Protein AF-A0A4R3JQZ4-F1 (afdb_monomer_lite)

Structure (mmCIF, N/CA/C/O backbone):
data_AF-A0A4R3JQZ4-F1
#
_entry.id   AF-A0A4R3JQZ4-F1
#
loop_
_atom_site.group_PDB
_atom_site.id
_atom_site.type_symbol
_atom_site.label_atom_id
_atom_site.label_alt_id
_atom_site.label_comp_id
_atom_site.label_asym_id
_atom_site.label_entity_id
_atom_site.label_seq_id
_atom_site.pdbx_PDB_ins_code
_atom_site.Cartn_x
_atom_site.Cartn_y
_atom_site.Cartn_z
_atom_site.occupancy
_atom_site.B_iso_or_equiv
_atom_site.auth_seq_id
_atom_site.auth_comp_id
_atom_site.auth_asym_id
_atom_site.auth_atom_id
_atom_site.pdbx_PDB_model_num
ATOM 1 N N . MET A 1 1 ? -39.777 8.679 33.026 1.00 46.34 1 MET A N 1
ATOM 2 C CA . MET A 1 1 ? -39.013 8.744 31.765 1.00 46.34 1 MET A CA 1
ATOM 3 C C . MET A 1 1 ? -38.842 10.212 31.442 1.00 46.34 1 MET A C 1
ATOM 5 O O . MET A 1 1 ? -39.809 10.953 31.559 1.00 46.34 1 MET A O 1
ATOM 9 N N . THR A 1 2 ? -37.615 10.650 31.196 1.00 59.66 2 THR A N 1
ATOM 10 C CA . THR A 1 2 ? -37.262 12.051 30.941 1.00 59.66 2 THR A CA 1
ATOM 11 C C . THR A 1 2 ? -37.669 12.466 29.525 1.00 59.66 2 THR A C 1
ATOM 13 O O . THR A 1 2 ? -37.568 11.674 28.590 1.00 59.66 2 THR A O 1
ATOM 16 N N . ARG A 1 3 ? -38.113 13.723 29.364 1.00 74.56 3 ARG A N 1
ATOM 17 C CA . ARG A 1 3 ? -38.517 14.338 28.080 1.00 74.56 3 ARG A CA 1
ATOM 18 C C . ARG A 1 3 ? -37.453 14.167 26.985 1.00 74.56 3 ARG A C 1
ATOM 20 O O . ARG A 1 3 ? -37.792 13.978 25.822 1.00 74.56 3 ARG A O 1
ATOM 27 N N . GLN A 1 4 ? -36.183 14.187 27.378 1.00 82.62 4 GLN A N 1
ATOM 28 C CA . GLN A 1 4 ? -35.021 13.987 26.519 1.00 82.62 4 GLN A CA 1
ATOM 29 C C . GLN A 1 4 ? -34.971 12.587 25.884 1.00 82.62 4 GLN A C 1
ATOM 31 O O . GLN A 1 4 ? -34.856 12.470 24.666 1.00 82.62 4 GLN A O 1
ATOM 36 N N . LYS A 1 5 ? -35.114 11.523 26.689 1.00 86.88 5 LYS A N 1
ATOM 37 C CA . LYS A 1 5 ? -35.121 10.137 26.198 1.00 86.88 5 LYS A CA 1
ATOM 38 C C . LYS A 1 5 ? -36.269 9.904 25.218 1.00 86.88 5 LYS A C 1
ATOM 40 O O . LYS A 1 5 ? -36.078 9.276 24.184 1.00 86.88 5 LYS A O 1
ATOM 45 N N . GLU A 1 6 ? -37.461 10.415 25.530 1.00 86.56 6 GLU A N 1
ATOM 46 C CA . GLU A 1 6 ? -38.623 10.289 24.641 1.00 86.56 6 GLU A CA 1
ATOM 47 C C . GLU A 1 6 ? -38.430 11.043 23.320 1.00 86.56 6 GLU A C 1
ATOM 49 O O . GLU A 1 6 ? -38.822 10.542 22.267 1.00 86.56 6 GLU A O 1
ATOM 54 N N . TYR A 1 7 ? -37.793 12.216 23.360 1.00 86.50 7 TYR A N 1
ATOM 55 C CA . TYR A 1 7 ? -37.448 12.975 22.160 1.00 86.50 7 TYR A CA 1
ATOM 56 C C . TYR A 1 7 ? -36.445 12.220 21.279 1.00 86.50 7 TYR A C 1
ATOM 58 O O . TYR A 1 7 ? -36.710 12.021 20.093 1.00 86.50 7 TYR A O 1
ATOM 66 N N . TYR A 1 8 ? -35.353 11.717 21.863 1.00 89.56 8 TYR A N 1
ATOM 67 C CA . TYR A 1 8 ? -34.354 10.935 21.130 1.00 89.56 8 TYR A CA 1
ATOM 68 C C . TYR A 1 8 ? -34.947 9.632 20.577 1.00 89.56 8 TYR A C 1
ATOM 70 O O . TYR A 1 8 ? -34.750 9.314 19.409 1.00 89.56 8 TYR A O 1
ATOM 78 N N . LYS A 1 9 ? -35.791 8.936 21.355 1.00 90.44 9 LYS A N 1
ATOM 79 C CA . LYS A 1 9 ? -36.536 7.744 20.906 1.00 90.44 9 LYS A CA 1
ATOM 80 C C . LYS A 1 9 ? -37.503 8.033 19.761 1.00 90.44 9 LYS A C 1
ATOM 82 O O . LYS A 1 9 ? -37.766 7.150 18.953 1.00 90.44 9 LYS A O 1
ATOM 87 N N . LYS A 1 10 ? -38.041 9.251 19.665 1.00 90.25 10 LYS A N 1
ATOM 88 C CA . LYS A 1 10 ? -38.893 9.653 18.539 1.00 90.25 10 LYS A CA 1
ATOM 89 C C . LYS A 1 10 ? -38.087 9.863 17.254 1.00 90.25 10 LYS A C 1
ATOM 91 O O . LYS A 1 10 ? -38.613 9.583 16.181 1.00 90.25 10 LYS A O 1
ATOM 96 N N . MET A 1 11 ? -36.857 10.365 17.365 1.00 85.88 11 MET A N 1
ATOM 97 C CA . MET A 1 11 ? -35.958 10.578 16.224 1.00 85.88 11 MET A CA 1
ATOM 98 C C . MET A 1 11 ? -35.272 9.289 15.766 1.00 85.88 11 MET A C 1
ATOM 100 O O . MET A 1 11 ? -35.139 9.074 14.567 1.00 85.88 11 MET A O 1
ATOM 104 N N . HIS A 1 12 ? -34.915 8.423 16.716 1.00 88.56 12 HIS A N 1
ATOM 105 C CA . HIS A 1 12 ? -34.178 7.179 16.489 1.00 88.56 12 HIS A CA 1
ATOM 106 C C . HIS A 1 12 ? -34.893 5.968 17.106 1.00 88.56 12 HIS A C 1
ATOM 108 O O . HIS A 1 12 ? -34.330 5.303 17.981 1.00 88.56 12 HIS A O 1
ATOM 114 N N . PRO A 1 13 ? -36.150 5.667 16.724 1.00 89.31 13 PRO A N 1
ATOM 115 C CA . PRO A 1 13 ? -36.901 4.552 17.305 1.00 89.31 13 PRO A CA 1
ATOM 116 C C . PRO A 1 13 ? -36.195 3.204 17.117 1.00 89.31 13 PRO A C 1
ATOM 118 O O . PRO A 1 13 ? -36.353 2.308 17.945 1.00 89.31 13 PRO A O 1
ATOM 121 N N . GLU A 1 14 ? -35.384 3.071 16.067 1.00 91.19 14 GLU A N 1
ATOM 122 C CA . GLU A 1 14 ? -34.559 1.904 15.788 1.00 91.19 14 GLU A CA 1
ATOM 123 C C . GLU A 1 14 ? -33.502 1.636 16.861 1.00 91.19 14 GLU A C 1
ATOM 125 O O . GLU A 1 14 ? -33.099 0.491 16.986 1.00 91.19 14 GLU A O 1
ATOM 130 N N . GLN A 1 15 ? -33.082 2.621 17.664 1.00 92.38 15 GLN A N 1
ATOM 131 C CA . GLN A 1 15 ? -32.076 2.459 18.728 1.00 92.38 15 GLN A CA 1
ATOM 132 C C . GLN A 1 15 ? -32.673 2.125 20.108 1.00 92.38 15 GLN A C 1
ATOM 134 O O . GLN A 1 15 ? -31.982 2.173 21.127 1.00 92.38 15 GLN A O 1
ATOM 139 N N . PHE A 1 16 ? -33.963 1.801 20.175 1.00 93.56 16 PHE A N 1
ATOM 140 C CA . PHE A 1 16 ? -34.652 1.465 21.421 1.00 93.56 16 PHE A CA 1
ATOM 141 C C . PHE A 1 16 ? -35.363 0.115 21.319 1.00 93.56 16 PHE A C 1
ATOM 143 O O . PHE A 1 16 ? -35.493 -0.459 20.234 1.00 93.56 16 PHE A O 1
ATOM 150 N N . SER A 1 17 ? -35.820 -0.385 22.469 1.00 90.50 17 SER A N 1
ATOM 151 C CA . SER A 1 17 ? -36.499 -1.672 22.571 1.00 90.50 17 SER A CA 1
ATOM 152 C C . SER A 1 17 ? -37.837 -1.627 21.833 1.00 90.50 17 SER A C 1
ATOM 154 O O . SER A 1 17 ? -38.638 -0.699 22.020 1.00 90.50 17 SER A O 1
ATOM 156 N N . ASP A 1 18 ? -38.066 -2.641 20.995 1.00 91.56 18 ASP A N 1
ATOM 157 C CA . ASP A 1 18 ? -39.320 -2.879 20.274 1.00 91.56 18 ASP A CA 1
ATOM 158 C C . ASP A 1 18 ? -40.234 -3.901 20.979 1.00 91.56 18 ASP A C 1
ATOM 160 O O . ASP A 1 18 ? -41.376 -4.107 20.556 1.00 91.56 18 ASP A O 1
ATOM 164 N N . SER A 1 19 ? -39.774 -4.498 22.085 1.00 87.44 19 SER A N 1
ATOM 165 C CA . SER A 1 19 ? -40.563 -5.400 22.930 1.00 87.44 19 SER A CA 1
ATOM 166 C C . SER A 1 19 ? -41.645 -4.668 23.730 1.00 87.44 19 SER A C 1
ATOM 168 O O . SER A 1 19 ? -41.471 -3.535 24.183 1.00 87.44 19 SER A O 1
ATOM 170 N N . LYS A 1 20 ? -42.772 -5.346 23.975 1.00 83.94 20 LYS A N 1
ATOM 171 C CA . LYS A 1 20 ? -43.900 -4.805 24.750 1.00 83.94 20 LYS A CA 1
ATOM 172 C C . LYS A 1 20 ? -44.254 -5.714 25.915 1.00 83.94 20 LYS A C 1
ATOM 174 O O . LYS A 1 20 ? -44.451 -6.912 25.750 1.00 83.94 20 LYS A O 1
ATOM 179 N N . THR A 1 21 ? -44.404 -5.137 27.103 1.00 78.62 21 THR A N 1
ATOM 180 C CA . THR A 1 21 ? -44.981 -5.854 28.245 1.00 78.62 21 THR A CA 1
ATOM 181 C C . THR A 1 21 ? -46.496 -5.959 28.053 1.00 78.62 21 THR A C 1
ATOM 183 O O . THR A 1 21 ? -47.210 -4.966 28.183 1.00 78.62 21 THR A O 1
ATOM 186 N N . VAL A 1 22 ? -46.985 -7.158 27.734 1.00 79.25 22 VAL A N 1
ATOM 187 C CA . VAL A 1 22 ? -48.405 -7.466 27.484 1.00 79.25 22 VAL A CA 1
ATOM 188 C C . VAL A 1 22 ? -49.161 -7.649 28.799 1.00 79.25 22 VAL A C 1
ATOM 190 O O . VAL A 1 22 ? -50.317 -7.243 28.927 1.00 79.25 22 VAL A O 1
ATOM 193 N N . LYS A 1 23 ? -48.492 -8.206 29.814 1.00 71.88 23 LYS A N 1
ATOM 194 C CA . LYS A 1 23 ? -49.039 -8.370 31.160 1.00 71.88 23 LYS A CA 1
ATOM 195 C C . LYS A 1 23 ? -47.937 -8.196 32.190 1.00 71.88 23 LYS A C 1
ATOM 197 O O . LYS A 1 23 ? -46.901 -8.841 32.108 1.00 71.88 23 LYS A O 1
ATOM 202 N N . LYS A 1 24 ? -48.176 -7.343 33.183 1.00 69.06 24 LYS A N 1
ATOM 203 C CA . LYS A 1 24 ? -47.245 -7.167 34.296 1.00 69.06 24 LYS A CA 1
ATOM 204 C C . LYS A 1 24 ? -47.552 -8.194 35.383 1.00 69.06 24 LYS A C 1
ATOM 206 O O . LYS A 1 24 ? -48.637 -8.158 35.972 1.00 69.06 24 LYS A O 1
ATOM 211 N N . GLY A 1 25 ? -46.624 -9.110 35.622 1.00 68.25 25 GLY A N 1
ATOM 212 C CA . GLY A 1 25 ? -46.679 -10.030 36.746 1.00 68.25 25 GLY A CA 1
ATOM 213 C C . GLY A 1 25 ? -46.557 -9.249 38.051 1.00 68.25 25 GLY A C 1
ATOM 214 O O . GLY A 1 25 ? -45.858 -8.238 38.129 1.00 68.25 25 GLY A O 1
ATOM 215 N N . LYS A 1 26 ? -47.286 -9.654 39.094 1.00 74.56 26 LYS A N 1
ATOM 216 C CA . LYS A 1 26 ? -47.215 -8.976 40.394 1.00 74.56 26 LYS A CA 1
ATOM 217 C C . LYS A 1 26 ? -47.123 -9.987 41.520 1.00 74.56 26 LYS A C 1
ATOM 219 O O . LYS A 1 26 ? -48.140 -10.476 42.007 1.00 74.56 26 LYS A O 1
ATOM 224 N N . ILE A 1 27 ? -45.901 -10.241 41.973 1.00 82.12 27 ILE A N 1
ATOM 225 C CA . ILE A 1 27 ? -45.659 -10.857 43.275 1.00 82.12 27 ILE A CA 1
ATOM 226 C C . ILE A 1 27 ? -45.669 -9.758 44.348 1.00 82.12 27 ILE A C 1
ATOM 228 O O . ILE A 1 27 ? -44.970 -8.753 44.237 1.00 82.12 27 ILE A O 1
ATOM 232 N N . GLN A 1 28 ? -46.527 -9.895 45.358 1.00 85.06 28 GLN A N 1
ATOM 233 C CA . GLN A 1 28 ? -46.567 -8.961 46.488 1.00 85.06 28 GLN A CA 1
ATOM 234 C C . GLN A 1 28 ? -45.487 -9.330 47.507 1.00 85.06 28 GLN A C 1
ATOM 236 O O . GLN A 1 28 ? -45.224 -10.514 47.733 1.00 85.06 28 GLN A O 1
ATOM 241 N N . ARG A 1 29 ? -44.869 -8.331 48.146 1.00 88.31 29 ARG A N 1
ATOM 242 C CA . ARG A 1 29 ? -43.811 -8.572 49.136 1.00 88.31 29 ARG A CA 1
ATOM 243 C C . ARG A 1 29 ? -44.324 -9.370 50.325 1.00 88.31 29 ARG A C 1
ATOM 245 O O . ARG A 1 29 ? -43.640 -10.277 50.779 1.00 88.31 29 ARG A O 1
ATOM 252 N N . GLU A 1 30 ? -45.553 -9.106 50.748 1.00 86.62 30 GLU A N 1
ATOM 253 C CA . GLU A 1 30 ? -46.254 -9.815 51.818 1.00 86.62 30 GLU A CA 1
ATOM 254 C C . GLU A 1 30 ? -46.485 -11.289 51.458 1.00 86.62 30 GLU A C 1
ATOM 256 O O . GLU A 1 30 ? -46.363 -12.172 52.306 1.00 86.62 30 GLU A O 1
ATOM 261 N N . MET A 1 31 ? -46.776 -11.568 50.181 1.00 87.06 31 MET A N 1
ATOM 262 C CA . MET A 1 31 ? -46.939 -12.933 49.680 1.00 87.06 31 MET A CA 1
ATOM 263 C C . MET A 1 31 ? -45.618 -13.698 49.749 1.00 87.06 31 MET A C 1
ATOM 265 O O . MET A 1 31 ? -45.608 -14.838 50.213 1.00 87.06 31 MET A O 1
ATOM 269 N N . LEU A 1 32 ? -44.514 -13.083 49.307 1.00 88.50 32 LEU A N 1
ATOM 270 C CA . LEU A 1 32 ? -43.196 -13.712 49.357 1.00 88.50 32 LEU A CA 1
ATOM 271 C C . LEU A 1 32 ? -42.686 -13.855 50.798 1.00 88.50 32 LEU A C 1
ATOM 273 O O . LEU A 1 32 ? -42.147 -14.902 51.137 1.00 88.50 32 LEU A O 1
ATOM 277 N N . ASP A 1 33 ? -42.911 -12.861 51.661 1.00 90.69 33 ASP A N 1
ATOM 278 C CA . ASP A 1 33 ? -42.576 -12.921 53.090 1.00 90.69 33 ASP A CA 1
ATOM 279 C C . ASP A 1 33 ? -43.281 -14.102 53.776 1.00 90.69 33 ASP A C 1
ATOM 281 O O . ASP A 1 33 ? -42.640 -14.941 54.413 1.00 90.69 33 ASP A O 1
ATOM 285 N N . PHE A 1 34 ? -44.590 -14.255 53.547 1.00 87.75 34 PHE A N 1
ATOM 286 C CA . PHE A 1 34 ? -45.343 -15.413 54.033 1.00 87.75 34 PHE A CA 1
ATOM 287 C C . PHE A 1 34 ? -44.825 -16.741 53.457 1.00 87.75 34 PHE A C 1
ATOM 289 O O . PHE A 1 34 ? -44.784 -17.765 54.149 1.00 87.75 34 PHE A O 1
ATOM 296 N N . TYR A 1 35 ? -44.408 -16.745 52.189 1.00 87.88 35 TYR A N 1
ATOM 297 C CA . TYR A 1 35 ? -43.824 -17.925 51.555 1.00 87.88 35 TYR A CA 1
ATOM 298 C C . TYR A 1 35 ? -42.510 -18.330 52.229 1.00 87.88 35 TYR A C 1
ATOM 300 O O . TYR A 1 35 ? -42.351 -19.496 52.589 1.00 87.88 35 TYR A O 1
ATOM 308 N N . LEU A 1 36 ? -41.618 -17.365 52.480 1.00 89.69 36 LEU A N 1
ATOM 309 C CA . LEU A 1 36 ? -40.357 -17.580 53.189 1.00 89.69 36 LEU A CA 1
ATOM 310 C C . LEU A 1 36 ? -40.583 -18.054 54.637 1.00 89.69 36 LEU A C 1
ATOM 312 O O . LEU A 1 36 ? -39.772 -18.822 55.153 1.00 89.69 36 LEU A O 1
ATOM 316 N N . ASP A 1 37 ? -41.696 -17.677 55.280 1.00 88.56 37 ASP A N 1
ATOM 317 C CA . ASP A 1 37 ? -42.070 -18.156 56.626 1.00 88.56 37 ASP A CA 1
ATOM 318 C C . ASP A 1 37 ? -42.514 -19.603 56.690 1.00 88.56 37 ASP A C 1
ATOM 320 O O . ASP A 1 37 ? -42.318 -20.283 57.698 1.00 88.56 37 ASP A O 1
ATOM 324 N N . THR A 1 38 ? -43.074 -20.090 55.593 1.00 87.62 38 THR A N 1
ATOM 325 C CA . THR A 1 38 ? -43.691 -21.412 55.528 1.00 87.62 38 THR A CA 1
ATOM 326 C C . THR A 1 38 ? -42.827 -22.444 54.800 1.00 87.62 38 THR A C 1
ATOM 328 O O . THR A 1 38 ? -43.283 -23.556 54.559 1.00 87.62 38 THR A O 1
ATOM 331 N N . LEU A 1 39 ? -41.560 -22.130 54.501 1.00 86.88 39 LEU A N 1
ATOM 332 C CA . LEU A 1 39 ? -40.634 -23.033 53.798 1.00 86.88 39 LEU A CA 1
ATOM 333 C C . LEU A 1 39 ? -40.446 -24.379 54.512 1.00 86.88 39 LEU A C 1
ATOM 335 O O . LEU A 1 39 ? -40.612 -25.434 53.901 1.00 86.88 39 LEU A O 1
ATOM 339 N N . THR A 1 40 ? -40.155 -24.351 55.816 1.00 82.25 40 THR A N 1
ATOM 340 C CA . THR A 1 40 ? -39.909 -25.565 56.617 1.00 82.25 40 THR A CA 1
ATOM 341 C C . THR A 1 40 ? -41.171 -26.400 56.813 1.00 82.25 40 THR A C 1
ATOM 343 O O . THR A 1 40 ? -41.093 -27.623 56.853 1.00 82.25 40 THR A O 1
ATOM 346 N N . SER A 1 41 ? -42.355 -25.781 56.897 1.00 83.38 41 SER A N 1
ATOM 347 C CA . SER A 1 41 ? -43.618 -26.531 56.978 1.00 83.38 41 SER A CA 1
ATOM 348 C C . SER A 1 41 ? -44.031 -27.156 55.641 1.00 83.38 41 SER A C 1
ATOM 350 O O . SER A 1 41 ? -44.869 -28.056 55.629 1.00 83.38 41 SER A O 1
ATOM 352 N N . ARG A 1 42 ? -43.432 -26.710 54.530 1.00 82.94 42 ARG A N 1
ATOM 353 C CA . ARG A 1 42 ? -43.658 -27.215 53.169 1.00 82.94 42 ARG A CA 1
ATOM 354 C C . ARG A 1 42 ? -42.542 -28.136 52.657 1.00 82.94 42 ARG A C 1
ATOM 356 O O . ARG A 1 42 ? -42.606 -28.544 51.503 1.00 82.94 42 ARG A O 1
ATOM 363 N N . ASN A 1 43 ? -41.550 -28.481 53.487 1.00 84.69 43 ASN A N 1
ATOM 364 C CA . ASN A 1 43 ? -40.356 -29.254 53.101 1.00 84.69 43 ASN A CA 1
ATOM 365 C C . ASN A 1 43 ? -39.576 -28.638 51.917 1.00 84.69 43 ASN A C 1
ATOM 367 O O . ASN A 1 43 ? -39.051 -29.361 51.070 1.00 84.69 43 ASN A O 1
ATOM 371 N N . MET A 1 44 ? -39.510 -27.304 51.847 1.00 85.88 44 MET A N 1
ATOM 372 C CA . MET A 1 44 ? -38.868 -26.561 50.751 1.00 85.88 44 MET A CA 1
ATOM 373 C C . MET A 1 44 ? -37.431 -26.111 51.074 1.00 85.88 44 MET A C 1
ATOM 375 O O . MET A 1 44 ? -36.911 -25.201 50.432 1.00 85.88 44 MET A O 1
ATOM 379 N N . ASP A 1 45 ? -36.769 -26.719 52.065 1.00 84.31 45 ASP A N 1
ATOM 380 C CA . ASP A 1 45 ? -35.422 -26.321 52.508 1.00 84.31 45 ASP A CA 1
ATOM 381 C C . ASP A 1 45 ? -34.394 -26.332 51.361 1.00 84.31 45 ASP A C 1
ATOM 383 O O . ASP A 1 45 ? -33.611 -25.398 51.221 1.00 84.31 45 ASP A O 1
ATOM 387 N N . LYS A 1 46 ? -34.465 -27.324 50.465 1.00 83.75 46 LYS A N 1
ATOM 388 C CA . LYS A 1 46 ? -33.566 -27.420 49.304 1.00 83.75 46 LYS A CA 1
ATOM 389 C C . LYS A 1 46 ? -33.825 -26.339 48.245 1.00 83.75 46 LYS A C 1
ATOM 391 O O . LYS A 1 46 ? -32.890 -25.783 47.682 1.00 83.75 46 LYS A O 1
ATOM 396 N N . GLN A 1 47 ? -35.092 -26.013 47.981 1.00 87.56 47 GLN A N 1
ATOM 397 C CA . GLN A 1 47 ? -35.451 -24.918 47.065 1.00 87.56 47 GLN A CA 1
ATOM 398 C C . GLN A 1 47 ? -35.012 -23.567 47.630 1.00 87.56 47 GLN A C 1
ATOM 400 O O . GLN A 1 47 ? -34.619 -22.676 46.883 1.00 87.56 47 GLN A O 1
ATOM 405 N N . PHE A 1 48 ? -35.046 -23.427 48.957 1.00 90.00 48 PHE A N 1
ATOM 406 C CA . PHE A 1 48 ? -34.516 -22.260 49.641 1.00 90.00 48 PHE A CA 1
ATOM 407 C C . PHE A 1 48 ? -32.990 -22.154 49.510 1.00 90.00 48 PHE A C 1
ATOM 409 O O . PHE A 1 48 ? -32.496 -21.074 49.204 1.00 90.00 48 PHE A O 1
ATOM 416 N N . GLU A 1 49 ? -32.252 -23.258 49.657 1.00 89.31 49 GLU A N 1
ATOM 417 C CA . GLU A 1 49 ? -30.806 -23.300 49.388 1.00 89.31 49 GLU A CA 1
ATOM 418 C C . GLU A 1 49 ? -30.477 -22.893 47.944 1.00 89.31 49 GLU A C 1
ATOM 420 O O . GLU A 1 49 ? -29.609 -22.047 47.718 1.00 89.31 49 GLU A O 1
ATOM 425 N N . GLU A 1 50 ? -31.210 -23.427 46.962 1.00 88.50 50 GLU A N 1
ATOM 426 C CA . GLU A 1 50 ? -31.041 -23.066 45.551 1.00 88.50 50 GLU A CA 1
ATOM 427 C C . GLU A 1 50 ? -31.381 -21.596 45.272 1.00 88.50 50 GLU A C 1
ATOM 429 O O . GLU A 1 50 ? -30.640 -20.935 44.544 1.00 88.50 50 GLU A O 1
ATOM 434 N N . LEU A 1 51 ? -32.451 -21.067 45.877 1.00 90.94 51 LEU A N 1
ATOM 435 C CA . LEU A 1 51 ? -32.810 -19.650 45.797 1.00 90.94 51 LEU A CA 1
ATOM 436 C C . LEU A 1 51 ? -31.709 -18.765 46.390 1.00 90.94 51 LEU A C 1
ATOM 438 O O . LEU A 1 51 ? -31.285 -17.807 45.751 1.00 90.94 51 LEU A O 1
ATOM 442 N N . CYS A 1 52 ? -31.243 -19.075 47.601 1.00 90.19 52 CYS A N 1
ATOM 443 C CA . CYS A 1 52 ? -30.179 -18.331 48.268 1.00 90.19 52 CYS A CA 1
ATOM 444 C C . CYS A 1 52 ? -28.897 -18.323 47.433 1.00 90.19 52 CYS A C 1
ATOM 446 O O . CYS A 1 52 ? -28.303 -17.261 47.269 1.00 90.19 52 CYS A O 1
ATOM 448 N N . ARG A 1 53 ? -28.516 -19.468 46.851 1.00 88.94 53 ARG A N 1
ATOM 449 C CA . ARG A 1 53 ? -27.367 -19.560 45.942 1.00 88.94 53 ARG A CA 1
ATOM 450 C C . ARG A 1 53 ? -27.568 -18.709 44.689 1.00 88.94 53 ARG A C 1
ATOM 452 O O . ARG A 1 53 ? -26.699 -17.907 44.382 1.00 88.94 53 ARG A O 1
ATOM 459 N N . ALA A 1 54 ? -28.707 -18.820 44.007 1.00 85.81 54 ALA A N 1
ATOM 460 C CA . ALA A 1 54 ? -28.975 -18.056 42.786 1.00 85.81 54 ALA A CA 1
ATOM 461 C C . ALA A 1 54 ? -29.031 -16.537 43.039 1.00 85.81 54 ALA A C 1
ATOM 463 O O . ALA A 1 54 ? -28.558 -15.749 42.223 1.00 85.81 54 ALA A O 1
ATOM 464 N N . ILE A 1 55 ? -29.569 -16.107 44.186 1.00 87.00 55 ILE A N 1
ATOM 465 C CA . ILE A 1 55 ? -29.536 -14.697 44.599 1.00 87.00 55 ILE A CA 1
ATOM 466 C C . ILE A 1 55 ? -28.106 -14.268 44.952 1.00 87.00 55 ILE A C 1
ATOM 468 O O . ILE A 1 55 ? -27.692 -13.181 44.561 1.00 87.00 55 ILE A O 1
ATOM 472 N N . ALA A 1 56 ? -27.322 -15.112 45.629 1.00 84.88 56 ALA A N 1
ATOM 473 C CA . ALA A 1 56 ? -25.916 -14.835 45.920 1.00 84.88 56 ALA A CA 1
ATOM 474 C C . ALA A 1 56 ? -25.044 -14.773 44.649 1.00 84.88 56 ALA A C 1
ATOM 476 O O . ALA A 1 56 ? -24.161 -13.922 44.574 1.00 84.88 56 ALA A O 1
ATOM 477 N N . GLU A 1 57 ? -25.327 -15.583 43.624 1.00 80.56 57 GLU A N 1
ATOM 478 C CA . GLU A 1 57 ? -24.658 -15.534 42.312 1.00 80.56 57 GLU A CA 1
ATOM 479 C C . GLU A 1 57 ? -24.850 -14.182 41.605 1.00 80.56 57 GLU A C 1
ATOM 481 O O . GLU A 1 57 ? -23.982 -13.733 40.855 1.00 80.56 57 GLU A O 1
ATOM 486 N N . VAL A 1 58 ? -25.979 -13.511 41.860 1.00 75.81 58 VAL A N 1
ATOM 487 C CA . VAL A 1 58 ? -26.284 -12.189 41.296 1.00 75.81 58 VAL A CA 1
ATOM 488 C C . VAL A 1 58 ? -25.781 -11.050 42.184 1.00 75.81 58 VAL A C 1
ATOM 490 O O . VAL A 1 58 ? -25.224 -10.085 41.667 1.00 75.81 58 VAL A O 1
ATOM 493 N N . GLU A 1 59 ? -25.984 -11.144 43.498 1.00 80.69 59 GLU A N 1
ATOM 494 C CA . GLU A 1 59 ? -25.777 -10.035 44.441 1.00 80.69 59 GLU A CA 1
ATOM 495 C C . GLU A 1 59 ? -24.414 -10.049 45.147 1.00 80.69 59 GLU A C 1
ATOM 497 O O . GLU A 1 59 ? -24.025 -9.028 45.712 1.00 80.69 59 GLU A O 1
ATOM 502 N N . ILE A 1 60 ? -23.714 -11.190 45.171 1.00 79.38 60 ILE A N 1
ATOM 503 C CA . ILE A 1 60 ? -22.480 -11.381 45.951 1.00 79.38 60 ILE A CA 1
ATOM 504 C C . ILE A 1 60 ? -21.313 -11.795 45.049 1.00 79.38 60 ILE A C 1
ATOM 506 O O . ILE A 1 60 ? -20.337 -11.054 44.960 1.00 79.38 60 ILE A O 1
ATOM 510 N N . CYS A 1 61 ? -21.382 -12.956 44.389 1.00 76.38 61 CYS A N 1
ATOM 511 C CA . CYS A 1 61 ? -20.292 -13.471 43.551 1.00 76.38 61 CYS A CA 1
ATOM 512 C C . CYS A 1 61 ? -20.779 -14.574 42.584 1.00 76.38 61 CYS A C 1
ATOM 514 O O . CYS A 1 61 ? -21.421 -15.520 43.037 1.00 76.38 61 CYS A O 1
ATOM 516 N N . PRO A 1 62 ? -20.467 -14.519 41.273 1.00 74.56 62 PRO A N 1
ATOM 517 C CA . PRO A 1 62 ? -21.010 -15.447 40.272 1.00 74.56 62 PRO A CA 1
ATOM 518 C C . PRO A 1 62 ? -20.361 -16.843 40.278 1.00 74.56 62 PRO A C 1
ATOM 520 O O . PRO A 1 62 ? -20.864 -17.750 39.621 1.00 74.56 62 PRO A O 1
ATOM 523 N N . ASN A 1 63 ? -19.252 -17.039 40.994 1.00 80.88 63 ASN A N 1
ATOM 524 C CA . ASN A 1 63 ? -18.442 -18.263 41.026 1.00 80.88 63 ASN A CA 1
ATOM 525 C C . ASN A 1 63 ? -18.797 -19.200 42.192 1.00 80.88 63 ASN A C 1
ATOM 527 O O . ASN A 1 63 ? -17.909 -19.639 42.924 1.00 80.88 63 ASN A O 1
ATOM 531 N N . LEU A 1 64 ? -20.080 -19.513 42.385 1.00 83.75 64 LEU A N 1
ATOM 532 C CA . LEU A 1 64 ? -20.529 -20.416 43.450 1.00 83.75 64 LEU A CA 1
ATOM 533 C C . LEU A 1 64 ? -20.666 -21.867 42.969 1.00 83.75 64 LEU A C 1
ATOM 535 O O . LEU A 1 64 ? -21.293 -22.143 41.948 1.00 83.75 64 LEU A O 1
ATOM 539 N N . LEU A 1 65 ? -20.101 -22.814 43.726 1.00 80.62 65 LEU A N 1
ATOM 540 C CA . LEU A 1 65 ? -20.275 -24.246 43.472 1.00 80.62 65 LEU A CA 1
ATOM 541 C C . LEU A 1 65 ? -21.572 -24.770 44.110 1.00 80.62 65 LEU A C 1
ATOM 543 O O . LEU A 1 65 ? -21.750 -24.624 45.321 1.00 80.62 65 LEU A O 1
ATOM 547 N N . PRO A 1 66 ? -22.451 -25.460 43.355 1.00 72.00 66 PRO A N 1
ATOM 548 C CA . PRO A 1 66 ? -23.555 -26.197 43.954 1.00 72.00 66 PRO A CA 1
ATOM 549 C C . PRO A 1 66 ? -23.024 -27.398 44.750 1.00 72.00 66 PRO A C 1
ATOM 551 O O . PRO A 1 66 ? -22.093 -28.085 44.326 1.00 72.00 66 PRO A O 1
ATOM 554 N N . GLN A 1 67 ? -23.648 -27.706 45.887 1.00 67.81 67 GLN A N 1
ATOM 555 C CA . GLN A 1 67 ? -23.285 -28.884 46.670 1.00 67.81 67 GLN A CA 1
ATOM 556 C C . GLN A 1 67 ? -23.697 -30.175 45.934 1.00 67.81 67 GLN A C 1
ATOM 558 O O . GLN A 1 67 ? -24.878 -30.508 45.830 1.00 67.81 67 GLN A O 1
ATOM 563 N N . THR A 1 68 ? -22.721 -30.937 45.436 1.00 49.22 68 THR A N 1
ATOM 564 C CA . THR A 1 68 ? -22.942 -32.257 44.823 1.00 49.22 68 THR A CA 1
ATOM 565 C C . THR A 1 68 ? -22.581 -33.371 45.811 1.00 49.22 68 THR A C 1
ATOM 567 O O . THR A 1 68 ? -21.435 -33.808 45.884 1.00 49.22 68 THR A O 1
ATOM 570 N N . GLY A 1 69 ? -23.556 -33.830 46.600 1.00 52.66 69 GLY A N 1
ATOM 571 C CA . GLY A 1 69 ? -23.412 -34.971 47.515 1.00 52.66 69 GLY A CA 1
ATOM 572 C C . GLY A 1 69 ? -24.704 -35.268 48.292 1.00 52.66 69 GLY A C 1
ATOM 573 O O . GLY A 1 69 ? -25.615 -34.440 48.277 1.00 52.66 69 GLY A O 1
ATOM 574 N N . PRO A 1 70 ? -24.835 -36.432 48.963 1.00 43.75 70 PRO A N 1
ATOM 575 C CA . PRO A 1 70 ? -26.000 -36.724 49.797 1.00 43.75 70 PRO A CA 1
ATOM 576 C C . PRO A 1 70 ? -26.130 -35.665 50.898 1.00 43.75 70 PRO A C 1
ATOM 578 O O . PRO A 1 70 ? -25.149 -35.356 51.578 1.00 43.75 70 PRO A O 1
ATOM 581 N N . THR A 1 71 ? -27.337 -35.129 51.093 1.00 42.84 71 THR A N 1
ATOM 582 C CA . THR A 1 71 ? -27.694 -34.227 52.200 1.00 42.84 71 THR A CA 1
ATOM 583 C C . THR A 1 71 ? -27.341 -34.897 53.530 1.00 42.84 71 THR A C 1
ATOM 585 O O . THR A 1 71 ? -28.082 -35.749 54.019 1.00 42.84 71 THR A O 1
ATOM 588 N N . GLY A 1 72 ? -26.158 -34.590 54.067 1.00 42.31 72 GLY A N 1
ATOM 589 C CA . GLY A 1 72 ? -25.561 -35.388 55.145 1.00 42.31 72 GLY A CA 1
ATOM 590 C C . GLY A 1 72 ? -24.040 -35.318 55.309 1.00 42.31 72 GLY A C 1
ATOM 591 O O . GLY A 1 72 ? -23.515 -35.978 56.200 1.00 42.31 72 GLY A O 1
ATOM 592 N N . GLY A 1 73 ? -23.327 -34.494 54.534 1.00 42.31 73 GLY A N 1
ATOM 593 C CA . GLY A 1 73 ? -21.974 -34.054 54.879 1.00 42.31 73 GLY A CA 1
ATOM 594 C C . GLY A 1 73 ? -20.878 -34.478 53.911 1.00 42.31 73 GLY A C 1
ATOM 595 O O . GLY A 1 73 ? -20.107 -35.377 54.229 1.00 42.31 73 GLY A O 1
ATOM 596 N N . GLY A 1 74 ? -20.711 -33.716 52.831 1.00 51.72 74 GLY A N 1
ATOM 597 C CA . GLY A 1 74 ? -19.449 -33.683 52.086 1.00 51.72 74 GLY A CA 1
ATOM 598 C C . GLY A 1 74 ? -18.276 -33.141 52.922 1.00 51.72 74 GLY A C 1
ATOM 599 O O . GLY A 1 74 ? -18.465 -32.670 54.052 1.00 51.72 74 GLY A O 1
ATOM 600 N N . ASP A 1 75 ? -17.067 -33.210 52.362 1.00 55.22 75 ASP A N 1
ATOM 601 C CA . ASP A 1 75 ? -15.807 -32.829 53.025 1.00 55.22 75 ASP A CA 1
ATOM 602 C C . ASP A 1 75 ? -15.675 -31.323 53.295 1.00 55.22 75 ASP A C 1
ATOM 604 O O . ASP A 1 75 ? -14.946 -30.921 54.198 1.00 55.22 75 ASP A O 1
ATOM 608 N N . SER A 1 76 ? -16.393 -30.475 52.553 1.00 56.06 76 SER A N 1
ATOM 609 C CA . SER A 1 76 ? -16.327 -29.016 52.704 1.00 56.06 76 SER A CA 1
ATOM 610 C C . SER A 1 76 ? -17.244 -28.463 53.806 1.00 56.06 76 SER A C 1
ATOM 612 O O . SER A 1 76 ? -17.018 -27.347 54.261 1.00 56.06 76 SER A O 1
ATOM 614 N N . LYS A 1 77 ? -18.239 -29.241 54.275 1.00 76.38 77 LYS A N 1
ATOM 615 C CA . LYS A 1 77 ? -19.219 -28.885 55.336 1.00 76.38 77 LYS A CA 1
ATOM 616 C C . LYS A 1 77 ? -19.908 -27.512 55.166 1.00 76.38 77 LYS A C 1
ATOM 618 O O . LYS A 1 77 ? -20.381 -26.951 56.153 1.00 76.38 77 LYS A O 1
ATOM 623 N N . VAL A 1 78 ? -19.998 -27.026 53.931 1.00 82.12 78 VAL A N 1
ATOM 624 C CA . VAL A 1 78 ? -20.685 -25.796 53.498 1.00 82.12 78 VAL A CA 1
ATOM 625 C C . VAL A 1 78 ? -21.826 -26.144 52.546 1.00 82.12 78 VAL A C 1
ATOM 627 O O . VAL A 1 78 ? -21.791 -27.205 51.914 1.00 82.12 78 VAL A O 1
ATOM 630 N N . ASP A 1 79 ? -22.806 -25.252 52.421 1.00 81.06 79 ASP A N 1
ATOM 631 C CA . ASP A 1 79 ? -23.939 -25.405 51.498 1.00 81.06 79 ASP A CA 1
ATOM 632 C C . ASP A 1 79 ? -23.603 -24.859 50.097 1.00 81.06 79 ASP A C 1
ATOM 634 O O . ASP A 1 79 ? -24.125 -25.337 49.093 1.00 81.06 79 ASP A O 1
ATOM 638 N N . SER A 1 80 ? -22.666 -23.910 50.017 1.00 85.06 80 SER A N 1
ATOM 639 C CA . SER A 1 80 ? -22.009 -23.458 48.785 1.00 85.06 80 SER A CA 1
ATOM 640 C C . SER A 1 80 ? -20.640 -22.850 49.133 1.00 85.06 80 SER A C 1
ATOM 642 O O . SER A 1 80 ? -20.418 -22.414 50.263 1.00 85.06 80 SER A O 1
ATOM 644 N N . GLU A 1 81 ? -19.705 -22.804 48.188 1.00 84.69 81 GLU A N 1
ATOM 645 C CA . GLU A 1 81 ? -18.430 -22.077 48.336 1.00 84.69 81 GLU A CA 1
ATOM 646 C C . GLU A 1 81 ? -18.056 -21.365 47.036 1.00 84.69 81 GLU A C 1
ATOM 648 O O . GLU A 1 81 ? -18.486 -21.795 45.961 1.00 84.69 81 GLU A O 1
ATOM 653 N N . THR A 1 82 ? -17.265 -20.290 47.127 1.00 82.88 82 THR A N 1
ATOM 654 C CA . THR A 1 82 ? -16.602 -19.747 45.936 1.00 82.88 82 THR A CA 1
ATOM 655 C C . THR A 1 82 ? -15.488 -20.685 45.490 1.00 82.88 82 THR A C 1
ATOM 657 O O . THR A 1 82 ? -14.776 -21.273 46.310 1.00 82.88 82 THR A O 1
ATOM 660 N N . TYR A 1 83 ? -15.309 -20.819 44.179 1.00 69.38 83 TYR A N 1
ATOM 661 C CA . TYR A 1 83 ? -14.119 -21.454 43.618 1.00 69.38 83 TYR A CA 1
ATOM 662 C C . TYR A 1 83 ? -13.182 -20.389 43.043 1.00 69.38 83 TYR A C 1
ATOM 664 O O . TYR A 1 83 ? -13.674 -19.433 42.442 1.00 69.38 83 TYR A O 1
ATOM 672 N N . PRO A 1 84 ? -11.851 -20.526 43.205 1.00 63.97 84 PRO A N 1
ATOM 673 C CA . PRO A 1 84 ? -10.910 -19.613 42.572 1.00 63.97 84 PRO A CA 1
ATOM 674 C C . PRO A 1 84 ? -11.139 -19.587 41.062 1.00 63.97 84 PRO A C 1
ATOM 676 O O . PRO A 1 84 ? -11.231 -20.642 40.428 1.00 63.97 84 PRO A O 1
ATOM 679 N N . VAL A 1 85 ? -11.246 -18.388 40.503 1.00 58.56 85 VAL A N 1
ATOM 680 C CA . VAL A 1 85 ? -11.423 -18.175 39.065 1.00 58.56 85 VAL A CA 1
ATOM 681 C C . VAL A 1 85 ? -10.145 -17.549 38.537 1.00 58.56 85 VAL A C 1
ATOM 683 O O . VAL A 1 85 ? -9.554 -16.708 39.209 1.00 58.56 85 VAL A O 1
ATOM 686 N N . ALA A 1 86 ? -9.692 -17.985 37.359 1.00 50.94 86 ALA A N 1
ATOM 687 C CA . ALA A 1 86 ? -8.544 -17.358 36.718 1.00 50.94 86 ALA A CA 1
ATOM 688 C C . ALA A 1 86 ? -8.791 -15.850 36.576 1.00 50.94 86 ALA A C 1
ATOM 690 O O . ALA A 1 86 ? -9.919 -15.434 36.293 1.00 50.94 86 ALA A O 1
ATOM 691 N N . GLU A 1 87 ? -7.743 -15.051 36.761 1.00 59.41 87 GLU A N 1
ATOM 692 C CA . GLU A 1 87 ? -7.826 -13.590 36.692 1.00 59.41 87 GLU A CA 1
ATOM 693 C C . GLU A 1 87 ? -8.493 -13.155 35.377 1.00 59.41 87 GLU A C 1
ATOM 695 O O . GLU A 1 87 ? -9.523 -12.478 35.412 1.00 59.41 87 GLU A O 1
ATOM 700 N N . ASP A 1 88 ? -8.046 -13.731 34.257 1.00 52.53 88 ASP A N 1
ATOM 701 C CA . ASP A 1 88 ? -8.583 -13.515 32.905 1.00 52.53 88 ASP A CA 1
ATOM 702 C C . ASP A 1 88 ? -10.102 -13.750 32.787 1.00 52.53 88 ASP A C 1
ATOM 704 O O . ASP A 1 88 ? -10.799 -13.037 32.067 1.00 52.53 88 ASP A O 1
ATOM 708 N N . LEU A 1 89 ? -10.650 -14.728 33.517 1.00 57.31 89 LEU A N 1
ATOM 709 C CA . LEU A 1 89 ? -12.082 -15.052 33.501 1.00 57.31 89 LEU A CA 1
ATOM 710 C C . LEU A 1 89 ? -12.906 -14.082 34.358 1.00 57.31 89 LEU A C 1
ATOM 712 O O . LEU A 1 89 ? -14.049 -13.770 34.018 1.00 57.31 89 LEU A O 1
ATOM 716 N N . SER A 1 90 ? -12.347 -13.620 35.477 1.00 63.69 90 SER A N 1
ATOM 717 C CA . SER A 1 90 ? -13.009 -12.669 36.379 1.00 63.69 90 SER A CA 1
ATOM 718 C C . SER A 1 90 ? -12.974 -11.227 35.867 1.00 63.69 90 SER A C 1
ATOM 720 O O . SER A 1 90 ? -13.910 -10.466 36.116 1.00 63.69 90 SER A O 1
ATOM 722 N N . GLU A 1 91 ? -11.963 -10.869 35.069 1.00 64.06 91 GLU A N 1
ATOM 723 C CA . GLU A 1 91 ? -11.880 -9.585 34.360 1.00 64.06 91 GLU A CA 1
ATOM 724 C C . GLU A 1 91 ? -13.090 -9.325 33.450 1.00 64.06 91 GLU A C 1
ATOM 726 O O . GLU A 1 91 ? -13.531 -8.178 33.303 1.00 64.06 91 GLU A O 1
ATOM 731 N N . MET A 1 92 ? -13.670 -10.396 32.895 1.00 64.00 92 MET A N 1
ATOM 732 C CA . MET A 1 92 ? -14.811 -10.346 31.976 1.00 64.00 92 MET A CA 1
ATOM 733 C C . MET A 1 92 ? -16.170 -10.198 32.680 1.00 64.00 92 MET A C 1
ATOM 735 O O . MET A 1 92 ? -17.205 -10.071 32.014 1.00 64.00 92 MET A O 1
ATOM 739 N N . TRP A 1 93 ? -16.214 -10.186 34.017 1.00 67.88 93 TRP A N 1
ATOM 740 C CA . TRP A 1 93 ? -17.459 -10.027 34.770 1.00 67.88 93 TRP A CA 1
ATOM 741 C C . TRP A 1 93 ? -17.952 -8.574 34.769 1.00 67.88 93 TRP A C 1
ATOM 743 O O . TRP A 1 93 ? -17.195 -7.623 34.980 1.00 67.88 93 TRP A O 1
ATOM 753 N N . TYR A 1 94 ? -19.260 -8.403 34.560 1.00 62.38 94 TYR A N 1
ATOM 754 C CA . TYR A 1 94 ? -19.932 -7.098 34.609 1.00 62.38 94 TYR A CA 1
ATOM 755 C C . TYR A 1 94 ? -20.569 -6.800 35.984 1.00 62.38 94 TYR A C 1
ATOM 757 O O . TYR A 1 94 ? -20.976 -5.670 36.246 1.00 62.38 94 TYR A O 1
ATOM 765 N N . CYS A 1 95 ? -20.707 -7.804 36.862 1.00 51.62 95 CYS A N 1
ATOM 766 C CA . CYS A 1 95 ? -21.284 -7.628 38.198 1.00 51.62 95 CYS A CA 1
ATOM 767 C C . CYS A 1 95 ? -20.297 -6.892 39.120 1.00 51.62 95 CYS A C 1
ATOM 769 O O . CYS A 1 95 ? -19.091 -7.092 38.999 1.00 51.62 95 CYS A O 1
ATOM 771 N N . ARG A 1 96 ? -20.816 -6.083 40.061 1.00 46.22 96 ARG A N 1
ATOM 772 C CA . ARG A 1 96 ? -20.086 -5.293 41.084 1.00 46.22 96 ARG A CA 1
ATOM 773 C C . ARG A 1 96 ? -19.339 -6.155 42.117 1.00 46.22 96 ARG A C 1
ATOM 775 O O . ARG A 1 96 ? -19.462 -5.953 43.322 1.00 46.22 96 ARG A O 1
ATOM 782 N N . VAL A 1 97 ? -18.620 -7.162 41.659 1.00 50.09 97 VAL A N 1
ATOM 783 C CA . VAL A 1 97 ? -17.910 -8.104 42.504 1.00 50.09 97 VAL A CA 1
ATOM 784 C C . VAL A 1 97 ? -16.493 -7.591 42.654 1.00 50.09 97 VAL A C 1
ATOM 786 O O . VAL A 1 97 ? -15.795 -7.353 41.671 1.00 50.09 97 VAL A O 1
ATOM 789 N N . THR A 1 98 ? -16.086 -7.373 43.898 1.00 49.34 98 THR A N 1
ATOM 790 C CA . THR A 1 98 ? -14.721 -6.994 44.245 1.00 49.34 98 THR A CA 1
ATOM 791 C C . THR A 1 98 ? -13.750 -8.023 43.645 1.00 49.34 98 THR A C 1
ATOM 793 O O . THR A 1 98 ? -14.034 -9.218 43.765 1.00 49.34 98 THR A O 1
ATOM 796 N N . PRO A 1 99 ? -12.602 -7.621 43.061 1.00 52.88 99 PRO A N 1
ATOM 797 C CA . PRO A 1 99 ? -11.601 -8.553 42.518 1.00 52.88 99 PRO A CA 1
ATOM 798 C C . PRO A 1 99 ? -11.201 -9.664 43.502 1.00 52.88 99 PRO A C 1
ATOM 800 O O . PRO A 1 99 ? -10.853 -10.772 43.104 1.00 52.88 99 PRO A O 1
ATOM 803 N N . SER A 1 100 ? -11.334 -9.396 44.804 1.00 55.22 100 SER A N 1
ATOM 804 C CA . SER A 1 100 ? -11.121 -10.372 45.862 1.00 55.22 100 SER A CA 1
ATOM 805 C C . SER A 1 100 ? -12.029 -11.603 45.799 1.00 55.22 100 SER A C 1
ATOM 807 O O . SER A 1 100 ? -11.564 -12.675 46.150 1.00 55.22 100 SER A O 1
ATOM 809 N N . ALA A 1 101 ? -13.269 -11.538 45.301 1.00 54.50 101 ALA A N 1
ATOM 810 C CA . ALA A 1 101 ? -14.144 -12.723 45.249 1.00 54.50 101 ALA A CA 1
ATOM 811 C C . ALA A 1 101 ? -13.681 -13.796 44.241 1.00 54.50 101 ALA A C 1
ATOM 813 O O . ALA A 1 101 ? -14.119 -14.947 44.308 1.00 54.50 101 ALA A O 1
ATOM 814 N N . ALA A 1 102 ? -12.827 -13.414 43.285 1.00 58.75 102 ALA A N 1
ATOM 815 C CA . ALA A 1 102 ? -12.204 -14.331 42.333 1.00 58.75 102 ALA A CA 1
ATOM 816 C C . ALA A 1 102 ? -10.966 -15.037 42.923 1.00 58.75 102 ALA A C 1
ATOM 818 O O . ALA A 1 102 ? -10.643 -16.149 42.504 1.00 58.75 102 ALA A O 1
ATOM 819 N N . LEU A 1 103 ? -10.310 -14.409 43.910 1.00 63.03 103 LEU A N 1
ATOM 820 C CA . LEU A 1 103 ? -9.046 -14.849 44.518 1.00 63.03 103 LEU A CA 1
ATOM 821 C C . LEU A 1 103 ? -9.233 -15.488 45.908 1.00 63.03 103 LEU A C 1
ATOM 823 O O . LEU A 1 103 ? -8.502 -16.409 46.272 1.00 63.03 103 LEU A O 1
ATOM 827 N N . GLU A 1 104 ? -10.219 -15.024 46.677 1.00 74.56 104 GLU A N 1
ATOM 828 C CA . GLU A 1 104 ? -10.551 -15.486 48.024 1.00 74.56 104 GLU A CA 1
ATOM 829 C C . GLU A 1 104 ? -11.552 -16.653 47.992 1.00 74.56 104 GLU A C 1
ATOM 831 O O . GLU A 1 104 ? -12.459 -16.732 47.155 1.00 74.56 104 GLU A O 1
ATOM 836 N N . ARG A 1 105 ? -11.437 -17.557 48.972 1.00 81.69 105 ARG A N 1
ATOM 837 C CA . ARG A 1 105 ? -12.454 -18.582 49.233 1.00 81.69 105 ARG A CA 1
ATOM 838 C C . ARG A 1 105 ? -13.456 -18.086 50.265 1.00 81.69 105 ARG A C 1
ATOM 840 O O . ARG A 1 105 ? -13.093 -17.772 51.399 1.00 81.69 105 ARG A O 1
ATOM 847 N N . TRP A 1 106 ? -14.731 -18.075 49.902 1.00 88.44 106 TRP A N 1
ATOM 848 C CA . TRP A 1 106 ? -15.848 -17.716 50.768 1.00 88.44 106 TRP A CA 1
ATOM 849 C C . T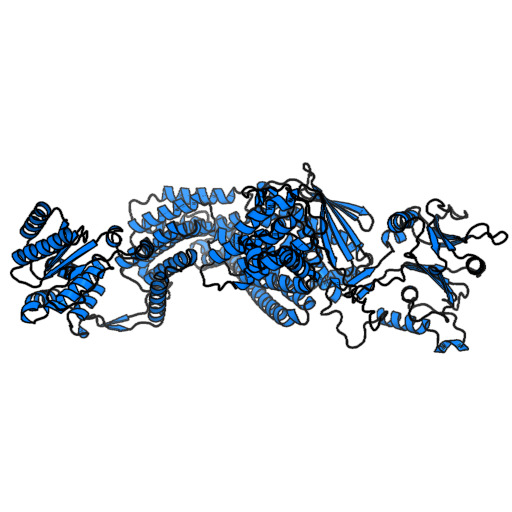RP A 1 106 ? -16.761 -18.920 50.957 1.00 88.44 106 TRP A C 1
ATOM 851 O O . TRP A 1 106 ? -17.082 -19.633 50.007 1.00 88.44 106 TRP A O 1
ATOM 861 N N . ALA A 1 107 ? -17.187 -19.137 52.195 1.00 88.62 107 ALA A N 1
ATOM 862 C CA . ALA A 1 107 ? -18.089 -20.216 52.565 1.00 88.62 107 ALA A CA 1
ATOM 863 C C . ALA A 1 107 ? 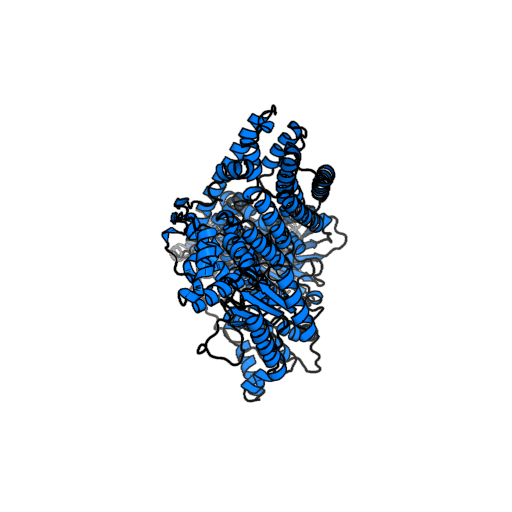-19.515 -19.689 52.750 1.00 88.62 107 ALA A C 1
ATOM 865 O O . ALA A 1 107 ? -19.719 -18.645 53.369 1.00 88.62 107 ALA A O 1
ATOM 866 N N . PHE A 1 108 ? -20.506 -20.440 52.277 1.00 90.56 108 PHE A N 1
ATOM 867 C CA . PHE A 1 108 ? -21.922 -20.127 52.442 1.00 90.56 108 PHE A CA 1
ATOM 868 C C . PHE A 1 108 ? -22.602 -21.234 53.243 1.00 90.56 108 PHE A C 1
ATOM 870 O O . PHE A 1 108 ? -22.530 -22.414 52.896 1.00 90.56 108 PHE A O 1
ATOM 877 N N . ALA A 1 109 ? -23.266 -20.834 54.322 1.00 90.94 109 ALA A N 1
ATOM 878 C CA . ALA A 1 109 ? -24.142 -21.675 55.122 1.00 90.94 109 ALA A CA 1
ATOM 879 C C . ALA A 1 109 ? -25.568 -21.128 55.035 1.00 90.94 109 ALA A C 1
ATOM 881 O O . ALA A 1 109 ? -25.794 -19.930 55.202 1.00 90.94 109 ALA A O 1
ATOM 882 N N . ILE A 1 110 ? -26.541 -21.987 54.772 1.00 91.81 110 ILE A N 1
ATOM 883 C CA . ILE A 1 110 ? -27.924 -21.611 54.504 1.00 91.81 110 ILE A CA 1
ATOM 884 C C . ILE A 1 110 ? -28.822 -22.381 55.470 1.00 91.81 110 ILE A C 1
ATOM 886 O O . ILE A 1 110 ? -28.665 -23.579 55.704 1.00 91.81 110 ILE A O 1
ATOM 890 N N . SER A 1 111 ? -29.778 -21.696 56.100 1.00 89.38 111 SER A N 1
ATOM 891 C CA . SER A 1 111 ? -30.718 -22.379 56.982 1.00 89.38 111 SER A CA 1
ATOM 892 C C . SER A 1 111 ? -32.097 -21.746 57.024 1.00 89.38 111 SER A C 1
ATOM 894 O O . SER A 1 111 ? -32.243 -20.551 57.261 1.00 89.38 111 SER A O 1
ATOM 896 N N . ALA A 1 112 ? -33.125 -22.590 56.920 1.00 88.44 112 ALA A N 1
ATOM 897 C CA . ALA A 1 112 ? -34.511 -22.194 57.143 1.00 88.44 112 ALA A CA 1
ATOM 898 C C . ALA A 1 112 ? -35.019 -22.456 58.588 1.00 88.44 112 ALA A C 1
ATOM 900 O O . ALA A 1 112 ? -36.222 -22.378 58.863 1.00 88.44 112 ALA A O 1
ATOM 901 N N . LYS A 1 113 ? -34.129 -22.814 59.536 1.00 88.06 113 LYS A N 1
ATOM 902 C CA . LYS A 1 113 ? -34.509 -23.184 60.915 1.00 88.06 113 LYS A CA 1
ATOM 903 C C . LYS A 1 113 ? -34.945 -21.972 61.745 1.00 88.06 113 LYS A C 1
ATOM 905 O O . LYS A 1 113 ? -34.225 -20.983 61.826 1.00 88.06 113 LYS A O 1
ATOM 910 N N . LYS A 1 114 ? -36.054 -22.120 62.490 1.00 85.44 114 LYS A N 1
ATOM 911 C CA . LYS A 1 114 ? -36.527 -21.112 63.466 1.00 85.44 114 LYS A CA 1
ATOM 912 C C . LYS A 1 114 ? -35.479 -20.765 64.524 1.00 85.44 114 LYS A C 1
ATOM 914 O O . LYS A 1 114 ? -35.259 -19.594 64.818 1.00 85.44 114 LYS A O 1
ATOM 919 N N . ASP A 1 115 ? -34.814 -21.777 65.079 1.00 88.50 115 ASP A N 1
ATOM 920 C CA . ASP A 1 115 ? -33.735 -21.585 66.053 1.00 88.50 115 ASP A CA 1
ATOM 921 C C . ASP A 1 115 ? -32.389 -21.358 65.340 1.00 88.50 115 ASP A C 1
ATOM 923 O O . ASP A 1 115 ? -31.517 -22.229 65.277 1.00 88.50 115 ASP A O 1
ATOM 927 N N . TRP A 1 116 ? -32.261 -20.188 64.705 1.00 90.31 116 TRP A N 1
ATOM 928 C CA . TRP A 1 116 ? -31.147 -19.857 63.810 1.00 90.31 116 TRP A CA 1
ATOM 929 C C . TRP A 1 116 ? -29.812 -19.660 64.542 1.00 90.31 116 TRP A C 1
ATOM 931 O O . TRP A 1 116 ? -28.766 -19.984 63.987 1.00 90.31 116 TRP A O 1
ATOM 941 N N . LYS A 1 117 ? -29.812 -19.156 65.787 1.00 89.94 117 LYS A N 1
ATOM 942 C CA . LYS A 1 117 ? -28.576 -18.772 66.499 1.00 89.94 117 LYS A CA 1
ATOM 943 C C . LYS A 1 117 ? -27.697 -19.983 66.861 1.00 89.94 117 LYS A C 1
ATOM 945 O O . LYS A 1 117 ? -26.502 -19.942 66.563 1.00 89.94 117 LYS A O 1
ATOM 950 N N . PRO A 1 118 ? -28.225 -21.085 67.434 1.00 89.50 118 PRO A N 1
ATOM 951 C CA . PRO A 1 118 ? -27.435 -22.300 67.644 1.00 89.50 118 PRO A CA 1
ATOM 952 C C . PRO A 1 118 ? -26.977 -22.947 66.332 1.00 89.50 118 PRO A C 1
ATOM 954 O O . PRO A 1 118 ? -25.877 -23.495 66.271 1.00 89.50 118 PRO A O 1
ATOM 957 N N . LYS A 1 119 ? -27.795 -22.859 65.274 1.00 90.00 119 LYS A N 1
ATOM 958 C CA . LYS A 1 119 ? -27.464 -23.380 63.942 1.00 90.00 119 LYS A CA 1
ATOM 959 C C . LYS A 1 119 ? -26.305 -22.608 63.302 1.00 90.00 119 LYS A C 1
ATOM 961 O O . LYS A 1 119 ? -25.331 -23.249 62.927 1.00 90.00 119 LYS A O 1
ATOM 966 N N . LEU A 1 120 ? -26.344 -21.273 63.313 1.00 90.69 120 LEU A N 1
ATOM 967 C CA . LEU A 1 120 ? -25.239 -20.396 62.905 1.00 90.69 120 LEU A CA 1
ATOM 968 C C . LEU A 1 120 ? -23.939 -20.777 63.623 1.00 90.69 120 LEU A C 1
ATOM 970 O O . LEU A 1 120 ? -22.942 -21.069 62.970 1.00 90.69 120 LEU A O 1
ATOM 974 N N . LYS A 1 121 ? -23.952 -20.838 64.966 1.00 90.12 121 LYS A N 1
ATOM 975 C CA . LYS A 1 121 ? -22.757 -21.209 65.747 1.00 90.12 121 LYS A CA 1
ATOM 976 C C . LYS A 1 121 ? -22.251 -22.604 65.385 1.00 90.12 121 LYS A C 1
ATOM 978 O O . LYS A 1 121 ? -21.046 -22.814 65.283 1.00 90.12 121 LYS A O 1
ATOM 983 N N . SER A 1 122 ? -23.159 -23.562 65.188 1.00 89.94 122 SER A N 1
ATOM 984 C CA . SER A 1 122 ? -22.792 -24.920 64.792 1.00 89.94 122 SER A CA 1
ATOM 985 C C . SER A 1 122 ? -22.172 -24.979 63.399 1.00 89.94 122 SER A C 1
ATOM 987 O O . SER A 1 122 ? -21.250 -25.770 63.216 1.00 89.94 122 SER A O 1
ATOM 989 N N . ASP A 1 123 ? -22.695 -24.240 62.425 1.00 88.56 123 ASP A N 1
ATOM 990 C CA . ASP A 1 123 ? -22.208 -24.293 61.047 1.00 88.56 123 ASP A CA 1
ATOM 991 C C . ASP A 1 123 ? -20.906 -23.510 60.900 1.00 88.56 123 ASP A C 1
ATOM 993 O O . ASP A 1 123 ? -19.945 -24.061 60.378 1.00 88.56 123 ASP A O 1
ATOM 997 N N . VAL A 1 124 ? -20.801 -22.314 61.491 1.00 89.12 124 VAL A N 1
ATOM 998 C CA . VAL A 1 124 ? -19.537 -21.557 61.549 1.00 89.12 124 VAL A CA 1
ATOM 999 C C . VAL A 1 124 ? -18.447 -22.382 62.225 1.00 89.12 124 VAL A C 1
ATOM 1001 O O . VAL A 1 124 ? -17.359 -22.512 61.674 1.00 89.12 124 VAL A O 1
ATOM 1004 N N . LYS A 1 125 ? -18.740 -23.039 63.357 1.00 89.44 125 LYS A N 1
ATOM 1005 C CA . LYS A 1 125 ? -17.773 -23.933 64.006 1.00 89.44 125 LYS A CA 1
ATOM 1006 C C . LYS A 1 125 ? -17.322 -25.064 63.077 1.00 89.44 125 LYS A C 1
ATOM 1008 O O . LYS A 1 125 ? -16.131 -25.331 63.017 1.00 89.44 125 LYS A O 1
ATOM 1013 N N . LYS A 1 126 ? -18.237 -25.721 62.350 1.00 87.62 126 LYS A N 1
ATOM 1014 C CA . LYS A 1 126 ? -17.876 -26.786 61.393 1.00 87.62 126 LYS A CA 1
ATOM 1015 C C . LYS A 1 126 ? -16.996 -26.257 60.265 1.00 87.62 126 LYS A C 1
ATOM 1017 O O . LYS A 1 126 ? -16.007 -26.903 59.940 1.00 87.62 126 LYS A O 1
ATOM 1022 N N . ILE A 1 127 ? -17.346 -25.102 59.700 1.00 86.38 127 ILE A N 1
ATOM 1023 C CA . ILE A 1 127 ? -16.597 -24.466 58.612 1.00 86.38 127 ILE A CA 1
ATOM 1024 C C . ILE A 1 127 ? -15.196 -24.093 59.092 1.00 86.38 127 ILE A C 1
ATOM 1026 O O . ILE A 1 127 ? -14.232 -24.426 58.418 1.00 86.38 127 ILE A O 1
ATOM 1030 N N . VAL A 1 128 ? -15.062 -23.487 60.276 1.00 86.12 128 VAL A N 1
ATOM 1031 C CA . VAL A 1 128 ? -13.763 -23.125 60.868 1.00 86.12 128 VAL A CA 1
ATOM 1032 C C . VAL A 1 128 ? -12.932 -24.363 61.207 1.00 86.12 128 VAL A C 1
ATOM 1034 O O . VAL A 1 128 ? -11.740 -24.388 60.922 1.00 86.12 128 VAL A O 1
ATOM 1037 N N . THR A 1 129 ? -13.541 -25.418 61.759 1.00 85.56 129 THR A N 1
ATOM 1038 C CA . THR A 1 129 ? -12.850 -26.698 61.987 1.00 85.56 129 THR A CA 1
ATOM 1039 C C . THR A 1 129 ? -12.312 -27.263 60.675 1.00 85.56 129 THR A C 1
ATOM 1041 O O . THR A 1 129 ? -11.136 -27.585 60.596 1.00 85.56 129 THR A O 1
ATOM 1044 N N . VAL A 1 130 ? -13.121 -27.295 59.613 1.00 81.75 130 VAL A N 1
ATOM 1045 C CA . VAL A 1 130 ? -12.668 -27.719 58.278 1.00 81.75 130 VAL A CA 1
ATOM 1046 C C . VAL A 1 130 ? -11.604 -26.775 57.706 1.00 81.75 130 VAL A C 1
ATOM 1048 O O . VAL A 1 130 ? -10.671 -27.233 57.048 1.00 81.75 130 VAL A O 1
ATOM 1051 N N . ASN A 1 131 ? -11.704 -25.472 57.970 1.00 83.06 131 ASN A N 1
ATOM 1052 C CA . ASN A 1 131 ? -10.728 -24.481 57.531 1.00 83.06 131 ASN A CA 1
ATOM 1053 C C . ASN A 1 131 ? -9.344 -24.748 58.136 1.00 83.06 131 ASN A C 1
ATOM 1055 O O . ASN A 1 131 ? -8.347 -24.718 57.416 1.00 83.06 131 ASN A O 1
ATOM 1059 N N . ASN A 1 132 ? -9.315 -25.072 59.432 1.00 81.50 132 ASN A N 1
ATOM 1060 C CA . ASN A 1 132 ? -8.102 -25.356 60.193 1.00 81.50 132 ASN A CA 1
ATOM 1061 C C . ASN A 1 132 ? -7.547 -26.761 59.911 1.00 81.50 132 ASN A C 1
ATOM 1063 O O . ASN A 1 132 ? -6.347 -26.907 59.696 1.00 81.50 132 ASN A O 1
ATOM 1067 N N . ASP A 1 133 ? -8.409 -27.781 59.878 1.00 81.31 133 ASP A N 1
ATOM 1068 C CA . ASP A 1 133 ? -8.001 -29.188 59.772 1.00 81.31 133 ASP A CA 1
ATOM 1069 C C . ASP A 1 133 ? -7.643 -29.590 58.332 1.00 81.31 133 ASP A C 1
ATOM 1071 O O . ASP A 1 133 ? -6.723 -30.376 58.116 1.00 81.31 133 ASP A O 1
ATOM 1075 N N . LEU A 1 134 ? -8.368 -29.060 57.336 1.00 74.25 134 LEU A N 1
ATOM 1076 C CA . LEU A 1 134 ? -8.195 -29.393 55.913 1.00 74.25 134 LEU A CA 1
ATOM 1077 C C . LEU A 1 134 ? -7.572 -28.251 55.095 1.00 74.25 134 LEU A C 1
ATOM 1079 O O . LEU A 1 134 ? -7.466 -28.367 53.874 1.00 74.25 134 LEU A O 1
ATOM 1083 N N . GLY A 1 135 ? -7.176 -27.146 55.737 1.00 75.69 135 GLY A N 1
ATOM 1084 C CA . GLY A 1 135 ? -6.465 -26.037 55.093 1.00 75.69 135 GLY A CA 1
ATOM 1085 C C . GLY A 1 135 ? -7.239 -25.384 53.944 1.00 75.69 135 GLY A C 1
ATOM 1086 O O . GLY A 1 135 ? -6.645 -25.032 52.924 1.00 75.69 135 GLY A O 1
ATOM 1087 N N . ARG A 1 136 ? -8.569 -25.255 54.066 1.00 75.94 136 ARG A N 1
ATOM 1088 C CA . ARG A 1 136 ? -9.436 -24.750 52.981 1.00 75.94 136 ARG A CA 1
ATOM 1089 C C . ARG A 1 136 ? -9.222 -23.268 52.652 1.00 75.94 136 ARG A C 1
ATOM 1091 O O . ARG A 1 136 ? -9.467 -22.908 51.501 1.00 75.94 136 ARG A O 1
ATOM 1098 N N . LYS A 1 137 ? -8.697 -22.479 53.598 1.00 82.69 137 LYS A N 1
ATOM 1099 C CA . LYS A 1 137 ? -8.390 -21.036 53.511 1.00 82.69 137 LYS A CA 1
ATOM 1100 C C . LYS A 1 137 ? -9.605 -20.144 53.222 1.00 82.69 137 LYS A C 1
ATOM 1102 O O . LYS A 1 137 ? -9.533 -19.259 52.379 1.00 82.69 137 LYS A O 1
ATOM 1107 N N . TYR A 1 138 ? -10.725 -20.379 53.901 1.00 86.50 138 TYR A N 1
ATOM 1108 C CA . TYR A 1 138 ? -11.850 -19.449 53.855 1.00 86.50 138 TYR A CA 1
ATOM 1109 C C . TYR A 1 138 ? -11.499 -18.143 54.574 1.00 86.50 138 TYR A C 1
ATOM 1111 O O . TYR A 1 138 ? -11.075 -18.190 55.729 1.00 86.50 138 TYR A O 1
ATOM 1119 N N . GLU A 1 139 ? -11.724 -17.007 53.915 1.00 85.81 139 GLU A N 1
ATOM 1120 C CA . GLU A 1 139 ? -11.525 -15.667 54.498 1.00 85.81 139 GLU A CA 1
ATOM 1121 C C . GLU A 1 139 ? -12.827 -15.066 55.046 1.00 85.81 139 GLU A C 1
ATOM 1123 O O . GLU A 1 139 ? -12.819 -14.241 55.962 1.00 85.81 139 GLU A O 1
ATOM 1128 N N . LYS A 1 140 ? -13.969 -15.514 54.509 1.00 89.06 140 LYS A N 1
ATOM 1129 C CA . LYS A 1 140 ? -15.295 -15.000 54.855 1.00 89.06 140 LYS A CA 1
ATOM 1130 C C . LYS A 1 140 ? -16.342 -16.108 54.884 1.00 89.06 140 LYS A C 1
ATOM 1132 O O . LYS A 1 140 ? -16.310 -17.027 54.063 1.00 89.06 140 LYS A O 1
ATOM 1137 N N . ILE A 1 141 ? -17.291 -16.003 55.813 1.00 90.44 141 ILE A N 1
ATOM 1138 C CA . ILE A 1 141 ? -18.450 -16.894 55.926 1.00 90.44 141 ILE A CA 1
ATOM 1139 C C . ILE A 1 141 ? -19.739 -16.076 55.826 1.00 90.44 141 ILE A C 1
ATOM 1141 O O . ILE A 1 141 ? -19.989 -15.195 56.648 1.00 90.44 141 ILE A O 1
ATOM 1145 N N . PHE A 1 142 ? -20.598 -16.420 54.871 1.00 91.62 142 PHE A N 1
ATOM 1146 C CA . PHE A 1 142 ? -21.956 -15.896 54.763 1.00 91.62 142 PHE A CA 1
ATOM 1147 C C . PHE A 1 142 ? -22.956 -16.900 55.336 1.00 91.62 142 PHE A C 1
ATOM 1149 O O . PHE A 1 142 ? -22.983 -18.061 54.933 1.00 91.62 142 PHE A O 1
ATOM 1156 N N . PHE A 1 143 ? -23.802 -16.454 56.261 1.00 93.62 143 PHE A N 1
ATOM 1157 C CA . PHE A 1 143 ? -24.914 -17.239 56.787 1.00 93.62 143 PHE A CA 1
ATOM 1158 C C . PHE A 1 143 ? -26.245 -16.654 56.319 1.00 93.62 143 PHE A C 1
ATOM 1160 O O . PHE A 1 143 ? -26.628 -15.569 56.757 1.00 93.62 143 PHE A O 1
ATOM 1167 N N . MET A 1 144 ? -26.958 -17.366 55.448 1.00 94.06 144 MET A N 1
ATOM 1168 C CA . MET A 1 144 ? -28.241 -16.933 54.891 1.00 94.06 144 MET A CA 1
ATOM 1169 C C . MET A 1 144 ? -29.401 -17.602 55.629 1.00 94.06 144 MET A C 1
ATOM 1171 O O . MET A 1 144 ? -29.432 -18.823 55.785 1.00 94.06 144 MET A O 1
ATOM 1175 N N . SER A 1 145 ? -30.367 -16.809 56.091 1.00 93.12 145 SER A N 1
ATOM 1176 C CA . SER A 1 145 ? -31.477 -17.292 56.913 1.00 93.12 145 SER A CA 1
ATOM 1177 C C . SER A 1 145 ? -32.817 -16.733 56.467 1.00 93.12 145 SER A C 1
ATOM 1179 O O . SER A 1 145 ? -32.945 -15.540 56.210 1.00 93.12 145 SER A O 1
ATOM 1181 N N . ASN A 1 146 ? -33.857 -17.571 56.469 1.00 92.75 146 ASN A N 1
ATOM 1182 C CA . ASN A 1 146 ? -35.237 -17.121 56.271 1.00 92.75 146 ASN A CA 1
ATOM 1183 C C . ASN A 1 146 ? -35.864 -16.496 57.527 1.00 92.75 146 ASN A C 1
ATOM 1185 O O . ASN A 1 146 ? -37.062 -16.229 57.512 1.00 92.75 146 ASN A O 1
ATOM 1189 N N . GLN A 1 147 ? -35.123 -16.309 58.619 1.00 93.06 147 GLN A N 1
ATOM 1190 C CA . GLN A 1 147 ? -35.637 -15.716 59.856 1.00 93.06 147 GLN A CA 1
ATOM 1191 C C . GLN A 1 147 ? -35.404 -14.201 59.884 1.00 93.06 147 GLN A C 1
ATOM 1193 O O . GLN A 1 147 ? -34.414 -13.714 59.344 1.00 93.06 147 GLN A O 1
ATOM 1198 N N . TYR A 1 148 ? -36.283 -13.460 60.561 1.00 92.56 148 TYR A N 1
ATOM 1199 C CA . TYR A 1 148 ? -36.040 -12.054 60.893 1.00 92.56 148 TYR A CA 1
ATOM 1200 C C . TYR A 1 148 ? -35.033 -11.951 62.044 1.00 92.56 148 TYR A C 1
ATOM 1202 O O . TYR A 1 148 ? -35.261 -12.494 63.132 1.00 92.56 148 TYR A O 1
ATOM 1210 N N . ILE A 1 149 ? -33.926 -11.239 61.823 1.00 92.19 149 ILE A N 1
ATOM 1211 C CA . ILE A 1 149 ? -32.859 -11.081 62.814 1.00 92.19 149 ILE A CA 1
ATOM 1212 C C . ILE A 1 149 ? -32.652 -9.588 63.066 1.00 92.19 149 ILE A C 1
ATOM 1214 O O . ILE A 1 149 ? -32.164 -8.863 62.213 1.00 92.19 149 ILE A O 1
ATOM 1218 N N . SER A 1 150 ? -32.995 -9.118 64.270 1.00 90.88 150 SER A N 1
ATOM 1219 C CA . SER A 1 150 ? -32.784 -7.712 64.651 1.00 90.88 150 SER A CA 1
ATOM 1220 C C . SER A 1 150 ? -31.310 -7.310 64.531 1.00 90.88 150 SER A C 1
ATOM 1222 O O . SER A 1 150 ? -30.458 -8.065 65.011 1.00 90.88 150 SER A O 1
ATOM 1224 N N . ASP A 1 151 ? -31.031 -6.094 64.054 1.00 86.94 151 ASP A N 1
ATOM 1225 C CA . ASP A 1 151 ? -29.670 -5.561 63.870 1.00 86.94 151 ASP A CA 1
ATOM 1226 C C . ASP A 1 151 ? -28.758 -5.768 65.084 1.00 86.94 151 ASP A C 1
ATOM 1228 O O . ASP A 1 151 ? -27.627 -6.222 64.934 1.00 86.94 151 ASP A O 1
ATOM 1232 N N . LYS A 1 152 ? -29.269 -5.525 66.301 1.00 89.88 152 LYS A N 1
ATOM 1233 C CA . LYS A 1 152 ? -28.522 -5.743 67.549 1.00 89.88 152 LYS A CA 1
ATOM 1234 C C . LYS A 1 152 ? -28.049 -7.193 67.693 1.00 89.88 152 LYS A C 1
ATOM 1236 O O . LYS A 1 152 ? -26.868 -7.439 67.894 1.00 89.88 152 LYS A O 1
ATOM 1241 N N . LYS A 1 153 ? -28.964 -8.160 67.553 1.00 89.56 153 LYS A N 1
ATOM 1242 C CA . LYS A 1 153 ? -28.632 -9.593 67.642 1.00 89.56 153 LYS A CA 1
ATOM 1243 C C . LYS A 1 153 ? -27.715 -10.038 66.505 1.00 89.56 153 LYS A C 1
ATOM 1245 O O . LYS A 1 153 ? -26.899 -10.925 66.736 1.00 89.56 153 LYS A O 1
ATOM 1250 N N . ARG A 1 154 ? -27.871 -9.465 65.304 1.00 91.81 154 ARG A N 1
ATOM 1251 C CA . ARG A 1 154 ? -27.002 -9.732 64.153 1.00 91.81 154 ARG A CA 1
ATOM 1252 C C . ARG A 1 154 ? -25.568 -9.312 64.470 1.00 91.81 154 ARG A C 1
ATOM 1254 O O . ARG A 1 154 ? -24.698 -10.172 64.497 1.00 91.81 154 ARG A O 1
ATOM 1261 N N . ALA A 1 155 ? -25.362 -8.033 64.791 1.00 88.62 155 ALA A N 1
ATOM 1262 C CA . ALA A 1 155 ? -24.051 -7.465 65.102 1.00 88.62 155 ALA A CA 1
ATOM 1263 C C . ALA A 1 155 ? -23.384 -8.177 66.287 1.00 88.62 155 ALA A C 1
ATOM 1265 O O . ALA A 1 155 ? -22.251 -8.621 66.167 1.00 88.62 155 ALA A O 1
ATOM 1266 N N . GLU A 1 156 ? -24.120 -8.403 67.385 1.00 91.50 156 GLU A N 1
ATOM 1267 C CA . GLU A 1 156 ? -23.608 -9.151 68.541 1.00 91.50 156 GLU A CA 1
ATOM 1268 C C . GLU A 1 156 ? -23.113 -10.556 68.160 1.00 91.50 156 GLU A C 1
ATOM 1270 O O . GLU A 1 156 ? -22.096 -11.001 68.680 1.00 91.50 156 GLU A O 1
ATOM 1275 N N . CYS A 1 157 ? -23.817 -11.270 67.271 1.00 90.44 157 CYS A N 1
ATOM 1276 C CA . CYS A 1 157 ? -23.400 -12.609 66.847 1.00 90.44 157 CYS A CA 1
ATOM 1277 C C . CYS A 1 157 ? -22.238 -12.576 65.843 1.00 90.44 157 CYS A C 1
ATOM 1279 O O . CYS A 1 157 ? -21.365 -13.435 65.931 1.00 90.44 157 CYS A O 1
ATOM 1281 N N . GLU A 1 158 ? -22.226 -11.625 64.902 1.00 91.81 158 GLU A N 1
ATOM 1282 C CA . GLU A 1 158 ? -21.107 -11.435 63.967 1.00 91.81 158 GLU A CA 1
ATOM 1283 C C . GLU A 1 158 ? -19.820 -11.096 64.724 1.00 91.81 158 GLU A C 1
ATOM 1285 O O . GLU A 1 158 ? -18.801 -11.741 64.498 1.00 91.81 158 GLU A O 1
ATOM 1290 N N . ASP A 1 159 ? -19.873 -10.155 65.669 1.00 90.44 159 ASP A N 1
ATOM 1291 C CA . ASP A 1 159 ? -18.713 -9.739 66.461 1.00 90.44 159 ASP A CA 1
ATOM 1292 C C . ASP A 1 159 ? -18.260 -10.833 67.439 1.00 90.44 159 ASP A C 1
ATOM 1294 O O . ASP A 1 159 ? -17.058 -11.062 67.582 1.00 90.44 159 ASP A O 1
ATOM 1298 N N . GLU A 1 160 ? -19.198 -11.563 68.066 1.00 92.00 160 GLU A N 1
ATOM 1299 C CA . GLU A 1 160 ? -18.876 -12.729 68.904 1.00 92.00 160 GLU A CA 1
ATOM 1300 C C . GLU A 1 160 ? -18.099 -13.781 68.097 1.00 92.00 160 GLU A C 1
ATOM 1302 O O . GLU A 1 160 ? -17.061 -14.264 68.547 1.00 92.00 160 GLU A O 1
ATOM 1307 N N . LEU A 1 161 ? -18.572 -14.123 66.894 1.00 91.50 161 LEU A N 1
ATOM 1308 C CA . LEU A 1 161 ? -17.949 -15.147 66.052 1.00 91.50 161 LEU A CA 1
ATOM 1309 C C . LEU A 1 161 ? -16.641 -14.668 65.416 1.00 91.50 161 LEU A C 1
ATOM 1311 O O . LEU A 1 161 ? -15.686 -15.444 65.372 1.00 91.50 161 LEU A O 1
ATOM 1315 N N . ARG A 1 162 ? -16.571 -13.400 64.988 1.00 90.06 162 ARG A N 1
ATOM 1316 C CA . ARG A 1 162 ? -15.345 -12.786 64.458 1.00 90.06 162 ARG A CA 1
ATOM 1317 C C . ARG A 1 162 ? -14.257 -12.761 65.531 1.00 90.06 162 ARG A C 1
ATOM 1319 O O . ARG A 1 162 ? -13.139 -13.181 65.265 1.00 90.06 162 ARG A O 1
ATOM 1326 N N . SER A 1 163 ? -14.595 -12.378 66.766 1.00 88.44 163 SER A N 1
ATOM 1327 C CA . SER A 1 163 ? -13.652 -12.401 67.892 1.00 88.44 163 SER A CA 1
ATOM 1328 C C . SER A 1 163 ? -13.255 -13.816 68.318 1.00 88.44 163 SER A C 1
ATOM 1330 O O . SER A 1 163 ? -12.155 -13.999 68.835 1.00 88.44 163 SER A O 1
ATOM 1332 N N . GLN A 1 164 ? -14.143 -14.802 68.171 1.00 90.94 164 GLN A N 1
ATOM 1333 C CA . GLN A 1 164 ? -13.878 -16.177 68.594 1.00 90.94 164 GLN A CA 1
ATOM 1334 C C . GLN A 1 164 ? -13.003 -16.951 67.598 1.00 90.94 164 GLN A C 1
ATOM 1336 O O . GLN A 1 164 ? -12.217 -17.799 68.022 1.00 90.94 164 GLN A O 1
ATOM 1341 N N . TYR A 1 165 ? -13.176 -16.709 66.298 1.00 88.38 165 TYR A N 1
ATOM 1342 C CA . TYR A 1 165 ? -12.609 -17.546 65.237 1.00 88.38 165 TYR A CA 1
ATOM 1343 C C . TYR A 1 165 ? -11.699 -16.804 64.250 1.00 88.38 165 TYR A C 1
ATOM 1345 O O . TYR A 1 165 ? -11.170 -17.457 63.357 1.00 88.38 165 TYR A O 1
ATOM 1353 N N . ASP A 1 166 ? -11.518 -15.488 64.403 1.00 86.12 166 ASP A N 1
ATOM 1354 C CA . ASP A 1 166 ? -10.691 -14.635 63.530 1.00 86.12 166 ASP A CA 1
ATOM 1355 C C . ASP A 1 166 ? -11.044 -14.758 62.033 1.00 86.12 166 ASP A C 1
ATOM 1357 O O . ASP A 1 166 ? -10.188 -14.816 61.157 1.00 86.12 166 ASP A O 1
ATOM 1361 N N . ILE A 1 167 ? -12.344 -14.844 61.734 1.00 85.88 167 ILE A N 1
ATOM 1362 C CA . ILE A 1 167 ? -12.882 -14.940 60.371 1.00 85.88 167 ILE A CA 1
ATOM 1363 C C . ILE A 1 167 ? -14.061 -13.979 60.212 1.00 85.88 167 ILE A C 1
ATOM 1365 O O . ILE A 1 167 ? -14.865 -13.833 61.140 1.00 85.88 167 ILE A O 1
ATOM 1369 N N . ASP A 1 168 ? -14.193 -13.310 59.060 1.00 87.50 168 ASP A N 1
ATOM 1370 C CA . ASP A 1 168 ? -15.319 -12.392 58.853 1.00 87.50 168 ASP A CA 1
ATOM 1371 C C . ASP A 1 168 ? -16.615 -13.182 58.634 1.00 87.50 168 ASP A C 1
ATOM 1373 O O . ASP A 1 168 ? -16.764 -13.906 57.650 1.00 87.50 168 ASP A O 1
ATOM 1377 N N . VAL A 1 169 ? -17.567 -13.044 59.557 1.00 91.31 169 VAL A N 1
ATOM 1378 C CA . VAL A 1 169 ? -18.883 -13.685 59.473 1.00 91.31 169 VAL A CA 1
ATOM 1379 C C . VAL A 1 169 ? -19.935 -12.630 59.160 1.00 91.31 169 VAL A C 1
ATOM 1381 O O . VAL A 1 169 ? -20.015 -11.611 59.845 1.00 91.31 169 VAL A O 1
ATOM 1384 N N . ARG A 1 170 ? -20.765 -12.889 58.145 1.00 92.19 170 ARG A N 1
ATOM 1385 C CA . ARG A 1 170 ? -21.863 -12.016 57.712 1.00 92.19 170 ARG A CA 1
ATOM 1386 C C . ARG A 1 170 ? -23.184 -12.762 57.697 1.00 92.19 170 ARG A C 1
ATOM 1388 O O . ARG A 1 170 ? -23.300 -13.813 57.073 1.00 92.19 170 ARG A O 1
ATOM 1395 N N . ILE A 1 171 ? -24.188 -12.216 58.370 1.00 92.75 171 ILE A N 1
ATOM 1396 C CA . ILE A 1 171 ? -25.523 -12.805 58.466 1.00 92.75 171 ILE A CA 1
ATOM 1397 C C . ILE A 1 171 ? -26.464 -12.058 57.518 1.00 92.75 171 ILE A C 1
ATOM 1399 O O . ILE A 1 171 ? -26.707 -10.862 57.672 1.00 92.75 171 ILE A O 1
ATOM 1403 N N . LEU A 1 172 ? -27.036 -12.789 56.565 1.00 93.69 172 LEU A N 1
ATOM 1404 C CA . LEU A 1 172 ? -28.019 -12.302 55.604 1.00 93.69 172 LEU A CA 1
ATOM 1405 C C . LEU A 1 172 ? -29.387 -12.867 55.993 1.00 93.69 172 LEU A C 1
ATOM 1407 O O . LEU A 1 172 ? -29.676 -14.045 55.789 1.00 93.69 172 LEU A O 1
ATOM 1411 N N . ASP A 1 173 ? -30.199 -12.045 56.646 1.00 92.75 173 ASP A N 1
ATOM 1412 C CA . ASP A 1 173 ? -31.481 -12.455 57.216 1.00 92.75 173 ASP A CA 1
ATOM 1413 C C . ASP A 1 173 ? -32.636 -12.341 56.201 1.00 92.75 173 ASP A C 1
ATOM 1415 O O . ASP A 1 173 ? -32.443 -11.984 55.032 1.00 92.75 173 ASP A O 1
ATOM 1419 N N . ARG A 1 174 ? -33.870 -12.630 56.640 1.00 92.62 174 ARG A N 1
ATOM 1420 C CA . ARG A 1 174 ? -35.041 -12.520 55.759 1.00 92.62 174 ARG A CA 1
ATOM 1421 C C . ARG A 1 174 ? -35.205 -11.112 55.192 1.00 92.62 174 ARG A C 1
ATOM 1423 O O . ARG A 1 174 ? -35.589 -10.983 54.031 1.00 92.62 174 ARG A O 1
ATOM 1430 N N . THR A 1 175 ? -34.934 -10.085 55.995 1.00 91.31 175 THR A N 1
ATOM 1431 C CA . THR A 1 175 ? -35.046 -8.686 55.569 1.00 91.31 175 THR A CA 1
ATOM 1432 C C . THR A 1 175 ? -34.162 -8.444 54.354 1.00 91.31 175 THR A C 1
ATOM 1434 O O . THR A 1 175 ? -34.664 -8.024 53.312 1.00 91.31 175 THR A O 1
ATOM 1437 N N . TRP A 1 176 ? -32.888 -8.839 54.448 1.00 92.69 176 TRP A N 1
ATOM 1438 C CA . TRP A 1 176 ? -31.945 -8.755 53.337 1.00 92.69 176 TRP A CA 1
ATOM 1439 C C . TRP A 1 176 ? -32.441 -9.512 52.100 1.00 92.69 176 TRP A C 1
ATOM 1441 O O . TRP A 1 176 ? -32.424 -8.961 51.003 1.00 92.69 176 TRP A O 1
ATOM 1451 N N . MET A 1 177 ? -32.937 -10.745 52.250 1.00 90.56 177 MET A N 1
ATOM 1452 C CA . MET A 1 177 ? -33.434 -11.514 51.102 1.00 90.56 177 MET A CA 1
ATOM 1453 C C . MET A 1 177 ? -34.634 -10.866 50.426 1.00 90.56 177 MET A C 1
ATOM 1455 O O . MET A 1 177 ? -34.670 -10.800 49.203 1.00 90.56 177 MET A O 1
ATOM 1459 N N . LEU A 1 178 ? -35.623 -10.400 51.191 1.00 90.75 178 LEU A N 1
ATOM 1460 C CA . LEU A 1 178 ? -36.779 -9.721 50.613 1.00 90.75 178 LEU A CA 1
ATOM 1461 C C . LEU A 1 178 ? -36.344 -8.431 49.912 1.00 90.75 178 LEU A C 1
ATOM 1463 O O . LEU A 1 178 ? -36.802 -8.159 48.805 1.00 90.75 178 LEU A O 1
ATOM 1467 N N . ASP A 1 179 ? -35.429 -7.667 50.505 1.00 88.44 179 ASP A N 1
ATOM 1468 C CA . ASP A 1 179 ? -34.887 -6.459 49.880 1.00 88.44 179 ASP A CA 1
ATOM 1469 C C . ASP A 1 179 ? -34.170 -6.774 48.572 1.00 88.44 179 ASP A C 1
ATOM 1471 O O . ASP A 1 179 ? -34.431 -6.121 47.566 1.00 88.44 179 ASP A O 1
ATOM 1475 N N . LYS A 1 180 ? -33.337 -7.818 48.545 1.00 88.31 180 LYS A N 1
ATOM 1476 C CA . LYS A 1 180 ? -32.606 -8.217 47.341 1.00 88.31 180 LYS A CA 1
ATOM 1477 C C . LYS A 1 180 ? -33.475 -8.864 46.277 1.00 88.31 180 LYS A C 1
ATOM 1479 O O . LYS A 1 180 ? -33.282 -8.582 45.097 1.00 88.31 180 LYS A O 1
ATOM 1484 N N . ILE A 1 181 ? -34.467 -9.667 46.653 1.00 87.75 181 ILE A N 1
ATOM 1485 C CA . ILE A 1 181 ? -35.399 -10.252 45.685 1.00 87.75 181 ILE A CA 1
ATOM 1486 C C . ILE A 1 181 ? -36.212 -9.154 45.001 1.00 87.75 181 ILE A C 1
ATOM 1488 O O . ILE A 1 181 ? -36.330 -9.158 43.782 1.00 87.75 181 ILE A O 1
ATOM 1492 N N . PHE A 1 182 ? -36.709 -8.174 45.758 1.00 85.69 182 PHE A N 1
ATOM 1493 C CA . PHE A 1 182 ? -37.478 -7.061 45.199 1.00 85.69 182 PHE A CA 1
ATOM 1494 C C . PHE A 1 182 ? -36.619 -5.924 44.625 1.00 85.69 182 PHE A C 1
ATOM 1496 O O . PHE A 1 182 ? -37.175 -4.985 44.059 1.00 85.69 182 PHE A O 1
ATOM 1503 N N . ALA A 1 183 ? -35.288 -6.009 44.719 1.00 77.12 183 ALA A N 1
ATOM 1504 C CA . ALA A 1 183 ? -34.382 -5.017 44.143 1.00 77.12 183 ALA A CA 1
ATOM 1505 C C . ALA A 1 183 ? -34.351 -5.057 42.606 1.00 77.12 183 ALA A C 1
ATOM 1507 O O . ALA A 1 183 ? -34.055 -4.042 41.980 1.00 77.12 183 ALA A O 1
ATOM 1508 N N . SER A 1 184 ? -34.648 -6.201 41.974 1.00 72.50 184 SER A N 1
ATOM 1509 C CA . SER A 1 184 ? -34.665 -6.303 40.511 1.00 72.50 184 SER A CA 1
ATOM 1510 C C . SER A 1 184 ? -35.667 -7.332 39.988 1.00 72.50 184 SER A C 1
ATOM 1512 O O . SER A 1 184 ? -35.915 -8.360 40.615 1.00 72.50 184 SER A O 1
ATOM 1514 N N . GLN A 1 185 ? -36.191 -7.095 38.781 1.00 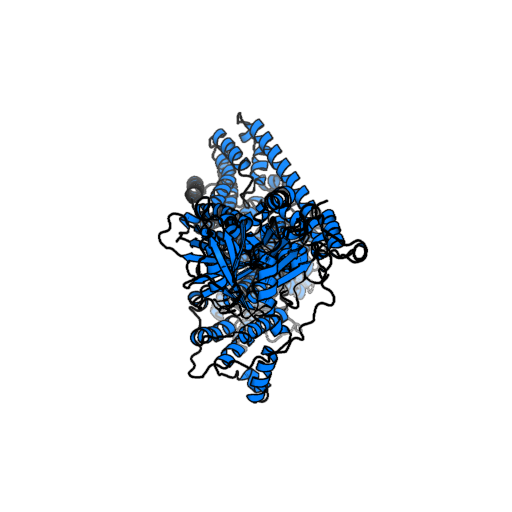73.19 185 GLN A N 1
ATOM 1515 C CA . GLN A 1 185 ? -37.092 -8.036 38.104 1.00 73.19 185 GLN A CA 1
ATOM 1516 C C . GLN A 1 185 ? -36.436 -9.409 37.879 1.00 73.19 185 GLN A C 1
ATOM 1518 O O . GLN A 1 185 ? -37.082 -10.437 38.043 1.00 73.19 185 GLN A O 1
ATOM 1523 N N . LYS A 1 186 ? -35.125 -9.437 37.598 1.00 76.88 186 LYS A N 1
ATOM 1524 C CA . LYS A 1 186 ? -34.348 -10.682 37.479 1.00 76.88 186 LYS A CA 1
ATOM 1525 C C . LYS A 1 186 ? -34.406 -11.499 38.772 1.00 76.88 186 LYS A C 1
ATOM 1527 O O . LYS A 1 186 ? -34.599 -12.708 38.721 1.00 76.88 186 LYS A O 1
ATOM 1532 N N . ASN A 1 187 ? -34.251 -10.859 39.929 1.00 83.69 187 ASN A N 1
ATOM 1533 C CA . ASN A 1 187 ? -34.288 -11.563 41.210 1.00 83.69 187 ASN A CA 1
ATOM 1534 C C . ASN A 1 187 ? -35.710 -12.037 41.554 1.00 83.69 187 ASN A C 1
ATOM 1536 O O . ASN A 1 187 ? -35.866 -13.108 42.139 1.00 83.69 187 ASN A O 1
ATOM 1540 N N . ILE A 1 188 ? -36.740 -11.298 41.127 1.00 83.75 188 ILE A N 1
ATOM 1541 C CA . ILE A 1 188 ? -38.140 -11.743 41.182 1.00 83.75 188 ILE A CA 1
ATOM 1542 C C . ILE A 1 188 ? -38.345 -13.001 40.327 1.00 83.75 188 ILE A C 1
ATOM 1544 O O . ILE A 1 188 ? -38.925 -13.970 40.807 1.00 83.75 188 ILE A O 1
ATOM 1548 N N . GLU A 1 189 ? -37.839 -13.026 39.095 1.00 82.44 189 GLU A N 1
ATOM 1549 C CA . GLU A 1 189 ? -37.911 -14.197 38.210 1.00 82.44 189 GLU A CA 1
ATOM 1550 C C . GLU A 1 189 ? -37.140 -15.397 38.776 1.00 82.44 189 GLU A C 1
ATOM 1552 O O . GLU A 1 189 ? -37.648 -16.517 38.754 1.00 82.44 189 GLU A O 1
ATOM 1557 N N . ILE A 1 190 ? -35.951 -15.170 39.351 1.00 85.88 190 ILE A N 1
ATOM 1558 C CA . ILE A 1 190 ? -35.188 -16.188 40.092 1.00 85.88 190 ILE A CA 1
ATOM 1559 C C . ILE A 1 190 ? -36.040 -16.743 41.238 1.00 85.88 190 ILE A C 1
ATOM 1561 O O . ILE A 1 190 ? -36.147 -17.961 41.383 1.00 85.88 190 ILE A O 1
ATOM 1565 N N . ALA A 1 191 ? -36.692 -15.877 42.018 1.00 87.69 191 ALA A N 1
ATOM 1566 C CA . ALA A 1 191 ? -37.564 -16.296 43.108 1.00 87.69 191 ALA A CA 1
ATOM 1567 C C . ALA A 1 191 ? -38.777 -17.095 42.613 1.00 87.69 191 ALA A C 1
ATOM 1569 O O . ALA A 1 191 ? -39.067 -18.148 43.175 1.00 87.69 191 ALA A O 1
ATOM 1570 N N . ILE A 1 192 ? -39.445 -16.652 41.543 1.00 86.31 192 ILE A N 1
ATOM 1571 C CA . ILE A 1 192 ? -40.569 -17.370 40.922 1.00 86.31 192 ILE A CA 1
ATOM 1572 C C . ILE A 1 192 ? -40.121 -18.760 40.465 1.00 86.31 192 ILE A C 1
ATOM 1574 O O . ILE A 1 192 ? -40.748 -19.753 40.834 1.00 86.31 192 ILE A O 1
ATOM 1578 N N . LYS A 1 193 ? -38.999 -18.839 39.741 1.00 86.69 193 LYS A N 1
ATOM 1579 C CA . LYS A 1 193 ? -38.447 -20.085 39.202 1.00 86.69 193 LYS A CA 1
ATOM 1580 C C . LYS A 1 193 ? -38.030 -21.063 40.302 1.00 86.69 193 LYS A C 1
ATOM 1582 O O . LYS A 1 193 ? -38.468 -22.210 40.289 1.00 86.69 193 LYS A O 1
ATOM 1587 N N . HIS A 1 194 ? -37.194 -20.637 41.250 1.00 87.88 194 HIS A N 1
ATOM 1588 C CA . HIS A 1 194 ? -36.624 -21.535 42.263 1.00 87.88 194 HIS A CA 1
ATOM 1589 C C . HIS A 1 194 ? -37.622 -21.927 43.358 1.00 87.88 194 HIS A C 1
ATOM 1591 O O . HIS A 1 194 ? -37.528 -23.027 43.900 1.00 87.88 194 HIS A O 1
ATOM 1597 N N . LEU A 1 195 ? -38.613 -21.080 43.657 1.00 86.44 195 LEU A N 1
ATOM 1598 C CA . LEU A 1 195 ? -39.701 -21.432 44.576 1.00 86.44 195 LEU A CA 1
ATOM 1599 C C . LEU A 1 195 ? -40.864 -22.163 43.884 1.00 86.44 195 LEU A C 1
ATOM 1601 O O . LEU A 1 195 ? -41.805 -22.562 44.569 1.00 86.44 195 LEU A O 1
ATOM 1605 N N . GLY A 1 196 ? -40.821 -22.349 42.558 1.00 82.12 196 GLY A N 1
ATOM 1606 C CA . GLY A 1 196 ? -41.877 -23.021 41.794 1.00 82.12 196 GLY A CA 1
ATOM 1607 C C . GLY A 1 196 ? -43.221 -22.287 41.845 1.00 82.12 196 GLY A C 1
ATOM 1608 O O . GLY A 1 196 ? -44.272 -22.919 41.964 1.00 82.12 196 GLY A O 1
ATOM 1609 N N . LEU A 1 197 ? -43.195 -20.952 41.829 1.00 84.88 197 LEU A N 1
ATOM 1610 C CA . LEU A 1 197 ? -44.402 -20.126 41.813 1.00 84.88 197 LEU A CA 1
ATOM 1611 C C . LEU A 1 197 ? -45.014 -20.088 40.400 1.00 84.88 197 LEU A C 1
ATOM 1613 O O . LEU A 1 197 ? -44.346 -20.377 39.416 1.00 84.88 197 LEU A O 1
ATOM 1617 N N . SER A 1 198 ? -46.297 -19.728 40.299 1.00 80.88 198 SER A N 1
ATOM 1618 C CA . SER A 1 198 ? -47.013 -19.658 39.014 1.00 80.88 198 SER A CA 1
ATOM 1619 C C . SER A 1 198 ? -46.377 -18.658 38.042 1.00 80.88 198 SER A C 1
ATOM 1621 O O . SER A 1 198 ? -46.172 -17.502 38.418 1.00 80.88 198 SER A O 1
ATOM 1623 N N . ASP A 1 199 ? -46.223 -19.048 36.772 1.00 72.44 199 ASP A N 1
ATOM 1624 C CA . ASP A 1 199 ? -45.768 -18.183 35.664 1.00 72.44 199 ASP A CA 1
ATOM 1625 C C . ASP A 1 199 ? -46.670 -16.953 35.457 1.00 72.44 199 ASP A C 1
ATOM 1627 O O . ASP A 1 199 ? -46.275 -15.950 34.878 1.00 72.44 199 ASP A O 1
ATOM 1631 N N . SER A 1 200 ? -47.895 -16.964 35.991 1.00 75.19 200 SER A N 1
ATOM 1632 C CA . SER A 1 200 ? -48.757 -15.775 36.003 1.00 75.19 200 SER A CA 1
ATOM 1633 C C . SER A 1 200 ? -48.213 -14.614 36.851 1.00 75.19 200 SER A C 1
ATOM 1635 O O . SER A 1 200 ? -48.810 -13.535 36.841 1.00 75.19 200 SER A O 1
ATOM 1637 N N . LEU A 1 201 ? -47.177 -14.857 37.663 1.00 78.00 201 LEU A N 1
ATOM 1638 C CA . LEU A 1 201 ? -46.529 -13.877 38.537 1.00 78.00 201 LEU A CA 1
ATOM 1639 C C . LEU A 1 201 ? -45.324 -13.191 37.877 1.00 78.00 201 LEU A C 1
ATOM 1641 O O . LEU A 1 201 ? -44.867 -12.188 38.426 1.00 78.00 201 LEU A O 1
ATOM 1645 N N . SER A 1 202 ? -44.840 -13.688 36.735 1.00 72.44 202 SER A N 1
ATOM 1646 C CA . SER A 1 202 ? -43.810 -13.043 35.913 1.00 72.44 202 SER A CA 1
ATOM 1647 C C . SER A 1 202 ? -44.430 -12.144 34.841 1.00 72.44 202 SER A C 1
ATOM 1649 O O . SER A 1 202 ? -45.626 -12.220 34.548 1.00 72.44 202 SER A O 1
ATOM 1651 N N . ASP A 1 203 ? -43.618 -11.242 34.290 1.00 74.12 203 ASP A N 1
ATOM 1652 C CA . ASP A 1 203 ? -44.042 -10.372 33.197 1.00 74.12 203 ASP A CA 1
ATOM 1653 C C . ASP A 1 203 ? -44.201 -11.187 31.905 1.00 74.12 203 ASP A C 1
ATOM 1655 O O . ASP A 1 203 ? -43.326 -11.965 31.529 1.00 74.12 203 ASP A O 1
ATOM 1659 N N . GLU A 1 204 ? -45.315 -10.990 31.206 1.00 74.12 204 GLU A N 1
ATOM 1660 C CA . GLU A 1 204 ? -45.524 -11.500 29.854 1.00 74.12 204 GLU A CA 1
ATOM 1661 C C . GLU A 1 204 ? -45.037 -10.431 28.874 1.00 74.12 204 GLU A C 1
ATOM 1663 O O . GLU A 1 204 ? -45.627 -9.350 28.771 1.00 74.12 204 GLU A O 1
ATOM 1668 N N . ILE A 1 205 ? -43.921 -10.708 28.199 1.00 78.31 205 ILE A N 1
ATOM 1669 C CA . ILE A 1 205 ? -43.278 -9.798 27.249 1.00 78.31 205 ILE A CA 1
ATOM 1670 C C . ILE A 1 205 ? -43.448 -10.369 25.844 1.00 78.31 205 ILE A C 1
ATOM 1672 O O . ILE A 1 205 ? -42.962 -11.458 25.543 1.00 78.31 205 ILE A O 1
ATOM 1676 N N . GLU A 1 206 ? -44.096 -9.610 24.970 1.00 83.19 206 GLU A N 1
ATOM 1677 C CA . GLU A 1 206 ? -44.053 -9.837 23.532 1.00 83.19 206 GLU A CA 1
ATOM 1678 C C . GLU A 1 206 ? -42.722 -9.283 23.023 1.00 83.19 206 GLU A C 1
ATOM 1680 O O . GLU A 1 206 ? -42.507 -8.069 22.992 1.00 83.19 206 GLU A O 1
ATOM 1685 N N . VAL A 1 207 ? -41.789 -10.185 22.719 1.00 84.12 207 VAL A N 1
ATOM 1686 C CA . VAL A 1 207 ? -40.447 -9.816 22.259 1.00 84.12 207 VAL A CA 1
ATOM 1687 C C . VAL A 1 207 ? -40.526 -9.389 20.797 1.00 84.12 207 VAL A C 1
ATOM 1689 O O . VAL A 1 207 ? -40.975 -10.164 19.952 1.00 84.12 207 VAL A O 1
ATOM 1692 N N . GLY A 1 208 ? -40.084 -8.166 20.510 1.00 87.62 208 GLY A N 1
ATOM 1693 C CA . GLY A 1 208 ? -39.997 -7.658 19.144 1.00 87.62 208 GLY A CA 1
ATOM 1694 C C . GLY A 1 208 ? -38.893 -8.347 18.335 1.00 87.62 208 GLY A C 1
ATOM 1695 O O . GLY A 1 208 ? -37.995 -8.998 18.879 1.00 87.62 208 GLY A O 1
ATOM 1696 N N . GLU A 1 209 ? -38.963 -8.244 17.007 1.00 89.81 209 GLU A N 1
ATOM 1697 C CA . GLU A 1 209 ? -38.019 -8.927 16.117 1.00 89.81 209 GLU A CA 1
ATOM 1698 C C . GLU A 1 209 ? -36.584 -8.409 16.306 1.00 89.81 209 GLU A C 1
ATOM 1700 O O . GLU A 1 209 ? -35.629 -9.197 16.298 1.00 89.81 209 GLU A O 1
ATOM 1705 N N . HIS A 1 210 ? -36.415 -7.095 16.497 1.00 88.75 210 HIS A N 1
ATOM 1706 C CA . HIS A 1 210 ? -35.095 -6.504 16.694 1.00 88.75 210 HIS A CA 1
ATOM 1707 C C . HIS A 1 210 ? -34.516 -6.896 18.050 1.00 88.75 210 HIS A C 1
ATOM 1709 O O . HIS A 1 210 ? -33.359 -7.320 18.115 1.00 88.75 210 HIS A O 1
ATOM 1715 N N . ASP A 1 211 ? -35.316 -6.849 19.115 1.00 90.56 211 ASP A N 1
ATOM 1716 C CA . ASP A 1 211 ? -34.876 -7.255 20.447 1.00 90.56 211 ASP A CA 1
ATOM 1717 C C . ASP A 1 211 ? -34.529 -8.741 20.533 1.00 90.56 211 ASP A C 1
ATOM 1719 O O . ASP A 1 211 ? -33.568 -9.104 21.212 1.00 90.56 211 ASP A O 1
ATOM 1723 N N . TYR A 1 212 ? -35.246 -9.611 19.815 1.00 89.12 212 TYR A N 1
ATOM 1724 C CA . TYR A 1 212 ? -34.882 -11.025 19.715 1.00 89.12 212 TYR A CA 1
ATOM 1725 C C . TYR A 1 212 ? -33.487 -11.202 19.091 1.00 89.12 212 TYR A C 1
ATOM 1727 O O . TYR A 1 212 ? -32.623 -11.873 19.662 1.00 89.12 212 TYR A O 1
ATOM 1735 N N . LYS A 1 213 ? -33.219 -10.539 17.954 1.00 91.75 213 LYS A N 1
ATOM 1736 C CA . LYS A 1 213 ? -31.902 -10.580 17.288 1.00 91.75 213 LYS A CA 1
ATOM 1737 C C . LYS A 1 213 ? -30.794 -10.003 18.175 1.00 91.75 213 LYS A C 1
ATOM 1739 O O . LYS A 1 213 ? -29.705 -10.573 18.241 1.00 91.75 213 LYS A O 1
ATOM 1744 N N . ARG A 1 214 ? -31.068 -8.896 18.871 1.00 94.06 214 ARG A N 1
ATOM 1745 C CA . ARG A 1 214 ? -30.147 -8.246 19.816 1.00 94.06 214 ARG A CA 1
ATOM 1746 C C . ARG A 1 214 ? -29.808 -9.137 21.003 1.00 94.06 214 ARG A C 1
ATOM 1748 O O . ARG A 1 214 ? -28.628 -9.277 21.308 1.00 94.06 214 ARG A O 1
ATOM 1755 N N . LYS A 1 215 ? -30.805 -9.771 21.634 1.00 90.19 215 LYS A N 1
ATOM 1756 C CA . LYS A 1 215 ? -30.596 -10.708 22.751 1.00 90.19 215 LYS A CA 1
ATOM 1757 C C . LYS A 1 215 ? -29.712 -11.877 22.334 1.00 90.19 215 LYS A C 1
ATOM 1759 O O . LYS A 1 215 ? -28.688 -12.093 22.970 1.00 90.19 215 LYS A O 1
ATOM 1764 N N . ASN A 1 216 ? -30.016 -12.525 21.207 1.00 90.25 216 ASN A N 1
ATOM 1765 C CA . ASN A 1 216 ? -29.184 -13.612 20.679 1.00 90.25 216 ASN A CA 1
ATOM 1766 C C . ASN A 1 216 ? -27.745 -13.151 20.384 1.00 90.25 216 ASN A C 1
ATOM 1768 O O . ASN A 1 216 ? -26.784 -13.868 20.653 1.00 90.25 216 ASN A O 1
ATOM 1772 N N . LYS A 1 217 ? -27.575 -11.944 19.824 1.00 93.06 217 LYS A N 1
ATOM 1773 C CA . LYS A 1 217 ? -26.247 -11.380 19.543 1.00 93.06 217 LYS A CA 1
ATOM 1774 C C . LYS A 1 217 ? -25.476 -11.084 20.831 1.00 93.06 217 LYS A C 1
ATOM 1776 O O . LYS A 1 217 ? -24.287 -11.372 20.878 1.00 93.06 217 LYS A O 1
ATOM 1781 N N . LEU A 1 218 ? -26.136 -10.543 21.855 1.00 92.38 218 LEU A N 1
ATOM 1782 C CA . LEU A 1 218 ? -25.530 -10.278 23.160 1.00 92.38 218 LEU A CA 1
ATOM 1783 C C . LEU A 1 218 ? -25.144 -11.577 23.875 1.00 92.38 218 LEU A C 1
ATOM 1785 O O . LEU A 1 218 ? -24.030 -11.673 24.369 1.00 92.38 218 LEU A O 1
ATOM 1789 N N . GLU A 1 219 ? -26.011 -12.591 23.876 1.00 88.75 219 GLU A N 1
ATOM 1790 C CA . GLU A 1 219 ? -25.700 -13.913 24.437 1.00 88.75 219 GLU A CA 1
ATOM 1791 C C . GLU A 1 219 ? -24.471 -14.528 23.765 1.00 88.75 219 GLU A C 1
ATOM 1793 O O . GLU A 1 219 ? -23.549 -14.955 24.456 1.00 88.75 219 GLU A O 1
ATOM 1798 N N . LYS A 1 220 ? -24.397 -14.468 22.429 1.00 92.31 220 LYS A N 1
ATOM 1799 C CA . LYS A 1 220 ? -23.218 -14.920 21.684 1.00 92.31 220 LYS A CA 1
ATOM 1800 C C . LYS A 1 220 ? -21.956 -14.141 22.068 1.00 92.31 220 LYS A C 1
ATOM 1802 O O . LYS A 1 220 ? -20.905 -14.748 22.219 1.00 92.31 220 LYS A O 1
ATOM 1807 N N . ILE A 1 221 ? -22.050 -12.819 22.243 1.00 92.00 221 ILE A N 1
ATOM 1808 C CA . ILE A 1 221 ? -20.923 -11.991 22.705 1.00 92.00 221 ILE A CA 1
ATOM 1809 C C . ILE A 1 221 ? -20.447 -12.457 24.090 1.00 92.00 221 ILE A C 1
ATOM 1811 O O . ILE A 1 221 ? -19.255 -12.686 24.277 1.00 92.00 221 ILE A O 1
ATOM 1815 N N . GLU A 1 222 ? -21.362 -12.636 25.046 1.00 86.44 222 GLU A N 1
ATOM 1816 C CA . GLU A 1 222 ? -21.024 -13.086 26.403 1.00 86.44 222 GLU A CA 1
ATOM 1817 C C . GLU A 1 222 ? -20.478 -14.522 26.435 1.00 86.44 222 GLU A C 1
ATOM 1819 O O . GLU A 1 222 ? -19.699 -14.861 27.323 1.00 86.44 222 GLU A O 1
ATOM 1824 N N . GLU A 1 223 ? -20.874 -15.387 25.500 1.00 86.44 223 GLU A N 1
ATOM 1825 C CA . GLU A 1 223 ? -20.279 -16.716 25.333 1.00 86.44 223 GLU A CA 1
ATOM 1826 C C . GLU A 1 223 ? -18.864 -16.642 24.758 1.00 86.44 223 GLU A C 1
ATOM 1828 O O . GLU A 1 223 ? -17.958 -17.263 25.312 1.00 86.44 223 GLU A O 1
ATOM 1833 N N . THR A 1 224 ? -18.649 -15.854 23.701 1.00 88.44 224 THR A N 1
ATOM 1834 C CA . THR A 1 224 ? -17.327 -15.683 23.084 1.00 88.44 224 THR A CA 1
ATOM 1835 C C . THR A 1 224 ? -16.319 -15.080 24.065 1.00 88.44 224 THR A C 1
ATOM 1837 O O . THR A 1 224 ? -15.194 -15.562 24.144 1.00 88.44 224 THR A O 1
ATOM 1840 N N . LEU A 1 225 ? -16.725 -14.102 24.883 1.00 86.06 225 LEU A N 1
ATOM 1841 C CA . LEU A 1 225 ? -15.866 -13.485 25.906 1.00 86.06 225 LEU A CA 1
ATOM 1842 C C . LEU A 1 225 ? -15.408 -14.454 27.014 1.00 86.06 225 LEU A C 1
ATOM 1844 O O . LEU A 1 225 ? -14.489 -14.127 27.758 1.00 86.06 225 LEU A O 1
ATOM 1848 N N . LYS A 1 226 ? -16.023 -15.639 27.148 1.00 80.06 226 LYS A N 1
ATOM 1849 C CA . LYS A 1 226 ? -15.569 -16.681 28.091 1.00 80.06 226 LYS A CA 1
ATOM 1850 C C . LYS A 1 226 ? -14.413 -17.517 27.544 1.00 80.06 226 LYS A C 1
ATOM 1852 O O . LYS A 1 226 ? -13.825 -18.281 28.307 1.00 80.06 226 LYS A O 1
ATOM 1857 N N . ASN A 1 227 ? -14.125 -17.431 26.245 1.00 81.88 227 ASN A N 1
ATOM 1858 C CA . ASN A 1 227 ? -13.026 -18.160 25.628 1.00 81.88 227 ASN A CA 1
ATOM 1859 C C . ASN A 1 227 ? -11.683 -17.505 26.010 1.00 81.88 227 ASN A C 1
ATOM 1861 O O . ASN A 1 227 ? -11.504 -16.330 25.693 1.00 81.88 227 ASN A O 1
ATOM 1865 N N . PRO A 1 228 ? -10.738 -18.218 26.653 1.00 75.31 228 PRO A N 1
ATOM 1866 C CA . PRO A 1 228 ? -9.429 -17.651 26.984 1.00 75.31 228 PRO A CA 1
ATOM 1867 C C . PRO A 1 228 ? -8.577 -17.335 25.745 1.00 75.31 228 PRO A C 1
ATOM 1869 O O . PRO A 1 228 ? -7.759 -16.423 25.802 1.00 75.31 228 PRO A O 1
ATOM 1872 N N . ASP A 1 229 ? -8.804 -18.027 24.624 1.00 82.56 229 ASP A N 1
ATOM 1873 C CA . ASP A 1 229 ? -7.991 -17.912 23.402 1.00 82.56 229 ASP A CA 1
ATOM 1874 C C . ASP A 1 229 ? -8.431 -16.761 22.477 1.00 82.56 229 ASP A C 1
ATOM 1876 O O . ASP A 1 229 ? -8.030 -16.683 21.315 1.00 82.56 229 ASP A O 1
ATOM 1880 N N . ILE A 1 230 ? -9.314 -15.883 22.954 1.00 87.06 230 ILE A N 1
ATOM 1881 C CA . ILE A 1 230 ? -9.801 -14.743 22.181 1.00 87.06 230 ILE A CA 1
ATOM 1882 C C . ILE A 1 230 ? -8.747 -13.626 22.114 1.00 87.06 230 ILE A C 1
ATOM 1884 O O . ILE A 1 230 ? -8.118 -13.291 23.121 1.00 87.06 230 ILE A O 1
ATOM 1888 N N . LYS A 1 231 ? -8.592 -13.013 20.934 1.00 89.81 231 LYS A N 1
ATOM 1889 C CA . LYS A 1 231 ? -7.665 -11.894 20.719 1.00 89.81 231 LYS A CA 1
ATOM 1890 C C . LYS A 1 231 ? -8.038 -10.672 21.545 1.00 89.81 231 LYS A C 1
ATOM 1892 O O . LYS A 1 231 ? -9.214 -10.380 21.760 1.00 89.81 231 LYS A O 1
ATOM 1897 N N . ASP A 1 232 ? -7.032 -9.895 21.914 1.00 91.38 232 ASP A N 1
ATOM 1898 C CA . ASP A 1 232 ? -7.206 -8.661 22.680 1.00 91.38 232 ASP A CA 1
ATOM 1899 C C . ASP A 1 232 ? -8.029 -7.607 21.922 1.00 91.38 232 ASP A C 1
ATOM 1901 O O . ASP A 1 232 ? -8.968 -7.034 22.480 1.00 91.38 232 ASP A O 1
ATOM 1905 N N . SER A 1 233 ? -7.772 -7.436 20.623 1.00 91.38 233 SER A N 1
ATOM 1906 C CA . SER A 1 233 ? -8.553 -6.566 19.729 1.00 91.38 233 SER A CA 1
ATOM 1907 C C . SER A 1 233 ? -10.024 -7.000 19.623 1.00 91.38 233 SER A C 1
ATOM 1909 O O . SER A 1 233 ? -10.944 -6.176 19.645 1.00 91.38 233 SER A O 1
ATOM 1911 N N . GLU A 1 234 ? -10.280 -8.310 19.580 1.00 92.44 234 GLU A N 1
ATOM 1912 C CA . GLU A 1 234 ? -11.636 -8.863 19.566 1.00 92.44 234 GLU A CA 1
ATOM 1913 C C . GLU A 1 234 ? -12.360 -8.611 20.900 1.00 92.44 234 GLU A C 1
ATOM 1915 O O . GLU A 1 234 ? -13.524 -8.198 20.887 1.00 92.44 234 GLU A O 1
ATOM 1920 N N . LYS A 1 235 ? -11.680 -8.763 22.052 1.00 92.12 235 LYS A N 1
ATOM 1921 C CA . LYS A 1 235 ? -12.247 -8.441 23.380 1.00 92.12 235 LYS A CA 1
ATOM 1922 C C . LYS A 1 235 ? -12.766 -7.007 23.417 1.00 92.12 235 LYS A C 1
ATOM 1924 O O . LYS A 1 235 ? -13.915 -6.791 23.809 1.00 92.12 235 LYS A O 1
ATOM 1929 N N . VAL A 1 236 ? -11.943 -6.048 22.985 1.00 93.69 236 VAL A N 1
ATOM 1930 C CA . VAL A 1 236 ? -12.284 -4.616 22.963 1.00 93.69 236 VAL A CA 1
ATOM 1931 C C . VAL A 1 236 ? -13.523 -4.378 22.094 1.00 93.69 236 VAL A C 1
ATOM 1933 O O . VAL A 1 236 ? -14.534 -3.860 22.576 1.00 93.69 236 VAL A O 1
ATOM 1936 N N . LYS A 1 237 ? -13.529 -4.876 20.853 1.00 93.69 237 LYS A N 1
ATOM 1937 C CA . LYS A 1 237 ? -14.684 -4.762 19.945 1.00 93.69 237 LYS A CA 1
ATOM 1938 C C . LYS A 1 237 ? -15.970 -5.360 20.525 1.00 93.69 237 LYS A C 1
ATOM 1940 O O . LYS A 1 237 ? -17.063 -4.816 20.332 1.00 93.69 237 LYS A O 1
ATOM 1945 N N . LEU A 1 238 ? -15.874 -6.502 21.203 1.00 94.50 238 LEU A N 1
ATOM 1946 C CA . LEU A 1 238 ? -17.026 -7.194 21.779 1.00 94.50 238 LEU A CA 1
ATOM 1947 C C . LEU A 1 238 ? -17.624 -6.442 22.971 1.00 94.50 238 LEU A C 1
ATOM 1949 O O . LEU A 1 238 ? -18.851 -6.339 23.048 1.00 94.50 238 LEU A O 1
ATOM 1953 N N . VAL A 1 239 ? -16.806 -5.871 23.865 1.00 94.88 239 VAL A N 1
ATOM 1954 C CA . VAL A 1 239 ? -17.326 -5.106 25.014 1.00 94.88 239 VAL A CA 1
ATOM 1955 C C . VAL A 1 239 ? -18.018 -3.812 24.583 1.00 94.88 239 VAL A C 1
ATOM 1957 O O . VAL A 1 239 ? -19.080 -3.499 25.125 1.00 94.88 239 VAL A O 1
ATOM 1960 N N . PHE A 1 240 ? -17.515 -3.134 23.546 1.00 95.12 240 PHE A N 1
ATOM 1961 C CA . PHE A 1 240 ? -18.200 -1.996 22.925 1.00 95.12 240 PHE A CA 1
ATOM 1962 C C . PHE A 1 240 ? -19.580 -2.382 22.398 1.00 95.12 240 PHE A C 1
ATOM 1964 O O . PHE A 1 240 ? -20.599 -1.784 22.760 1.00 95.12 240 PHE A O 1
ATOM 1971 N N . LYS A 1 241 ? -19.634 -3.444 21.585 1.00 95.19 241 LYS A N 1
ATOM 1972 C CA . LYS A 1 241 ? -20.894 -3.967 21.044 1.00 95.19 241 LYS A CA 1
ATOM 1973 C C . LYS A 1 241 ? -21.863 -4.380 22.150 1.00 95.19 241 LYS A C 1
ATOM 1975 O O . LYS A 1 241 ? -23.063 -4.165 21.994 1.00 95.19 241 LYS A O 1
ATOM 1980 N N . ALA A 1 242 ? -21.371 -4.947 23.252 1.00 95.00 242 ALA A N 1
ATOM 1981 C CA . ALA A 1 242 ? -22.205 -5.331 24.385 1.00 95.00 242 ALA A CA 1
ATOM 1982 C C . ALA A 1 242 ? -22.898 -4.116 25.023 1.00 95.00 242 ALA A C 1
ATOM 1984 O O . ALA A 1 242 ? -24.104 -4.174 25.258 1.00 95.00 242 ALA A O 1
ATOM 1985 N N . VAL A 1 243 ? -22.182 -3.004 25.241 1.00 96.00 243 VAL A N 1
ATOM 1986 C CA . VAL A 1 243 ? -22.767 -1.760 25.782 1.00 96.00 243 VAL A CA 1
ATOM 1987 C C . VAL A 1 243 ? -23.832 -1.196 24.840 1.00 96.00 243 VAL A C 1
ATOM 1989 O O . VAL A 1 243 ? -24.941 -0.892 25.284 1.00 96.00 243 VAL A O 1
ATOM 1992 N N . VAL A 1 244 ? -23.530 -1.109 23.538 1.00 95.88 244 VAL A N 1
ATOM 1993 C CA . VAL A 1 244 ? -24.465 -0.582 22.527 1.00 95.88 244 VAL A CA 1
ATOM 1994 C C . VAL A 1 244 ? -25.727 -1.443 22.429 1.00 95.88 244 VAL A C 1
ATOM 1996 O O . VAL A 1 244 ? -26.837 -0.923 22.481 1.00 95.88 244 VAL A O 1
ATOM 1999 N N . ILE A 1 245 ? -25.593 -2.769 22.361 1.00 95.75 245 ILE A N 1
ATOM 2000 C CA . ILE A 1 245 ? -26.759 -3.660 22.300 1.00 95.75 245 ILE A CA 1
ATOM 2001 C C . ILE A 1 245 ? -27.568 -3.586 23.601 1.00 95.75 245 ILE A C 1
ATOM 2003 O O . ILE A 1 245 ? -28.797 -3.566 23.566 1.00 95.75 245 ILE A O 1
ATOM 2007 N N . ALA A 1 246 ? -26.904 -3.529 24.756 1.00 92.81 246 ALA A N 1
ATOM 2008 C CA . ALA A 1 246 ? -27.587 -3.512 26.042 1.00 92.81 246 ALA A CA 1
ATOM 2009 C C . ALA A 1 246 ? -28.373 -2.209 26.283 1.00 92.81 246 ALA A C 1
ATOM 2011 O O . ALA A 1 246 ? -29.470 -2.271 26.849 1.00 92.81 246 ALA A O 1
ATOM 2012 N N . ARG A 1 247 ? -27.865 -1.043 25.843 1.00 93.88 247 ARG A N 1
ATOM 2013 C CA . ARG A 1 247 ? -28.630 0.219 25.909 1.00 93.88 247 ARG A CA 1
ATOM 2014 C C . ARG A 1 247 ? -29.818 0.212 24.945 1.00 93.88 247 ARG A C 1
ATOM 2016 O O . ARG A 1 247 ? -30.896 0.662 25.323 1.00 93.88 247 ARG A O 1
ATOM 2023 N N . GLU A 1 248 ? -29.662 -0.365 23.749 1.00 94.56 248 GLU A N 1
ATOM 2024 C CA . GLU A 1 248 ? -30.757 -0.512 22.779 1.00 94.56 248 GLU A CA 1
ATOM 2025 C C . GLU A 1 248 ? -31.861 -1.448 23.292 1.00 94.56 248 GLU A C 1
ATOM 2027 O O . GLU A 1 248 ? -33.039 -1.197 23.062 1.00 94.56 248 GLU A O 1
ATOM 2032 N N . LEU A 1 249 ? -31.493 -2.482 24.057 1.00 91.50 249 LEU A N 1
ATOM 2033 C CA . LEU A 1 249 ? -32.419 -3.356 24.789 1.00 91.50 249 LEU A CA 1
ATOM 2034 C C . LEU A 1 249 ? -33.006 -2.710 26.060 1.00 91.50 249 LEU A C 1
ATOM 2036 O O . LEU A 1 249 ? -33.750 -3.363 26.791 1.00 91.50 249 LEU A O 1
ATOM 2040 N N . GLU A 1 250 ? -32.651 -1.457 26.353 1.00 89.62 250 GLU A N 1
ATOM 2041 C CA . GLU A 1 250 ? -33.099 -0.684 27.515 1.00 89.62 250 GLU A CA 1
ATOM 2042 C C . GLU A 1 250 ? -32.882 -1.411 28.858 1.00 89.62 250 GLU A C 1
ATOM 2044 O O . GLU A 1 250 ? -33.754 -1.422 29.733 1.00 89.62 250 GLU A O 1
ATOM 2049 N N . PHE A 1 251 ? -31.704 -2.023 29.043 1.00 87.19 251 PHE A N 1
ATOM 2050 C CA . PHE A 1 251 ? -31.341 -2.684 30.303 1.00 87.19 251 PHE A CA 1
ATOM 2051 C C . PHE A 1 251 ? -31.436 -1.731 31.509 1.00 87.19 251 PHE A C 1
ATOM 2053 O O . PHE A 1 251 ? -31.383 -0.508 31.380 1.00 87.19 251 PHE A O 1
ATOM 2060 N N . SER A 1 252 ? -31.558 -2.288 32.719 1.00 81.69 252 SER A N 1
ATOM 2061 C CA . SER A 1 252 ? -31.579 -1.481 33.946 1.00 81.69 252 SER A CA 1
ATOM 2062 C C . SER A 1 252 ? -30.278 -0.691 34.122 1.00 81.69 252 SER A C 1
ATOM 2064 O O . SER A 1 252 ? -29.207 -1.175 33.749 1.00 81.69 252 SER A O 1
ATOM 2066 N N . ALA A 1 253 ? -30.363 0.488 34.747 1.00 79.88 253 ALA A N 1
ATOM 2067 C CA . ALA A 1 253 ? -29.217 1.376 34.959 1.00 79.88 253 ALA A CA 1
ATOM 2068 C C . ALA A 1 253 ? -28.020 0.641 35.588 1.00 79.88 253 ALA A C 1
ATOM 2070 O O . ALA A 1 253 ? -26.930 0.666 35.032 1.00 79.88 253 ALA A O 1
ATOM 2071 N N . ASP A 1 254 ? -28.235 -0.132 36.660 1.00 73.44 254 ASP A N 1
ATOM 2072 C CA . ASP A 1 254 ? -27.159 -0.894 37.314 1.00 73.44 254 ASP A CA 1
ATOM 2073 C C . ASP A 1 254 ? -26.430 -1.868 36.376 1.00 73.44 254 ASP A C 1
ATOM 2075 O O . ASP A 1 254 ? -25.214 -2.029 36.475 1.00 73.44 254 ASP A O 1
ATOM 2079 N N . LYS A 1 255 ? -27.159 -2.518 35.458 1.00 78.06 255 LYS A N 1
ATOM 2080 C CA . LYS A 1 255 ? -26.560 -3.458 34.503 1.00 78.06 255 LYS A CA 1
ATOM 2081 C C . LYS A 1 255 ? -25.737 -2.720 33.457 1.00 78.06 255 LYS A C 1
ATOM 2083 O O . LYS A 1 255 ? -24.641 -3.170 33.139 1.00 78.06 255 LYS A O 1
ATOM 2088 N N . ILE A 1 256 ? -26.247 -1.601 32.944 1.00 88.19 256 ILE A N 1
ATOM 2089 C CA . ILE A 1 256 ? -25.502 -0.784 31.984 1.00 88.19 256 ILE A CA 1
ATOM 2090 C C . ILE A 1 256 ? -24.244 -0.200 32.600 1.00 88.19 256 ILE A C 1
ATOM 2092 O O . ILE A 1 256 ? -23.198 -0.272 31.967 1.00 88.19 256 ILE A O 1
ATOM 2096 N N . LEU A 1 257 ? -24.301 0.286 33.839 1.00 86.81 257 LEU A N 1
ATOM 2097 C CA . LEU A 1 257 ? -23.111 0.785 34.529 1.00 86.81 257 LEU A CA 1
ATOM 2098 C C . LEU A 1 257 ? -22.036 -0.297 34.672 1.00 86.81 257 LEU A C 1
ATOM 2100 O O . LEU A 1 257 ? -20.865 -0.027 34.425 1.00 86.81 257 LEU A O 1
ATOM 2104 N N . GLY A 1 258 ? -22.425 -1.536 34.992 1.00 81.56 258 GLY A N 1
ATOM 2105 C CA . GLY A 1 258 ? -21.491 -2.665 35.039 1.00 81.56 258 GLY A CA 1
ATOM 2106 C C . GLY A 1 258 ? -20.858 -2.995 33.681 1.00 81.56 258 GLY A C 1
ATOM 2107 O O . GLY A 1 258 ? -19.667 -3.298 33.605 1.00 81.56 258 GLY A O 1
ATOM 2108 N N . LEU A 1 259 ? -21.630 -2.902 32.593 1.00 89.12 259 LEU A N 1
ATOM 2109 C CA . LEU A 1 259 ? -21.124 -3.116 31.233 1.00 89.12 259 LEU A CA 1
ATOM 2110 C C . LEU A 1 259 ? -20.214 -1.976 30.762 1.00 89.12 259 LEU A C 1
ATOM 2112 O O . LEU A 1 259 ? -19.196 -2.251 30.131 1.00 89.12 259 LEU A O 1
ATOM 2116 N N . ILE A 1 260 ? -20.551 -0.726 31.091 1.00 93.56 260 ILE A N 1
ATOM 2117 C CA . ILE A 1 260 ? -19.718 0.453 30.822 1.00 93.56 260 ILE A CA 1
ATOM 2118 C C . ILE A 1 260 ? -18.386 0.335 31.565 1.00 93.56 260 ILE A C 1
ATOM 2120 O O . ILE A 1 260 ? -17.335 0.488 30.948 1.00 93.56 260 ILE A O 1
ATOM 2124 N N . ASP A 1 261 ? -18.407 0.008 32.860 1.00 90.50 261 ASP A N 1
ATOM 2125 C CA . ASP A 1 261 ? -17.181 -0.151 33.648 1.00 90.50 261 ASP A CA 1
ATOM 2126 C C . ASP A 1 261 ? -16.304 -1.278 33.085 1.00 90.50 261 ASP A C 1
ATOM 2128 O O . ASP A 1 261 ? -15.111 -1.080 32.858 1.00 90.50 261 ASP A O 1
ATOM 2132 N N . ARG A 1 262 ? -16.899 -2.429 32.733 1.00 90.44 262 ARG A N 1
ATOM 2133 C CA . ARG A 1 262 ? -16.182 -3.501 32.025 1.00 90.44 262 ARG A CA 1
ATOM 2134 C C . ARG A 1 262 ? -15.576 -3.003 30.713 1.00 90.44 262 ARG A C 1
ATOM 2136 O O . ARG A 1 262 ? -14.402 -3.264 30.472 1.00 90.44 262 ARG A O 1
ATOM 2143 N N . CYS A 1 263 ? -16.338 -2.277 29.894 1.00 95.31 263 CYS A N 1
ATOM 2144 C CA . CYS A 1 263 ? -15.856 -1.718 28.631 1.00 95.31 263 CYS A CA 1
ATOM 2145 C C . CYS A 1 263 ? -14.632 -0.822 28.854 1.00 95.31 263 CYS A C 1
ATOM 2147 O O . CYS A 1 263 ? -13.592 -1.051 28.251 1.00 95.31 263 CYS A O 1
ATOM 2149 N N . ILE A 1 264 ? -14.706 0.125 29.792 1.00 95.38 264 ILE A N 1
ATOM 2150 C CA . ILE A 1 264 ? -13.601 1.040 30.106 1.00 95.38 264 ILE A CA 1
ATOM 2151 C C . ILE A 1 264 ? -12.374 0.280 30.631 1.00 95.38 264 ILE A C 1
ATOM 2153 O O . ILE A 1 264 ? -11.250 0.589 30.235 1.00 95.38 264 ILE A O 1
ATOM 2157 N N . ARG A 1 265 ? -12.554 -0.705 31.523 1.00 93.19 265 ARG A N 1
ATOM 2158 C CA . ARG A 1 265 ? -11.443 -1.512 32.064 1.00 93.19 265 ARG A CA 1
ATOM 2159 C C . ARG A 1 265 ? -10.744 -2.320 30.970 1.00 93.19 265 ARG A C 1
ATOM 2161 O O . ARG A 1 265 ? -9.518 -2.290 30.896 1.00 93.19 265 ARG A O 1
ATOM 2168 N N . ILE A 1 266 ? -11.511 -3.000 30.118 1.00 92.12 266 ILE A N 1
ATOM 2169 C CA . ILE A 1 266 ? -10.982 -3.813 29.015 1.00 92.12 266 ILE A CA 1
ATOM 2170 C C . ILE A 1 266 ? -10.290 -2.926 27.977 1.00 92.12 266 ILE A C 1
ATOM 2172 O O . ILE A 1 266 ? -9.149 -3.212 27.626 1.00 92.12 266 ILE A O 1
ATOM 2176 N N . SER A 1 267 ? -10.891 -1.802 27.573 1.00 94.94 267 SER A N 1
ATOM 2177 C CA . SER A 1 267 ? -10.243 -0.855 26.656 1.00 94.94 267 SER A CA 1
ATOM 2178 C C . SER A 1 267 ? -8.951 -0.278 27.241 1.00 94.94 267 SER A C 1
ATOM 2180 O O . SER A 1 267 ? -7.973 -0.137 26.522 1.00 94.94 267 SER A O 1
ATOM 2182 N N . LYS A 1 268 ? -8.879 0.004 28.551 1.00 94.31 268 LYS A N 1
ATOM 2183 C CA . LYS A 1 268 ? -7.628 0.454 29.197 1.00 94.31 268 LYS A CA 1
ATOM 2184 C C . LYS A 1 268 ? -6.527 -0.603 29.208 1.00 94.31 268 LYS A C 1
ATOM 2186 O O . LYS A 1 268 ? -5.356 -0.230 29.207 1.00 94.31 268 LYS A O 1
ATOM 2191 N N . LYS A 1 269 ? -6.892 -1.883 29.306 1.00 92.44 269 LYS A N 1
ATOM 2192 C CA . LYS A 1 269 ? -5.932 -2.989 29.386 1.00 92.44 269 LYS A CA 1
ATOM 2193 C C . LYS A 1 269 ? -5.438 -3.419 28.003 1.00 92.44 269 LYS A C 1
ATOM 2195 O O . LYS A 1 269 ? -4.250 -3.679 27.855 1.00 92.44 269 LYS A O 1
ATOM 2200 N N . TYR A 1 270 ? -6.336 -3.470 27.022 1.00 92.06 270 TYR A N 1
ATOM 2201 C CA . TYR A 1 270 ? -6.097 -4.117 25.729 1.00 92.06 270 TYR A CA 1
ATOM 2202 C C . TYR A 1 270 ? -6.300 -3.201 24.513 1.00 92.06 270 TYR A C 1
ATOM 2204 O O . TYR A 1 270 ? -5.862 -3.540 23.420 1.00 92.06 270 TYR A O 1
ATOM 2212 N N . GLY A 1 271 ? -6.978 -2.064 24.681 1.00 91.25 271 GLY A N 1
ATOM 2213 C CA . GLY A 1 271 ? -7.330 -1.162 23.588 1.00 91.25 271 GLY A CA 1
ATOM 2214 C C . GLY A 1 271 ? -6.264 -0.115 23.276 1.00 91.25 271 GLY A C 1
ATOM 2215 O O . GLY A 1 271 ? -5.380 0.206 24.075 1.00 91.25 271 GLY A O 1
ATOM 2216 N N . THR A 1 272 ? -6.392 0.464 22.091 1.00 91.56 272 THR A N 1
ATOM 2217 C CA . THR A 1 272 ? -5.639 1.628 21.632 1.00 91.56 272 THR A CA 1
ATOM 2218 C C . THR A 1 272 ? -6.047 2.893 22.383 1.00 91.56 272 THR A C 1
ATOM 2220 O O . THR A 1 272 ? -7.077 2.970 23.052 1.00 91.56 272 THR A O 1
ATOM 2223 N N . LYS A 1 273 ? -5.254 3.958 22.241 1.00 93.50 273 LYS A N 1
ATOM 2224 C CA . LYS A 1 273 ? -5.571 5.253 22.857 1.00 93.50 273 LYS A CA 1
ATOM 2225 C C . LYS A 1 273 ? -6.895 5.846 22.353 1.00 93.50 273 LYS A C 1
ATOM 2227 O O . LYS A 1 273 ? -7.587 6.501 23.131 1.00 93.50 273 LYS A O 1
ATOM 2232 N N . ILE A 1 274 ? -7.236 5.582 21.089 1.00 94.12 274 ILE A N 1
ATOM 2233 C CA . ILE A 1 274 ? -8.498 5.992 20.464 1.00 94.12 274 ILE A CA 1
ATOM 2234 C C . ILE A 1 274 ? -9.657 5.193 21.062 1.00 94.12 274 ILE A C 1
ATOM 2236 O O . ILE A 1 274 ? -10.586 5.795 21.587 1.00 94.12 274 ILE A O 1
ATOM 2240 N N . GLU A 1 275 ? -9.546 3.865 21.138 1.00 94.31 275 GLU A N 1
ATOM 2241 C CA . GLU A 1 275 ? -10.567 3.008 21.763 1.00 94.31 275 GLU A CA 1
ATOM 2242 C C . GLU A 1 275 ? -10.742 3.300 23.264 1.00 94.31 275 GLU A C 1
ATOM 2244 O O . GLU A 1 275 ? -11.833 3.186 23.817 1.00 94.31 275 GLU A O 1
ATOM 2249 N N . ILE A 1 276 ? -9.692 3.720 23.975 1.00 95.44 276 ILE A N 1
ATOM 2250 C CA . ILE A 1 276 ? -9.846 4.167 25.365 1.00 95.44 276 ILE A CA 1
ATOM 2251 C C . ILE A 1 276 ? -10.715 5.426 25.425 1.00 95.44 276 ILE A C 1
ATOM 2253 O O . ILE A 1 276 ? -11.564 5.519 26.310 1.00 95.44 276 ILE A O 1
ATOM 2257 N N . ALA A 1 277 ? -10.500 6.401 24.537 1.00 96.44 277 ALA A N 1
ATOM 2258 C CA . ALA A 1 277 ? -11.341 7.593 24.469 1.00 96.44 277 ALA A CA 1
ATOM 2259 C C . ALA A 1 277 ? -12.775 7.219 24.061 1.00 96.44 277 ALA A C 1
ATOM 2261 O O . ALA A 1 277 ? -13.716 7.589 24.758 1.00 96.44 277 ALA A O 1
ATOM 2262 N N . GLU A 1 278 ? -12.947 6.394 23.031 1.00 95.31 278 GLU A N 1
ATOM 2263 C CA . GLU A 1 278 ? -14.256 5.933 22.562 1.00 95.31 278 GLU A CA 1
ATOM 2264 C C . GLU A 1 278 ? -15.065 5.232 23.669 1.00 95.31 278 GLU A C 1
ATOM 2266 O O . GLU A 1 278 ? -16.271 5.433 23.793 1.00 95.31 278 GLU A O 1
ATOM 2271 N N . ALA A 1 279 ? -14.420 4.480 24.570 1.00 96.75 279 ALA A N 1
ATOM 2272 C CA . ALA A 1 279 ? -15.111 3.870 25.711 1.00 96.75 279 ALA A CA 1
ATOM 2273 C C . ALA A 1 279 ? -15.790 4.920 26.610 1.00 96.75 279 ALA A C 1
ATOM 2275 O O . ALA A 1 279 ? -16.897 4.693 27.103 1.00 96.75 279 ALA A O 1
ATOM 2276 N N . TYR A 1 280 ? -15.158 6.085 26.791 1.00 97.88 280 TYR A N 1
ATOM 2277 C CA . TYR A 1 280 ? -15.734 7.205 27.535 1.00 97.88 280 TYR A CA 1
ATOM 2278 C C . TYR A 1 280 ? -16.790 7.971 26.735 1.00 97.88 280 TYR A C 1
ATOM 2280 O O . TYR A 1 280 ? -17.792 8.368 27.331 1.00 97.88 280 TYR A O 1
ATOM 2288 N N . SER A 1 281 ? -16.633 8.146 25.416 1.00 96.69 281 SER A N 1
ATOM 2289 C CA . SER A 1 281 ? -17.681 8.784 24.602 1.00 96.69 281 SER A CA 1
ATOM 2290 C C . SER A 1 281 ? -18.941 7.925 24.552 1.00 96.69 281 SER A C 1
ATOM 2292 O O . SER A 1 281 ? -20.038 8.428 24.793 1.00 96.69 281 SER A O 1
ATOM 2294 N N . VAL A 1 282 ? -18.798 6.610 24.356 1.00 96.31 282 VAL A N 1
ATOM 2295 C CA . VAL A 1 282 ? -19.902 5.644 24.401 1.00 96.31 282 VAL A CA 1
ATOM 2296 C C . VAL A 1 282 ? -20.577 5.659 25.770 1.00 96.31 282 VAL A C 1
ATOM 2298 O O . VAL A 1 282 ? -21.811 5.643 25.835 1.00 96.31 282 VAL A O 1
ATOM 2301 N N . ALA A 1 283 ? -19.807 5.730 26.860 1.00 96.94 283 ALA A N 1
ATOM 2302 C CA . ALA A 1 283 ? -20.344 5.856 28.211 1.00 96.94 283 ALA A CA 1
ATOM 2303 C C . ALA A 1 283 ? -21.154 7.152 28.381 1.00 96.94 283 ALA A C 1
ATOM 2305 O O . ALA A 1 283 ? -22.338 7.089 28.718 1.00 96.94 283 ALA A O 1
ATOM 2306 N N . ALA A 1 284 ? -20.561 8.309 28.069 1.00 97.38 284 ALA A N 1
ATOM 2307 C CA . ALA A 1 284 ? -21.206 9.617 28.164 1.00 97.38 284 ALA A CA 1
ATOM 2308 C C . ALA A 1 284 ? -22.492 9.674 27.321 1.00 97.38 284 ALA A C 1
ATOM 2310 O O . ALA A 1 284 ? -23.563 10.003 27.833 1.00 97.38 284 ALA A O 1
ATOM 2311 N N . TRP A 1 285 ? -22.428 9.257 26.054 1.00 96.12 285 TRP A N 1
ATOM 2312 C CA . TRP A 1 285 ? -23.578 9.223 25.147 1.00 96.12 285 TRP A CA 1
ATOM 2313 C C . TRP A 1 285 ? -24.717 8.355 25.689 1.00 96.12 285 TRP A C 1
ATOM 2315 O O . TRP A 1 285 ? -25.888 8.738 25.652 1.00 96.12 285 TRP A O 1
ATOM 2325 N N . THR A 1 286 ? -24.373 7.187 26.235 1.00 95.62 286 THR A N 1
ATOM 2326 C CA . THR A 1 286 ? -25.347 6.250 26.805 1.00 95.62 286 THR A CA 1
ATOM 2327 C C . THR A 1 286 ? -26.032 6.838 28.035 1.00 95.62 286 THR A C 1
ATOM 2329 O O . THR A 1 286 ? -27.259 6.781 28.145 1.00 95.62 286 THR A O 1
ATOM 2332 N N . ILE A 1 287 ? -25.261 7.429 28.950 1.00 95.06 287 ILE A N 1
ATOM 2333 C CA . ILE A 1 287 ? -25.805 8.039 30.164 1.00 95.06 287 ILE A CA 1
ATOM 2334 C C . ILE A 1 287 ? -26.702 9.227 29.827 1.00 95.06 287 ILE A C 1
ATOM 2336 O O . ILE A 1 287 ? -27.800 9.314 30.374 1.00 95.06 287 ILE A O 1
ATOM 2340 N N . TYR A 1 288 ? -26.296 10.082 28.889 1.00 94.69 288 TYR A N 1
ATOM 2341 C CA . TYR A 1 288 ? -27.071 11.255 28.493 1.00 94.69 288 TYR A CA 1
ATOM 2342 C C . TYR A 1 288 ? -28.441 10.875 27.915 1.00 94.69 288 TYR A C 1
ATOM 2344 O O . TYR A 1 288 ? -29.469 11.309 28.432 1.00 94.69 288 TYR A O 1
ATOM 2352 N N . TRP A 1 289 ? -28.476 10.024 26.883 1.00 94.19 289 TRP A N 1
ATOM 2353 C CA . TRP A 1 289 ? -29.702 9.777 26.117 1.00 94.19 289 TRP A CA 1
ATOM 2354 C C . TRP A 1 289 ? -30.635 8.709 26.711 1.00 94.19 289 TRP A C 1
ATOM 2356 O O . TRP A 1 289 ? -31.851 8.805 26.525 1.00 94.19 289 TRP A O 1
ATOM 2366 N N . TRP A 1 290 ? -30.119 7.701 27.432 1.00 93.56 290 TRP A N 1
ATOM 2367 C CA . TRP A 1 290 ? -30.944 6.590 27.947 1.00 93.56 290 TRP A CA 1
ATOM 2368 C C . TRP A 1 290 ? -31.283 6.679 29.437 1.00 93.56 290 TRP A C 1
ATOM 2370 O O . TRP A 1 290 ? -32.359 6.204 29.823 1.00 93.56 290 TRP A O 1
ATOM 2380 N N . TYR A 1 291 ? -30.399 7.242 30.266 1.00 90.19 291 TYR A N 1
ATOM 2381 C CA . TYR A 1 291 ? -30.505 7.148 31.731 1.00 90.19 291 TYR A CA 1
ATOM 2382 C C . TYR A 1 291 ? -30.619 8.502 32.439 1.00 90.19 291 TYR A C 1
ATOM 2384 O O . TYR A 1 291 ? -31.234 8.554 33.500 1.00 90.19 291 TYR A O 1
ATOM 2392 N N . HIS A 1 292 ? -30.135 9.578 31.815 1.00 86.00 292 HIS A N 1
ATOM 2393 C CA . HIS A 1 292 ? -30.185 10.955 32.302 1.00 86.00 292 HIS A CA 1
ATOM 2394 C C . HIS A 1 292 ? -29.612 11.110 33.722 1.00 86.00 292 HIS A C 1
ATOM 2396 O O . HIS A 1 292 ? -30.322 11.463 34.662 1.00 86.00 292 HIS A O 1
ATOM 2402 N N . ASP A 1 293 ? -28.315 10.836 33.863 1.00 90.56 293 ASP A N 1
ATOM 2403 C CA . ASP A 1 293 ? -27.535 11.112 35.075 1.00 90.56 293 ASP A CA 1
ATOM 2404 C C . ASP A 1 293 ? -26.493 12.208 34.764 1.00 90.56 293 ASP A C 1
ATOM 2406 O O . ASP A 1 293 ? -25.465 11.912 34.148 1.00 90.56 293 ASP A O 1
ATOM 2410 N N . PRO A 1 294 ? -26.768 13.486 35.099 1.00 91.62 294 PRO A N 1
ATOM 2411 C CA . PRO A 1 294 ? -25.885 14.597 34.745 1.00 91.62 294 PRO A CA 1
ATOM 2412 C C . PRO A 1 294 ? -24.514 14.561 35.427 1.00 91.62 294 PRO A C 1
ATOM 2414 O O . PRO A 1 294 ? -23.536 14.995 34.821 1.00 91.62 294 PRO A O 1
ATOM 2417 N N . GLU A 1 295 ? -24.428 14.053 36.661 1.00 92.56 295 GLU A N 1
ATOM 2418 C CA . GLU A 1 295 ? -23.158 13.955 37.395 1.00 92.56 295 GLU A CA 1
ATOM 2419 C C . GLU A 1 295 ? -22.252 12.934 36.711 1.00 92.56 295 GLU A C 1
ATOM 2421 O O . GLU A 1 295 ? -21.128 13.253 36.319 1.00 92.56 295 GLU A O 1
ATOM 2426 N N . LEU A 1 296 ? -22.787 11.739 36.454 1.00 93.00 296 LEU A N 1
ATOM 2427 C CA . LEU A 1 296 ? -22.040 10.676 35.796 1.00 93.00 296 LEU A CA 1
ATOM 2428 C C . LEU A 1 296 ? -21.707 11.008 34.332 1.00 93.00 296 LEU A C 1
ATOM 2430 O O . LEU A 1 296 ? -20.624 10.681 33.844 1.00 93.00 296 LEU A O 1
ATOM 2434 N N . TYR A 1 297 ? -22.614 11.690 33.625 1.00 96.06 297 TYR A N 1
ATOM 2435 C CA . TYR A 1 297 ? -22.325 12.224 32.295 1.00 96.06 297 TYR A CA 1
ATOM 2436 C C . TYR A 1 297 ? -21.103 13.146 32.319 1.00 96.06 297 TYR A C 1
ATOM 2438 O O . TYR A 1 297 ? -20.204 13.004 31.489 1.00 96.06 297 TYR A O 1
ATOM 2446 N N . TYR A 1 298 ? -21.069 14.081 33.272 1.00 96.88 298 TYR A N 1
ATOM 2447 C CA . TYR A 1 298 ? -19.997 15.060 33.379 1.00 96.88 298 TYR A CA 1
ATOM 2448 C C . TYR A 1 298 ? -18.650 14.406 33.710 1.00 96.88 298 TYR A C 1
ATOM 2450 O O . TYR A 1 298 ? -17.637 14.784 33.123 1.00 96.88 298 TYR A O 1
ATOM 2458 N N . GLU A 1 299 ? -18.632 13.371 34.556 1.00 96.38 299 GLU A N 1
ATOM 2459 C CA . GLU A 1 299 ? -17.426 12.574 34.820 1.00 96.38 299 GLU A CA 1
ATOM 2460 C C . GLU A 1 299 ? -16.868 11.929 33.541 1.00 96.38 299 GLU A C 1
ATOM 2462 O O . GLU A 1 299 ? -15.680 12.067 33.230 1.00 96.38 299 GLU A O 1
ATOM 2467 N N . TYR A 1 300 ? -17.720 11.257 32.758 1.00 97.75 300 TYR A N 1
ATOM 2468 C CA . TYR A 1 300 ? -17.290 10.633 31.504 1.00 97.75 300 TYR A CA 1
ATOM 2469 C C . TYR A 1 300 ? -16.882 11.661 30.445 1.00 97.75 300 TYR A C 1
ATOM 2471 O O . TYR A 1 300 ? -15.890 11.444 29.746 1.00 97.75 300 TYR A O 1
ATOM 2479 N N . TYR A 1 301 ? -17.578 12.799 30.368 1.00 98.12 301 TYR A N 1
ATOM 2480 C CA . TYR A 1 301 ? -17.204 13.924 29.510 1.00 98.12 301 TYR A CA 1
ATOM 2481 C C . TYR A 1 301 ? -15.793 14.435 29.840 1.00 98.12 301 TYR A C 1
ATOM 2483 O O . TYR A 1 301 ? -14.968 14.583 28.941 1.00 98.12 301 TYR A O 1
ATOM 2491 N N . GLN A 1 302 ? -15.476 14.665 31.119 1.00 97.81 302 GLN A N 1
ATOM 2492 C CA . GLN A 1 302 ? -14.161 15.169 31.536 1.00 97.81 302 GLN A CA 1
ATOM 2493 C C . GLN A 1 302 ? -13.033 14.187 31.203 1.00 97.81 302 GLN A C 1
ATOM 2495 O O . GLN A 1 302 ? -11.951 14.590 30.767 1.00 97.81 302 GLN A O 1
ATOM 2500 N N . GLU A 1 303 ? -13.278 12.890 31.386 1.00 97.94 303 GLU A N 1
ATOM 2501 C CA . GLU A 1 303 ? -12.320 11.854 31.012 1.00 97.94 303 GLU A CA 1
ATOM 2502 C C . GLU A 1 303 ? -12.128 11.772 29.486 1.00 97.94 303 GLU A C 1
ATOM 2504 O O . GLU A 1 303 ? -10.996 11.569 29.030 1.00 97.94 303 GLU A O 1
ATOM 2509 N N . TYR A 1 304 ? -13.191 11.965 28.702 1.00 98.12 304 TYR A N 1
ATOM 2510 C CA . TYR A 1 304 ? -13.120 12.027 27.242 1.00 98.12 304 TYR A CA 1
ATOM 2511 C C . TYR A 1 304 ? -12.352 13.261 26.746 1.00 98.12 304 TYR A C 1
ATOM 2513 O O . TYR A 1 304 ? -11.409 13.133 25.962 1.00 98.12 304 TYR A O 1
ATOM 2521 N N . GLU A 1 305 ? -12.689 14.447 27.259 1.00 98.25 305 GLU A N 1
ATOM 2522 C CA . GLU A 1 305 ? -12.028 15.717 26.945 1.00 98.25 305 GLU A CA 1
ATOM 2523 C C . GLU A 1 305 ? -10.526 15.623 27.218 1.00 98.25 305 GLU A C 1
ATOM 2525 O O . GLU A 1 305 ? -9.708 15.845 26.328 1.00 98.25 305 GLU A O 1
ATOM 2530 N N . LYS A 1 306 ? -10.144 15.177 28.419 1.00 97.06 306 LYS A N 1
ATOM 2531 C CA . LYS A 1 306 ? -8.738 15.014 28.807 1.00 97.06 306 LYS A CA 1
ATOM 2532 C C . LYS A 1 306 ? -7.943 14.146 27.827 1.00 97.06 306 LYS A C 1
ATOM 2534 O O . LYS A 1 306 ? -6.762 14.406 27.604 1.00 97.06 306 LYS A O 1
ATOM 2539 N N . ARG A 1 307 ? -8.553 13.087 27.289 1.00 95.94 307 ARG A N 1
ATOM 2540 C CA . ARG A 1 307 ? -7.903 12.186 26.323 1.00 95.94 307 ARG A CA 1
ATOM 2541 C C . ARG A 1 307 ? -7.837 12.804 24.938 1.00 95.94 307 ARG A C 1
ATOM 2543 O O . ARG A 1 307 ? -6.781 12.738 24.326 1.00 95.94 307 ARG A O 1
ATOM 2550 N N . THR A 1 308 ? -8.911 13.451 24.501 1.00 95.50 308 THR A N 1
ATOM 2551 C CA . THR A 1 308 ? -8.972 14.149 23.212 1.00 95.50 308 THR A CA 1
ATOM 2552 C C . THR A 1 308 ? -7.840 15.169 23.087 1.00 95.50 308 THR A C 1
ATOM 2554 O O . THR A 1 308 ? -7.045 15.071 22.158 1.00 95.50 308 THR A O 1
ATOM 2557 N N . ILE A 1 309 ? -7.683 16.046 24.087 1.00 95.62 309 ILE A N 1
ATOM 2558 C CA . ILE A 1 309 ? -6.618 17.067 24.113 1.00 95.62 309 ILE A CA 1
ATOM 2559 C C . ILE A 1 309 ? -5.223 16.437 24.166 1.00 95.62 309 ILE A C 1
ATOM 2561 O O . ILE A 1 309 ? -4.270 16.929 23.572 1.00 95.62 309 ILE A O 1
ATOM 2565 N N . LYS A 1 310 ? -5.072 15.329 24.900 1.00 95.06 310 LYS A N 1
ATOM 2566 C CA . LYS A 1 310 ? -3.778 14.652 25.020 1.00 95.06 310 LYS A CA 1
ATOM 2567 C C . LYS A 1 310 ? -3.336 14.015 23.701 1.00 95.06 310 LYS A C 1
ATOM 2569 O O . LYS A 1 310 ? -2.146 14.029 23.401 1.00 95.06 310 LYS A O 1
ATOM 2574 N N . GLU A 1 311 ? -4.260 13.387 22.980 1.00 93.00 311 GLU A N 1
ATOM 2575 C CA . GLU A 1 311 ? -3.938 12.651 21.756 1.00 93.00 311 GLU A CA 1
ATOM 2576 C C . GLU A 1 311 ? -3.954 13.533 20.499 1.00 93.00 311 GLU A C 1
ATOM 2578 O O . GLU A 1 311 ? -3.379 13.122 19.496 1.00 93.00 311 GLU A O 1
ATOM 2583 N N . HIS A 1 312 ? -4.561 14.727 20.555 1.00 92.56 312 HIS A N 1
ATOM 2584 C CA . HIS A 1 312 ? -4.622 15.701 19.458 1.00 92.56 312 HIS A CA 1
ATOM 2585 C C . HIS A 1 312 ? -5.080 15.068 18.128 1.00 92.56 312 HIS A C 1
ATOM 2587 O O . HIS A 1 312 ? -4.401 15.108 17.100 1.00 92.56 312 HIS A O 1
ATOM 2593 N N . ASN A 1 313 ? -6.238 14.402 18.174 1.00 92.94 313 ASN A N 1
ATOM 2594 C CA . ASN A 1 313 ? -6.817 13.660 17.055 1.00 92.94 313 ASN A CA 1
ATOM 2595 C C . ASN A 1 313 ? -8.165 14.281 16.642 1.00 92.94 313 ASN A C 1
ATOM 2597 O O . ASN A 1 313 ? -9.072 14.419 17.464 1.00 92.94 313 ASN A O 1
ATOM 2601 N N . VAL A 1 314 ? -8.307 14.625 15.356 1.00 92.81 314 VAL A N 1
ATOM 2602 C CA . VAL A 1 314 ? -9.492 15.321 14.817 1.00 92.81 314 VAL A CA 1
ATOM 2603 C C . VAL A 1 314 ? -10.779 14.494 14.877 1.00 92.81 314 VAL A C 1
ATOM 2605 O O . VAL A 1 314 ? -11.860 15.049 15.074 1.00 92.81 314 VAL A O 1
ATOM 2608 N N . HIS A 1 315 ? -10.681 13.166 14.778 1.00 92.88 315 HIS A N 1
ATOM 2609 C CA . HIS A 1 315 ? -11.832 12.284 14.946 1.00 92.88 315 HIS A CA 1
ATOM 2610 C C . HIS A 1 315 ? -12.365 12.360 16.382 1.00 92.88 315 HIS A C 1
ATOM 2612 O O . HIS A 1 315 ? -13.565 12.540 16.580 1.00 92.88 315 HIS A O 1
ATOM 2618 N N . LEU A 1 316 ? -11.471 12.341 17.378 1.00 95.94 316 LEU A N 1
ATOM 2619 C CA . LEU A 1 316 ? -11.870 12.512 18.776 1.00 95.94 316 LEU A CA 1
ATOM 2620 C C . LEU A 1 316 ? -12.453 13.908 19.042 1.00 95.94 316 LEU A C 1
ATOM 2622 O O . LEU A 1 316 ? -13.417 14.044 19.798 1.00 95.94 316 LEU A O 1
ATOM 2626 N N . PHE A 1 317 ? -11.893 14.938 18.402 1.00 96.56 317 PHE A N 1
ATOM 2627 C CA . PHE A 1 317 ? -12.375 16.316 18.497 1.00 96.56 317 PHE A CA 1
ATOM 2628 C C . PHE A 1 317 ? -13.810 16.480 17.973 1.00 96.56 317 PHE A C 1
ATOM 2630 O O . PHE A 1 317 ? -14.618 17.145 18.622 1.00 96.56 317 PHE A O 1
ATOM 2637 N N . LYS A 1 318 ? -14.164 15.824 16.860 1.00 94.50 318 LYS A N 1
ATOM 2638 C CA . LYS A 1 318 ? -15.542 15.806 16.337 1.00 94.50 318 LYS A CA 1
ATOM 2639 C C . LYS A 1 318 ? -16.544 15.312 17.386 1.00 94.50 318 LYS A C 1
ATOM 2641 O O . LYS A 1 318 ? -17.556 15.965 17.643 1.00 94.50 318 LYS A O 1
ATOM 2646 N N . ASP A 1 319 ? -16.231 14.200 18.038 1.00 94.88 319 ASP A N 1
ATOM 2647 C CA . ASP A 1 319 ? -17.068 13.637 19.099 1.00 94.88 319 ASP A CA 1
ATOM 2648 C C . ASP A 1 319 ? -17.066 14.511 20.365 1.00 94.88 319 ASP A C 1
ATOM 2650 O O . ASP A 1 319 ? -18.090 14.621 21.042 1.00 94.88 319 ASP A O 1
ATOM 2654 N N . LEU A 1 320 ? -15.956 15.199 20.669 1.00 97.50 320 LEU A N 1
ATOM 2655 C CA . LEU A 1 320 ? -15.887 16.158 21.777 1.00 97.50 320 LEU A CA 1
ATOM 2656 C C . LEU A 1 320 ? -16.865 17.315 21.559 1.00 97.50 320 LEU A C 1
ATOM 2658 O O . LEU A 1 320 ? -17.574 17.683 22.493 1.00 97.50 320 LEU A O 1
ATOM 2662 N N . VAL A 1 321 ? -16.950 17.851 20.336 1.00 96.81 321 VAL A N 1
ATOM 2663 C CA . VAL A 1 321 ? -17.930 18.888 19.981 1.00 96.81 321 VAL A CA 1
ATOM 2664 C C . VAL A 1 321 ? -19.357 18.378 20.197 1.00 96.81 321 VAL A C 1
ATOM 2666 O O . VAL A 1 321 ? -20.158 19.055 20.845 1.00 96.81 321 VAL A O 1
ATOM 2669 N N . ALA A 1 322 ? -19.673 17.163 19.738 1.00 94.50 322 ALA A N 1
ATOM 2670 C CA . ALA A 1 322 ? -20.995 16.566 19.935 1.00 94.50 322 ALA A CA 1
ATOM 2671 C C . ALA A 1 322 ? -21.345 16.394 21.428 1.00 94.50 322 ALA A C 1
ATOM 2673 O O . ALA A 1 322 ? -22.449 16.734 21.862 1.00 94.50 322 ALA A O 1
ATOM 2674 N N . LEU A 1 323 ? -20.400 15.920 22.244 1.00 97.06 323 LEU A N 1
ATOM 2675 C CA . LEU A 1 323 ? -20.582 15.792 23.692 1.00 97.06 323 LEU A CA 1
ATOM 2676 C C . LEU A 1 323 ? -20.647 17.157 24.401 1.00 97.06 323 LEU A C 1
ATOM 2678 O O . LEU A 1 323 ? -21.376 17.317 25.384 1.00 97.06 323 LEU A O 1
ATOM 2682 N N . TRP A 1 324 ? -19.941 18.172 23.909 1.00 97.50 324 TRP A N 1
ATOM 2683 C CA . TRP A 1 324 ? -20.026 19.523 24.460 1.00 97.50 324 TRP A CA 1
ATOM 2684 C C . TRP A 1 324 ? -21.421 20.129 24.250 1.00 97.50 324 TRP A C 1
ATOM 2686 O O . TRP A 1 324 ? -21.952 20.765 25.156 1.00 97.50 324 TRP A O 1
ATOM 2696 N N . ILE A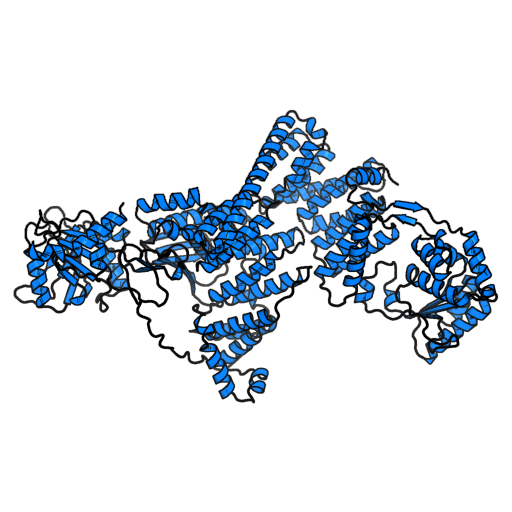 1 325 ? -22.081 19.865 23.116 1.00 94.31 325 ILE A N 1
ATOM 2697 C CA . ILE A 1 325 ? -23.465 20.316 22.862 1.00 94.31 325 ILE A CA 1
ATOM 2698 C C . ILE A 1 325 ? -24.450 19.696 23.867 1.00 94.31 325 ILE A C 1
ATOM 2700 O O . ILE A 1 325 ? -25.348 20.374 24.382 1.00 94.31 325 ILE A O 1
ATOM 2704 N N . ASN A 1 326 ? -24.260 18.420 24.208 1.00 94.75 326 ASN A N 1
ATOM 2705 C CA . ASN A 1 326 ? -25.033 17.759 25.262 1.00 94.75 326 ASN A CA 1
ATOM 2706 C C . ASN A 1 326 ? -24.764 18.404 26.637 1.00 94.75 326 ASN A C 1
ATOM 2708 O O . ASN A 1 326 ? -25.700 18.641 27.403 1.00 94.75 326 ASN A O 1
ATOM 2712 N N . LEU A 1 327 ? -23.502 18.751 26.930 1.00 95.25 327 LEU A N 1
ATOM 2713 C CA . LEU A 1 327 ? -23.110 19.451 28.159 1.00 95.25 327 LEU A CA 1
ATOM 2714 C C . LEU A 1 327 ? -23.763 20.842 28.253 1.00 95.25 327 LEU A C 1
ATOM 2716 O O . LEU A 1 327 ? -24.333 21.186 29.288 1.00 95.25 327 LEU A O 1
ATOM 2720 N N . PHE A 1 328 ? -23.742 21.612 27.162 1.00 94.69 328 PHE A N 1
ATOM 2721 C CA . PHE A 1 328 ? -24.422 22.904 27.044 1.00 94.69 328 PHE A CA 1
ATOM 2722 C C . PHE A 1 328 ? -25.923 22.774 27.325 1.00 94.69 328 PHE A C 1
ATOM 2724 O O . PHE A 1 328 ? -26.490 23.530 28.119 1.00 94.69 328 PHE A O 1
ATOM 2731 N N . SER A 1 329 ? -26.560 21.757 26.746 1.00 92.00 329 SER A N 1
ATOM 2732 C CA . SER A 1 329 ? -27.983 21.486 26.951 1.00 92.00 329 SER A CA 1
ATOM 2733 C C . SER A 1 329 ? -28.316 21.220 28.427 1.00 92.00 329 SER A C 1
ATOM 2735 O O . SER A 1 329 ? -29.269 21.803 28.937 1.00 92.00 329 SER A O 1
ATOM 2737 N N . LEU A 1 330 ? -27.496 20.444 29.154 1.00 92.25 330 LEU A N 1
ATOM 2738 C CA . LEU A 1 330 ? -27.675 20.227 30.603 1.00 92.25 330 LEU A CA 1
ATOM 2739 C C . LEU A 1 330 ? -27.590 21.530 31.405 1.00 92.25 330 LEU A C 1
ATOM 2741 O O . LEU A 1 330 ? -28.371 21.747 32.333 1.00 92.25 330 LEU A O 1
ATOM 2745 N N . THR A 1 331 ? -26.656 22.416 31.052 1.00 91.31 331 THR A N 1
ATOM 2746 C CA . THR A 1 331 ? -26.529 23.709 31.741 1.00 91.31 331 THR A CA 1
ATOM 2747 C C . THR A 1 331 ? -27.732 24.618 31.495 1.00 91.31 331 THR A C 1
ATOM 2749 O O . THR A 1 331 ? -28.206 25.258 32.434 1.00 91.31 331 THR A O 1
ATOM 2752 N N . ASN A 1 332 ? -28.302 24.606 30.284 1.00 88.44 332 ASN A N 1
ATOM 2753 C CA . ASN A 1 332 ? -29.539 25.329 29.970 1.00 88.44 332 ASN A CA 1
ATOM 2754 C C . ASN A 1 332 ? -30.769 24.744 30.679 1.00 88.44 332 ASN A C 1
ATOM 2756 O O . ASN A 1 332 ? -31.701 25.478 31.005 1.00 88.44 332 ASN A O 1
ATOM 2760 N N . GLU A 1 333 ? -30.766 23.441 30.962 1.00 87.38 333 GLU A N 1
ATOM 2761 C CA . GLU A 1 333 ? -31.780 22.775 31.789 1.00 87.38 333 GLU A CA 1
ATOM 2762 C C . GLU A 1 333 ? -31.616 23.059 33.297 1.00 87.38 333 GLU A C 1
ATOM 2764 O O . GLU A 1 333 ? -32.471 22.675 34.097 1.00 87.38 333 GLU A O 1
ATOM 2769 N N . GLY A 1 334 ? -30.562 23.782 33.695 1.00 87.25 334 GLY A N 1
ATOM 2770 C CA . GLY A 1 334 ? -30.345 24.250 35.065 1.00 87.25 334 GLY A CA 1
ATOM 2771 C C . GLY A 1 334 ? -29.495 23.326 35.941 1.00 87.25 334 GLY A C 1
ATOM 2772 O O . GLY A 1 334 ? -29.480 23.508 37.162 1.00 87.25 334 GLY A O 1
ATOM 2773 N N . VAL A 1 335 ? -28.783 22.354 35.358 1.00 89.62 335 VAL A N 1
ATOM 2774 C CA . VAL A 1 335 ? -27.824 21.510 36.093 1.00 89.62 335 VAL A CA 1
ATOM 2775 C C . VAL A 1 335 ? -26.674 22.373 36.627 1.00 89.62 335 VAL A C 1
ATOM 2777 O O . VAL A 1 335 ? -26.026 23.106 35.880 1.00 89.62 335 VAL A O 1
ATOM 2780 N N . GLN A 1 336 ? -26.413 22.292 37.934 1.00 88.19 336 GLN A N 1
ATOM 2781 C CA . GLN A 1 336 ? -25.341 23.040 38.603 1.00 88.19 336 GLN A CA 1
ATOM 2782 C C . GLN A 1 336 ? -24.040 22.226 38.686 1.00 88.19 336 GLN A C 1
ATOM 2784 O O . GLN A 1 336 ? -24.060 21.004 38.606 1.00 88.19 336 GLN A O 1
ATOM 2789 N N . GLY A 1 337 ? -22.902 22.903 38.878 1.00 86.44 337 GLY A N 1
ATOM 2790 C CA . GLY A 1 337 ? -21.591 22.255 39.068 1.00 86.44 337 GLY A CA 1
ATOM 2791 C C . GLY A 1 337 ? -20.781 22.013 37.788 1.00 86.44 337 GLY A C 1
ATOM 2792 O O . GLY A 1 337 ? -19.626 21.600 37.869 1.00 86.44 337 GLY A O 1
ATOM 2793 N N . ILE A 1 338 ? -21.344 22.329 36.620 1.00 92.88 338 ILE A N 1
ATOM 2794 C CA . ILE A 1 338 ? -20.655 22.272 35.326 1.00 92.88 338 ILE A CA 1
ATOM 2795 C C . ILE A 1 338 ? -20.012 23.634 35.028 1.00 92.88 338 ILE A C 1
ATOM 2797 O O . ILE A 1 338 ? -20.699 24.656 34.979 1.00 92.88 338 ILE A O 1
ATOM 2801 N N . ASP A 1 339 ? -18.699 23.655 34.789 1.00 93.38 339 ASP A N 1
ATOM 2802 C CA . ASP A 1 339 ? -17.973 24.864 34.376 1.00 93.38 339 ASP A CA 1
ATOM 2803 C C . ASP A 1 339 ? -17.954 24.983 32.847 1.00 93.38 339 ASP A C 1
ATOM 2805 O O . ASP A 1 339 ? -16.982 24.638 32.169 1.00 93.38 339 ASP A O 1
ATOM 2809 N N . LEU A 1 340 ? -19.067 25.456 32.286 1.00 94.19 340 LEU A N 1
ATOM 2810 C CA . LEU A 1 340 ? -19.233 25.556 30.837 1.00 94.19 340 LEU A CA 1
ATOM 2811 C C . LEU A 1 340 ? -18.188 26.475 30.181 1.00 94.19 340 LEU A C 1
ATOM 2813 O O . LEU A 1 340 ? -17.758 26.201 29.065 1.00 94.19 340 LEU A O 1
ATOM 2817 N N . GLN A 1 341 ? -17.760 27.551 30.854 1.00 94.19 341 GLN A N 1
ATOM 2818 C CA . GLN A 1 341 ? -16.799 28.504 30.282 1.00 94.19 341 GLN A CA 1
ATOM 2819 C C . GLN A 1 341 ? -15.406 27.896 30.153 1.00 94.19 341 GLN A C 1
ATOM 2821 O O . GLN A 1 341 ? -14.747 28.083 29.128 1.00 94.19 341 GLN A O 1
ATOM 2826 N N . LYS A 1 342 ? -14.975 27.118 31.153 1.00 96.38 342 LYS A N 1
ATOM 2827 C CA . LYS A 1 342 ? -13.745 26.328 31.058 1.00 96.38 342 LYS A CA 1
ATOM 2828 C C . LYS A 1 342 ? -13.790 25.390 29.851 1.00 96.38 342 LYS A C 1
ATOM 2830 O O . LYS A 1 342 ? -12.860 25.396 29.051 1.00 96.38 342 LYS A O 1
ATOM 2835 N N . HIS A 1 343 ? -14.861 24.614 29.710 1.00 96.94 343 HIS A N 1
ATOM 2836 C CA . HIS A 1 343 ? -14.977 23.624 28.636 1.00 96.94 343 HIS A CA 1
ATOM 2837 C C . HIS A 1 343 ? -15.123 24.269 27.254 1.00 96.94 343 HIS A C 1
ATOM 2839 O O . HIS A 1 343 ? -14.498 23.814 26.303 1.00 96.94 343 HIS A O 1
ATOM 2845 N N . LYS A 1 344 ? -15.849 25.393 27.152 1.00 96.88 344 LYS A N 1
ATOM 2846 C CA . LYS A 1 344 ? -15.902 26.217 25.934 1.00 96.88 344 LYS A CA 1
ATOM 2847 C C . LYS A 1 344 ? -14.493 26.601 25.477 1.00 96.88 344 LYS A C 1
ATOM 2849 O O . LYS A 1 344 ? -14.150 26.400 24.319 1.00 96.88 344 LYS A O 1
ATOM 2854 N N . ARG A 1 345 ? -13.668 27.111 26.398 1.00 97.12 345 ARG A N 1
ATOM 2855 C CA . ARG A 1 345 ? -12.290 27.506 26.094 1.00 97.12 345 ARG A CA 1
ATOM 2856 C C . ARG A 1 345 ? -11.433 26.329 25.631 1.00 97.12 345 ARG A C 1
ATOM 2858 O O . ARG A 1 345 ? -10.672 26.499 24.694 1.00 97.12 345 ARG A O 1
ATOM 2865 N N . ILE A 1 346 ? -11.569 25.156 26.250 1.00 97.38 346 ILE A N 1
ATOM 2866 C CA . ILE A 1 346 ? -10.807 23.960 25.859 1.00 97.38 346 ILE A CA 1
ATOM 2867 C C . ILE A 1 346 ? -11.112 23.560 24.411 1.00 97.38 346 ILE A C 1
ATOM 2869 O O . ILE A 1 346 ? -10.184 23.328 23.644 1.00 97.38 346 ILE A O 1
ATOM 2873 N N . VAL A 1 347 ? -12.391 23.529 24.022 1.00 97.44 347 VAL A N 1
ATOM 2874 C CA . VAL A 1 347 ? -12.785 23.198 22.642 1.00 97.44 347 VAL A CA 1
ATOM 2875 C C . VAL A 1 347 ? -12.251 24.240 21.650 1.00 97.44 347 VAL A C 1
ATOM 2877 O O . VAL A 1 347 ? -11.731 23.866 20.602 1.00 97.44 347 VAL A O 1
ATOM 2880 N N . THR A 1 348 ? -12.323 25.535 21.980 1.00 97.12 348 THR A N 1
ATOM 2881 C CA . THR A 1 348 ? -11.780 26.607 21.126 1.00 97.12 348 THR A CA 1
ATOM 2882 C C . THR A 1 348 ? -10.252 26.553 21.013 1.00 97.12 348 THR A C 1
ATOM 2884 O O . THR A 1 348 ? -9.728 26.656 19.907 1.00 97.12 348 THR A O 1
ATOM 2887 N N . ASP A 1 349 ? -9.533 26.358 22.122 1.00 96.94 349 ASP A N 1
ATOM 2888 C CA . ASP A 1 349 ? -8.066 26.277 22.137 1.00 96.94 349 ASP A CA 1
ATOM 2889 C C . ASP A 1 349 ? -7.577 25.061 21.314 1.00 96.94 349 ASP A C 1
ATOM 2891 O O . ASP A 1 349 ? -6.602 25.170 20.569 1.00 96.94 349 ASP A O 1
ATOM 2895 N N . GLU A 1 350 ? -8.280 23.924 21.394 1.00 96.81 350 GLU A N 1
ATOM 2896 C CA . GLU A 1 350 ? -7.974 22.721 20.606 1.00 96.81 350 GLU A CA 1
ATOM 2897 C C . GLU A 1 350 ? -8.252 22.916 19.110 1.00 96.81 350 GLU A C 1
ATOM 2899 O O . GLU A 1 350 ? -7.433 22.543 18.269 1.00 96.81 350 GLU A O 1
ATOM 2904 N N . PHE A 1 351 ? -9.375 23.554 18.762 1.00 96.88 351 PHE A N 1
ATOM 2905 C CA . PHE A 1 351 ? -9.662 23.944 17.382 1.00 96.88 351 PHE A CA 1
ATOM 2906 C C . PHE A 1 351 ? -8.545 24.829 16.815 1.00 96.88 351 PHE A C 1
ATOM 2908 O O . PHE A 1 351 ? -8.002 24.542 15.749 1.00 96.88 351 PHE A O 1
ATOM 2915 N N . GLU A 1 352 ? -8.145 25.873 17.548 1.00 96.06 352 GLU A N 1
ATOM 2916 C CA . GLU A 1 352 ? -7.057 26.757 17.131 1.00 96.06 352 GLU A CA 1
ATOM 2917 C C . GLU A 1 352 ? -5.726 26.020 16.942 1.00 96.06 352 GLU A C 1
ATOM 2919 O O . GLU A 1 352 ? -4.935 26.419 16.085 1.00 96.06 352 GLU A O 1
ATOM 2924 N N . ALA A 1 353 ? -5.462 24.969 17.725 1.00 94.88 353 ALA A N 1
ATOM 2925 C CA . ALA A 1 353 ? -4.274 24.140 17.557 1.00 94.88 353 ALA A CA 1
ATOM 2926 C C . ALA A 1 353 ? -4.278 23.418 16.198 1.00 94.88 353 ALA A C 1
ATOM 2928 O O . ALA A 1 353 ? -3.277 23.496 15.487 1.00 94.88 353 ALA A O 1
ATOM 2929 N N . PHE A 1 354 ? -5.408 22.826 15.783 1.00 93.81 354 PHE A N 1
ATOM 2930 C CA . PHE A 1 354 ? -5.529 22.202 14.457 1.00 93.81 354 PHE A CA 1
ATOM 2931 C C . PHE A 1 354 ? -5.366 23.207 13.312 1.00 93.81 354 PHE A C 1
ATOM 2933 O O . PHE A 1 354 ? -4.710 22.905 12.321 1.00 93.81 354 PHE A O 1
ATOM 2940 N N . ILE A 1 355 ? -5.931 24.412 13.438 1.00 93.25 355 ILE A N 1
ATOM 2941 C CA . ILE A 1 355 ? -5.850 25.433 12.377 1.00 93.25 355 ILE A CA 1
ATOM 2942 C C . ILE A 1 355 ? -4.434 26.009 12.229 1.00 93.25 355 ILE A C 1
ATOM 2944 O O . ILE A 1 355 ? -4.040 26.411 11.134 1.00 93.25 355 ILE A O 1
ATOM 2948 N N . LYS A 1 356 ? -3.655 26.066 13.316 1.00 91.38 356 LYS A N 1
ATOM 2949 C CA . LYS A 1 356 ? -2.274 26.577 13.294 1.00 91.38 356 LYS A CA 1
ATOM 2950 C C . LYS A 1 356 ? -1.261 25.551 12.770 1.00 91.38 356 LYS A C 1
ATOM 2952 O O . LYS A 1 356 ? -0.167 25.962 12.382 1.00 91.38 356 LYS A O 1
ATOM 2957 N N . ASP A 1 357 ? -1.600 24.262 12.740 1.00 84.12 357 ASP A N 1
ATOM 2958 C CA . ASP A 1 357 ? -0.727 23.207 12.217 1.00 84.12 357 ASP A CA 1
ATOM 2959 C C . ASP A 1 357 ? -0.737 23.181 10.677 1.00 84.12 357 ASP A C 1
ATOM 2961 O O . ASP A 1 357 ? -1.550 22.520 10.029 1.00 84.12 357 ASP A O 1
ATOM 2965 N N . GLN A 1 358 ? 0.212 23.902 10.075 1.00 75.81 358 GLN A N 1
ATOM 2966 C CA . GLN A 1 358 ? 0.366 23.972 8.617 1.00 75.81 358 GLN A CA 1
ATOM 2967 C C . GLN A 1 358 ? 0.862 22.661 7.988 1.00 75.81 358 GLN A C 1
ATOM 2969 O O . GLN A 1 358 ? 0.795 22.513 6.768 1.00 75.81 358 GLN A O 1
ATOM 2974 N N . THR A 1 359 ? 1.324 21.700 8.793 1.00 73.56 359 THR A N 1
ATOM 2975 C CA . THR A 1 359 ? 1.823 20.410 8.298 1.00 73.56 359 THR A CA 1
ATOM 2976 C C . THR A 1 359 ? 0.687 19.444 7.950 1.00 73.56 359 THR A C 1
ATOM 2978 O O . THR A 1 359 ? 0.884 18.514 7.169 1.00 73.56 359 THR A O 1
ATOM 2981 N N . LYS A 1 360 ? -0.529 19.688 8.470 1.00 78.00 360 LYS A N 1
ATOM 2982 C CA . LYS A 1 360 ? -1.706 18.815 8.319 1.00 78.00 360 LYS A CA 1
ATOM 2983 C C . LYS A 1 360 ? -2.945 19.556 7.791 1.00 78.00 360 LYS A C 1
ATOM 2985 O O . LYS A 1 360 ? -3.978 19.613 8.463 1.00 78.00 360 LYS A O 1
ATOM 2990 N N . PRO A 1 361 ? -2.909 20.066 6.547 1.00 75.94 361 PRO A N 1
ATOM 2991 C CA . PRO A 1 361 ? -4.009 20.844 5.963 1.00 75.94 361 PRO A CA 1
ATOM 2992 C C . PRO A 1 361 ? -5.336 20.069 5.884 1.00 75.94 361 PRO A C 1
ATOM 2994 O O . PRO A 1 361 ? -6.401 20.643 6.098 1.00 75.94 361 PRO A O 1
ATOM 2997 N N . ASN A 1 362 ? -5.287 18.754 5.637 1.00 79.94 362 ASN A N 1
ATOM 2998 C CA . ASN A 1 362 ? -6.486 17.907 5.612 1.00 79.94 362 ASN A CA 1
ATOM 2999 C C . ASN A 1 362 ? -7.144 17.821 6.995 1.00 79.94 362 ASN A C 1
ATOM 3001 O O . ASN A 1 362 ? -8.356 17.964 7.115 1.00 79.94 362 ASN A O 1
ATOM 3005 N N . THR A 1 363 ? -6.337 17.658 8.046 1.00 86.00 363 THR A N 1
ATOM 3006 C CA . THR A 1 363 ? -6.817 17.634 9.432 1.00 86.00 363 THR A CA 1
ATOM 3007 C C . THR A 1 363 ? -7.440 18.973 9.824 1.00 86.00 363 THR A C 1
ATOM 3009 O O . THR A 1 363 ? -8.483 18.988 10.474 1.00 86.00 363 THR A O 1
ATOM 3012 N N . ALA A 1 364 ? -6.861 20.094 9.384 1.00 88.25 364 ALA A N 1
ATOM 3013 C CA . ALA A 1 364 ? -7.443 21.416 9.603 1.00 88.25 364 ALA A CA 1
ATOM 3014 C C . ALA A 1 364 ? -8.823 21.557 8.930 1.00 88.25 364 ALA A C 1
ATOM 3016 O O . ALA A 1 364 ? -9.759 22.041 9.562 1.00 88.25 364 ALA A O 1
ATOM 3017 N N . LEU A 1 365 ? -8.986 21.090 7.685 1.00 88.00 365 LEU A N 1
ATOM 3018 C CA . LEU A 1 365 ? -10.282 21.100 6.988 1.00 88.00 365 LEU A CA 1
ATOM 3019 C C . LEU A 1 365 ? -11.350 20.275 7.718 1.00 88.00 365 LEU A C 1
ATOM 3021 O O . LEU A 1 365 ? -12.485 20.724 7.874 1.00 88.00 365 LEU A O 1
ATOM 3025 N N . GLU A 1 366 ? -10.987 19.097 8.218 1.00 90.06 366 GLU A N 1
ATOM 3026 C CA . GLU A 1 366 ? -11.895 18.275 9.020 1.00 90.06 366 GLU A CA 1
ATOM 3027 C C . GLU A 1 366 ? -12.273 18.942 10.346 1.00 90.06 366 GLU A C 1
ATOM 3029 O O . GLU A 1 366 ? -13.442 18.922 10.733 1.00 90.06 366 GLU A O 1
ATOM 3034 N N . ALA A 1 367 ? -11.309 19.572 11.026 1.00 93.25 367 ALA A N 1
ATOM 3035 C CA . ALA A 1 367 ? -11.562 20.299 12.265 1.00 93.25 367 ALA A CA 1
ATOM 3036 C C . ALA A 1 367 ? -12.527 21.473 12.038 1.00 93.25 367 ALA A C 1
ATOM 3038 O O . ALA A 1 367 ? -13.432 21.678 12.845 1.00 93.25 367 ALA A O 1
ATOM 3039 N N . ARG A 1 368 ? -12.395 22.196 10.914 1.00 93.44 368 ARG A N 1
ATOM 3040 C CA . ARG A 1 368 ? -13.341 23.247 10.491 1.00 93.44 368 ARG A CA 1
ATOM 3041 C C . ARG A 1 368 ? -14.753 22.700 10.331 1.00 93.44 368 ARG A C 1
ATOM 3043 O O . ARG A 1 368 ? -15.683 23.231 10.932 1.00 93.44 368 ARG A O 1
ATOM 3050 N N . ALA A 1 369 ? -14.907 21.601 9.592 1.00 93.00 369 ALA A N 1
ATOM 3051 C CA . ALA A 1 369 ? -16.206 20.958 9.410 1.00 93.00 369 ALA A CA 1
ATOM 3052 C C . ALA A 1 369 ? -16.816 20.499 10.750 1.00 93.00 369 ALA A C 1
ATOM 3054 O O . ALA A 1 369 ? -17.996 20.740 11.012 1.00 93.00 369 ALA A O 1
ATOM 3055 N N . ALA A 1 370 ? -16.006 19.898 11.625 1.00 93.38 370 ALA A N 1
ATOM 3056 C CA . ALA A 1 370 ? -16.426 19.423 12.940 1.00 93.38 370 ALA A CA 1
ATOM 3057 C C . ALA A 1 370 ? -16.786 20.550 13.926 1.00 93.38 370 ALA A C 1
ATOM 3059 O O . ALA A 1 370 ? -17.598 20.334 14.824 1.00 93.38 370 ALA A O 1
ATOM 3060 N N . TYR A 1 371 ? -16.205 21.745 13.775 1.00 95.81 371 TYR A N 1
ATOM 3061 C CA . TYR A 1 371 ? -16.400 22.876 14.688 1.00 95.81 371 TYR A CA 1
ATOM 3062 C C . TYR A 1 371 ? -17.662 23.700 14.386 1.00 95.81 371 TYR A C 1
ATOM 3064 O O . TYR A 1 371 ? -18.173 24.390 15.265 1.00 95.81 371 TYR A O 1
ATOM 3072 N N . ILE A 1 372 ? -18.233 23.603 13.182 1.00 95.00 372 ILE A N 1
ATOM 3073 C CA . ILE A 1 372 ? -19.434 24.363 12.793 1.00 95.00 372 ILE A CA 1
ATOM 3074 C C . ILE A 1 372 ? -20.608 24.229 13.789 1.00 95.00 372 ILE A C 1
ATOM 3076 O O . ILE A 1 372 ? -21.153 25.263 14.182 1.00 95.00 372 ILE A O 1
ATOM 3080 N N . PRO A 1 373 ? -21.014 23.023 14.246 1.00 93.38 373 PRO A N 1
ATOM 3081 C CA . PRO A 1 373 ? -22.074 22.884 15.246 1.00 93.38 373 PRO A CA 1
ATOM 3082 C C . PRO A 1 373 ? -21.801 23.669 16.533 1.00 93.38 373 PRO A C 1
ATOM 3084 O O . PRO A 1 373 ? -22.721 24.248 17.109 1.00 93.38 373 PRO A O 1
ATOM 3087 N N . PHE A 1 374 ? -20.538 23.723 16.970 1.00 94.88 374 PHE A N 1
ATOM 3088 C CA . PHE A 1 374 ? -20.133 24.500 18.137 1.00 94.88 374 PHE A CA 1
ATOM 3089 C C . PHE A 1 374 ? -20.375 25.993 17.906 1.00 94.88 374 PHE A C 1
ATOM 3091 O O . PHE A 1 374 ? -21.028 26.617 18.737 1.00 94.88 374 PHE A O 1
ATOM 3098 N N . ARG A 1 375 ? -19.943 26.528 16.752 1.00 94.81 375 ARG A N 1
ATOM 3099 C CA . ARG A 1 375 ? -20.121 27.942 16.364 1.00 94.81 375 ARG A CA 1
ATOM 3100 C C . ARG A 1 375 ? -21.591 28.370 16.345 1.00 94.81 375 ARG A C 1
ATOM 3102 O O . ARG A 1 375 ? -21.923 29.469 16.782 1.00 94.81 375 ARG A O 1
ATOM 3109 N N . ILE A 1 376 ? -22.475 27.489 15.866 1.00 92.62 376 ILE A N 1
ATOM 3110 C CA . ILE A 1 376 ? -23.927 27.734 15.842 1.00 92.62 376 ILE A CA 1
ATOM 3111 C C . ILE A 1 376 ? -24.470 27.859 17.272 1.00 92.62 376 ILE A C 1
ATOM 3113 O O . ILE A 1 376 ? -25.203 28.795 17.578 1.00 92.62 376 ILE A O 1
ATOM 3117 N N . ILE A 1 377 ? -24.106 26.931 18.161 1.00 91.50 377 ILE A N 1
ATOM 3118 C CA . ILE A 1 377 ? -24.598 26.907 19.547 1.00 91.50 377 ILE A CA 1
ATOM 3119 C C . ILE A 1 377 ? -24.006 28.043 20.393 1.00 91.50 377 ILE A C 1
ATOM 3121 O O . ILE A 1 377 ? -24.659 28.526 21.316 1.00 91.50 377 ILE A O 1
ATOM 3125 N N . THR A 1 378 ? -22.786 28.493 20.092 1.00 92.12 378 THR A N 1
ATOM 3126 C CA . THR A 1 378 ? -22.153 29.643 20.753 1.00 92.12 378 THR A CA 1
ATOM 3127 C C . THR A 1 378 ? -22.596 30.998 20.201 1.00 92.12 378 THR A C 1
ATOM 3129 O O . THR A 1 378 ? -22.065 32.010 20.666 1.00 92.12 378 THR A O 1
ATOM 3132 N N . GLU A 1 379 ? -23.568 31.014 19.281 1.00 89.62 379 GLU A N 1
ATOM 3133 C CA . GLU A 1 379 ? -24.150 32.211 18.658 1.00 89.62 379 GLU A CA 1
ATOM 3134 C C . GLU A 1 379 ? -23.093 33.101 17.978 1.00 89.62 379 GLU A C 1
ATOM 3136 O O . GLU A 1 379 ? -23.103 34.328 18.096 1.00 89.62 379 GLU A O 1
ATOM 3141 N N . GLU A 1 380 ? -22.137 32.479 17.280 1.00 92.06 380 GLU A N 1
ATOM 3142 C CA . GLU A 1 380 ? -21.209 33.209 16.415 1.00 92.06 380 GLU A CA 1
ATOM 3143 C C . GLU A 1 380 ? -21.910 33.791 15.174 1.00 92.06 380 GLU A C 1
ATOM 3145 O O . GLU A 1 380 ? -23.040 33.436 14.843 1.00 92.06 380 GLU A O 1
ATOM 3150 N N . ASP A 1 381 ? -21.225 34.702 14.474 1.00 93.38 381 ASP A N 1
ATOM 3151 C CA . ASP A 1 381 ? -21.754 35.373 13.283 1.00 93.38 381 ASP A CA 1
ATOM 3152 C C . ASP A 1 381 ? -22.199 34.376 12.198 1.00 93.38 381 ASP A C 1
ATOM 3154 O O . ASP A 1 381 ? -21.392 33.611 11.660 1.00 93.38 381 ASP A O 1
ATOM 3158 N N . ILE A 1 382 ? -23.491 34.421 11.856 1.00 93.19 382 ILE A N 1
ATOM 3159 C CA . ILE A 1 382 ? -24.112 33.466 10.934 1.00 93.19 382 ILE A CA 1
ATOM 3160 C C . ILE A 1 382 ? -23.548 33.574 9.517 1.00 93.19 382 ILE A C 1
ATOM 3162 O O . ILE A 1 382 ? -23.346 32.556 8.856 1.00 93.19 382 ILE A O 1
ATOM 3166 N N . GLU A 1 383 ? -23.216 34.785 9.065 1.00 94.06 383 GLU A N 1
ATOM 3167 C CA . GLU A 1 383 ? -22.637 35.000 7.739 1.00 94.06 383 GLU A CA 1
ATOM 3168 C C . GLU A 1 383 ? -21.233 34.393 7.647 1.00 94.06 383 GLU A C 1
ATOM 3170 O O . GLU A 1 383 ? -20.883 33.769 6.644 1.00 94.06 383 GLU A O 1
ATOM 3175 N N . SER A 1 384 ? -20.429 34.493 8.707 1.00 94.75 384 SER A N 1
ATOM 3176 C CA . SER A 1 384 ? -19.145 33.797 8.803 1.00 94.75 384 SER A CA 1
ATOM 3177 C C . SER A 1 384 ? -19.289 32.270 8.761 1.00 94.75 384 SER A C 1
ATOM 3179 O O . SER A 1 384 ? -18.497 31.613 8.084 1.00 94.75 384 SER A O 1
ATOM 3181 N N . ILE A 1 385 ? -20.289 31.695 9.438 1.00 94.88 385 ILE A N 1
ATOM 3182 C CA . ILE A 1 385 ? -20.556 30.244 9.410 1.00 94.88 385 ILE A CA 1
ATOM 3183 C C . ILE A 1 385 ? -20.972 29.799 8.001 1.00 94.88 385 ILE A C 1
ATOM 3185 O O . ILE A 1 385 ? -20.435 28.827 7.471 1.00 94.88 385 ILE A O 1
ATOM 3189 N N . VAL A 1 386 ? -21.890 30.531 7.366 1.00 94.88 386 VAL A N 1
ATOM 3190 C CA . VAL A 1 386 ? -22.367 30.238 6.007 1.00 94.88 386 VAL A CA 1
ATOM 3191 C C . VAL A 1 386 ? -21.240 30.348 4.978 1.00 94.88 386 VAL A C 1
ATOM 3193 O O . VAL A 1 386 ? -21.140 29.499 4.093 1.00 94.88 386 VAL A O 1
ATOM 3196 N N . ASN A 1 387 ? -20.353 31.341 5.101 1.00 94.62 387 ASN A N 1
ATOM 3197 C CA . ASN A 1 387 ? -19.166 31.454 4.248 1.00 94.62 387 ASN A CA 1
ATOM 3198 C C . ASN A 1 387 ? -18.237 30.243 4.383 1.00 94.62 387 ASN A C 1
ATOM 3200 O O . ASN A 1 387 ? -17.802 29.697 3.373 1.00 94.62 387 ASN A O 1
ATOM 3204 N N . GLU A 1 388 ? -17.985 29.785 5.607 1.00 94.06 388 GLU A N 1
ATOM 3205 C CA . GLU A 1 388 ? -17.170 28.593 5.838 1.00 94.06 388 GLU A CA 1
ATOM 3206 C C . GLU A 1 388 ? -17.819 27.327 5.253 1.00 94.06 388 GLU A C 1
ATOM 3208 O O . GLU A 1 388 ? -17.129 26.512 4.644 1.00 94.06 388 GLU A O 1
ATOM 3213 N N . MET A 1 389 ? -19.146 27.184 5.340 1.00 94.69 389 MET A N 1
ATOM 3214 C CA . MET A 1 389 ? -19.854 26.090 4.666 1.00 94.69 389 MET A CA 1
ATOM 3215 C C . MET A 1 389 ? -19.698 26.144 3.139 1.00 94.69 389 MET A C 1
ATOM 3217 O O . MET A 1 389 ? -19.534 25.096 2.519 1.00 94.69 389 MET A O 1
ATOM 3221 N N . PHE A 1 390 ? -19.718 27.331 2.519 1.00 94.06 390 PHE A N 1
ATOM 3222 C CA . PHE A 1 390 ? -19.435 27.464 1.083 1.00 94.06 390 PHE A CA 1
ATOM 3223 C C . PHE A 1 390 ? -18.027 26.982 0.734 1.00 94.06 390 PHE A C 1
ATOM 3225 O O . PHE A 1 390 ? -17.883 26.200 -0.203 1.00 94.06 390 PHE A O 1
ATOM 3232 N N . GLU A 1 391 ? -17.021 27.409 1.498 1.00 91.81 391 GLU A N 1
ATOM 3233 C CA . GLU A 1 391 ? -15.632 26.990 1.292 1.00 91.81 391 GLU A CA 1
ATOM 3234 C C . GLU A 1 391 ? -15.491 25.466 1.407 1.00 91.81 391 GLU A C 1
ATOM 3236 O O . GLU A 1 391 ? -14.957 24.830 0.505 1.00 91.81 391 GLU A O 1
ATOM 3241 N N . LEU A 1 392 ? -16.066 24.847 2.444 1.00 91.38 392 LEU A N 1
ATOM 3242 C CA . LEU A 1 392 ? -16.044 23.387 2.606 1.00 91.38 392 LEU A CA 1
ATOM 3243 C C . LEU A 1 392 ? -16.740 22.643 1.451 1.00 91.38 392 LEU A C 1
ATOM 3245 O O . LEU A 1 392 ? -16.318 21.550 1.077 1.00 91.38 392 LEU A O 1
ATOM 3249 N N . LEU A 1 393 ? -17.796 23.219 0.863 1.00 90.44 393 LEU A N 1
ATOM 3250 C CA . LEU A 1 393 ? -18.465 22.653 -0.316 1.00 90.44 393 LEU A CA 1
ATOM 3251 C C . LEU A 1 393 ? -17.646 22.812 -1.609 1.00 90.44 393 LEU A C 1
ATOM 3253 O O . LEU A 1 393 ? -17.869 22.050 -2.558 1.00 90.44 393 LEU A O 1
ATOM 3257 N N . ASP A 1 394 ? -16.736 23.785 -1.675 1.00 86.62 394 ASP A N 1
ATOM 3258 C CA . ASP A 1 394 ? -15.807 23.971 -2.794 1.00 86.62 394 ASP A CA 1
ATOM 3259 C C . ASP A 1 394 ? -14.610 23.006 -2.710 1.00 86.62 394 ASP A C 1
ATOM 3261 O O . ASP A 1 394 ? -14.183 22.486 -3.741 1.00 86.62 394 ASP A O 1
ATOM 3265 N N . GLU A 1 395 ? -14.172 22.646 -1.501 1.00 79.12 395 GLU A N 1
ATOM 3266 C CA . GLU A 1 395 ? -13.069 21.703 -1.224 1.00 79.12 395 GLU A CA 1
ATOM 3267 C C . GLU A 1 395 ? -13.458 20.214 -1.392 1.00 79.12 395 GLU A C 1
ATOM 3269 O O . GLU A 1 395 ? -12.887 19.312 -0.783 1.00 79.12 395 GLU A O 1
ATOM 3274 N N . THR A 1 396 ? -14.452 19.902 -2.228 1.00 66.81 396 THR A N 1
ATOM 3275 C CA . THR A 1 396 ? -14.935 18.514 -2.393 1.00 66.81 396 THR A CA 1
ATOM 3276 C C . THR A 1 396 ? -13.977 17.582 -3.112 1.00 66.81 396 THR A C 1
ATOM 3278 O O . THR A 1 396 ? -14.082 16.362 -2.984 1.00 66.81 396 THR A O 1
ATOM 3281 N N . THR A 1 397 ? -13.073 18.125 -3.919 1.00 60.97 397 THR A N 1
ATOM 3282 C CA . THR A 1 397 ? -12.167 17.336 -4.753 1.00 60.97 397 THR A CA 1
ATOM 3283 C C . THR A 1 397 ? -10.757 17.386 -4.193 1.00 60.97 397 THR A C 1
ATOM 3285 O O . THR A 1 397 ? -10.176 18.461 -4.124 1.00 60.97 397 THR A O 1
ATOM 3288 N N . GLY A 1 398 ? -10.182 16.224 -3.870 1.00 65.81 398 GLY A N 1
ATOM 3289 C CA . GLY A 1 398 ? -8.785 16.110 -3.425 1.00 65.81 398 GLY A CA 1
ATOM 3290 C C . GLY A 1 398 ? -8.592 15.863 -1.925 1.00 65.81 398 GLY A C 1
ATOM 3291 O O . GLY A 1 398 ? -7.467 15.590 -1.509 1.00 65.81 398 GLY A O 1
ATOM 3292 N N . HIS A 1 399 ? -9.670 15.843 -1.135 1.00 77.81 399 HIS A N 1
ATOM 3293 C CA . HIS A 1 399 ? -9.631 15.595 0.309 1.00 77.81 399 HIS A CA 1
ATOM 3294 C C . HIS A 1 399 ? -10.346 14.286 0.658 1.00 77.81 399 HIS A C 1
ATOM 3296 O O . HIS A 1 399 ? -11.567 14.240 0.783 1.00 77.81 399 HIS A O 1
ATOM 3302 N N . LEU A 1 400 ? -9.571 13.205 0.798 1.00 79.62 400 LEU A N 1
ATOM 3303 C CA . LEU A 1 400 ? -10.108 11.852 0.992 1.00 79.62 400 LEU A CA 1
ATOM 3304 C C . LEU A 1 400 ? -10.926 11.712 2.285 1.00 79.62 400 LEU A C 1
ATOM 3306 O O . LEU A 1 400 ? -11.866 10.930 2.301 1.00 79.62 400 LEU A O 1
ATOM 3310 N N . ASP A 1 401 ? -10.575 12.468 3.325 1.00 81.06 401 ASP A N 1
ATOM 3311 C CA . ASP A 1 401 ? -11.114 12.311 4.678 1.00 81.06 401 ASP A CA 1
ATOM 3312 C C . ASP A 1 401 ? -12.230 13.313 5.046 1.00 81.06 401 ASP A C 1
ATOM 3314 O O . ASP A 1 401 ? -12.812 13.227 6.127 1.00 81.06 401 ASP A O 1
ATOM 3318 N N . LEU A 1 402 ? -12.541 14.279 4.173 1.00 84.81 402 LEU A N 1
ATOM 3319 C CA . LEU A 1 402 ? -13.566 15.289 4.446 1.00 84.81 402 LEU A CA 1
ATOM 3320 C C . LEU A 1 402 ? -14.972 14.697 4.250 1.00 84.81 402 LEU A C 1
ATOM 3322 O O . LEU A 1 402 ? -15.384 14.413 3.123 1.00 84.81 402 LEU A O 1
ATOM 3326 N N . ASP A 1 403 ? -15.735 14.561 5.339 1.00 84.25 403 ASP A N 1
ATOM 3327 C CA . ASP A 1 403 ? -17.144 14.156 5.286 1.00 84.25 403 ASP A CA 1
ATOM 3328 C C . ASP A 1 403 ? -18.092 15.362 5.325 1.00 84.25 403 ASP A C 1
ATOM 3330 O O . ASP A 1 403 ? -18.203 16.072 6.325 1.00 84.25 403 ASP A O 1
ATOM 3334 N N . LEU A 1 404 ? -18.837 15.553 4.237 1.00 87.62 404 LEU A N 1
ATOM 3335 C CA . LEU A 1 404 ? -19.842 16.609 4.112 1.00 87.62 404 LEU A CA 1
ATOM 3336 C C . LEU A 1 404 ? -21.240 16.190 4.578 1.00 87.62 404 LEU A C 1
ATOM 3338 O O . LEU A 1 404 ? -22.155 17.015 4.564 1.00 87.62 404 LEU A O 1
ATOM 3342 N N . SER A 1 405 ? -21.437 14.933 4.988 1.00 86.50 405 SER A N 1
ATOM 3343 C CA . SER A 1 405 ? -22.753 14.423 5.381 1.00 86.50 405 SER A CA 1
ATOM 3344 C C . SER A 1 405 ? -23.379 15.241 6.515 1.00 86.50 405 SER A C 1
ATOM 3346 O O . SER A 1 405 ? -24.565 15.572 6.459 1.00 86.50 405 SER A O 1
ATOM 3348 N N . ASP A 1 406 ? -22.573 15.638 7.499 1.00 85.38 406 ASP A N 1
ATOM 3349 C CA . ASP A 1 406 ? -23.027 16.449 8.624 1.00 85.38 406 ASP A CA 1
ATOM 3350 C C . ASP A 1 406 ? -23.272 17.906 8.216 1.00 85.38 406 ASP A C 1
ATOM 3352 O O . ASP A 1 406 ? -24.252 18.498 8.662 1.00 85.38 406 ASP A O 1
ATOM 3356 N N . ILE A 1 407 ? -22.488 18.458 7.282 1.00 91.12 407 ILE A N 1
ATOM 3357 C CA . ILE A 1 407 ? -22.731 19.796 6.716 1.00 91.12 407 ILE A CA 1
ATOM 3358 C C . ILE A 1 407 ? -24.085 19.848 6.004 1.00 91.12 407 ILE A C 1
ATOM 3360 O O . ILE A 1 407 ? -24.866 20.772 6.226 1.00 91.12 407 ILE A O 1
ATOM 3364 N N . TYR A 1 408 ? -24.412 18.829 5.204 1.00 91.62 408 TYR A N 1
ATOM 3365 C CA . TYR A 1 408 ? -25.717 18.749 4.548 1.00 91.62 408 TYR A CA 1
ATOM 3366 C C . TYR A 1 408 ? -26.866 18.686 5.557 1.00 91.62 408 TYR A C 1
ATOM 3368 O O . TYR A 1 408 ? -27.862 19.389 5.383 1.00 91.62 408 TYR A O 1
ATOM 3376 N N . LYS A 1 409 ? -26.737 17.882 6.622 1.00 89.69 409 LYS A N 1
ATOM 3377 C CA . LYS A 1 409 ? -27.753 17.813 7.686 1.00 89.69 409 LYS A CA 1
ATOM 3378 C C . LYS A 1 409 ? -27.925 19.157 8.380 1.00 89.69 409 LYS A C 1
ATOM 3380 O O . LYS A 1 409 ? -29.059 19.588 8.551 1.00 89.69 409 LYS A O 1
ATOM 3385 N N . LEU A 1 410 ? -26.830 19.842 8.719 1.00 91.19 410 LEU A N 1
ATOM 3386 C CA . LEU A 1 410 ? -26.882 21.163 9.346 1.00 91.19 410 LEU A CA 1
ATOM 3387 C C . LEU A 1 410 ? -27.702 22.136 8.490 1.00 91.19 410 LEU A C 1
ATOM 3389 O O . LEU A 1 410 ? -28.674 22.694 8.991 1.00 91.19 410 LEU A O 1
ATOM 3393 N N . ILE A 1 411 ? -27.389 22.250 7.193 1.00 92.75 411 ILE A N 1
ATOM 3394 C CA . ILE A 1 411 ? -28.096 23.129 6.239 1.00 92.75 411 ILE A CA 1
ATOM 3395 C C . ILE A 1 411 ? -29.603 22.815 6.157 1.00 92.75 411 ILE A C 1
ATOM 3397 O O . ILE A 1 411 ? -30.417 23.720 5.966 1.00 92.75 411 ILE A O 1
ATOM 3401 N N . MET A 1 412 ? -29.992 21.543 6.282 1.00 88.12 412 MET A N 1
ATOM 3402 C CA . MET A 1 412 ? -31.394 21.118 6.178 1.00 88.12 412 MET A CA 1
ATOM 3403 C C . MET A 1 412 ? -32.174 21.222 7.495 1.00 88.12 412 MET A C 1
ATOM 3405 O O . MET A 1 412 ? -33.380 21.467 7.467 1.00 88.12 412 MET A O 1
ATOM 3409 N N . GLU A 1 413 ? -31.523 20.984 8.633 1.00 84.94 413 GLU A N 1
ATOM 3410 C CA . GLU A 1 413 ? -32.201 20.720 9.908 1.00 84.94 413 GLU A CA 1
ATOM 3411 C C . GLU A 1 413 ? -32.091 21.867 10.921 1.00 84.94 413 GLU A C 1
ATOM 3413 O O . GLU A 1 413 ? -32.937 21.949 11.812 1.00 84.94 413 GLU A O 1
ATOM 3418 N N . PHE A 1 414 ? -31.101 22.764 10.805 1.00 85.50 414 PHE A N 1
ATOM 3419 C CA . PHE A 1 414 ? -30.875 23.835 11.785 1.00 85.50 414 PHE A CA 1
ATOM 3420 C C . PHE A 1 414 ? -31.545 25.155 11.369 1.00 85.50 414 PHE A C 1
ATOM 3422 O O . PHE A 1 414 ? -31.074 25.813 10.439 1.00 85.50 414 PHE A O 1
ATOM 3429 N N . PRO A 1 415 ? -32.590 25.619 12.089 1.00 84.44 415 PRO A N 1
ATOM 3430 C CA . PRO A 1 415 ? -33.356 26.799 11.686 1.00 84.44 415 PRO A CA 1
ATOM 3431 C C . PRO A 1 415 ? -32.548 28.097 11.642 1.00 84.44 415 PRO A C 1
ATOM 3433 O O . PRO A 1 415 ? -32.848 28.955 10.826 1.00 84.44 415 PRO A O 1
ATOM 3436 N N . VAL A 1 416 ? -31.516 28.234 12.481 1.00 87.69 416 VAL A N 1
ATOM 3437 C CA . VAL A 1 416 ? -30.667 29.439 12.552 1.00 87.69 416 VAL A CA 1
ATOM 3438 C C . VAL A 1 416 ? -29.970 29.729 11.217 1.00 87.69 416 VAL A C 1
ATOM 3440 O O . VAL A 1 416 ? -29.757 30.882 10.868 1.00 87.69 416 VAL A O 1
ATOM 3443 N N . ILE A 1 417 ? -29.669 28.703 10.416 1.00 89.88 417 ILE A N 1
ATOM 3444 C CA . ILE A 1 417 ? -29.016 28.886 9.109 1.00 89.88 417 ILE A CA 1
ATOM 3445 C C . ILE A 1 417 ? -29.962 29.559 8.101 1.00 89.88 417 ILE A C 1
ATOM 3447 O O . ILE A 1 417 ? -29.501 30.279 7.217 1.00 89.88 417 ILE A O 1
ATOM 3451 N N . LEU A 1 418 ? -31.282 29.403 8.271 1.00 89.44 418 LEU A N 1
ATOM 3452 C CA . LEU A 1 418 ? -32.297 30.079 7.450 1.00 89.44 418 LEU A CA 1
ATOM 3453 C C . LEU A 1 418 ? -32.297 31.601 7.640 1.00 89.44 418 LEU A C 1
ATOM 3455 O O . LEU A 1 418 ? -32.899 32.306 6.835 1.00 89.44 418 LEU A O 1
ATOM 3459 N N . GLU A 1 419 ? -31.675 32.108 8.707 1.00 90.00 419 GLU A N 1
ATOM 3460 C CA . GLU A 1 419 ? -31.611 33.543 8.997 1.00 90.00 419 GLU A CA 1
ATOM 3461 C C . GLU A 1 419 ? -30.568 34.278 8.139 1.00 90.00 419 GLU A C 1
ATOM 3463 O O . GLU A 1 419 ? -30.590 35.506 8.090 1.00 90.00 419 GLU A O 1
ATOM 3468 N N . SER A 1 420 ? -29.677 33.556 7.446 1.00 92.44 420 SER A N 1
ATOM 3469 C CA . SER A 1 420 ? -28.702 34.156 6.530 1.00 92.44 420 SER A CA 1
ATOM 3470 C C . SER A 1 420 ? -29.336 34.573 5.205 1.00 92.44 420 SER A C 1
ATOM 3472 O O . SER A 1 420 ? -30.053 33.799 4.565 1.00 92.44 420 SER A O 1
ATOM 3474 N N . ASP A 1 421 ? -28.936 35.742 4.701 1.00 92.56 421 ASP A N 1
ATOM 3475 C CA . ASP A 1 421 ? -29.338 36.243 3.378 1.00 92.56 421 ASP A CA 1
ATOM 3476 C C . ASP A 1 421 ? -28.834 35.348 2.225 1.00 92.56 421 ASP A C 1
ATOM 3478 O O . ASP A 1 421 ? -29.283 35.465 1.081 1.00 92.56 421 ASP A O 1
ATOM 3482 N N . ARG A 1 422 ? -27.880 34.448 2.500 1.00 94.75 422 ARG A N 1
ATOM 3483 C CA . ARG A 1 422 ? -27.250 33.557 1.515 1.00 94.75 422 ARG A CA 1
ATOM 3484 C C . ARG A 1 422 ? -27.715 32.105 1.601 1.00 94.75 422 ARG A C 1
ATOM 3486 O O . ARG A 1 422 ? -27.196 31.282 0.840 1.00 94.75 422 ARG A O 1
ATOM 3493 N N . TYR A 1 423 ? -28.691 31.794 2.457 1.00 94.62 423 TYR A N 1
ATOM 3494 C CA . TYR A 1 423 ? -29.194 30.433 2.658 1.00 94.62 423 TYR A CA 1
ATOM 3495 C C . TYR A 1 423 ? -29.581 29.738 1.347 1.00 94.62 423 TYR A C 1
ATOM 3497 O O . TYR A 1 423 ? -29.066 28.661 1.057 1.00 94.62 423 TYR A O 1
ATOM 3505 N N . ASP A 1 424 ? -30.418 30.369 0.517 1.00 94.50 424 ASP A N 1
ATOM 3506 C CA . ASP A 1 424 ? -30.906 29.757 -0.728 1.00 94.50 424 ASP A CA 1
ATOM 3507 C C . ASP A 1 424 ? -29.747 29.376 -1.663 1.00 94.50 424 ASP A C 1
ATOM 3509 O O . ASP A 1 424 ? -29.732 28.303 -2.263 1.00 94.50 424 ASP A O 1
ATOM 3513 N N . SER A 1 425 ? -28.723 30.231 -1.745 1.00 96.00 425 SER A N 1
ATOM 3514 C CA . SER A 1 425 ? -27.530 29.955 -2.554 1.00 96.00 425 SER A CA 1
ATOM 3515 C C . SER A 1 425 ? -26.692 28.811 -1.976 1.00 96.00 425 SER A C 1
ATOM 3517 O O . SER A 1 425 ? -26.131 28.019 -2.736 1.00 96.00 425 SER A O 1
ATOM 3519 N N . LEU A 1 426 ? -26.597 28.719 -0.645 1.00 95.75 426 LEU A N 1
ATOM 3520 C CA . LEU A 1 426 ? -25.886 27.641 0.041 1.00 95.75 426 LEU A CA 1
ATOM 3521 C C . LEU A 1 426 ? -26.611 26.307 -0.156 1.00 95.75 426 LEU A C 1
ATOM 3523 O O . LEU A 1 426 ? -25.978 25.302 -0.475 1.00 95.75 426 LEU A O 1
ATOM 3527 N N . PHE A 1 427 ? -27.937 26.310 -0.020 1.00 94.94 427 PHE A N 1
ATOM 3528 C CA . PHE A 1 427 ? -28.783 25.144 -0.231 1.00 94.94 427 PHE A CA 1
ATOM 3529 C C . PHE A 1 427 ? -28.658 24.616 -1.666 1.00 94.94 427 PHE A C 1
ATOM 3531 O O . PHE A 1 427 ? -28.371 23.435 -1.861 1.00 94.94 427 PHE A O 1
ATOM 3538 N N . GLU A 1 428 ? -28.775 25.484 -2.677 1.00 95.12 428 GLU A N 1
ATOM 3539 C CA . GLU A 1 428 ? -28.603 25.098 -4.087 1.00 95.12 428 GLU A CA 1
ATOM 3540 C C . GLU A 1 428 ? -27.201 24.534 -4.366 1.00 95.12 428 GLU A C 1
ATOM 3542 O O . GLU A 1 428 ? -27.051 23.525 -5.063 1.00 95.12 428 GLU A O 1
ATOM 3547 N N . LYS A 1 429 ? -26.158 25.129 -3.773 1.00 94.38 429 LYS A N 1
ATOM 3548 C CA . LYS A 1 429 ? -24.786 24.611 -3.865 1.00 94.38 429 LYS A CA 1
ATOM 3549 C C . LYS A 1 429 ? -24.672 23.221 -3.237 1.00 94.38 429 LYS A C 1
ATOM 3551 O O . LYS A 1 429 ? -24.128 22.321 -3.873 1.00 94.38 429 LYS A O 1
ATOM 3556 N N . ALA A 1 430 ? -25.206 23.026 -2.033 1.00 93.25 430 ALA A N 1
ATOM 3557 C CA . ALA A 1 430 ? -25.200 21.739 -1.344 1.00 93.25 430 ALA A CA 1
ATOM 3558 C C . ALA A 1 430 ? -25.918 20.650 -2.161 1.00 93.25 430 ALA A C 1
ATOM 3560 O O . ALA A 1 430 ? -25.376 19.555 -2.328 1.00 93.25 430 ALA A O 1
ATOM 3561 N N . VAL A 1 431 ? -27.084 20.966 -2.739 1.00 93.50 431 VAL A N 1
ATOM 3562 C CA . VAL A 1 431 ? -27.839 20.063 -3.624 1.00 93.50 431 VAL A CA 1
ATOM 3563 C C . VAL A 1 431 ? -27.035 19.707 -4.875 1.00 93.50 431 VAL A C 1
ATOM 3565 O O . VAL A 1 431 ? -26.942 18.528 -5.224 1.00 93.50 431 VAL A O 1
ATOM 3568 N N . ALA A 1 432 ? -26.425 20.693 -5.540 1.00 92.31 432 ALA A N 1
ATOM 3569 C CA . ALA A 1 432 ? -25.611 20.461 -6.732 1.00 92.31 432 ALA A CA 1
ATOM 3570 C C . ALA A 1 432 ? -24.401 19.561 -6.432 1.00 92.31 432 ALA A C 1
ATOM 3572 O O . ALA A 1 432 ? -24.123 18.619 -7.181 1.00 92.31 432 ALA A O 1
ATOM 3573 N N . THR A 1 433 ? -23.717 19.816 -5.315 1.00 90.31 433 THR A N 1
ATOM 3574 C CA . THR A 1 433 ? -22.567 19.030 -4.867 1.00 90.31 433 THR A CA 1
ATOM 3575 C C . THR A 1 433 ? -22.971 17.591 -4.528 1.00 90.31 433 THR A C 1
ATOM 3577 O O . THR A 1 433 ? -22.419 16.656 -5.109 1.00 90.31 433 THR A O 1
ATOM 3580 N N . ALA A 1 434 ? -23.986 17.388 -3.680 1.00 88.75 434 ALA A N 1
ATOM 3581 C CA . ALA A 1 434 ? -24.476 16.051 -3.329 1.00 88.75 434 ALA A CA 1
ATOM 3582 C C . ALA A 1 434 ? -24.991 15.274 -4.555 1.00 88.75 434 ALA A C 1
ATOM 3584 O O . ALA A 1 434 ? -24.733 14.074 -4.694 1.00 88.75 434 ALA A O 1
ATOM 3585 N N . GLY A 1 435 ? -25.686 15.951 -5.477 1.00 90.25 435 GLY A N 1
ATOM 3586 C CA . GLY A 1 435 ? -26.160 15.364 -6.730 1.00 90.25 435 GLY A CA 1
ATOM 3587 C C . GLY A 1 435 ? -25.015 14.859 -7.610 1.00 90.25 435 GLY A C 1
ATOM 3588 O O . GLY A 1 435 ? -25.061 13.718 -8.080 1.00 90.25 435 GLY A O 1
ATOM 3589 N N . LYS A 1 436 ? -23.963 15.670 -7.777 1.00 88.94 436 LYS A N 1
ATOM 3590 C CA . LYS A 1 436 ? -22.762 15.294 -8.533 1.00 88.94 436 LYS A CA 1
ATOM 3591 C C . LYS A 1 436 ? -22.028 14.119 -7.883 1.00 88.94 436 LYS A C 1
ATOM 3593 O O . LYS A 1 436 ? -21.771 13.133 -8.565 1.00 88.94 436 LYS A O 1
ATOM 3598 N N . CYS A 1 437 ? -21.774 14.166 -6.572 1.00 85.81 437 CYS A N 1
ATOM 3599 C CA . CYS A 1 437 ? -21.104 13.079 -5.847 1.00 85.81 437 CYS A CA 1
ATOM 3600 C C . CYS A 1 437 ? -21.842 11.742 -6.002 1.00 85.81 437 CYS A C 1
ATOM 3602 O O . CYS A 1 437 ? -21.222 10.704 -6.248 1.00 85.81 437 CYS A O 1
ATOM 3604 N N . LYS A 1 438 ? -23.179 11.759 -5.920 1.00 89.44 438 LYS A N 1
ATOM 3605 C CA . LYS A 1 438 ? -24.000 10.559 -6.114 1.00 89.44 438 LYS A CA 1
ATOM 3606 C C . LYS A 1 438 ? -23.930 10.030 -7.549 1.00 89.44 438 LYS A C 1
ATOM 3608 O O . LYS A 1 438 ? -23.820 8.821 -7.744 1.00 89.44 438 LYS A O 1
ATOM 3613 N N . GLN A 1 439 ? -23.977 10.915 -8.547 1.00 92.62 439 GLN A N 1
ATOM 3614 C CA . GLN A 1 439 ? -23.841 10.540 -9.957 1.00 92.62 439 GLN A CA 1
ATOM 3615 C C . GLN A 1 439 ? -22.465 9.924 -10.253 1.00 92.62 439 GLN A C 1
ATOM 3617 O O . GLN A 1 439 ? -22.388 8.882 -10.908 1.00 92.62 439 GLN A O 1
ATOM 3622 N N . ASP A 1 440 ? -21.399 10.553 -9.759 1.00 91.31 440 ASP A N 1
ATOM 3623 C CA . ASP A 1 440 ? -20.019 10.104 -9.941 1.00 91.31 440 ASP A CA 1
ATOM 3624 C C . ASP A 1 440 ? -19.793 8.736 -9.277 1.00 91.31 440 ASP A C 1
ATOM 3626 O O . ASP A 1 440 ? -19.220 7.838 -9.899 1.00 91.31 440 ASP A O 1
ATOM 3630 N N . THR A 1 441 ? -20.334 8.536 -8.070 1.00 92.56 441 THR A N 1
ATOM 3631 C CA . THR A 1 441 ? -20.286 7.253 -7.346 1.00 92.56 441 THR A CA 1
ATOM 3632 C C . THR A 1 441 ? -20.946 6.125 -8.142 1.00 92.56 441 THR A C 1
ATOM 3634 O O . THR A 1 441 ? -20.330 5.082 -8.364 1.00 92.56 441 THR A O 1
ATOM 3637 N N . GLU A 1 442 ? -22.177 6.327 -8.620 1.00 95.75 442 GLU A N 1
ATOM 3638 C CA . GLU A 1 442 ? -22.913 5.296 -9.366 1.00 95.75 442 GLU A CA 1
ATOM 3639 C C . GLU A 1 442 ? -22.197 4.934 -10.678 1.00 95.75 442 GLU A C 1
ATOM 3641 O O . GLU A 1 442 ? -22.024 3.758 -11.011 1.00 95.75 442 GLU A O 1
ATOM 3646 N N . MET A 1 443 ? -21.701 5.945 -11.401 1.00 95.81 443 MET A N 1
ATOM 3647 C CA . MET A 1 443 ? -20.915 5.752 -12.621 1.00 95.81 443 MET A CA 1
ATOM 3648 C C . MET A 1 443 ? -19.646 4.933 -12.349 1.00 95.81 443 MET A C 1
ATOM 3650 O O . MET A 1 443 ? -19.345 3.988 -13.084 1.00 95.81 443 MET A O 1
ATOM 3654 N N . ALA A 1 444 ? -18.912 5.272 -11.289 1.00 96.25 444 ALA A N 1
ATOM 3655 C CA . ALA A 1 444 ? -17.686 4.587 -10.908 1.00 96.25 444 ALA A CA 1
ATOM 3656 C C . ALA A 1 444 ? -17.938 3.132 -10.485 1.00 96.25 444 ALA A C 1
ATOM 3658 O O . ALA A 1 444 ? -17.184 2.248 -10.895 1.00 96.25 444 ALA A O 1
ATOM 3659 N N . CYS A 1 445 ? -19.034 2.850 -9.776 1.00 97.44 445 CYS A N 1
ATOM 3660 C CA . CYS A 1 445 ? -19.460 1.485 -9.453 1.00 97.44 445 CYS A CA 1
ATOM 3661 C C . CYS A 1 445 ? -19.695 0.641 -10.718 1.00 97.44 445 CYS A C 1
ATOM 3663 O O . CYS A 1 445 ? -19.167 -0.469 -10.826 1.00 97.44 445 CYS A O 1
ATOM 3665 N N . MET A 1 446 ? -20.404 1.177 -11.719 1.00 97.88 446 MET A N 1
ATOM 3666 C CA . MET A 1 446 ? -20.632 0.479 -12.995 1.00 97.88 446 MET A CA 1
ATOM 3667 C C . MET A 1 446 ? -19.322 0.201 -13.753 1.00 97.88 446 MET A C 1
ATOM 3669 O O . MET A 1 446 ? -19.140 -0.873 -14.337 1.00 97.88 446 MET A O 1
ATOM 3673 N N . LEU A 1 447 ? -18.393 1.163 -13.755 1.00 97.75 447 LEU A N 1
ATOM 3674 C CA . LEU A 1 447 ? -17.075 1.009 -14.379 1.00 97.75 447 LEU A CA 1
ATOM 3675 C C . LEU A 1 447 ? -16.227 -0.043 -13.652 1.00 97.75 447 LEU A C 1
ATOM 3677 O O . LEU A 1 447 ? -15.628 -0.892 -14.315 1.00 97.75 447 LEU A O 1
ATOM 3681 N N . ALA A 1 448 ? -16.219 -0.038 -12.316 1.00 97.62 448 ALA A N 1
ATOM 3682 C CA . ALA A 1 448 ? -15.518 -1.029 -11.503 1.00 97.62 448 ALA A CA 1
ATOM 3683 C C . ALA A 1 448 ? -16.055 -2.446 -11.758 1.00 97.62 448 ALA A C 1
ATOM 3685 O O . ALA A 1 448 ? -15.272 -3.377 -11.955 1.00 97.62 448 ALA A O 1
ATOM 3686 N N . GLU A 1 449 ? -17.379 -2.615 -11.851 1.00 97.62 449 GLU A N 1
ATOM 3687 C CA . GLU A 1 449 ? -17.993 -3.906 -12.179 1.00 97.62 449 GLU A CA 1
ATOM 3688 C C . GLU A 1 449 ? -17.568 -4.396 -13.574 1.00 97.62 449 GLU A C 1
ATOM 3690 O O . GLU A 1 449 ? -17.232 -5.571 -13.769 1.00 97.62 449 GLU A O 1
ATOM 3695 N N . ARG A 1 450 ? -17.527 -3.493 -14.564 1.00 97.12 450 ARG A N 1
ATOM 3696 C CA . ARG A 1 450 ? -17.054 -3.825 -15.913 1.00 97.12 450 ARG A CA 1
ATOM 3697 C C . ARG A 1 450 ? -15.573 -4.206 -15.920 1.00 97.12 450 ARG A C 1
ATOM 3699 O O . ARG A 1 450 ? -15.220 -5.207 -16.546 1.00 97.12 450 ARG A O 1
ATOM 3706 N N . GLY A 1 451 ? -14.728 -3.448 -15.222 1.00 96.75 451 GLY A N 1
ATOM 3707 C CA . GLY A 1 451 ? -13.305 -3.748 -15.062 1.00 96.75 451 GLY A CA 1
ATOM 3708 C C . GLY A 1 451 ? -13.081 -5.116 -14.416 1.00 96.75 451 GLY A C 1
ATOM 3709 O O . GLY A 1 451 ? -12.302 -5.923 -14.926 1.00 96.75 451 GLY A O 1
ATOM 3710 N N . ALA A 1 452 ? -13.838 -5.435 -13.363 1.00 96.19 452 ALA A N 1
ATOM 3711 C CA . ALA A 1 452 ? -13.755 -6.713 -12.662 1.00 96.19 452 ALA A CA 1
ATOM 3712 C C . ALA A 1 452 ? -14.077 -7.916 -13.566 1.00 96.19 452 ALA A C 1
ATOM 3714 O O . ALA A 1 452 ? -13.399 -8.939 -13.470 1.00 96.19 452 ALA A O 1
ATOM 3715 N N . LYS A 1 453 ? -15.054 -7.789 -14.477 1.00 96.62 453 LYS A N 1
ATOM 3716 C CA . LYS A 1 453 ? -15.396 -8.839 -15.460 1.00 96.62 453 LYS A CA 1
ATOM 3717 C C . LYS A 1 453 ? -14.292 -9.067 -16.496 1.00 96.62 453 LYS A C 1
ATOM 3719 O O . LYS A 1 453 ? -14.132 -10.185 -16.969 1.00 96.62 453 LYS A O 1
ATOM 3724 N N . LEU A 1 454 ? -13.533 -8.028 -16.848 1.00 93.75 454 LEU A N 1
ATOM 3725 C CA . LEU A 1 454 ? -12.503 -8.090 -17.890 1.00 93.75 454 LEU A CA 1
ATOM 3726 C C . LEU A 1 454 ? -11.105 -8.439 -17.370 1.00 93.75 454 LEU A C 1
ATOM 3728 O O . LEU A 1 454 ? -10.264 -8.853 -18.163 1.00 93.75 454 LEU A O 1
ATOM 3732 N N . LYS A 1 455 ? -10.841 -8.288 -16.066 1.00 93.31 455 LYS A N 1
ATOM 3733 C CA . LYS A 1 455 ? -9.480 -8.292 -15.497 1.00 93.31 455 LYS A CA 1
ATOM 3734 C C . LYS A 1 455 ? -8.605 -9.502 -15.854 1.00 93.31 455 LYS A C 1
ATOM 3736 O O . LYS A 1 455 ? -7.390 -9.362 -15.893 1.00 93.31 455 LYS A O 1
ATOM 3741 N N . ASN A 1 456 ? -9.202 -10.672 -16.093 1.00 89.88 456 ASN A N 1
ATOM 3742 C CA . ASN A 1 456 ? -8.468 -11.899 -16.422 1.00 89.88 456 ASN A CA 1
ATOM 3743 C C . ASN A 1 456 ? -8.350 -12.153 -17.937 1.00 89.88 456 ASN A C 1
ATOM 3745 O O . ASN A 1 456 ? -7.423 -12.832 -18.358 1.00 89.88 456 ASN A O 1
ATOM 3749 N N . GLU A 1 457 ? -9.284 -11.647 -18.749 1.00 89.69 457 GLU A N 1
ATOM 3750 C CA . GLU A 1 457 ? -9.328 -11.902 -20.200 1.00 89.69 457 GLU A CA 1
ATOM 3751 C C . GLU A 1 457 ? -8.697 -10.771 -21.018 1.00 89.69 457 GLU A C 1
ATOM 3753 O O . GLU A 1 457 ? -8.114 -11.019 -22.074 1.00 89.69 457 GLU A O 1
ATOM 3758 N N . LYS A 1 458 ? -8.868 -9.530 -20.546 1.00 91.94 458 LYS A N 1
ATOM 3759 C CA . LYS A 1 458 ? -8.422 -8.282 -21.177 1.00 91.94 458 LYS A CA 1
ATOM 3760 C C . LYS A 1 458 ? -7.887 -7.314 -20.109 1.00 91.94 458 LYS A C 1
ATOM 3762 O O . LYS A 1 458 ? -8.500 -6.267 -19.865 1.00 91.94 458 LYS A O 1
ATOM 3767 N N . PRO A 1 459 ? -6.762 -7.642 -19.451 1.00 93.44 459 PRO A N 1
ATOM 3768 C CA . PRO A 1 459 ? -6.195 -6.866 -18.351 1.00 93.44 459 PRO A CA 1
ATOM 3769 C C . PRO A 1 459 ? -5.953 -5.397 -18.728 1.00 93.44 459 PRO A C 1
ATOM 3771 O O . PRO A 1 459 ? -6.361 -4.504 -17.990 1.00 93.44 459 PRO A O 1
ATOM 3774 N N . TYR A 1 460 ? -5.405 -5.112 -19.914 1.00 92.88 460 TYR A N 1
ATOM 3775 C CA . TYR A 1 460 ? -5.184 -3.731 -20.368 1.00 92.88 460 TYR A CA 1
ATOM 3776 C C . TYR A 1 460 ? -6.479 -2.932 -20.575 1.00 92.88 460 TYR A C 1
ATOM 3778 O O . TYR A 1 460 ? -6.505 -1.717 -20.374 1.00 92.88 460 TYR A O 1
ATOM 3786 N N . GLU A 1 461 ? -7.577 -3.592 -20.960 1.00 92.56 461 GLU A N 1
ATOM 3787 C CA . GLU A 1 461 ? -8.887 -2.941 -21.043 1.00 92.56 461 GLU A CA 1
ATOM 3788 C C . GLU A 1 461 ? -9.446 -2.673 -19.639 1.00 92.56 461 GLU A C 1
ATOM 3790 O O . GLU A 1 461 ? -9.952 -1.583 -19.379 1.00 92.56 461 GLU A O 1
ATOM 3795 N N . ALA A 1 462 ? -9.289 -3.625 -18.715 1.00 95.44 462 ALA A N 1
ATOM 3796 C CA . ALA A 1 462 ? -9.706 -3.476 -17.324 1.00 95.44 462 ALA A CA 1
ATOM 3797 C C . ALA A 1 462 ? -8.993 -2.314 -16.610 1.00 95.44 462 ALA A C 1
ATOM 3799 O O . ALA A 1 462 ? -9.664 -1.560 -15.903 1.00 95.44 462 ALA A O 1
ATOM 3800 N N . ILE A 1 463 ? -7.688 -2.101 -16.856 1.00 95.75 463 ILE A N 1
ATOM 3801 C CA . ILE A 1 463 ? -6.948 -0.933 -16.335 1.00 95.75 463 ILE A CA 1
ATOM 3802 C C . ILE A 1 463 ? -7.672 0.365 -16.706 1.00 95.75 463 ILE A C 1
ATOM 3804 O O . ILE A 1 463 ? -7.889 1.213 -15.843 1.00 95.75 463 ILE A O 1
ATOM 3808 N N . SER A 1 464 ? -8.100 0.519 -17.962 1.00 93.94 464 SER A N 1
ATOM 3809 C CA . SER A 1 464 ? -8.796 1.729 -18.420 1.00 93.94 464 SER A CA 1
ATOM 3810 C C . SER A 1 464 ? -10.133 1.966 -17.710 1.00 93.94 464 SER A C 1
ATOM 3812 O O . SER A 1 464 ? -10.516 3.124 -17.551 1.00 93.94 464 SER A O 1
ATOM 3814 N N . TYR A 1 465 ? -10.855 0.914 -17.308 1.00 96.56 465 TYR A N 1
ATOM 3815 C CA . TYR A 1 465 ? -12.104 1.065 -16.555 1.00 96.56 465 TYR A CA 1
ATOM 3816 C C . TYR A 1 465 ? -11.835 1.479 -15.111 1.00 96.56 465 TYR A C 1
ATOM 3818 O O . TYR A 1 465 ? -12.405 2.470 -14.668 1.00 96.56 465 TYR A O 1
ATOM 3826 N N . PHE A 1 466 ? -10.937 0.779 -14.412 1.00 97.06 466 PHE A N 1
ATOM 3827 C CA . PHE A 1 466 ? -10.595 1.107 -13.025 1.00 97.06 466 PHE A CA 1
ATOM 3828 C C . PHE A 1 466 ? -9.907 2.470 -12.887 1.00 97.06 466 PHE A C 1
ATOM 3830 O O . PHE A 1 466 ? -10.172 3.187 -11.935 1.00 97.06 466 PHE A O 1
ATOM 3837 N N . SER A 1 467 ? -9.087 2.890 -13.856 1.00 95.25 467 SER A N 1
ATOM 3838 C CA . SER A 1 467 ? -8.448 4.221 -13.822 1.00 95.25 467 SER A CA 1
ATOM 3839 C C . SER A 1 467 ? -9.480 5.347 -13.705 1.00 95.25 467 SER A C 1
ATOM 3841 O O . SER A 1 467 ? -9.275 6.319 -12.989 1.00 95.25 467 SER A O 1
ATOM 3843 N N . ARG A 1 468 ? -10.628 5.187 -14.373 1.00 94.81 468 ARG A N 1
ATOM 3844 C CA . ARG A 1 468 ? -11.712 6.176 -14.400 1.00 94.81 468 ARG A CA 1
ATOM 3845 C C . ARG A 1 468 ? -12.579 6.175 -13.138 1.00 94.81 468 ARG A C 1
ATOM 3847 O O . ARG A 1 468 ? -13.467 7.015 -13.039 1.00 94.81 468 ARG A O 1
ATOM 3854 N N . THR A 1 469 ? -12.362 5.247 -12.204 1.00 95.00 469 THR A N 1
ATOM 3855 C CA . THR A 1 469 ? -13.091 5.208 -10.926 1.00 95.00 469 THR A CA 1
ATOM 3856 C C . THR A 1 469 ? -12.363 5.949 -9.811 1.00 95.00 469 THR A C 1
ATOM 3858 O O . THR A 1 469 ? -12.995 6.309 -8.824 1.00 95.00 469 THR A O 1
ATOM 3861 N N . LEU A 1 470 ? -11.061 6.214 -9.975 1.00 92.44 470 LEU A N 1
ATOM 3862 C CA . LEU A 1 470 ? -10.194 6.718 -8.909 1.00 92.44 470 LEU A CA 1
ATOM 3863 C C . LEU A 1 470 ? -10.634 8.088 -8.385 1.00 92.44 470 LEU A C 1
ATOM 3865 O O . LEU A 1 470 ? -10.912 8.207 -7.199 1.00 92.44 470 LEU A O 1
ATOM 3869 N N . ILE A 1 471 ? -10.759 9.094 -9.257 1.00 89.19 471 ILE A N 1
ATOM 3870 C CA . ILE A 1 471 ? -11.199 10.441 -8.853 1.00 89.19 471 ILE A CA 1
ATOM 3871 C C . ILE A 1 471 ? -12.629 10.420 -8.277 1.00 89.19 471 ILE A C 1
ATOM 3873 O O . ILE A 1 471 ? -12.812 10.934 -7.176 1.00 89.19 471 ILE A O 1
ATOM 3877 N N . PRO A 1 472 ? -13.635 9.799 -8.933 1.00 90.50 472 PRO A N 1
ATOM 3878 C CA . PRO A 1 472 ? -14.981 9.673 -8.365 1.00 90.50 472 PRO A CA 1
ATOM 3879 C C . PRO A 1 472 ? -15.052 9.033 -6.973 1.00 90.50 472 PRO A C 1
ATOM 3881 O O . PRO A 1 472 ? -15.897 9.416 -6.168 1.00 90.50 472 PRO A O 1
ATOM 3884 N N . PHE A 1 473 ? -14.188 8.057 -6.681 1.00 91.38 473 PHE A N 1
ATOM 3885 C CA . PHE A 1 473 ? -14.139 7.403 -5.373 1.00 91.38 473 PHE A CA 1
ATOM 3886 C C . PHE A 1 473 ? -13.240 8.115 -4.352 1.00 91.38 473 PHE A C 1
ATOM 3888 O O . PHE A 1 473 ? -13.194 7.685 -3.202 1.00 91.38 473 PHE A O 1
ATOM 3895 N N . TYR A 1 474 ? -12.544 9.194 -4.725 1.00 87.94 474 TYR A N 1
ATOM 3896 C CA . TYR A 1 474 ? -11.631 9.924 -3.842 1.00 87.94 474 TYR A CA 1
ATOM 3897 C C . TYR A 1 474 ? -12.384 10.854 -2.872 1.00 87.94 474 TYR A C 1
ATOM 3899 O O . TYR A 1 474 ? -12.332 12.075 -2.987 1.00 87.94 474 TYR A O 1
ATOM 3907 N N . ASN A 1 475 ? -13.143 10.264 -1.948 1.00 85.81 475 ASN A N 1
ATOM 3908 C CA . ASN A 1 475 ? -13.890 10.926 -0.873 1.00 85.81 475 ASN A CA 1
ATOM 3909 C C . ASN A 1 475 ? -14.198 9.930 0.259 1.00 85.81 475 ASN A C 1
ATOM 3911 O O . ASN A 1 475 ? -14.150 8.716 0.039 1.00 85.81 475 ASN A O 1
ATOM 3915 N N . GLU A 1 476 ? -14.581 10.440 1.434 1.00 84.50 476 GLU A N 1
ATOM 3916 C CA . GLU A 1 476 ? -14.733 9.627 2.650 1.00 84.50 476 GLU A CA 1
ATOM 3917 C C . GLU A 1 476 ? -15.748 8.491 2.468 1.00 84.50 476 GLU A C 1
ATOM 3919 O O . GLU A 1 476 ? -15.468 7.331 2.766 1.00 84.50 476 GLU A O 1
ATOM 3924 N N . GLN A 1 477 ? -16.903 8.799 1.872 1.00 84.69 477 GLN A N 1
ATOM 3925 C CA . GLN A 1 477 ? -18.006 7.850 1.678 1.00 84.69 477 GLN A CA 1
ATOM 3926 C C . GLN A 1 477 ? -17.635 6.674 0.764 1.00 84.69 477 GLN A C 1
ATOM 3928 O O . GLN A 1 477 ? -18.220 5.596 0.863 1.00 84.69 477 GLN A O 1
ATOM 3933 N N . ASN A 1 478 ? -16.673 6.877 -0.138 1.00 89.38 478 ASN A N 1
ATOM 3934 C CA . ASN A 1 478 ? -16.252 5.895 -1.129 1.00 89.38 478 ASN A CA 1
ATOM 3935 C C . ASN A 1 478 ? -14.846 5.343 -0.886 1.00 89.38 478 ASN A C 1
ATOM 3937 O O . ASN A 1 478 ? -14.345 4.595 -1.729 1.00 89.38 478 ASN A O 1
ATOM 3941 N N . LYS A 1 479 ? -14.219 5.640 0.257 1.00 88.25 479 LYS A N 1
ATOM 3942 C CA . LYS A 1 479 ? -12.851 5.209 0.574 1.00 88.25 479 LYS A CA 1
ATOM 3943 C C . LYS A 1 479 ? -12.657 3.697 0.413 1.00 88.25 479 LYS A C 1
ATOM 3945 O O . LYS A 1 479 ? -11.682 3.255 -0.191 1.00 88.25 479 LYS A O 1
ATOM 3950 N N . GLU A 1 480 ? -13.624 2.883 0.843 1.00 90.69 480 GLU A N 1
ATOM 3951 C CA . GLU A 1 480 ? -13.561 1.427 0.657 1.00 90.69 480 GLU A CA 1
ATOM 3952 C C . GLU A 1 480 ? -13.607 1.024 -0.835 1.00 90.69 480 GLU A C 1
ATOM 3954 O O . GLU A 1 480 ? -12.863 0.141 -1.273 1.00 90.69 480 GLU A O 1
ATOM 3959 N N . ASN A 1 481 ? -14.443 1.688 -1.642 1.00 94.25 481 ASN A N 1
ATOM 3960 C CA . ASN A 1 481 ? -14.541 1.458 -3.089 1.00 94.25 481 ASN A CA 1
ATOM 3961 C C . ASN A 1 481 ? -13.276 1.912 -3.834 1.00 94.25 481 ASN A C 1
ATOM 3963 O O . ASN A 1 481 ? -12.838 1.232 -4.773 1.00 94.25 481 ASN A O 1
ATOM 3967 N N . LEU A 1 482 ? -12.662 3.015 -3.394 1.00 93.25 482 LEU A N 1
ATOM 3968 C CA . LEU A 1 482 ? -11.358 3.468 -3.868 1.00 93.25 482 LEU A CA 1
ATOM 3969 C C . LEU A 1 482 ? -10.304 2.395 -3.594 1.00 93.25 482 LEU A C 1
ATOM 3971 O O . LEU A 1 482 ? -9.680 1.910 -4.537 1.00 93.25 482 LEU A O 1
ATOM 3975 N N . CYS A 1 483 ? -10.161 1.958 -2.339 1.00 93.31 483 CYS A N 1
ATOM 3976 C CA . CYS A 1 483 ? -9.185 0.939 -1.954 1.00 93.31 483 CYS A CA 1
ATOM 3977 C C . CYS A 1 483 ? -9.381 -0.369 -2.737 1.00 93.31 483 CYS A C 1
ATOM 3979 O O . CYS A 1 483 ? -8.409 -0.935 -3.236 1.00 93.31 483 CYS A O 1
ATOM 3981 N N . LYS A 1 484 ? -10.628 -0.820 -2.943 1.00 95.62 484 LYS A N 1
ATOM 3982 C CA . LYS A 1 484 ? -10.938 -1.993 -3.786 1.00 95.62 484 LYS A CA 1
ATOM 3983 C C . LYS A 1 484 ? -10.534 -1.793 -5.253 1.00 95.62 484 LYS A C 1
ATOM 3985 O O . LYS A 1 484 ? -9.999 -2.717 -5.865 1.00 95.62 484 LYS A O 1
ATOM 3990 N N . SER A 1 485 ? -10.772 -0.609 -5.821 1.00 96.31 485 SER A N 1
ATOM 3991 C CA . SER A 1 485 ? -10.401 -0.286 -7.209 1.00 96.31 485 SER A CA 1
ATOM 3992 C C . SER A 1 485 ? -8.884 -0.213 -7.391 1.00 96.31 485 SER A C 1
ATOM 3994 O O . SER A 1 485 ? -8.351 -0.776 -8.347 1.00 96.31 485 SER A O 1
ATOM 3996 N N . VAL A 1 486 ? -8.180 0.417 -6.447 1.00 95.81 486 VAL A N 1
ATOM 3997 C CA . VAL A 1 486 ? -6.713 0.483 -6.430 1.00 95.81 486 VAL A CA 1
ATOM 3998 C C . VAL A 1 486 ? -6.111 -0.913 -6.259 1.00 95.81 486 VAL A C 1
ATOM 4000 O O . VAL A 1 486 ? -5.167 -1.264 -6.964 1.00 95.81 486 VAL A O 1
ATOM 4003 N N . PHE A 1 487 ? -6.702 -1.759 -5.408 1.00 96.88 487 PHE A N 1
ATOM 4004 C CA . PHE A 1 487 ? -6.251 -3.141 -5.233 1.00 96.88 487 PHE A CA 1
ATOM 4005 C C . PHE A 1 487 ? -6.409 -3.943 -6.528 1.00 96.88 487 PHE A C 1
ATOM 4007 O O . PHE A 1 487 ? -5.523 -4.704 -6.914 1.00 96.88 487 PHE A O 1
ATOM 4014 N N . ALA A 1 488 ? -7.530 -3.759 -7.231 1.00 97.44 488 ALA A N 1
ATOM 4015 C CA . ALA A 1 488 ? -7.761 -4.402 -8.518 1.00 97.44 488 ALA A CA 1
ATOM 4016 C C . ALA A 1 488 ? -6.759 -3.935 -9.584 1.00 97.44 488 ALA A C 1
ATOM 4018 O O . ALA A 1 488 ? -6.279 -4.767 -10.353 1.00 97.44 488 ALA A O 1
ATOM 4019 N N . LEU A 1 489 ? -6.406 -2.643 -9.617 1.00 97.25 489 LEU A N 1
ATOM 4020 C CA . LEU A 1 489 ? -5.326 -2.146 -10.473 1.00 97.25 489 LEU A CA 1
ATOM 4021 C C . LEU A 1 489 ? -4.004 -2.838 -10.138 1.00 97.25 489 LEU A C 1
ATOM 4023 O O . LEU A 1 489 ? -3.367 -3.355 -11.052 1.00 97.25 489 LEU A O 1
ATOM 4027 N N . ALA A 1 490 ? -3.629 -2.909 -8.859 1.00 97.31 490 ALA A N 1
ATOM 4028 C CA . ALA A 1 490 ? -2.400 -3.566 -8.421 1.00 97.31 490 ALA A CA 1
ATOM 4029 C C . ALA A 1 490 ? -2.320 -5.032 -8.890 1.00 97.31 490 ALA A C 1
ATOM 4031 O O . ALA A 1 490 ? -1.328 -5.424 -9.504 1.00 97.31 490 ALA A O 1
ATOM 4032 N N . ASP A 1 491 ? -3.394 -5.811 -8.705 1.00 97.00 491 ASP A N 1
ATOM 4033 C CA . ASP A 1 491 ? -3.496 -7.208 -9.168 1.00 97.00 491 ASP A CA 1
ATOM 4034 C C . ASP A 1 491 ? -3.340 -7.325 -10.695 1.00 97.00 491 ASP A C 1
ATOM 4036 O O . ASP A 1 491 ? -2.704 -8.252 -11.200 1.00 97.00 491 ASP A O 1
ATOM 4040 N N . ILE A 1 492 ? -3.898 -6.380 -11.457 1.00 96.75 492 ILE A N 1
ATOM 4041 C CA . ILE A 1 492 ? -3.780 -6.376 -12.920 1.00 96.75 492 ILE A CA 1
ATOM 4042 C C . ILE A 1 492 ? -2.359 -6.000 -13.363 1.00 96.75 492 ILE A C 1
ATOM 4044 O O . ILE A 1 492 ? -1.807 -6.667 -14.238 1.00 96.75 492 ILE A O 1
ATOM 4048 N N . TYR A 1 493 ? -1.752 -4.967 -12.772 1.00 96.81 493 TYR A N 1
ATOM 4049 C CA . TYR A 1 493 ? -0.373 -4.570 -13.074 1.00 96.81 493 TYR A CA 1
ATOM 4050 C C . TYR A 1 493 ? 0.614 -5.700 -12.764 1.00 96.81 493 TYR A C 1
ATOM 4052 O O . TYR A 1 493 ? 1.455 -6.017 -13.607 1.00 96.81 493 TYR A O 1
ATOM 4060 N N . GLU A 1 494 ? 0.439 -6.385 -11.630 1.00 95.69 494 GLU A N 1
ATOM 4061 C CA . GLU A 1 494 ? 1.252 -7.542 -11.248 1.00 95.69 494 GLU A CA 1
ATOM 4062 C C . GLU A 1 494 ? 1.173 -8.648 -12.319 1.00 95.69 494 GLU A C 1
ATOM 4064 O O . GLU A 1 494 ? 2.200 -9.125 -12.804 1.00 95.69 494 GLU A O 1
ATOM 4069 N N . LYS A 1 495 ? -0.038 -8.997 -12.780 1.00 92.75 495 LYS A N 1
ATOM 4070 C CA . LYS A 1 495 ? -0.248 -9.991 -13.855 1.00 92.75 495 LYS A CA 1
ATOM 4071 C C . LYS A 1 495 ? 0.376 -9.581 -15.190 1.00 92.75 495 LYS A C 1
ATOM 4073 O O . LYS A 1 495 ? 0.833 -10.437 -15.950 1.00 92.75 495 LYS A O 1
ATOM 4078 N N . CYS A 1 496 ? 0.403 -8.283 -15.480 1.00 93.31 496 CYS A N 1
ATOM 4079 C CA . CYS A 1 496 ? 1.014 -7.729 -16.686 1.00 93.31 496 CYS A CA 1
ATOM 4080 C C . CYS A 1 496 ? 2.553 -7.684 -16.636 1.00 93.31 496 CYS A C 1
ATOM 4082 O O . CYS A 1 496 ? 3.162 -7.345 -17.654 1.00 93.31 496 CYS A O 1
ATOM 4084 N N . GLY A 1 497 ? 3.179 -8.029 -15.501 1.00 92.38 497 GLY A N 1
ATOM 4085 C CA . GLY A 1 497 ? 4.628 -7.921 -15.294 1.00 92.38 497 GLY A CA 1
ATOM 4086 C C . GLY A 1 497 ? 5.100 -6.502 -14.964 1.00 92.38 497 GLY A C 1
ATOM 4087 O O . GLY A 1 497 ? 6.265 -6.182 -15.152 1.00 92.38 497 GLY A O 1
ATOM 4088 N N . LEU A 1 498 ? 4.199 -5.635 -14.508 1.00 96.00 498 LEU A N 1
ATOM 4089 C CA . LEU A 1 498 ? 4.483 -4.249 -14.139 1.00 96.00 498 LEU A CA 1
ATOM 4090 C C . LEU A 1 498 ? 4.530 -4.150 -12.611 1.00 96.00 498 LEU A C 1
ATOM 4092 O O . LEU A 1 498 ? 3.570 -3.744 -11.949 1.00 96.00 498 LEU A O 1
ATOM 4096 N N . ASN A 1 499 ? 5.631 -4.656 -12.052 1.00 95.69 499 ASN A N 1
ATOM 4097 C CA . ASN A 1 499 ? 5.759 -4.894 -10.617 1.00 95.69 499 ASN A CA 1
ATOM 4098 C C . ASN A 1 499 ? 5.882 -3.598 -9.803 1.00 95.69 499 ASN A C 1
ATOM 4100 O O . ASN A 1 499 ? 5.416 -3.579 -8.671 1.00 95.69 499 ASN A O 1
ATOM 4104 N N . TRP A 1 500 ? 6.452 -2.517 -10.343 1.00 96.12 500 TRP A N 1
ATOM 4105 C CA . TRP A 1 500 ? 6.613 -1.256 -9.610 1.00 96.12 500 TRP A CA 1
ATOM 4106 C C . TRP A 1 500 ? 5.290 -0.501 -9.471 1.00 96.12 500 TRP A C 1
ATOM 4108 O O . TRP A 1 500 ? 4.971 -0.017 -8.387 1.00 96.12 500 TRP A O 1
ATOM 4118 N N . ALA A 1 501 ? 4.466 -0.464 -10.522 1.00 96.62 501 ALA A N 1
ATOM 4119 C CA . ALA A 1 501 ? 3.106 0.064 -10.422 1.00 96.62 501 ALA A CA 1
ATOM 4120 C C . ALA A 1 501 ? 2.275 -0.758 -9.428 1.00 96.62 501 ALA A C 1
ATOM 4122 O O . ALA A 1 501 ? 1.607 -0.190 -8.564 1.00 96.62 501 ALA A O 1
ATOM 4123 N N . ALA A 1 502 ? 2.348 -2.092 -9.507 1.00 97.31 502 ALA A N 1
ATOM 4124 C CA . ALA A 1 502 ? 1.666 -2.972 -8.562 1.00 97.31 502 ALA A CA 1
ATOM 4125 C C . ALA A 1 502 ? 2.122 -2.729 -7.114 1.00 97.31 502 ALA A C 1
ATOM 4127 O O . ALA A 1 502 ? 1.275 -2.527 -6.241 1.00 97.31 502 ALA A O 1
ATOM 4128 N N . ARG A 1 503 ? 3.442 -2.673 -6.877 1.00 95.44 503 ARG A N 1
ATOM 4129 C CA . ARG A 1 503 ? 4.055 -2.345 -5.582 1.00 95.44 503 ARG A CA 1
ATOM 4130 C C . ARG A 1 503 ? 3.445 -1.079 -5.001 1.00 95.44 503 ARG A C 1
ATOM 4132 O O . ARG A 1 503 ? 2.894 -1.120 -3.907 1.00 95.44 503 ARG A O 1
ATOM 4139 N N . ASN A 1 504 ? 3.505 0.029 -5.735 1.00 94.31 504 ASN A N 1
ATOM 4140 C CA . ASN A 1 504 ? 3.108 1.325 -5.198 1.00 94.31 504 ASN A CA 1
ATOM 4141 C C . ASN A 1 504 ? 1.591 1.457 -5.012 1.00 94.31 504 ASN A C 1
ATOM 4143 O O . ASN A 1 504 ? 1.159 2.172 -4.111 1.00 94.31 504 ASN A O 1
ATOM 4147 N N . PHE A 1 505 ? 0.766 0.742 -5.785 1.00 95.69 505 PHE A N 1
ATOM 4148 C CA . PHE A 1 505 ? -0.670 0.671 -5.503 1.00 95.69 505 PHE A CA 1
ATOM 4149 C C . PHE A 1 505 ? -0.973 -0.129 -4.229 1.00 95.69 505 PHE A C 1
ATOM 4151 O O . PHE A 1 505 ? -1.783 0.321 -3.419 1.00 95.69 505 PHE A O 1
ATOM 4158 N N . TYR A 1 506 ? -0.317 -1.275 -4.002 1.00 96.00 506 TYR A N 1
ATOM 4159 C CA . TYR A 1 506 ? -0.451 -1.992 -2.727 1.00 96.00 506 TYR A CA 1
ATOM 4160 C C . TYR A 1 506 ? 0.075 -1.157 -1.553 1.00 96.00 506 TYR A C 1
ATOM 4162 O O . TYR A 1 506 ? -0.566 -1.105 -0.504 1.00 96.00 506 TYR A O 1
ATOM 4170 N N . TYR A 1 507 ? 1.191 -0.455 -1.751 1.00 92.62 507 TYR A N 1
ATOM 4171 C CA . TYR A 1 507 ? 1.784 0.446 -0.767 1.00 92.62 507 TYR A CA 1
ATOM 4172 C C . TYR A 1 507 ? 0.856 1.608 -0.411 1.00 92.62 507 TYR A C 1
ATOM 4174 O O . TYR A 1 507 ? 0.631 1.879 0.763 1.00 92.62 507 TYR A O 1
ATOM 4182 N N . TYR A 1 508 ? 0.222 2.229 -1.408 1.00 91.44 508 TYR A N 1
ATOM 4183 C CA . TYR A 1 508 ? -0.794 3.255 -1.185 1.00 91.44 508 TYR A CA 1
ATOM 4184 C C . TYR A 1 508 ? -1.952 2.737 -0.321 1.00 91.44 508 TYR A C 1
ATOM 4186 O O . TYR A 1 508 ? -2.348 3.398 0.634 1.00 91.44 508 TYR A O 1
ATOM 4194 N N . ILE A 1 509 ? -2.470 1.535 -0.605 1.00 92.88 509 ILE A N 1
ATOM 4195 C CA . ILE A 1 509 ? -3.550 0.928 0.194 1.00 92.88 509 ILE A CA 1
ATOM 4196 C C . ILE A 1 509 ? -3.094 0.691 1.631 1.00 92.88 509 ILE A C 1
ATOM 4198 O O . ILE A 1 509 ? -3.847 0.979 2.559 1.00 92.88 509 ILE A O 1
ATOM 4202 N N . PHE A 1 510 ? -1.875 0.177 1.812 1.00 92.38 510 PHE A N 1
ATOM 4203 C CA . PHE A 1 510 ? -1.264 0.024 3.129 1.00 92.38 510 PHE A CA 1
ATOM 4204 C C . PHE A 1 510 ? -1.238 1.364 3.885 1.00 92.38 510 PHE A C 1
ATOM 4206 O O . PHE A 1 510 ? -1.802 1.429 4.975 1.00 92.38 510 PHE A O 1
ATOM 4213 N N . CYS A 1 511 ? -0.702 2.433 3.282 1.00 88.75 511 CYS A N 1
ATOM 4214 C CA . CYS A 1 511 ? -0.645 3.778 3.869 1.00 88.75 511 CYS A CA 1
ATOM 4215 C C . CYS A 1 511 ? -2.034 4.353 4.207 1.00 88.75 511 CYS A C 1
ATOM 4217 O O . CYS A 1 511 ? -2.227 4.930 5.275 1.00 88.75 511 CYS A O 1
ATOM 4219 N N . VAL A 1 512 ? -3.033 4.173 3.339 1.00 87.88 512 VAL A N 1
ATOM 4220 C CA . VAL A 1 512 ? -4.405 4.632 3.620 1.00 87.88 512 VAL A CA 1
ATOM 4221 C C . VAL A 1 512 ? -5.008 3.863 4.798 1.00 87.88 512 VAL A C 1
ATOM 4223 O O . VAL A 1 512 ? -5.566 4.473 5.707 1.00 87.88 512 VAL A O 1
ATOM 4226 N N . CYS A 1 513 ? -4.870 2.535 4.822 1.00 91.00 513 CYS A N 1
ATOM 4227 C CA . CYS A 1 513 ? -5.463 1.709 5.875 1.00 91.00 513 CYS A CA 1
ATOM 4228 C C . CYS A 1 513 ? -4.784 1.916 7.238 1.00 91.00 513 CYS A C 1
ATOM 4230 O O . CYS A 1 513 ? -5.460 1.901 8.263 1.00 91.00 513 CYS A O 1
ATOM 4232 N N . ILE A 1 514 ? -3.465 2.119 7.274 1.00 89.06 514 ILE A N 1
ATOM 4233 C CA . ILE A 1 514 ? -2.750 2.378 8.531 1.00 89.06 514 ILE A CA 1
ATOM 4234 C C . ILE A 1 514 ? -3.049 3.782 9.074 1.00 89.06 514 ILE A C 1
ATOM 4236 O O . ILE A 1 514 ? -3.229 3.937 10.281 1.00 89.06 514 ILE A O 1
ATOM 4240 N N . ASN A 1 515 ? -3.204 4.785 8.203 1.00 86.19 515 ASN A N 1
ATOM 4241 C CA . ASN A 1 515 ? -3.671 6.111 8.612 1.00 86.19 515 ASN A CA 1
ATOM 4242 C C . ASN A 1 515 ? -5.105 6.045 9.157 1.00 86.19 515 ASN A C 1
ATOM 4244 O O . ASN A 1 515 ? -5.395 6.655 10.185 1.00 86.19 515 ASN A O 1
ATOM 4248 N N . GLN A 1 516 ? -5.980 5.242 8.539 1.00 87.12 516 GLN A N 1
ATOM 4249 C CA . GLN A 1 516 ? -7.325 4.982 9.059 1.00 87.12 516 GLN A CA 1
ATOM 4250 C C . GLN A 1 516 ? -7.280 4.333 10.451 1.00 87.12 516 GLN A C 1
ATOM 4252 O O . GLN A 1 516 ? -7.991 4.773 11.351 1.00 87.12 516 GLN A O 1
ATOM 4257 N N . TYR A 1 517 ? -6.392 3.362 10.669 1.00 89.81 517 TYR A N 1
ATOM 4258 C CA . TYR A 1 517 ? -6.198 2.761 11.988 1.00 89.81 517 TYR A CA 1
ATOM 4259 C C . TYR A 1 517 ? -5.726 3.779 13.035 1.00 89.81 517 TYR A C 1
ATOM 4261 O O . TYR A 1 517 ? -6.313 3.866 14.110 1.00 89.81 517 TYR A O 1
ATOM 4269 N N . PHE A 1 518 ? -4.714 4.601 12.737 1.00 87.12 518 PHE A N 1
ATOM 4270 C CA . PHE A 1 518 ? -4.243 5.613 13.691 1.00 87.12 518 PHE A CA 1
ATOM 4271 C C . PHE A 1 518 ? -5.288 6.691 13.992 1.00 87.12 518 PHE A C 1
ATOM 4273 O O . PHE A 1 518 ? -5.305 7.243 15.095 1.00 87.12 518 PHE A O 1
ATOM 4280 N N . LYS A 1 519 ? -6.155 6.991 13.023 1.00 86.88 519 LYS A N 1
ATOM 4281 C CA . LYS A 1 519 ? -7.183 8.019 13.154 1.00 86.88 519 LYS A CA 1
ATOM 4282 C C . LYS A 1 519 ? -8.424 7.529 13.896 1.00 86.88 519 LYS A C 1
ATOM 4284 O O . LYS A 1 519 ? -8.862 8.214 14.817 1.00 86.88 519 LYS A O 1
ATOM 4289 N N . TYR A 1 520 ? -8.952 6.364 13.524 1.00 88.25 520 TYR A N 1
ATOM 4290 C CA . TYR A 1 520 ? -10.247 5.851 13.991 1.00 88.25 520 TYR A CA 1
ATOM 4291 C C . TYR A 1 520 ? -10.142 4.617 14.901 1.00 88.25 520 TYR A C 1
ATOM 4293 O O . TYR A 1 520 ? -11.146 4.182 15.445 1.00 88.25 520 TYR A O 1
ATOM 4301 N N . GLY A 1 521 ? -8.961 4.010 15.053 1.00 86.00 521 GLY A N 1
ATOM 4302 C CA . GLY A 1 521 ? -8.800 2.726 15.752 1.00 86.00 521 GLY A CA 1
ATOM 4303 C C . GLY A 1 521 ? -9.308 1.514 14.958 1.00 86.00 521 GLY A C 1
ATOM 4304 O O . GLY A 1 521 ? -9.241 0.388 15.443 1.00 86.00 521 GLY A O 1
ATOM 4305 N N . GLU A 1 522 ? -9.792 1.709 13.727 1.00 85.62 522 GLU A N 1
ATOM 4306 C CA . GLU A 1 522 ? -10.374 0.649 12.902 1.00 85.62 522 GLU A CA 1
ATOM 4307 C C . GLU A 1 522 ? -9.334 -0.016 11.987 1.00 85.62 522 GLU A C 1
ATOM 4309 O O . GLU A 1 522 ? -8.603 0.649 11.253 1.00 85.62 522 GLU A O 1
ATOM 4314 N N . VAL A 1 523 ? -9.314 -1.353 11.974 1.00 89.19 523 VAL A N 1
ATOM 4315 C CA . VAL A 1 523 ? -8.458 -2.149 11.082 1.00 89.19 523 VAL A CA 1
ATOM 4316 C C . VAL A 1 523 ? -9.280 -2.733 9.935 1.00 89.19 523 VAL A C 1
ATOM 4318 O O . VAL A 1 523 ? -10.086 -3.646 10.130 1.00 89.19 523 VAL A O 1
ATOM 4321 N N . LEU A 1 524 ? -9.029 -2.261 8.712 1.00 90.44 524 LEU A N 1
ATOM 4322 C CA . LEU A 1 524 ? -9.602 -2.853 7.502 1.00 90.44 524 LEU A CA 1
ATOM 4323 C C . LEU A 1 524 ? -8.831 -4.113 7.070 1.00 90.44 524 LEU A C 1
ATOM 4325 O O . LEU A 1 524 ? -7.598 -4.100 7.089 1.00 90.44 524 LEU A O 1
ATOM 4329 N N . PRO A 1 525 ? -9.505 -5.164 6.549 1.00 91.75 525 PRO A N 1
ATOM 4330 C CA . PRO A 1 525 ? -8.827 -6.357 6.034 1.00 91.75 525 PRO A CA 1
ATOM 4331 C C . PRO A 1 525 ? -7.795 -6.070 4.941 1.00 91.75 525 PRO A C 1
ATOM 4333 O O . PRO A 1 525 ? -6.789 -6.766 4.816 1.00 91.75 525 PRO A O 1
ATOM 4336 N N . LEU A 1 526 ? -8.028 -5.019 4.150 1.00 93.69 526 LEU A N 1
ATOM 4337 C CA . LEU A 1 526 ? -7.109 -4.601 3.095 1.00 93.69 526 LEU A CA 1
ATOM 4338 C C . LEU A 1 526 ? -5.716 -4.231 3.622 1.00 93.69 526 LEU A C 1
ATOM 4340 O O . LEU A 1 526 ? -4.775 -4.335 2.843 1.00 93.69 526 LEU A O 1
ATOM 4344 N N . LEU A 1 527 ? -5.569 -3.887 4.910 1.00 93.62 527 LEU A N 1
ATOM 4345 C CA . LEU A 1 527 ? -4.276 -3.593 5.532 1.00 93.62 527 LEU A CA 1
ATOM 4346 C C . LEU A 1 527 ? -3.327 -4.796 5.478 1.00 93.62 527 LEU A C 1
ATOM 4348 O O . LEU A 1 527 ? -2.235 -4.704 4.925 1.00 93.62 527 LEU A O 1
ATOM 4352 N N . PHE A 1 528 ? -3.732 -5.944 6.029 1.00 93.44 528 PHE A N 1
ATOM 4353 C CA . PHE A 1 528 ? -2.864 -7.124 6.039 1.00 93.44 528 PHE A CA 1
ATOM 4354 C C . PHE A 1 528 ? -2.828 -7.827 4.675 1.00 93.44 528 PHE A C 1
ATOM 4356 O O . PHE A 1 528 ? -1.822 -8.439 4.327 1.00 93.44 528 PHE A O 1
ATOM 4363 N N . ILE A 1 529 ? -3.881 -7.702 3.856 1.00 94.44 529 ILE A N 1
ATOM 4364 C CA . ILE A 1 529 ? -3.882 -8.250 2.491 1.00 94.44 529 ILE A CA 1
ATOM 4365 C C . ILE A 1 529 ? -2.877 -7.498 1.600 1.00 94.44 529 ILE A C 1
ATOM 4367 O O . ILE A 1 529 ? -2.163 -8.136 0.825 1.00 94.44 529 ILE A O 1
ATOM 4371 N N . SER A 1 530 ? -2.789 -6.164 1.688 1.00 95.56 530 SER A N 1
ATOM 4372 C CA . SER A 1 530 ? -1.799 -5.399 0.917 1.00 95.56 530 SER A CA 1
ATOM 4373 C C . SER A 1 530 ? -0.372 -5.665 1.402 1.00 95.56 530 SER A C 1
ATOM 4375 O O . SER A 1 530 ? 0.511 -5.846 0.569 1.00 95.56 530 SER A O 1
ATOM 4377 N N . LEU A 1 531 ? -0.152 -5.804 2.713 1.00 95.25 531 LEU A N 1
ATOM 4378 C CA . LEU A 1 531 ? 1.142 -6.202 3.287 1.00 95.25 531 LEU A CA 1
ATOM 4379 C C . LEU A 1 531 ? 1.591 -7.592 2.816 1.00 95.25 531 LEU A C 1
ATOM 4381 O O . LEU A 1 531 ? 2.744 -7.769 2.422 1.00 95.25 531 LEU A O 1
ATOM 4385 N N . ASN A 1 532 ? 0.667 -8.559 2.758 1.00 95.06 532 ASN A N 1
ATOM 4386 C CA . ASN A 1 532 ? 0.935 -9.879 2.189 1.00 95.06 532 ASN A CA 1
ATOM 4387 C C . ASN A 1 532 ? 1.401 -9.787 0.727 1.00 95.06 532 ASN A C 1
ATOM 4389 O O . ASN A 1 532 ? 2.343 -10.464 0.320 1.00 95.06 532 ASN A O 1
ATOM 4393 N N . LYS A 1 533 ? 0.755 -8.930 -0.069 1.00 96.81 533 LYS A N 1
ATOM 4394 C CA . LYS A 1 533 ? 1.147 -8.691 -1.461 1.00 96.81 533 LYS A CA 1
ATOM 4395 C C . LYS A 1 533 ? 2.509 -8.010 -1.568 1.00 96.81 533 LYS A C 1
ATOM 4397 O O . LYS A 1 533 ? 3.326 -8.441 -2.379 1.00 96.81 533 LYS A O 1
ATOM 4402 N N . LEU A 1 534 ? 2.767 -7.003 -0.735 1.00 96.38 534 LEU A N 1
ATOM 4403 C CA . LEU A 1 534 ? 4.033 -6.273 -0.702 1.00 96.38 534 LEU A CA 1
ATOM 4404 C C . LEU A 1 534 ? 5.207 -7.191 -0.370 1.00 96.38 534 LEU A C 1
ATOM 4406 O O . LEU A 1 534 ? 6.163 -7.201 -1.136 1.00 96.38 534 LEU A O 1
ATOM 4410 N N . LYS A 1 535 ? 5.127 -8.027 0.677 1.00 95.56 535 LYS A N 1
ATOM 4411 C CA . LYS A 1 535 ? 6.256 -8.907 1.033 1.00 95.56 535 LYS A CA 1
ATOM 4412 C C . LYS A 1 535 ? 6.668 -9.832 -0.120 1.00 95.56 535 LYS A C 1
ATOM 4414 O O . LYS A 1 535 ? 7.842 -9.923 -0.447 1.00 95.56 535 LYS A O 1
ATOM 4419 N N . TYR A 1 536 ? 5.715 -10.462 -0.812 1.00 94.69 536 TYR A N 1
ATOM 4420 C CA . TYR A 1 536 ? 6.040 -11.359 -1.928 1.00 94.69 536 TYR A CA 1
ATOM 4421 C C . TYR A 1 536 ? 6.541 -10.610 -3.162 1.00 94.69 536 TYR A C 1
ATOM 4423 O O . TYR A 1 536 ? 7.351 -11.143 -3.922 1.00 94.69 536 TYR A O 1
ATOM 4431 N N . LEU A 1 537 ? 6.057 -9.389 -3.382 1.00 95.25 537 LEU A N 1
ATOM 4432 C CA . LEU A 1 537 ? 6.501 -8.565 -4.493 1.00 95.25 537 LEU A CA 1
ATOM 4433 C C . LEU A 1 537 ? 7.922 -8.039 -4.249 1.00 95.25 537 LEU A C 1
ATOM 4435 O O . LEU A 1 537 ? 8.750 -8.126 -5.150 1.00 95.25 537 LEU A O 1
ATOM 4439 N N . GLU A 1 538 ? 8.238 -7.595 -3.032 1.00 95.31 538 GLU A N 1
ATOM 4440 C CA . GLU A 1 538 ? 9.598 -7.205 -2.637 1.00 95.31 538 GLU A CA 1
ATOM 4441 C C . GLU A 1 538 ? 10.568 -8.383 -2.710 1.00 95.31 538 GLU A C 1
ATOM 4443 O O . GLU A 1 538 ? 11.664 -8.244 -3.253 1.00 95.31 538 GLU A O 1
ATOM 4448 N N . LEU A 1 539 ? 10.133 -9.572 -2.279 1.00 93.25 539 LEU A N 1
ATOM 4449 C CA . LEU A 1 539 ? 10.895 -10.806 -2.452 1.00 93.25 539 LEU A CA 1
ATOM 4450 C C . LEU A 1 539 ? 11.186 -11.090 -3.935 1.00 93.25 539 LEU A C 1
ATOM 4452 O O . LEU A 1 539 ? 12.312 -11.410 -4.302 1.00 93.25 539 LEU A O 1
ATOM 4456 N N . ARG A 1 540 ? 10.192 -10.927 -4.819 1.00 90.62 540 ARG A N 1
ATOM 4457 C CA . ARG A 1 540 ? 10.367 -11.094 -6.274 1.00 90.62 540 ARG A CA 1
ATOM 4458 C C . ARG A 1 540 ? 11.338 -10.065 -6.863 1.00 90.62 540 ARG A C 1
ATOM 4460 O O . ARG A 1 540 ? 12.060 -10.389 -7.805 1.00 90.62 540 ARG A O 1
ATOM 4467 N N . LEU A 1 541 ? 11.339 -8.842 -6.333 1.00 92.75 541 LEU A N 1
ATOM 4468 C CA . LEU A 1 541 ? 12.253 -7.770 -6.732 1.00 92.75 541 LEU A CA 1
ATOM 4469 C C . LEU A 1 541 ? 13.660 -7.918 -6.126 1.00 92.75 541 LEU A C 1
ATOM 4471 O O . LEU A 1 541 ? 14.582 -7.260 -6.600 1.00 92.75 541 LEU A O 1
ATOM 4475 N N . GLY A 1 542 ? 13.842 -8.809 -5.147 1.00 92.94 542 GLY A N 1
ATOM 4476 C CA . GLY A 1 542 ? 15.124 -9.094 -4.503 1.00 92.94 542 GLY A CA 1
ATOM 4477 C C . GLY A 1 542 ? 15.378 -8.319 -3.207 1.00 92.94 542 GLY A C 1
ATOM 4478 O O . GLY A 1 542 ? 16.461 -8.444 -2.646 1.00 92.94 542 GLY A O 1
ATOM 4479 N N . HIS A 1 543 ? 14.428 -7.531 -2.697 1.00 94.19 543 HIS A N 1
ATOM 4480 C CA . HIS A 1 543 ? 14.649 -6.675 -1.526 1.00 94.19 543 HIS A CA 1
ATOM 4481 C C . HIS A 1 543 ? 14.346 -7.420 -0.221 1.00 94.19 543 HIS A C 1
ATOM 4483 O O . HIS A 1 543 ? 13.197 -7.526 0.214 1.00 94.19 543 HIS A O 1
ATOM 4489 N N . VAL A 1 544 ? 15.400 -7.924 0.424 1.00 94.19 544 VAL A N 1
ATOM 4490 C CA . VAL A 1 544 ? 15.303 -8.797 1.606 1.00 94.19 544 VAL A CA 1
ATOM 4491 C C . VAL A 1 544 ? 14.613 -8.088 2.770 1.00 94.19 544 VAL A C 1
ATOM 4493 O O . VAL A 1 544 ? 13.610 -8.591 3.271 1.00 94.19 544 VAL A O 1
ATOM 4496 N N . LEU A 1 545 ? 15.122 -6.918 3.178 1.00 93.25 545 LEU A N 1
ATOM 4497 C CA . LEU A 1 545 ? 14.617 -6.224 4.367 1.00 93.25 545 LEU A CA 1
ATOM 4498 C C . LEU A 1 545 ? 13.212 -5.660 4.180 1.00 93.25 545 LEU A C 1
ATOM 4500 O O . LEU A 1 545 ? 12.382 -5.793 5.070 1.00 93.25 545 LEU A O 1
ATOM 4504 N N . TYR A 1 546 ? 12.906 -5.096 3.010 1.00 93.62 546 TYR A N 1
ATOM 4505 C CA . TYR A 1 546 ? 11.545 -4.646 2.708 1.00 93.62 546 TYR A CA 1
ATOM 4506 C C . TYR A 1 546 ? 10.550 -5.807 2.816 1.00 93.62 546 TYR A C 1
ATOM 4508 O O . TYR A 1 546 ? 9.512 -5.685 3.463 1.00 93.62 546 TYR A O 1
ATOM 4516 N N . SER A 1 547 ? 10.894 -6.964 2.240 1.00 95.81 547 SER A N 1
ATOM 4517 C CA . SER A 1 547 ? 10.062 -8.164 2.319 1.00 95.81 547 SER A CA 1
ATOM 4518 C C . SER A 1 547 ? 9.817 -8.606 3.767 1.00 95.81 547 SER A C 1
ATOM 4520 O O . SER A 1 547 ? 8.674 -8.876 4.151 1.00 95.81 547 SER A O 1
ATOM 4522 N N . THR A 1 548 ? 10.866 -8.684 4.593 1.00 95.44 548 THR A N 1
ATOM 4523 C CA . THR A 1 548 ? 10.742 -9.143 5.984 1.00 95.44 548 THR A CA 1
ATOM 4524 C C . THR A 1 548 ? 10.015 -8.147 6.874 1.00 95.44 548 THR A C 1
ATOM 4526 O O . THR A 1 548 ? 9.155 -8.573 7.644 1.00 95.44 548 THR A O 1
ATOM 4529 N N . GLU A 1 549 ? 10.257 -6.846 6.715 1.00 93.69 549 GLU A N 1
ATOM 4530 C CA . GLU A 1 549 ? 9.546 -5.806 7.463 1.00 93.69 549 GLU A CA 1
ATOM 4531 C C . GLU A 1 549 ? 8.054 -5.767 7.099 1.00 93.69 549 GLU A C 1
ATOM 4533 O O . GLU A 1 549 ? 7.204 -5.729 7.988 1.00 93.69 549 GLU A O 1
ATOM 4538 N N . PHE A 1 550 ? 7.681 -5.905 5.820 1.00 95.12 550 PHE A N 1
ATOM 4539 C CA . PHE A 1 550 ? 6.263 -6.040 5.462 1.00 95.12 550 PHE A CA 1
ATOM 4540 C C . PHE A 1 550 ? 5.632 -7.320 6.020 1.00 95.12 550 PHE A C 1
ATOM 4542 O O . PHE A 1 550 ? 4.471 -7.295 6.430 1.00 95.12 550 PHE A O 1
ATOM 4549 N N . SER A 1 551 ? 6.381 -8.426 6.106 1.00 94.75 551 SER A N 1
ATOM 4550 C CA . SER A 1 551 ? 5.900 -9.630 6.795 1.00 94.75 551 SER A CA 1
ATOM 4551 C C . SER A 1 551 ? 5.733 -9.417 8.303 1.00 94.75 551 SER A C 1
ATOM 4553 O O . SER A 1 551 ? 4.846 -10.032 8.896 1.00 94.75 551 SER A O 1
ATOM 4555 N N . PHE A 1 552 ? 6.573 -8.597 8.932 1.00 92.19 552 PHE A N 1
ATOM 4556 C CA . PHE A 1 552 ? 6.445 -8.235 10.341 1.00 92.19 552 PHE A CA 1
ATOM 4557 C C . PHE A 1 552 ? 5.202 -7.366 10.572 1.00 92.19 552 PHE A C 1
ATOM 4559 O O . PHE A 1 552 ? 4.367 -7.696 11.420 1.00 92.19 552 PHE A O 1
ATOM 4566 N N . PHE A 1 553 ? 5.003 -6.330 9.752 1.00 92.50 553 PHE A N 1
ATOM 4567 C CA . PHE A 1 553 ? 3.800 -5.499 9.800 1.00 92.50 553 PHE A CA 1
ATOM 4568 C C . PHE A 1 553 ? 2.521 -6.297 9.527 1.00 92.50 553 PHE A C 1
ATOM 4570 O O . PHE A 1 553 ? 1.506 -6.045 10.172 1.00 92.50 553 PHE A O 1
ATOM 4577 N N . GLU A 1 554 ? 2.549 -7.284 8.624 1.00 93.50 554 GLU A N 1
ATOM 4578 C CA . GLU A 1 554 ? 1.397 -8.157 8.361 1.00 93.50 554 GLU A CA 1
ATOM 4579 C C . GLU A 1 554 ? 0.968 -8.911 9.627 1.00 93.50 554 GLU A C 1
ATOM 4581 O O . GLU A 1 554 ? -0.221 -8.949 9.943 1.00 93.50 554 GLU A O 1
ATOM 4586 N N . LYS A 1 555 ? 1.926 -9.473 10.379 1.00 90.94 555 LYS A N 1
ATOM 4587 C CA . LYS A 1 555 ? 1.650 -10.189 11.637 1.00 90.94 555 LYS A CA 1
ATOM 4588 C C . LYS A 1 555 ? 0.993 -9.266 12.664 1.00 90.94 555 LYS A C 1
ATOM 4590 O O . LYS A 1 555 ? -0.004 -9.651 13.269 1.00 90.94 555 LYS A O 1
ATOM 4595 N N . ILE A 1 556 ? 1.503 -8.040 12.805 1.00 91.06 556 ILE A N 1
ATOM 4596 C CA . ILE A 1 556 ? 0.904 -7.021 13.680 1.00 91.06 556 ILE A CA 1
ATOM 4597 C C . ILE A 1 556 ? -0.521 -6.695 13.223 1.00 91.06 556 ILE A C 1
ATOM 4599 O O . ILE A 1 556 ? -1.445 -6.722 14.029 1.00 91.06 556 ILE A O 1
ATOM 4603 N N . ALA A 1 557 ? -0.726 -6.428 11.933 1.00 92.56 557 ALA A N 1
ATOM 4604 C CA . ALA A 1 557 ? -2.034 -6.069 11.392 1.00 92.56 557 ALA A CA 1
ATOM 4605 C C . ALA A 1 557 ? -3.081 -7.186 11.570 1.00 92.56 557 ALA A C 1
ATOM 4607 O O . ALA A 1 557 ? -4.242 -6.892 11.845 1.00 92.56 557 ALA A O 1
ATOM 4608 N N . ILE A 1 558 ? -2.684 -8.459 11.457 1.00 91.25 558 ILE A N 1
ATOM 4609 C CA . ILE A 1 558 ? -3.565 -9.611 11.718 1.00 91.25 558 ILE A CA 1
ATOM 4610 C C . ILE A 1 558 ? -3.953 -9.698 13.199 1.00 91.25 558 ILE A C 1
ATOM 4612 O O . ILE A 1 558 ? -5.088 -10.073 13.505 1.00 91.25 558 ILE A O 1
ATOM 4616 N N . GLU A 1 559 ? -3.042 -9.374 14.116 1.00 89.12 559 GLU A N 1
ATOM 4617 C CA . GLU A 1 559 ? -3.328 -9.392 15.556 1.00 89.12 559 GLU A CA 1
ATOM 4618 C C . GLU A 1 559 ? -4.232 -8.225 15.975 1.00 89.12 559 GLU A C 1
ATOM 4620 O O . GLU A 1 559 ? -5.174 -8.392 16.751 1.00 89.12 559 GLU A O 1
ATOM 4625 N N . LEU A 1 560 ? -4.017 -7.052 15.374 1.00 90.44 560 LEU A N 1
ATOM 4626 C CA . LEU A 1 560 ? -4.878 -5.886 15.559 1.00 90.44 560 LEU A CA 1
ATOM 4627 C C . LEU A 1 560 ? -6.265 -6.068 14.922 1.00 90.44 560 LEU A C 1
ATOM 4629 O O . LEU A 1 560 ? -7.216 -5.425 15.358 1.00 90.44 560 LEU A O 1
ATOM 4633 N N . TYR A 1 561 ? -6.407 -6.928 13.907 1.00 91.81 561 TYR A N 1
ATOM 4634 C CA . TYR A 1 561 ? -7.695 -7.178 13.266 1.00 91.81 561 TYR A CA 1
ATOM 4635 C C . TYR A 1 561 ? -8.632 -7.980 14.193 1.00 91.81 561 TYR A C 1
ATOM 4637 O O . TYR A 1 561 ? -8.335 -9.135 14.518 1.00 91.81 561 TYR A O 1
ATOM 4645 N N . PRO A 1 562 ? -9.786 -7.406 14.587 1.00 87.31 562 PRO A N 1
ATOM 4646 C CA . PRO A 1 562 ? -10.604 -7.953 15.665 1.00 87.31 562 PRO A CA 1
ATOM 4647 C C . PRO A 1 562 ? -11.562 -9.067 15.233 1.00 87.31 562 PRO A C 1
ATOM 4649 O O . PRO A 1 562 ? -12.197 -9.668 16.089 1.00 87.31 562 PRO A O 1
ATOM 4652 N N . ASP A 1 563 ? -11.752 -9.314 13.933 1.00 87.25 563 ASP A N 1
ATOM 4653 C CA . ASP A 1 563 ? -12.553 -10.458 13.482 1.00 87.25 563 ASP A CA 1
ATOM 4654 C C . ASP A 1 563 ? -11.657 -11.676 13.211 1.00 87.25 563 ASP A C 1
ATOM 4656 O O . ASP A 1 563 ? -10.445 -11.573 12.997 1.00 87.25 563 ASP A O 1
ATOM 4660 N N . THR A 1 564 ? -12.265 -12.861 13.183 1.00 77.94 564 THR A N 1
ATOM 4661 C CA . THR A 1 564 ? -11.553 -14.109 12.901 1.00 77.94 564 THR A CA 1
ATOM 4662 C C . THR A 1 564 ? -10.928 -14.079 11.508 1.00 77.94 564 THR A C 1
ATOM 4664 O O . THR A 1 564 ? -11.634 -14.099 10.497 1.00 77.94 564 THR A O 1
ATOM 4667 N N . TYR A 1 565 ? -9.599 -14.107 11.464 1.00 77.88 565 TYR A N 1
ATOM 4668 C CA . TYR A 1 565 ? -8.820 -14.370 10.264 1.00 77.88 565 TYR A CA 1
ATOM 4669 C C . TYR A 1 565 ? -8.047 -15.670 10.463 1.00 77.88 565 TYR A C 1
ATOM 4671 O O . TYR A 1 565 ? -7.176 -15.759 11.328 1.00 77.88 565 TYR A O 1
ATOM 4679 N N . HIS A 1 566 ? -8.377 -16.686 9.669 1.00 70.12 566 HIS A N 1
ATOM 4680 C CA . HIS A 1 566 ? -7.620 -17.929 9.653 1.00 70.12 566 HIS A CA 1
ATOM 4681 C C . HIS A 1 566 ? -6.360 -17.711 8.822 1.00 70.12 566 HIS A C 1
ATOM 4683 O O . HIS A 1 566 ? -6.370 -17.879 7.601 1.00 70.12 566 HIS A O 1
ATOM 4689 N N . ALA A 1 567 ? -5.286 -17.293 9.492 1.00 65.69 567 ALA A N 1
ATOM 4690 C CA . ALA A 1 567 ? -3.971 -17.280 8.882 1.00 65.69 567 ALA A CA 1
ATOM 4691 C C . ALA A 1 567 ? -3.644 -18.703 8.413 1.00 65.69 567 ALA A C 1
ATOM 4693 O O . ALA A 1 567 ? -3.803 -19.670 9.156 1.00 65.69 567 ALA A O 1
ATOM 4694 N N . ASN A 1 568 ? -3.226 -18.838 7.158 1.00 71.88 568 ASN A N 1
ATOM 4695 C CA . ASN A 1 568 ? -2.755 -20.116 6.657 1.00 71.88 568 ASN A CA 1
ATOM 4696 C C . ASN A 1 568 ? -1.386 -20.391 7.297 1.00 71.88 568 ASN A C 1
ATOM 4698 O O . ASN A 1 568 ? -0.410 -19.744 6.925 1.00 71.88 568 ASN A O 1
ATOM 4702 N N . GLU A 1 569 ? -1.315 -21.310 8.262 1.00 69.94 569 GLU A N 1
ATOM 4703 C CA . GLU A 1 569 ? -0.061 -21.661 8.949 1.00 69.94 569 GLU A CA 1
ATOM 4704 C C . GLU A 1 569 ? 1.027 -22.107 7.956 1.00 69.94 569 GLU A C 1
ATOM 4706 O O . GLU A 1 569 ? 2.193 -21.740 8.105 1.00 69.94 569 GLU A O 1
ATOM 4711 N N . GLU A 1 570 ? 0.644 -22.781 6.865 1.00 81.69 570 GLU A N 1
ATOM 4712 C CA . GLU A 1 570 ? 1.572 -23.155 5.790 1.00 81.69 570 GLU A CA 1
ATOM 4713 C C . GLU A 1 570 ? 2.149 -21.930 5.064 1.00 81.69 570 GLU A C 1
ATOM 4715 O O . GLU A 1 570 ? 3.247 -21.989 4.516 1.00 81.69 570 GLU A O 1
ATOM 4720 N N . ALA A 1 571 ? 1.447 -20.794 5.056 1.00 83.38 571 ALA A N 1
ATOM 4721 C CA . ALA A 1 571 ? 1.898 -19.605 4.340 1.00 83.38 571 ALA A CA 1
ATOM 4722 C C . ALA A 1 571 ? 3.135 -18.958 4.974 1.00 83.38 571 ALA A C 1
ATOM 4724 O O . ALA A 1 571 ? 3.930 -18.373 4.239 1.00 83.38 571 ALA A O 1
ATOM 4725 N N . LEU A 1 572 ? 3.322 -19.061 6.298 1.00 85.44 572 LEU A N 1
ATOM 4726 C CA . LEU A 1 572 ? 4.549 -18.576 6.939 1.00 85.44 572 LEU A CA 1
ATOM 4727 C C . LEU A 1 572 ? 5.740 -19.450 6.540 1.00 85.44 572 LEU A C 1
ATOM 4729 O O . LEU A 1 572 ? 6.770 -18.919 6.134 1.00 85.44 572 LEU A O 1
ATOM 4733 N N . PHE A 1 573 ? 5.563 -20.772 6.577 1.00 90.94 573 PHE A N 1
ATOM 4734 C CA . PHE A 1 573 ? 6.576 -21.725 6.129 1.00 90.94 573 PHE A CA 1
ATOM 4735 C C . PHE A 1 573 ? 6.942 -21.509 4.653 1.00 90.94 573 PHE A C 1
ATOM 4737 O O . PHE A 1 573 ? 8.119 -21.443 4.310 1.00 90.94 573 PHE A O 1
ATOM 4744 N N . HIS A 1 574 ? 5.949 -21.341 3.771 1.00 91.44 574 HIS A N 1
ATOM 4745 C CA . HIS A 1 574 ? 6.189 -21.074 2.349 1.00 91.44 574 HIS A CA 1
ATOM 4746 C C . HIS A 1 574 ? 6.931 -19.756 2.117 1.00 91.44 574 HIS A C 1
ATOM 4748 O O . HIS A 1 574 ? 7.813 -19.700 1.261 1.00 91.44 574 HIS A O 1
ATOM 4754 N N . TYR A 1 575 ? 6.593 -18.710 2.874 1.00 93.94 575 TYR A N 1
ATOM 4755 C CA . TYR A 1 575 ? 7.287 -17.430 2.795 1.00 93.94 575 TYR A CA 1
ATOM 4756 C C . TYR A 1 575 ? 8.747 -17.546 3.255 1.00 93.94 575 TYR A C 1
ATOM 4758 O O . TYR A 1 575 ? 9.645 -17.136 2.522 1.00 93.94 575 TYR A O 1
ATOM 4766 N N . ASP A 1 576 ? 8.992 -18.148 4.422 1.00 95.62 576 ASP A N 1
ATOM 4767 C CA . ASP A 1 576 ? 10.342 -18.358 4.954 1.00 95.62 576 ASP A CA 1
ATOM 4768 C C . ASP A 1 576 ? 11.191 -19.222 4.012 1.00 95.62 576 ASP A C 1
ATOM 4770 O O . ASP A 1 576 ? 12.325 -18.882 3.686 1.00 95.62 576 ASP A O 1
ATOM 4774 N N . PHE A 1 577 ? 10.615 -20.294 3.463 1.00 94.50 577 PHE A N 1
ATOM 4775 C CA . PHE A 1 577 ? 11.305 -21.123 2.482 1.00 94.50 577 PHE A CA 1
ATOM 4776 C C . PHE A 1 577 ? 11.634 -20.347 1.197 1.00 94.50 577 PHE A C 1
ATOM 4778 O O . PHE A 1 577 ? 12.742 -20.466 0.676 1.00 94.50 577 PHE A O 1
ATOM 4785 N N . ALA A 1 578 ? 10.715 -19.519 0.689 1.00 94.00 578 ALA A N 1
ATOM 4786 C CA . ALA A 1 578 ? 10.970 -18.683 -0.485 1.00 94.00 578 ALA A CA 1
ATOM 4787 C C . ALA A 1 578 ? 12.083 -17.648 -0.230 1.00 94.00 578 ALA A C 1
ATOM 4789 O O . ALA A 1 578 ? 12.944 -17.447 -1.091 1.00 94.00 578 ALA A O 1
ATOM 4790 N N . LEU A 1 579 ? 12.115 -17.047 0.964 1.00 95.69 579 LEU A N 1
ATOM 4791 C CA . LEU A 1 579 ? 13.194 -16.163 1.402 1.00 95.69 579 LEU A CA 1
ATOM 4792 C C . LEU A 1 579 ? 14.534 -16.904 1.479 1.00 95.69 579 LEU A C 1
ATOM 4794 O O . LEU A 1 579 ? 15.527 -16.442 0.917 1.00 95.69 579 LEU A O 1
ATOM 4798 N N . ALA A 1 580 ? 14.556 -18.093 2.074 1.00 95.75 580 ALA A N 1
ATOM 4799 C CA . ALA A 1 580 ? 15.736 -18.946 2.137 1.00 95.75 580 ALA A CA 1
ATOM 4800 C C . ALA A 1 580 ? 16.270 -19.314 0.738 1.00 95.75 580 ALA A C 1
ATOM 4802 O O . ALA A 1 580 ? 17.478 -19.252 0.492 1.00 95.75 580 ALA A O 1
ATOM 4803 N N . LEU A 1 581 ? 15.383 -19.633 -0.213 1.00 94.44 581 LEU A N 1
ATOM 4804 C CA . LEU A 1 581 ? 15.767 -19.866 -1.608 1.00 94.44 581 LEU A CA 1
ATOM 4805 C C . LEU A 1 581 ? 16.385 -18.620 -2.249 1.00 94.44 581 LEU A C 1
ATOM 4807 O O . LEU A 1 581 ? 17.383 -18.751 -2.959 1.00 94.44 581 LEU A O 1
ATOM 4811 N N . MET A 1 582 ? 15.832 -17.432 -1.985 1.00 93.62 582 MET A N 1
ATOM 4812 C CA . MET A 1 582 ? 16.377 -16.167 -2.477 1.00 93.62 582 MET A CA 1
ATOM 4813 C C . MET A 1 582 ? 17.788 -15.919 -1.932 1.00 93.62 582 MET A C 1
ATOM 4815 O O . MET A 1 582 ? 18.697 -15.628 -2.708 1.00 93.62 582 MET A O 1
ATOM 4819 N N . LEU A 1 583 ? 18.013 -16.130 -0.632 1.00 94.50 583 LEU A N 1
ATOM 4820 C CA . LEU A 1 583 ? 19.337 -16.009 -0.007 1.00 94.50 583 LEU A CA 1
ATOM 4821 C C . LEU A 1 583 ? 20.369 -16.939 -0.669 1.00 94.50 583 LEU A C 1
ATOM 4823 O O . LEU A 1 583 ? 21.486 -16.515 -0.969 1.00 94.50 583 LEU A O 1
ATOM 4827 N N . LEU A 1 584 ? 19.979 -18.178 -0.994 1.00 93.00 584 LEU A N 1
ATOM 4828 C CA . LEU A 1 584 ? 20.834 -19.134 -1.712 1.00 93.00 584 LEU A CA 1
ATOM 4829 C C . LEU A 1 584 ? 21.152 -18.718 -3.158 1.00 93.00 584 LEU A C 1
ATOM 4831 O O . LEU A 1 584 ? 22.122 -19.224 -3.732 1.00 93.00 584 LEU A O 1
ATOM 4835 N N . GLN A 1 585 ? 20.365 -17.823 -3.766 1.00 90.69 585 GLN A N 1
ATOM 4836 C CA . GLN A 1 585 ? 20.659 -17.282 -5.097 1.00 90.69 585 GLN A CA 1
ATOM 4837 C C . GLN A 1 585 ? 21.690 -16.150 -5.083 1.00 90.69 585 GLN A C 1
ATOM 4839 O O . GLN A 1 585 ? 22.192 -15.819 -6.160 1.00 90.69 585 GLN A O 1
ATOM 4844 N N . CYS A 1 586 ? 22.061 -15.623 -3.909 1.00 90.31 586 CYS A N 1
ATOM 4845 C CA . CYS A 1 586 ? 23.041 -14.548 -3.786 1.00 90.31 586 CYS A CA 1
ATOM 4846 C C . CYS A 1 586 ? 24.350 -14.901 -4.504 1.00 90.31 586 CYS A C 1
ATOM 4848 O O . CYS A 1 586 ? 25.005 -15.909 -4.204 1.00 90.31 586 CYS A O 1
ATOM 4850 N N . LYS A 1 587 ? 24.719 -14.079 -5.492 1.00 86.75 587 LYS A N 1
ATOM 4851 C CA . LYS A 1 587 ? 25.914 -14.319 -6.316 1.00 86.75 587 LYS A CA 1
ATOM 4852 C C . LYS A 1 587 ? 27.195 -13.938 -5.587 1.00 86.75 587 LYS A C 1
ATOM 4854 O O . LYS A 1 587 ? 28.185 -14.654 -5.701 1.00 86.75 587 LYS A O 1
ATOM 4859 N N . ASN A 1 588 ? 27.160 -12.832 -4.845 1.00 86.81 588 ASN A N 1
ATOM 4860 C CA . ASN A 1 588 ? 28.315 -12.249 -4.165 1.00 86.81 588 ASN A CA 1
ATOM 4861 C C . ASN A 1 588 ? 27.974 -11.899 -2.703 1.00 86.81 588 ASN A C 1
ATOM 4863 O O . ASN A 1 588 ? 27.886 -10.715 -2.370 1.00 86.81 588 ASN A O 1
ATOM 4867 N N . PRO A 1 589 ? 27.760 -12.898 -1.826 1.00 89.00 589 PRO A N 1
ATOM 4868 C CA . PRO A 1 589 ? 27.418 -12.637 -0.433 1.00 89.00 589 PRO A CA 1
ATOM 4869 C C . PRO A 1 589 ? 28.553 -11.914 0.300 1.00 89.00 589 PRO A C 1
ATOM 4871 O O . PRO A 1 589 ? 29.709 -12.336 0.249 1.00 89.00 589 PRO A O 1
ATOM 4874 N N . GLN A 1 590 ? 28.214 -10.842 1.018 1.00 91.62 590 GLN A N 1
ATOM 4875 C CA . GLN A 1 590 ? 29.142 -10.123 1.893 1.00 91.62 590 GLN A CA 1
ATOM 4876 C C . GLN A 1 590 ? 29.061 -10.697 3.305 1.00 91.62 590 GLN A C 1
ATOM 4878 O O . GLN A 1 590 ? 27.981 -10.755 3.896 1.00 91.62 590 GLN A O 1
ATOM 4883 N N . LYS A 1 591 ? 30.201 -11.130 3.855 1.00 93.12 591 LYS A N 1
ATOM 4884 C CA . LYS A 1 591 ? 30.236 -11.814 5.154 1.00 93.12 591 LYS A CA 1
ATOM 4885 C C . LYS A 1 591 ? 29.713 -10.912 6.271 1.00 93.12 591 LYS A C 1
ATOM 4887 O O . LYS A 1 591 ? 28.918 -11.368 7.084 1.00 93.12 591 LYS A O 1
ATOM 4892 N N . GLU A 1 592 ? 30.113 -9.643 6.275 1.00 92.06 592 GLU A N 1
ATOM 4893 C CA . GLU A 1 592 ? 29.735 -8.661 7.294 1.00 92.06 592 GLU A CA 1
ATOM 4894 C C . GLU A 1 592 ? 28.218 -8.424 7.332 1.00 92.06 592 GLU A C 1
ATOM 4896 O O . GLU A 1 592 ? 27.637 -8.295 8.408 1.00 92.06 592 GLU A O 1
ATOM 4901 N N . VAL A 1 593 ? 27.567 -8.427 6.164 1.00 92.75 593 VAL A N 1
ATOM 4902 C CA . VAL A 1 593 ? 26.109 -8.293 6.035 1.00 92.75 593 VAL A CA 1
ATOM 4903 C C . VAL A 1 593 ? 25.415 -9.555 6.541 1.00 92.75 593 VAL A C 1
ATOM 4905 O O . VAL A 1 593 ? 24.535 -9.477 7.397 1.00 92.75 593 VAL A O 1
ATOM 4908 N N . LEU A 1 594 ? 25.848 -10.731 6.067 1.00 94.75 594 LEU A N 1
ATOM 4909 C CA . LEU A 1 594 ? 25.239 -12.003 6.454 1.00 94.75 594 LEU A CA 1
ATOM 4910 C C . LEU A 1 594 ? 25.346 -12.273 7.954 1.00 94.75 594 LEU A C 1
ATOM 4912 O O . LEU A 1 594 ? 24.410 -12.819 8.521 1.00 94.75 594 LEU A O 1
ATOM 4916 N N . MET A 1 595 ? 26.437 -11.877 8.614 1.00 95.56 595 MET A N 1
ATOM 4917 C CA . MET A 1 595 ? 26.612 -12.077 10.058 1.00 95.56 595 MET A CA 1
ATOM 4918 C C . MET A 1 595 ? 25.527 -11.397 10.903 1.00 95.56 595 MET A C 1
ATOM 4920 O O . MET A 1 595 ? 25.261 -11.851 12.011 1.00 95.56 595 MET A O 1
ATOM 4924 N N . ARG A 1 596 ? 24.862 -10.346 10.413 1.00 95.38 596 ARG A N 1
ATOM 4925 C CA . ARG A 1 596 ? 23.828 -9.641 11.191 1.00 95.38 596 ARG A CA 1
ATOM 4926 C C . ARG A 1 596 ? 22.424 -10.249 11.062 1.00 95.38 596 ARG A C 1
ATOM 4928 O O . ARG A 1 596 ? 21.559 -9.960 11.879 1.00 95.38 596 ARG A O 1
ATOM 4935 N N . LEU A 1 597 ? 22.184 -11.115 10.077 1.00 96.00 597 LEU A N 1
ATOM 4936 C CA . LEU A 1 597 ? 20.839 -11.599 9.733 1.00 96.00 597 LEU A CA 1
ATOM 4937 C C . LEU A 1 597 ? 20.304 -12.812 10.531 1.00 96.00 597 LEU A C 1
ATOM 4939 O O . LEU A 1 597 ? 19.094 -12.850 10.746 1.00 96.00 597 LEU A O 1
ATOM 4943 N N . PRO A 1 598 ? 21.106 -13.799 10.995 1.00 96.50 598 PRO A N 1
ATOM 4944 C CA . PRO A 1 598 ? 20.573 -15.031 11.581 1.00 96.50 598 PRO A CA 1
ATOM 4945 C C . PRO A 1 598 ? 19.610 -14.808 12.748 1.00 96.50 598 PRO A C 1
ATOM 4947 O O . PRO A 1 598 ? 18.473 -15.269 12.715 1.00 96.50 598 PRO A O 1
ATOM 4950 N N . TYR A 1 599 ? 20.037 -14.047 13.758 1.00 96.25 599 TYR A N 1
ATOM 4951 C CA . TYR A 1 599 ? 19.203 -13.774 14.929 1.00 96.25 599 TYR A CA 1
ATOM 4952 C C . TYR A 1 599 ? 18.028 -12.842 14.609 1.00 96.25 599 TYR A C 1
ATOM 4954 O O . TYR A 1 599 ? 16.979 -12.938 15.245 1.00 96.25 599 TYR A O 1
ATOM 4962 N N . TYR A 1 600 ? 18.169 -11.970 13.604 1.00 95.94 600 TYR A N 1
ATOM 4963 C CA . TYR A 1 600 ? 17.052 -11.181 13.086 1.00 95.94 600 TYR A CA 1
ATOM 4964 C C . TYR A 1 600 ? 15.965 -12.082 12.481 1.00 95.94 600 TYR A C 1
ATOM 4966 O O . TYR A 1 600 ? 14.785 -11.907 12.791 1.00 95.94 600 TYR A O 1
ATOM 4974 N N . PHE A 1 601 ? 16.343 -13.077 11.675 1.00 96.44 601 PHE A N 1
ATOM 4975 C CA . PHE A 1 601 ? 15.395 -14.025 11.092 1.00 96.44 601 PHE A CA 1
ATOM 4976 C C . PHE A 1 601 ? 14.714 -14.891 12.159 1.00 96.44 601 PHE A C 1
ATOM 4978 O O . PHE A 1 601 ? 13.487 -14.980 12.158 1.00 96.44 601 PHE A O 1
ATOM 4985 N N . GLU A 1 602 ? 15.454 -15.431 13.133 1.00 94.31 602 GLU A N 1
ATOM 4986 C CA . GLU A 1 602 ? 14.864 -16.210 14.241 1.00 94.31 602 GLU A CA 1
ATOM 4987 C C . GLU A 1 602 ? 13.862 -15.401 15.057 1.00 94.31 602 GLU A C 1
ATOM 4989 O O . GLU A 1 602 ? 12.749 -15.853 15.316 1.00 94.31 602 GLU A O 1
ATOM 4994 N N . LYS A 1 603 ? 14.216 -14.161 15.414 1.00 93.31 603 LYS A N 1
ATOM 4995 C CA . LYS A 1 603 ? 13.320 -13.262 16.151 1.00 93.31 603 LYS A CA 1
ATOM 4996 C C . LYS A 1 603 ? 12.007 -13.011 15.400 1.00 93.31 603 LYS A C 1
ATOM 4998 O O . LYS A 1 603 ? 10.971 -12.808 16.029 1.00 93.31 603 LYS A O 1
ATOM 5003 N N . ASN A 1 604 ? 12.047 -13.034 14.070 1.00 91.31 604 ASN A N 1
ATOM 5004 C CA . ASN A 1 604 ? 10.882 -12.866 13.208 1.00 91.31 604 ASN A CA 1
ATOM 5005 C C . ASN A 1 604 ? 10.176 -14.190 12.856 1.00 91.31 604 ASN A C 1
ATOM 5007 O O . ASN A 1 604 ? 9.207 -14.160 12.092 1.00 91.31 604 ASN A O 1
ATOM 5011 N N . GLY A 1 605 ? 10.601 -15.330 13.413 1.00 92.31 605 GLY A N 1
ATOM 5012 C CA . GLY A 1 605 ? 10.044 -16.658 13.127 1.00 92.31 605 GLY A CA 1
ATOM 5013 C C . GLY A 1 605 ? 10.325 -17.137 11.700 1.00 92.31 605 GLY A C 1
ATOM 5014 O O . GLY A 1 605 ? 9.435 -17.697 11.063 1.00 92.31 605 GLY A O 1
ATOM 5015 N N . LEU A 1 606 ? 11.513 -16.818 11.177 1.00 95.44 606 LEU A N 1
ATOM 5016 C CA . LEU A 1 606 ? 12.021 -17.205 9.855 1.00 95.44 606 LEU A CA 1
ATOM 5017 C C . LEU A 1 606 ? 13.194 -18.185 10.029 1.00 95.44 606 LEU A C 1
ATOM 5019 O O . LEU A 1 606 ? 14.354 -17.890 9.723 1.00 95.44 606 LEU A O 1
ATOM 5023 N N . ASP A 1 607 ? 12.893 -19.338 10.620 1.00 95.19 607 ASP A N 1
ATOM 5024 C CA . ASP A 1 607 ? 13.887 -20.314 11.064 1.00 95.19 607 ASP A CA 1
ATOM 5025 C C . ASP A 1 607 ? 14.687 -20.908 9.895 1.00 95.19 607 ASP A C 1
ATOM 5027 O O . ASP A 1 607 ? 15.902 -21.075 9.993 1.00 95.19 607 ASP A O 1
ATOM 5031 N N . ILE A 1 608 ? 14.049 -21.175 8.752 1.00 96.12 608 ILE A N 1
ATOM 5032 C CA . ILE A 1 608 ? 14.711 -21.742 7.568 1.00 96.12 608 ILE A CA 1
ATOM 5033 C C . ILE A 1 608 ? 15.703 -20.733 6.994 1.00 96.12 608 ILE A C 1
ATOM 5035 O O . ILE A 1 608 ? 16.834 -21.098 6.659 1.00 96.12 608 ILE A O 1
ATOM 5039 N N . SER A 1 609 ? 15.309 -19.461 6.909 1.00 97.31 609 SER A N 1
ATOM 5040 C CA . SER A 1 609 ? 16.194 -18.382 6.469 1.00 97.31 609 SER A CA 1
ATOM 5041 C C . SER A 1 609 ? 17.393 -18.226 7.408 1.00 97.31 609 SER A C 1
ATOM 5043 O O . SER A 1 609 ? 18.523 -18.126 6.928 1.00 97.31 609 SER A O 1
ATOM 5045 N N . SER A 1 610 ? 17.188 -18.310 8.731 1.00 97.19 610 SER A N 1
ATOM 5046 C CA . SER A 1 610 ? 18.285 -18.339 9.716 1.00 97.19 610 SER A CA 1
ATOM 5047 C C . SER A 1 610 ? 19.236 -19.520 9.490 1.00 97.19 610 SER A C 1
ATOM 5049 O O . SER A 1 610 ? 20.452 -19.324 9.388 1.00 97.19 610 SER A O 1
ATOM 5051 N N . ILE A 1 611 ? 18.699 -20.738 9.339 1.00 96.88 611 ILE A N 1
ATOM 5052 C CA . ILE A 1 611 ? 19.475 -21.960 9.077 1.00 96.88 611 ILE A CA 1
ATOM 5053 C C . ILE A 1 611 ? 20.319 -21.801 7.809 1.00 96.88 611 ILE A C 1
ATOM 5055 O O . ILE A 1 611 ? 21.517 -22.092 7.820 1.00 96.88 611 ILE A O 1
ATOM 5059 N N . VAL A 1 612 ? 19.721 -21.306 6.723 1.00 96.75 612 VAL A N 1
ATOM 5060 C CA . VAL A 1 612 ? 20.416 -21.083 5.451 1.00 96.75 612 VAL A CA 1
ATOM 5061 C C . VAL A 1 612 ? 21.517 -20.036 5.592 1.00 96.75 612 VAL A C 1
ATOM 5063 O O . VAL A 1 612 ? 22.632 -20.267 5.122 1.00 96.75 612 VAL A O 1
ATOM 5066 N N . THR A 1 613 ? 21.262 -18.911 6.263 1.00 96.56 613 THR A N 1
ATOM 5067 C CA . THR A 1 613 ? 22.295 -17.888 6.468 1.00 96.56 613 THR A CA 1
ATOM 5068 C C . THR A 1 613 ? 23.441 -18.400 7.343 1.00 96.56 613 THR A C 1
ATOM 5070 O O . THR A 1 613 ? 24.604 -18.182 7.006 1.00 96.56 613 THR A O 1
ATOM 5073 N N . ARG A 1 614 ? 23.156 -19.143 8.421 1.00 96.69 614 ARG A N 1
ATOM 5074 C CA . ARG A 1 614 ? 24.189 -19.785 9.256 1.00 96.69 614 ARG A CA 1
ATOM 5075 C C . ARG A 1 614 ? 25.005 -20.810 8.480 1.00 96.69 614 ARG A C 1
ATOM 5077 O O . ARG A 1 614 ? 26.226 -20.851 8.630 1.00 96.69 614 ARG A O 1
ATOM 5084 N N . TYR A 1 615 ? 24.355 -21.572 7.605 1.00 96.56 615 TYR A N 1
ATOM 5085 C CA . TYR A 1 615 ? 25.026 -22.491 6.694 1.00 96.56 615 TYR A CA 1
ATOM 5086 C C . TYR A 1 615 ? 25.968 -21.761 5.735 1.00 96.56 615 TYR A C 1
ATOM 5088 O O . TYR A 1 615 ? 27.135 -22.135 5.628 1.00 96.56 615 TYR A O 1
ATOM 5096 N N . MET A 1 616 ? 25.520 -20.663 5.118 1.00 95.50 616 MET A N 1
ATOM 5097 C CA . MET A 1 616 ? 26.385 -19.810 4.292 1.00 95.50 616 MET A CA 1
ATOM 5098 C C . MET A 1 616 ? 27.554 -19.213 5.088 1.00 95.50 616 MET A C 1
ATOM 5100 O O . MET A 1 616 ? 28.616 -18.967 4.526 1.00 95.50 616 MET A O 1
ATOM 5104 N N . LEU A 1 617 ? 27.392 -19.024 6.398 1.00 96.44 617 LEU A N 1
ATOM 5105 C CA . LEU A 1 617 ? 28.432 -18.585 7.333 1.00 96.44 617 LEU A CA 1
ATOM 5106 C C . LEU A 1 617 ? 29.310 -19.732 7.878 1.00 96.44 617 LEU A C 1
ATOM 5108 O O . LEU A 1 617 ? 30.155 -19.486 8.737 1.00 96.44 617 LEU A O 1
ATOM 5112 N N . GLY A 1 618 ? 29.132 -20.970 7.403 1.00 94.94 618 GLY A N 1
ATOM 5113 C CA . GLY A 1 618 ? 29.972 -22.120 7.751 1.00 94.94 618 GLY A CA 1
ATOM 5114 C C . GLY A 1 618 ? 29.455 -23.020 8.880 1.00 94.94 618 GLY A C 1
ATOM 5115 O O . GLY A 1 618 ? 30.208 -23.875 9.356 1.00 94.94 618 GLY A O 1
ATOM 5116 N N . HIS A 1 619 ? 28.202 -22.858 9.321 1.00 94.81 619 HIS A N 1
ATOM 5117 C CA . HIS A 1 619 ? 27.637 -23.566 10.480 1.00 94.81 619 HIS A CA 1
ATOM 5118 C C . HIS A 1 619 ? 26.457 -24.449 10.109 1.00 94.81 619 HIS A C 1
ATOM 5120 O O . HIS A 1 619 ? 25.576 -24.060 9.355 1.00 94.81 619 HIS A O 1
ATOM 5126 N N . TYR A 1 620 ? 26.414 -25.638 10.697 1.00 94.06 620 TYR A N 1
ATOM 5127 C CA . TYR A 1 620 ? 25.328 -26.588 10.491 1.00 94.06 620 TYR A CA 1
ATOM 5128 C C . TYR A 1 620 ? 24.368 -26.476 11.665 1.00 94.06 620 TYR A C 1
ATOM 5130 O O . TYR A 1 620 ? 24.796 -26.622 12.809 1.00 94.06 620 TYR A O 1
ATOM 5138 N N . ASP A 1 621 ? 23.093 -26.235 11.378 1.00 94.50 621 ASP A N 1
ATOM 5139 C CA . ASP A 1 621 ? 22.050 -26.244 12.398 1.00 94.50 621 ASP A CA 1
ATOM 5140 C C . ASP A 1 621 ? 21.934 -27.633 13.043 1.00 94.50 621 ASP A C 1
ATOM 5142 O O . ASP A 1 621 ? 21.818 -28.635 12.335 1.00 94.50 621 ASP A O 1
ATOM 5146 N N . GLU A 1 622 ? 21.975 -27.708 14.376 1.00 92.38 622 GLU A N 1
ATOM 5147 C CA . GLU A 1 622 ? 21.964 -28.984 15.105 1.00 92.38 622 GLU A CA 1
ATOM 5148 C C . GLU A 1 622 ? 20.642 -29.742 14.930 1.00 92.38 622 GLU A C 1
ATOM 5150 O O . GLU A 1 622 ? 20.643 -30.970 14.806 1.00 92.38 622 GLU A O 1
ATOM 5155 N N . GLY A 1 623 ? 19.518 -29.019 14.876 1.00 91.31 623 GLY A N 1
ATOM 5156 C CA . GLY A 1 623 ? 18.186 -29.590 14.713 1.00 91.31 623 GLY A CA 1
ATOM 5157 C C . GLY A 1 623 ? 18.048 -30.294 13.368 1.00 91.31 623 GLY A C 1
ATOM 5158 O O . GLY A 1 623 ? 17.791 -31.500 13.320 1.00 91.31 623 GLY A O 1
ATOM 5159 N N . LEU A 1 624 ? 18.299 -29.577 12.274 1.00 91.88 624 LEU A N 1
ATOM 5160 C CA . LEU A 1 624 ? 18.258 -30.133 10.922 1.00 91.88 624 LEU A CA 1
ATOM 5161 C C . LEU A 1 624 ? 19.345 -31.200 10.711 1.00 91.88 624 LEU A C 1
ATOM 5163 O O . LEU A 1 624 ? 19.083 -32.238 10.102 1.00 91.88 624 LEU A O 1
ATOM 5167 N N . LEU A 1 625 ? 20.548 -31.011 11.261 1.00 93.06 625 LEU A N 1
ATOM 5168 C CA . LEU A 1 625 ? 21.618 -32.008 11.184 1.00 93.06 625 LEU A CA 1
ATOM 5169 C C . LEU A 1 625 ? 21.216 -33.321 11.875 1.00 93.06 625 LEU A C 1
ATOM 5171 O O . LEU A 1 625 ? 21.455 -34.395 11.319 1.00 93.06 625 LEU A O 1
ATOM 5175 N N . SER A 1 626 ? 20.542 -33.254 13.027 1.00 93.25 626 SER A N 1
ATOM 5176 C CA . SER A 1 626 ? 20.028 -34.439 13.723 1.00 93.25 626 SER A CA 1
ATOM 5177 C C . SER A 1 626 ? 18.953 -35.180 12.914 1.00 93.25 626 SER A C 1
ATOM 5179 O O . SER A 1 626 ? 18.999 -36.409 12.820 1.00 93.25 626 SER A O 1
ATOM 5181 N N . GLN A 1 627 ? 18.046 -34.449 12.251 1.00 92.44 627 GLN A N 1
ATOM 5182 C CA . GLN A 1 627 ? 17.020 -35.017 11.363 1.00 92.44 627 GLN A CA 1
ATOM 5183 C C . GLN A 1 627 ? 17.634 -35.710 10.138 1.00 92.44 627 GLN A C 1
ATOM 5185 O O . GLN A 1 627 ? 17.096 -36.703 9.648 1.00 92.44 627 GLN A O 1
ATOM 5190 N N . LEU A 1 628 ? 18.794 -35.234 9.682 1.00 92.50 628 LEU A N 1
ATOM 5191 C CA . LEU A 1 628 ? 19.575 -35.817 8.589 1.00 92.50 628 LEU A CA 1
ATOM 5192 C C . LEU A 1 628 ? 20.599 -36.865 9.068 1.00 92.50 628 LEU A C 1
ATOM 5194 O O . LEU A 1 628 ? 21.565 -37.165 8.366 1.00 92.50 628 LEU A O 1
ATOM 5198 N N . GLY A 1 629 ? 20.405 -37.441 10.260 1.00 91.12 629 GLY A N 1
ATOM 5199 C CA . GLY A 1 629 ? 21.235 -38.533 10.775 1.00 91.12 629 GLY A CA 1
ATOM 5200 C C . GLY A 1 629 ? 22.646 -38.113 11.197 1.00 91.12 629 GLY A C 1
ATOM 5201 O O . GLY A 1 629 ? 23.549 -38.948 11.225 1.00 91.12 629 GLY A O 1
ATOM 5202 N N . ASN A 1 630 ? 22.843 -36.835 11.530 1.00 92.12 630 ASN A N 1
ATOM 5203 C CA . ASN A 1 630 ? 24.128 -36.217 11.857 1.00 92.12 630 ASN A CA 1
ATOM 5204 C C . ASN A 1 630 ? 25.177 -36.261 10.728 1.00 92.12 630 ASN A C 1
ATOM 5206 O O . ASN A 1 630 ? 26.382 -36.206 10.990 1.00 92.12 630 ASN A O 1
ATOM 5210 N N . ASP A 1 631 ? 24.737 -36.335 9.466 1.00 93.44 631 ASP A N 1
ATOM 5211 C CA . ASP A 1 631 ? 25.617 -36.360 8.296 1.00 93.44 631 ASP A CA 1
ATOM 5212 C C . ASP A 1 631 ? 25.698 -34.988 7.604 1.00 93.44 631 ASP A C 1
ATOM 5214 O O . ASP A 1 631 ? 24.791 -34.560 6.887 1.00 93.44 631 ASP A O 1
ATOM 5218 N N . LYS A 1 632 ? 26.847 -34.318 7.760 1.00 93.19 632 LYS A N 1
ATOM 5219 C CA . LYS A 1 632 ? 27.131 -33.032 7.102 1.00 93.19 632 LYS A CA 1
ATOM 5220 C C . LYS A 1 632 ? 27.079 -33.119 5.575 1.00 93.19 632 LYS A C 1
ATOM 5222 O O . LYS A 1 632 ? 26.621 -32.179 4.939 1.00 93.19 632 LYS A O 1
ATOM 5227 N N . LYS A 1 633 ? 27.468 -34.251 4.972 1.00 93.06 633 LYS A N 1
ATOM 5228 C CA . LYS A 1 633 ? 27.403 -34.419 3.509 1.00 93.06 633 LYS A CA 1
ATOM 5229 C C . LYS A 1 633 ? 25.963 -34.465 3.017 1.00 93.06 633 LYS A C 1
ATOM 5231 O O . LYS A 1 633 ? 25.662 -33.951 1.942 1.00 93.06 633 LYS A O 1
ATOM 5236 N N . GLN A 1 634 ? 25.076 -35.086 3.791 1.00 93.31 634 GLN A N 1
ATOM 5237 C CA . GLN A 1 634 ? 23.652 -35.124 3.478 1.00 93.31 634 GLN A CA 1
ATOM 5238 C C . GLN A 1 634 ? 23.010 -33.739 3.649 1.00 93.31 634 GLN A C 1
ATOM 5240 O O . GLN A 1 634 ? 22.154 -33.363 2.846 1.00 93.31 634 GLN A O 1
ATOM 5245 N N . PHE A 1 635 ? 23.461 -32.955 4.631 1.00 94.69 635 PHE A N 1
ATOM 5246 C CA . PHE A 1 635 ? 23.074 -31.551 4.789 1.00 94.69 635 PHE A CA 1
ATOM 5247 C C . PHE A 1 635 ? 23.496 -30.710 3.574 1.00 94.69 635 PHE A C 1
ATOM 5249 O O . PHE A 1 635 ? 22.644 -30.091 2.937 1.00 94.69 635 PHE A O 1
ATOM 5256 N N . ASP A 1 636 ? 24.778 -30.760 3.190 1.00 94.12 636 ASP A N 1
ATOM 5257 C CA . ASP A 1 636 ? 25.313 -30.054 2.013 1.00 94.12 636 ASP A CA 1
ATOM 5258 C C . ASP A 1 636 ? 24.539 -30.400 0.739 1.00 94.12 636 ASP A C 1
ATOM 5260 O O . ASP A 1 636 ? 24.210 -29.531 -0.075 1.00 94.12 636 ASP A O 1
ATOM 5264 N N . LYS A 1 637 ? 24.219 -31.689 0.576 1.00 93.44 637 LYS A N 1
ATOM 5265 C CA . LYS A 1 637 ? 23.413 -32.186 -0.536 1.00 93.44 637 LYS A CA 1
ATOM 5266 C C . LYS A 1 637 ? 22.009 -31.578 -0.523 1.00 93.44 637 LYS A C 1
ATOM 5268 O O . LYS A 1 637 ? 21.556 -31.127 -1.567 1.00 93.44 637 LYS A O 1
ATOM 5273 N N . THR A 1 638 ? 21.359 -31.519 0.637 1.00 94.06 638 THR A N 1
ATOM 5274 C CA . THR A 1 638 ? 19.999 -30.976 0.790 1.00 94.06 638 THR A CA 1
ATOM 5275 C C . THR A 1 638 ? 19.947 -29.485 0.436 1.00 94.06 638 THR A C 1
ATOM 5277 O O . THR A 1 638 ? 19.134 -29.080 -0.393 1.00 94.06 638 THR A O 1
ATOM 5280 N N . ILE A 1 639 ? 20.866 -28.669 0.967 1.00 94.62 639 ILE A N 1
ATOM 5281 C CA . ILE A 1 639 ? 20.942 -27.236 0.627 1.00 94.62 639 ILE A CA 1
ATOM 5282 C C . ILE A 1 639 ? 21.264 -27.034 -0.861 1.00 94.62 639 ILE A C 1
ATOM 5284 O O . ILE A 1 639 ? 20.695 -26.163 -1.525 1.00 94.62 639 ILE A O 1
ATOM 5288 N N . SER A 1 640 ? 22.146 -27.868 -1.418 1.00 93.06 640 SER A N 1
ATOM 5289 C CA . SER A 1 640 ? 22.448 -27.845 -2.852 1.00 93.06 640 SER A CA 1
ATOM 5290 C C . SER A 1 640 ? 21.226 -28.210 -3.703 1.00 93.06 640 SER A C 1
ATOM 5292 O O . SER A 1 640 ? 21.017 -27.606 -4.754 1.00 93.06 640 SER A O 1
ATOM 5294 N N . GLU A 1 641 ? 20.396 -29.162 -3.273 1.00 93.38 641 GLU A N 1
ATOM 5295 C CA . GLU A 1 641 ? 19.134 -29.509 -3.938 1.00 93.38 641 GLU A CA 1
ATOM 5296 C C . GLU A 1 641 ? 18.139 -28.339 -3.896 1.00 93.38 641 GLU A C 1
ATOM 5298 O O . GLU A 1 641 ? 17.515 -28.044 -4.916 1.00 93.38 641 GLU A O 1
ATOM 5303 N N . TRP A 1 642 ? 18.048 -27.611 -2.777 1.00 94.19 642 TRP A N 1
ATOM 5304 C CA . TRP A 1 642 ? 17.203 -26.415 -2.662 1.00 94.19 642 TRP A CA 1
ATOM 5305 C C . TRP A 1 642 ? 17.631 -25.312 -3.632 1.00 94.19 642 TRP A C 1
ATOM 5307 O O . TRP A 1 642 ? 16.809 -24.840 -4.421 1.00 94.19 642 TRP A O 1
ATOM 5317 N N . ARG A 1 643 ? 18.929 -24.965 -3.651 1.00 91.31 643 ARG A N 1
ATOM 5318 C CA . ARG A 1 643 ? 19.490 -23.939 -4.553 1.00 91.31 643 ARG A CA 1
ATOM 5319 C C . ARG A 1 643 ? 19.226 -24.241 -6.032 1.00 91.31 643 ARG A C 1
ATOM 5321 O O . ARG A 1 643 ? 19.081 -23.310 -6.821 1.00 91.31 643 ARG A O 1
ATOM 5328 N N . ASN A 1 644 ? 19.195 -25.523 -6.400 1.00 91.12 644 ASN A N 1
ATOM 5329 C CA . ASN A 1 644 ? 19.045 -26.001 -7.779 1.00 91.12 644 ASN A CA 1
ATOM 5330 C C . ASN A 1 644 ? 17.618 -26.484 -8.113 1.00 91.12 644 ASN A C 1
ATOM 5332 O O . ASN A 1 644 ? 17.389 -27.082 -9.177 1.00 91.12 644 ASN A O 1
ATOM 5336 N N . SER A 1 645 ? 16.660 -26.251 -7.214 1.00 90.19 645 SER A N 1
ATOM 5337 C CA . SER A 1 645 ? 15.258 -26.619 -7.406 1.00 90.19 645 SER A CA 1
ATOM 5338 C C . SER A 1 645 ? 14.603 -25.796 -8.530 1.00 90.19 645 SER A C 1
ATOM 5340 O O . SER A 1 645 ? 15.034 -24.677 -8.804 1.00 90.19 645 SER A O 1
ATOM 5342 N N . PRO A 1 646 ? 13.549 -26.309 -9.195 1.00 85.81 646 PRO A N 1
ATOM 5343 C CA . PRO A 1 646 ? 12.826 -25.546 -10.218 1.00 85.81 646 PRO A CA 1
ATOM 5344 C C . PRO A 1 646 ? 12.241 -24.225 -9.702 1.00 85.81 646 PRO A C 1
ATOM 5346 O O . PRO A 1 646 ? 12.246 -23.244 -10.430 1.00 85.81 646 PRO A O 1
ATOM 5349 N N . VAL A 1 647 ? 11.787 -24.190 -8.444 1.00 85.69 647 VAL A N 1
ATOM 5350 C CA . VAL A 1 647 ? 11.237 -22.978 -7.809 1.00 85.69 647 VAL A CA 1
ATOM 5351 C C . VAL A 1 647 ? 12.326 -21.919 -7.625 1.00 85.69 647 VAL A C 1
ATOM 5353 O O . VAL A 1 647 ? 12.098 -20.742 -7.871 1.00 85.69 647 VAL A O 1
ATOM 5356 N N . ALA A 1 648 ? 13.542 -22.330 -7.258 1.00 84.69 648 ALA A N 1
ATOM 5357 C CA . ALA A 1 648 ? 14.671 -21.414 -7.132 1.00 84.69 648 ALA A CA 1
ATOM 5358 C C . ALA A 1 648 ? 15.104 -20.800 -8.480 1.00 84.69 648 ALA A C 1
ATOM 5360 O O . ALA A 1 648 ? 15.639 -19.694 -8.499 1.00 84.69 648 ALA A O 1
ATOM 5361 N N . ASP A 1 649 ? 14.849 -21.485 -9.603 1.00 80.75 649 ASP A N 1
ATOM 5362 C CA . ASP A 1 649 ? 15.104 -20.956 -10.950 1.00 80.75 649 ASP A CA 1
ATOM 5363 C C . ASP A 1 649 ? 14.116 -19.835 -11.349 1.00 80.75 649 ASP A C 1
ATOM 5365 O O . ASP A 1 649 ? 14.404 -19.087 -12.286 1.00 80.75 649 ASP A O 1
ATOM 5369 N N . GLU A 1 650 ? 12.978 -19.695 -10.653 1.00 80.25 650 GLU A N 1
ATOM 5370 C CA . GLU A 1 650 ? 12.025 -18.586 -10.839 1.00 80.25 650 GLU A CA 1
ATOM 5371 C C . GLU A 1 650 ? 12.478 -17.294 -10.134 1.00 80.25 650 GLU A C 1
ATOM 5373 O O . GLU A 1 650 ? 12.006 -16.206 -10.470 1.00 80.25 650 GLU A O 1
ATOM 5378 N N . ILE A 1 651 ? 13.427 -17.384 -9.194 1.00 81.62 651 ILE A N 1
ATOM 5379 C CA . ILE A 1 651 ? 14.019 -16.228 -8.511 1.00 81.62 651 ILE A CA 1
ATOM 5380 C C . ILE A 1 651 ? 15.123 -15.649 -9.403 1.00 81.62 651 ILE A C 1
ATOM 5382 O O . ILE A 1 651 ? 16.242 -16.161 -9.474 1.00 81.62 651 ILE A O 1
ATOM 5386 N N . VAL A 1 652 ? 14.784 -14.578 -10.122 1.00 76.75 652 VAL A N 1
ATOM 5387 C CA . VAL A 1 652 ? 15.682 -13.936 -11.099 1.00 76.75 652 VAL A CA 1
ATOM 5388 C C . VAL A 1 652 ? 16.530 -12.822 -10.472 1.00 76.75 652 VAL A C 1
ATOM 5390 O O . VAL A 1 652 ? 17.655 -12.587 -10.921 1.00 76.75 652 VAL A O 1
ATOM 5393 N N . ALA A 1 653 ? 16.001 -12.139 -9.453 1.00 83.88 653 ALA A N 1
ATOM 5394 C CA . ALA A 1 653 ? 16.674 -11.030 -8.786 1.00 83.88 653 ALA A CA 1
ATOM 5395 C C . ALA A 1 653 ? 17.851 -11.513 -7.919 1.00 83.88 653 ALA A C 1
ATOM 5397 O O . ALA A 1 653 ? 17.784 -12.572 -7.295 1.00 83.88 653 ALA A O 1
ATOM 5398 N N . ASP A 1 654 ? 18.933 -10.731 -7.892 1.00 88.38 654 ASP A N 1
ATOM 5399 C CA . ASP A 1 654 ? 20.002 -10.911 -6.903 1.00 88.38 654 ASP A CA 1
ATOM 5400 C C . ASP A 1 654 ? 19.535 -10.245 -5.596 1.00 88.38 654 ASP A C 1
ATOM 5402 O O . ASP A 1 654 ? 18.973 -9.148 -5.673 1.00 88.38 654 ASP A O 1
ATOM 5406 N N . PRO A 1 655 ? 19.712 -10.873 -4.422 1.00 92.38 655 PRO A N 1
ATOM 5407 C CA . PRO A 1 655 ? 19.253 -10.297 -3.167 1.00 92.38 655 PRO A CA 1
ATOM 5408 C C . PRO A 1 655 ? 19.975 -8.981 -2.877 1.00 92.38 655 PRO A C 1
ATOM 5410 O O . PRO A 1 655 ? 21.200 -8.912 -2.973 1.00 92.38 655 PRO A O 1
ATOM 5413 N N . TRP A 1 656 ? 19.205 -7.972 -2.488 1.00 93.69 656 TRP A N 1
ATOM 5414 C CA . TRP A 1 656 ? 19.679 -6.696 -1.977 1.00 93.69 656 TRP A CA 1
ATOM 5415 C C . TRP A 1 656 ? 19.262 -6.560 -0.513 1.00 93.69 656 TRP A C 1
ATOM 5417 O O . TRP A 1 656 ? 18.075 -6.639 -0.173 1.00 93.69 656 TRP A O 1
ATOM 5427 N N . PHE A 1 657 ? 20.252 -6.388 0.356 1.00 92.06 657 PHE A N 1
ATOM 5428 C CA . PHE A 1 657 ? 20.069 -6.295 1.800 1.00 92.06 657 PHE A CA 1
ATOM 5429 C C . PHE A 1 657 ? 19.908 -4.852 2.282 1.00 92.06 657 PHE A C 1
ATOM 5431 O O . PHE A 1 657 ? 19.403 -4.649 3.377 1.00 92.06 657 PHE A O 1
ATOM 5438 N N . GLY A 1 658 ? 20.308 -3.851 1.494 1.00 90.06 658 GLY A N 1
ATOM 5439 C CA . GLY A 1 658 ? 20.274 -2.442 1.906 1.00 90.06 658 GLY A CA 1
ATOM 5440 C C . GLY A 1 658 ? 21.585 -1.932 2.504 1.00 90.06 658 GLY A C 1
ATOM 5441 O O . GLY A 1 658 ? 21.622 -0.820 3.026 1.00 90.06 658 GLY A O 1
ATOM 5442 N N . ALA A 1 659 ? 22.656 -2.725 2.416 1.00 90.88 659 ALA A N 1
ATOM 5443 C CA . ALA A 1 659 ? 24.005 -2.385 2.887 1.00 90.88 659 ALA A CA 1
ATOM 5444 C C . ALA A 1 659 ? 25.033 -2.312 1.743 1.00 90.88 659 ALA A C 1
ATOM 5446 O O . ALA A 1 659 ? 26.172 -1.877 1.923 1.00 90.88 659 ALA A O 1
ATOM 5447 N N . GLU A 1 660 ? 24.647 -2.767 0.555 1.00 91.06 660 GLU A N 1
ATOM 5448 C CA . GLU A 1 660 ? 25.465 -2.741 -0.643 1.00 91.06 660 GLU A CA 1
ATOM 5449 C C . GLU A 1 660 ? 25.771 -1.304 -1.073 1.00 91.06 660 GLU A C 1
ATOM 5451 O O . GLU A 1 660 ? 25.026 -0.376 -0.786 1.00 91.06 660 GLU A O 1
ATOM 5456 N N . LYS A 1 661 ? 26.879 -1.111 -1.801 1.00 91.00 661 LYS A N 1
ATOM 5457 C CA . LYS A 1 661 ? 27.304 0.226 -2.252 1.00 91.00 661 LYS A CA 1
ATOM 5458 C C . LYS A 1 661 ? 26.384 0.833 -3.307 1.00 91.00 661 LYS A C 1
ATOM 5460 O O . LYS A 1 661 ? 26.291 2.050 -3.383 1.00 91.00 661 LYS A O 1
ATOM 5465 N N . VAL A 1 662 ? 25.785 -0.014 -4.143 1.00 91.94 662 VAL A N 1
ATOM 5466 C CA . VAL A 1 662 ? 24.951 0.390 -5.277 1.00 91.94 662 VAL A CA 1
ATOM 5467 C C . VAL A 1 662 ? 23.667 -0.425 -5.246 1.00 91.94 662 VAL A C 1
ATOM 5469 O O . VAL A 1 662 ? 23.719 -1.652 -5.155 1.00 91.94 662 VAL A O 1
ATOM 5472 N N . CYS A 1 663 ? 22.530 0.251 -5.370 1.00 92.94 663 CYS A N 1
ATOM 5473 C CA . CYS A 1 663 ? 21.220 -0.354 -5.558 1.00 92.94 663 CYS A CA 1
ATOM 5474 C C . CYS A 1 663 ? 20.750 -0.049 -6.980 1.00 92.94 663 CYS A C 1
ATOM 5476 O O . CYS A 1 663 ? 20.931 1.065 -7.477 1.00 92.94 663 CYS A O 1
ATOM 5478 N N . LYS A 1 664 ? 20.181 -1.045 -7.664 1.00 94.31 664 LYS A N 1
ATOM 5479 C CA . LYS A 1 664 ? 19.724 -0.899 -9.046 1.00 94.31 664 LYS A CA 1
ATOM 5480 C C . LYS A 1 664 ? 18.302 -1.412 -9.202 1.00 94.31 664 LYS A C 1
ATOM 5482 O O . LYS A 1 664 ? 18.070 -2.616 -9.176 1.00 94.31 664 LYS A O 1
ATOM 5487 N N . LEU A 1 665 ? 17.379 -0.496 -9.460 1.00 95.31 665 LEU A N 1
ATOM 5488 C CA . LEU A 1 665 ? 15.979 -0.798 -9.725 1.00 95.31 665 LEU A CA 1
ATOM 5489 C C . LEU A 1 665 ? 15.772 -0.867 -11.240 1.00 95.31 665 LEU A C 1
ATOM 5491 O O . LEU A 1 665 ? 16.317 -0.046 -11.980 1.00 95.31 665 LEU A O 1
ATOM 5495 N N . GLN A 1 666 ? 15.013 -1.849 -11.728 1.00 94.75 666 GLN A N 1
ATOM 5496 C CA . GLN A 1 666 ? 14.803 -2.041 -13.166 1.00 94.75 666 GLN A CA 1
ATOM 5497 C C . GLN A 1 666 ? 13.342 -2.346 -13.497 1.00 94.75 666 GLN A C 1
ATOM 5499 O O . GLN A 1 666 ? 12.680 -3.102 -12.789 1.00 94.75 666 GLN A O 1
ATOM 5504 N N . SER A 1 667 ? 12.864 -1.796 -14.611 1.00 95.25 667 SER A N 1
ATOM 5505 C CA . SER A 1 667 ? 11.567 -2.099 -15.219 1.00 95.25 667 SER A CA 1
ATOM 5506 C C . SER A 1 667 ? 11.730 -2.317 -16.725 1.00 95.25 667 SER A C 1
ATOM 5508 O O . SER A 1 667 ? 12.647 -1.773 -17.343 1.00 95.25 667 SER A O 1
ATOM 5510 N N . ARG A 1 668 ? 10.832 -3.103 -17.324 1.00 94.25 668 ARG A N 1
ATOM 5511 C CA . ARG A 1 668 ? 10.717 -3.255 -18.778 1.00 94.25 668 ARG A CA 1
ATOM 5512 C C . ARG A 1 668 ? 9.300 -2.915 -19.203 1.00 94.25 668 ARG A C 1
ATOM 5514 O O . ARG A 1 668 ? 8.360 -3.607 -18.821 1.00 94.25 668 ARG A O 1
ATOM 5521 N N . ILE A 1 669 ? 9.155 -1.896 -20.045 1.00 96.00 669 ILE A N 1
ATOM 5522 C CA . ILE A 1 669 ? 7.846 -1.441 -20.515 1.00 96.00 669 ILE A CA 1
ATOM 5523 C C . ILE A 1 669 ? 7.876 -1.054 -21.990 1.00 96.00 669 ILE A C 1
ATOM 5525 O O . ILE A 1 669 ? 8.750 -0.316 -22.445 1.00 96.00 669 ILE A O 1
ATOM 5529 N N . LEU A 1 670 ? 6.921 -1.587 -22.761 1.00 94.62 670 LEU A N 1
ATOM 5530 C CA . LEU A 1 670 ? 6.784 -1.352 -24.205 1.00 94.62 670 LEU A CA 1
ATOM 5531 C C . LEU A 1 670 ? 8.097 -1.584 -24.979 1.00 94.62 670 LEU A C 1
ATOM 5533 O O . LEU A 1 670 ? 8.367 -0.911 -25.971 1.00 94.62 670 LEU A O 1
ATOM 5537 N N . GLY A 1 671 ? 8.920 -2.530 -24.517 1.00 93.12 671 GLY A N 1
ATOM 5538 C CA . GLY A 1 671 ? 10.210 -2.874 -25.115 1.00 93.12 671 GLY A CA 1
ATOM 5539 C C . GLY A 1 671 ? 11.426 -2.106 -24.593 1.00 93.12 671 GLY A C 1
ATOM 5540 O O . GLY A 1 671 ? 12.541 -2.489 -24.934 1.00 93.12 671 GLY A O 1
ATOM 5541 N N . CYS A 1 672 ? 11.251 -1.073 -23.765 1.00 95.38 672 CYS A N 1
ATOM 5542 C CA . CYS A 1 672 ? 12.357 -0.308 -23.188 1.00 95.38 672 CYS A CA 1
ATOM 5543 C C . CYS A 1 672 ? 12.753 -0.845 -21.808 1.00 95.38 672 CYS A C 1
ATOM 5545 O O . CYS A 1 672 ? 11.886 -0.989 -20.945 1.00 95.38 672 CYS A O 1
ATOM 5547 N N . ASP A 1 673 ? 14.046 -1.091 -21.594 1.00 95.25 673 ASP A N 1
ATOM 5548 C CA . ASP A 1 673 ? 14.620 -1.356 -20.272 1.00 95.25 673 ASP A CA 1
ATOM 5549 C C . ASP A 1 673 ? 14.944 -0.030 -19.568 1.00 95.25 673 ASP A C 1
ATOM 5551 O O . ASP A 1 673 ? 15.820 0.712 -20.007 1.00 95.25 673 ASP A O 1
ATOM 5555 N N . ILE A 1 674 ? 14.262 0.272 -18.467 1.00 97.44 674 ILE A N 1
ATOM 5556 C CA . ILE A 1 674 ? 14.489 1.482 -17.669 1.00 97.44 674 ILE A CA 1
ATOM 5557 C C . ILE A 1 674 ? 15.174 1.068 -16.372 1.00 97.44 674 ILE A C 1
ATOM 5559 O O . ILE A 1 674 ? 14.651 0.232 -15.636 1.00 97.44 674 ILE A O 1
ATOM 5563 N N . ALA A 1 675 ? 16.353 1.624 -16.102 1.00 97.25 675 ALA A N 1
ATOM 5564 C CA . ALA A 1 675 ? 17.143 1.299 -14.920 1.00 97.25 675 ALA A CA 1
ATOM 5565 C C . ALA A 1 675 ? 17.475 2.554 -14.114 1.00 97.25 675 ALA A C 1
ATOM 5567 O O . ALA A 1 675 ? 17.992 3.512 -14.678 1.00 97.25 675 ALA A O 1
ATOM 5568 N N . ILE A 1 676 ? 17.240 2.516 -12.803 1.00 97.75 676 ILE A N 1
ATOM 5569 C CA . ILE A 1 676 ? 17.629 3.571 -11.862 1.00 97.75 676 ILE A CA 1
ATOM 5570 C C . ILE A 1 676 ? 18.745 3.037 -10.967 1.00 97.75 676 ILE A C 1
ATOM 5572 O O . ILE A 1 676 ? 18.595 1.962 -10.387 1.00 97.75 676 ILE A O 1
ATOM 5576 N N . SER A 1 677 ? 19.860 3.761 -10.882 1.00 96.81 677 SER A N 1
ATOM 5577 C CA . SER A 1 677 ? 20.990 3.430 -10.003 1.00 96.81 677 SER A CA 1
ATOM 5578 C C . SER A 1 677 ? 21.065 4.418 -8.841 1.00 96.81 677 SER A C 1
ATOM 5580 O O . SER A 1 677 ? 20.901 5.619 -9.053 1.00 96.81 677 SER A O 1
ATOM 5582 N N . LEU A 1 678 ? 21.313 3.888 -7.643 1.00 95.00 678 LEU A N 1
ATOM 5583 C CA . LEU A 1 678 ? 21.425 4.615 -6.379 1.00 95.00 678 LEU A CA 1
ATOM 5584 C C . LEU A 1 678 ? 22.736 4.233 -5.698 1.00 95.00 678 LEU A C 1
ATOM 5586 O O . LEU A 1 678 ? 23.025 3.039 -5.575 1.00 95.00 678 LEU A O 1
ATOM 5590 N N . ASP A 1 679 ? 23.465 5.210 -5.178 1.00 92.44 679 ASP A N 1
ATOM 5591 C CA . ASP A 1 679 ? 24.658 4.971 -4.365 1.00 92.44 679 ASP A CA 1
ATOM 5592 C C . ASP A 1 679 ? 24.328 5.090 -2.870 1.00 92.44 679 ASP A C 1
ATOM 5594 O O . ASP A 1 679 ? 23.513 5.916 -2.463 1.00 92.44 679 ASP A O 1
ATOM 5598 N N . ALA A 1 680 ? 24.947 4.247 -2.042 1.00 88.06 680 ALA A N 1
ATOM 5599 C CA . ALA A 1 680 ? 24.835 4.348 -0.588 1.00 88.06 680 ALA A CA 1
ATOM 5600 C C . ALA A 1 680 ? 25.463 5.667 -0.075 1.00 88.06 680 ALA A C 1
ATOM 5602 O O . ALA A 1 680 ? 26.476 6.109 -0.629 1.00 88.06 680 ALA A O 1
ATOM 5603 N N . PRO A 1 681 ? 24.959 6.261 1.028 1.00 88.44 681 PRO A N 1
ATOM 5604 C CA . PRO A 1 681 ? 23.926 5.744 1.937 1.00 88.44 681 PRO A CA 1
ATOM 5605 C C . PRO A 1 681 ? 22.480 6.020 1.475 1.00 88.44 681 PRO A C 1
ATOM 5607 O O . PRO A 1 681 ? 22.212 7.045 0.867 1.00 88.44 681 PRO A O 1
ATOM 5610 N N . TYR A 1 682 ? 21.535 5.139 1.831 1.00 88.31 682 TYR A N 1
ATOM 5611 C CA . TYR A 1 682 ? 20.116 5.193 1.410 1.00 88.31 682 TYR A CA 1
ATOM 5612 C C . TYR A 1 682 ? 19.177 5.876 2.423 1.00 88.31 682 TYR A C 1
ATOM 5614 O O . TYR A 1 682 ? 18.020 5.485 2.581 1.00 88.31 682 TYR A O 1
ATOM 5622 N N . VAL A 1 683 ? 19.700 6.833 3.190 1.00 86.38 683 VAL A N 1
ATOM 5623 C CA . VAL A 1 683 ? 19.071 7.340 4.425 1.00 86.38 683 VAL A CA 1
ATOM 5624 C C . VAL A 1 683 ? 18.072 8.478 4.206 1.00 86.38 683 VAL A C 1
ATOM 5626 O O . VAL A 1 683 ? 17.381 8.871 5.145 1.00 86.38 683 VAL A O 1
ATOM 5629 N N . ASN A 1 684 ? 17.965 9.011 2.987 1.00 83.81 684 ASN A N 1
ATOM 5630 C CA . ASN A 1 684 ? 17.144 10.188 2.697 1.00 83.81 684 ASN A CA 1
ATOM 5631 C C . ASN A 1 684 ? 15.853 9.849 1.938 1.00 83.81 684 ASN A C 1
ATOM 5633 O O . ASN A 1 684 ? 15.067 10.744 1.632 1.00 83.81 684 ASN A O 1
ATOM 5637 N N . GLY A 1 685 ? 15.581 8.566 1.682 1.00 83.69 685 GLY A N 1
ATOM 5638 C CA . GLY A 1 685 ? 14.383 8.107 0.971 1.00 83.69 685 GLY A CA 1
ATOM 5639 C C . GLY A 1 685 ? 14.586 7.913 -0.534 1.00 83.69 685 GLY A C 1
ATOM 5640 O O . GLY A 1 685 ? 13.606 7.805 -1.272 1.00 83.69 685 GLY A O 1
ATOM 5641 N N . GLU A 1 686 ? 15.841 7.828 -0.982 1.00 89.00 686 GLU A N 1
ATOM 5642 C CA . GLU A 1 686 ? 16.268 7.593 -2.366 1.00 89.00 686 GLU A CA 1
ATOM 5643 C C . GLU A 1 686 ? 15.522 6.410 -3.002 1.00 89.00 686 GLU A C 1
ATOM 5645 O O . GLU A 1 686 ? 15.052 6.497 -4.139 1.00 89.00 686 GLU A O 1
ATOM 5650 N N . PHE A 1 687 ? 15.375 5.312 -2.250 1.00 90.69 687 PHE A N 1
ATOM 5651 C CA . PHE A 1 687 ? 14.710 4.096 -2.716 1.00 90.69 687 PHE A CA 1
ATOM 5652 C C . PHE A 1 687 ? 13.229 4.328 -3.038 1.00 90.69 687 PHE A C 1
ATOM 5654 O O . PHE A 1 687 ? 12.771 3.947 -4.114 1.00 90.69 687 PHE A O 1
ATOM 5661 N N . GLU A 1 688 ? 12.483 4.990 -2.149 1.00 89.50 688 GLU A N 1
ATOM 5662 C CA . GLU A 1 688 ? 11.052 5.241 -2.361 1.00 89.50 688 GLU A CA 1
ATOM 5663 C C . GLU A 1 688 ? 10.806 6.228 -3.506 1.00 89.50 688 GLU A C 1
ATOM 5665 O O . GLU A 1 688 ? 9.851 6.062 -4.269 1.00 89.50 688 GLU A O 1
ATOM 5670 N N . VAL A 1 689 ? 11.695 7.209 -3.702 1.00 90.69 689 VAL A N 1
ATOM 5671 C CA . VAL A 1 689 ? 11.638 8.096 -4.875 1.00 90.69 689 VAL A CA 1
ATOM 5672 C C . VAL A 1 689 ? 11.886 7.300 -6.159 1.00 90.69 689 VAL A C 1
ATOM 5674 O O . VAL A 1 689 ? 11.105 7.404 -7.106 1.00 90.69 689 VAL A O 1
ATOM 5677 N N . ALA A 1 690 ? 12.917 6.452 -6.193 1.00 93.75 690 ALA A N 1
ATOM 5678 C CA . ALA A 1 690 ? 13.225 5.617 -7.353 1.00 93.75 690 ALA A CA 1
ATOM 5679 C C . ALA A 1 690 ? 12.090 4.629 -7.688 1.00 93.75 690 ALA A C 1
ATOM 5681 O O . ALA A 1 690 ? 11.677 4.528 -8.848 1.00 93.75 690 ALA A O 1
ATOM 5682 N N . ALA A 1 691 ? 11.533 3.955 -6.677 1.00 93.94 691 ALA A N 1
ATOM 5683 C CA . ALA A 1 691 ? 10.378 3.073 -6.829 1.00 93.94 691 ALA A CA 1
ATOM 5684 C C . ALA A 1 691 ? 9.158 3.836 -7.373 1.00 93.94 691 ALA A C 1
ATOM 5686 O O . ALA A 1 691 ? 8.475 3.356 -8.278 1.00 93.94 691 ALA A O 1
ATOM 5687 N N . THR A 1 692 ? 8.930 5.060 -6.888 1.00 93.94 692 THR A N 1
ATOM 5688 C CA . THR A 1 692 ? 7.842 5.941 -7.336 1.00 93.94 692 THR A CA 1
ATOM 5689 C C . THR A 1 692 ? 8.004 6.404 -8.781 1.00 93.94 692 THR A C 1
ATOM 5691 O O . THR A 1 692 ? 7.019 6.422 -9.525 1.00 93.94 692 THR A O 1
ATOM 5694 N N . ILE A 1 693 ? 9.225 6.708 -9.228 1.00 95.38 693 ILE A N 1
ATOM 5695 C CA . ILE A 1 693 ? 9.501 7.036 -10.634 1.00 95.38 693 ILE A CA 1
ATOM 5696 C C . ILE A 1 693 ? 9.145 5.844 -11.532 1.00 95.38 693 ILE A C 1
ATOM 5698 O O . ILE A 1 693 ? 8.378 6.002 -12.485 1.00 95.38 693 ILE A O 1
ATOM 5702 N N . LEU A 1 694 ? 9.637 4.641 -11.212 1.00 96.69 694 LEU A N 1
ATOM 5703 C CA . LEU A 1 694 ? 9.333 3.438 -11.997 1.00 96.69 694 LEU A CA 1
ATOM 5704 C C . LEU A 1 694 ? 7.837 3.111 -11.987 1.00 96.69 694 LEU A C 1
ATOM 5706 O O . LEU A 1 694 ? 7.267 2.855 -13.046 1.00 96.69 694 LEU A O 1
ATOM 5710 N N . ALA A 1 695 ? 7.180 3.194 -10.828 1.00 96.50 695 ALA A N 1
ATOM 5711 C CA . ALA A 1 695 ? 5.743 2.976 -10.706 1.00 96.50 695 ALA A CA 1
ATOM 5712 C C . ALA A 1 695 ? 4.934 3.949 -11.571 1.00 96.50 695 ALA A C 1
ATOM 5714 O O . ALA A 1 695 ? 3.989 3.541 -12.247 1.00 96.50 695 ALA A O 1
ATOM 5715 N N . THR A 1 696 ? 5.327 5.224 -11.597 1.00 96.12 696 THR A N 1
ATOM 5716 C CA . THR A 1 696 ? 4.670 6.264 -12.398 1.00 96.12 696 THR A CA 1
ATOM 5717 C C . THR A 1 696 ? 4.789 5.969 -13.890 1.00 96.12 696 THR A C 1
ATOM 5719 O O . THR A 1 696 ? 3.788 6.020 -14.609 1.00 96.12 696 THR A O 1
ATOM 5722 N N . ILE A 1 697 ? 5.978 5.577 -14.355 1.00 96.94 697 ILE A N 1
ATOM 5723 C CA . ILE A 1 697 ? 6.201 5.191 -15.754 1.00 96.94 697 ILE A CA 1
ATOM 5724 C C . ILE A 1 697 ? 5.367 3.955 -16.113 1.00 96.94 697 ILE A C 1
ATOM 5726 O O . ILE A 1 697 ? 4.675 3.952 -17.135 1.00 96.94 697 ILE A O 1
ATOM 5730 N N . GLU A 1 698 ? 5.397 2.923 -15.266 1.00 97.25 698 GLU A N 1
ATOM 5731 C CA . GLU A 1 698 ? 4.650 1.684 -15.476 1.00 97.25 698 GLU A CA 1
ATOM 5732 C C . GLU A 1 698 ? 3.137 1.902 -15.505 1.00 97.25 698 GLU A C 1
ATOM 5734 O O . GLU A 1 698 ? 2.452 1.400 -16.399 1.00 97.25 698 GLU A O 1
ATOM 5739 N N . SER A 1 699 ? 2.616 2.687 -14.563 1.00 96.25 699 SER A N 1
ATOM 5740 C CA . SER A 1 699 ? 1.196 3.015 -14.494 1.00 96.25 699 SER A CA 1
ATOM 5741 C C . SER A 1 699 ? 0.775 3.833 -15.709 1.00 96.25 699 SER A C 1
ATOM 5743 O O . SER A 1 699 ? -0.191 3.482 -16.386 1.00 96.25 699 SER A O 1
ATOM 5745 N N . PHE A 1 700 ? 1.527 4.868 -16.089 1.00 96.56 700 PHE A N 1
ATOM 5746 C CA . PHE A 1 700 ? 1.174 5.672 -17.255 1.00 96.56 700 PHE A CA 1
ATOM 5747 C C . PHE A 1 700 ? 1.156 4.832 -18.543 1.00 96.56 700 PHE A C 1
ATOM 5749 O O . PHE A 1 700 ? 0.136 4.766 -19.238 1.00 96.56 700 PHE A O 1
ATOM 5756 N N . LEU A 1 701 ? 2.265 4.147 -18.842 1.00 96.06 701 LEU A N 1
ATOM 5757 C CA . LEU A 1 701 ? 2.486 3.443 -20.107 1.00 96.06 701 LEU A CA 1
ATOM 5758 C C . LEU A 1 701 ? 1.882 2.033 -20.155 1.00 96.06 701 LEU A C 1
ATOM 5760 O O . LEU A 1 701 ? 1.889 1.415 -21.221 1.00 96.06 701 LEU A O 1
ATOM 5764 N N . GLY A 1 702 ? 1.326 1.523 -19.052 1.00 94.00 702 GLY A N 1
ATOM 5765 C CA . GLY A 1 702 ? 0.832 0.148 -18.959 1.00 94.00 702 GLY A CA 1
ATOM 5766 C C . GLY A 1 702 ? -0.215 -0.217 -20.014 1.00 94.00 702 GLY A C 1
ATOM 5767 O O . GLY A 1 702 ? -0.223 -1.342 -20.505 1.00 94.00 702 GLY A O 1
ATOM 5768 N N . THR A 1 703 ? -1.048 0.737 -20.445 1.00 93.50 703 THR A N 1
ATOM 5769 C CA . THR A 1 703 ? -2.042 0.542 -21.520 1.00 93.50 703 THR A CA 1
ATOM 5770 C C . THR A 1 703 ? -1.525 0.901 -22.920 1.00 93.50 703 THR A C 1
ATOM 5772 O O . THR A 1 703 ? -2.287 0.892 -23.890 1.00 93.50 703 THR A O 1
ATOM 5775 N N . GLY A 1 704 ? -0.231 1.197 -23.067 1.00 92.62 704 GLY A N 1
ATOM 5776 C CA . GLY A 1 704 ? 0.363 1.643 -24.327 1.00 92.62 704 GLY A CA 1
ATOM 5777 C C . GLY A 1 704 ? 0.311 0.592 -25.435 1.00 92.62 704 GLY A C 1
ATOM 5778 O O . GLY A 1 704 ? 0.032 0.938 -26.580 1.00 92.62 704 GLY A O 1
ATOM 5779 N N . ILE A 1 705 ? 0.467 -0.695 -25.106 1.00 88.94 705 ILE A N 1
ATOM 5780 C CA . ILE A 1 705 ? 0.444 -1.779 -26.103 1.00 88.94 705 ILE A CA 1
ATOM 5781 C C . ILE A 1 705 ? -0.922 -1.899 -26.797 1.00 88.94 705 ILE A C 1
ATOM 5783 O O . ILE A 1 705 ? -0.989 -2.074 -28.008 1.00 88.94 705 ILE A O 1
ATOM 5787 N N . LYS A 1 706 ? -2.015 -1.687 -26.051 1.00 87.69 706 LYS A N 1
ATOM 5788 C CA . LYS A 1 706 ? -3.392 -1.593 -26.573 1.00 87.69 706 LYS A CA 1
ATOM 5789 C C . LYS A 1 706 ? -3.580 -0.388 -27.506 1.00 87.69 706 LYS A C 1
ATOM 5791 O O . LYS A 1 706 ? -4.480 -0.384 -28.339 1.00 87.69 706 LYS A O 1
ATOM 5796 N N . ASN A 1 707 ? -2.754 0.642 -27.347 1.00 87.81 707 ASN A N 1
ATOM 5797 C CA . ASN A 1 707 ? -2.762 1.858 -28.154 1.00 87.81 707 ASN A CA 1
ATOM 5798 C C . ASN A 1 707 ? -1.686 1.837 -29.256 1.00 87.81 707 ASN A C 1
ATOM 5800 O O . ASN A 1 707 ? -1.346 2.900 -29.778 1.00 87.81 707 ASN A O 1
ATOM 5804 N N . ASP A 1 708 ? -1.169 0.654 -29.609 1.00 85.69 708 ASP A N 1
ATOM 5805 C CA . ASP A 1 708 ? -0.135 0.425 -30.627 1.00 85.69 708 ASP A CA 1
ATOM 5806 C C . ASP A 1 708 ? 1.184 1.162 -30.344 1.00 85.69 708 ASP A C 1
ATOM 5808 O O . ASP A 1 708 ? 1.882 1.598 -31.261 1.00 85.69 708 ASP A O 1
ATOM 5812 N N . LEU A 1 709 ? 1.534 1.360 -29.072 1.00 91.00 709 LEU A N 1
ATOM 5813 C CA . LEU A 1 709 ? 2.805 1.967 -28.687 1.00 91.00 709 LEU A CA 1
ATOM 5814 C C . LEU A 1 709 ? 3.863 0.894 -28.437 1.00 91.00 709 LEU A C 1
ATOM 5816 O O . LEU A 1 709 ? 3.666 -0.023 -27.642 1.00 91.00 709 LEU A O 1
ATOM 5820 N N . ILE A 1 710 ? 5.011 1.054 -29.089 1.00 91.38 710 ILE A N 1
ATOM 5821 C CA . ILE A 1 710 ? 6.238 0.301 -28.830 1.00 91.38 710 ILE A CA 1
ATOM 5822 C C . ILE A 1 710 ? 7.390 1.302 -28.828 1.00 91.38 710 ILE A C 1
ATOM 5824 O O . ILE A 1 710 ? 7.457 2.175 -29.695 1.00 91.38 710 ILE A O 1
ATOM 5828 N N . SER A 1 711 ? 8.262 1.209 -27.830 1.00 93.81 711 SER A N 1
ATOM 5829 C CA . SER A 1 711 ? 9.390 2.118 -27.672 1.00 93.81 711 SER A CA 1
ATOM 5830 C C . SER A 1 711 ? 10.381 1.970 -28.822 1.00 93.81 711 SER A C 1
ATOM 5832 O O . SER A 1 711 ? 10.778 0.859 -29.177 1.00 93.81 711 SER A O 1
ATOM 5834 N N . MET A 1 712 ? 10.854 3.100 -29.339 1.00 91.12 712 MET A N 1
ATOM 5835 C CA . MET A 1 712 ? 11.986 3.173 -30.265 1.00 91.12 712 MET A CA 1
ATOM 5836 C C . MET A 1 712 ? 13.335 3.246 -29.533 1.00 91.12 712 MET A C 1
ATOM 5838 O O . MET A 1 712 ? 14.388 3.098 -30.153 1.00 91.12 712 MET A O 1
ATOM 5842 N N . CYS A 1 713 ? 13.317 3.450 -28.214 1.00 91.38 713 CYS A N 1
ATOM 5843 C CA . CYS A 1 713 ? 14.490 3.395 -27.353 1.00 91.38 713 CYS A CA 1
ATOM 5844 C C . CYS A 1 713 ? 14.553 2.038 -26.637 1.00 91.38 713 CYS A C 1
ATOM 5846 O O . CYS A 1 713 ? 13.588 1.635 -25.986 1.00 91.38 713 CYS A O 1
ATOM 5848 N N . GLY A 1 714 ? 15.679 1.330 -26.754 1.00 90.50 714 GLY A N 1
ATOM 5849 C CA . GLY A 1 714 ? 15.856 0.014 -26.128 1.00 90.50 714 GLY A CA 1
ATOM 5850 C C . GLY A 1 714 ? 16.181 0.071 -24.637 1.00 90.50 714 GLY A C 1
ATOM 5851 O O . GLY A 1 714 ? 15.824 -0.846 -23.905 1.00 90.50 714 GLY A O 1
ATOM 5852 N N . ARG A 1 715 ? 16.834 1.145 -24.179 1.00 92.75 715 ARG A N 1
ATOM 5853 C CA . ARG A 1 715 ? 17.264 1.284 -22.788 1.00 92.75 715 ARG A CA 1
ATOM 5854 C C . ARG A 1 715 ? 17.403 2.742 -22.372 1.00 92.75 715 ARG A C 1
ATOM 5856 O O . ARG A 1 715 ? 18.029 3.503 -23.107 1.00 92.75 715 ARG A O 1
ATOM 5863 N N . ILE A 1 716 ? 16.900 3.078 -21.186 1.00 95.19 716 ILE A N 1
ATOM 5864 C CA . ILE A 1 716 ? 17.085 4.367 -20.511 1.00 95.19 716 ILE A CA 1
ATOM 5865 C C . ILE A 1 716 ? 17.752 4.111 -19.156 1.00 95.19 716 ILE A C 1
ATOM 5867 O O . ILE A 1 716 ? 17.255 3.315 -18.360 1.00 95.19 716 ILE A O 1
ATOM 5871 N N . ASP A 1 717 ? 18.872 4.780 -18.892 1.00 95.69 717 ASP A N 1
ATOM 5872 C CA . ASP A 1 717 ? 19.556 4.723 -17.598 1.00 95.69 717 ASP A CA 1
ATOM 5873 C C . ASP A 1 717 ? 19.348 6.037 -16.832 1.00 95.69 717 ASP A C 1
ATOM 5875 O O . ASP A 1 717 ? 19.481 7.128 -17.387 1.00 95.69 717 ASP A O 1
ATOM 5879 N N . ILE A 1 718 ? 19.026 5.931 -15.551 1.00 97.81 718 ILE A N 1
ATOM 5880 C CA . ILE A 1 718 ? 18.774 7.050 -14.650 1.00 97.81 718 ILE A CA 1
ATOM 5881 C C . ILE A 1 718 ? 19.728 6.914 -13.462 1.00 97.81 718 ILE A C 1
ATOM 5883 O O . ILE A 1 718 ? 19.801 5.850 -12.844 1.00 97.81 718 ILE A O 1
ATOM 5887 N N . SER A 1 719 ? 20.448 7.981 -13.138 1.00 97.00 719 SER A N 1
ATOM 5888 C CA . SER A 1 719 ? 21.196 8.093 -11.882 1.00 97.00 719 SER A CA 1
ATOM 5889 C C . SER A 1 719 ? 20.409 8.980 -10.930 1.00 97.00 719 SER A C 1
ATOM 5891 O O . SER A 1 719 ? 20.028 10.081 -11.324 1.00 97.00 719 SER A O 1
ATOM 5893 N N . LEU A 1 720 ? 20.140 8.514 -9.710 1.00 96.00 720 LEU A N 1
ATOM 5894 C CA . LEU A 1 720 ? 19.499 9.325 -8.677 1.00 96.00 720 LEU A CA 1
ATOM 5895 C C . LEU A 1 720 ? 20.485 9.537 -7.531 1.00 96.00 720 LEU A C 1
ATOM 5897 O O . LEU A 1 720 ? 20.948 8.579 -6.914 1.00 96.00 720 LEU A O 1
ATOM 5901 N N . ASN A 1 721 ? 20.786 10.806 -7.270 1.00 93.19 721 ASN A N 1
ATOM 5902 C CA . ASN A 1 721 ? 21.788 11.247 -6.311 1.00 93.19 721 ASN A CA 1
ATOM 5903 C C . ASN A 1 721 ? 21.159 12.153 -5.246 1.00 93.19 721 ASN A C 1
ATOM 5905 O O . ASN A 1 721 ? 20.281 12.963 -5.543 1.00 93.19 721 ASN A O 1
ATOM 5909 N N . TYR A 1 722 ? 21.643 12.059 -4.011 1.00 91.88 722 TYR A N 1
ATOM 5910 C CA . TYR A 1 722 ? 21.267 12.978 -2.939 1.00 91.88 722 TYR A CA 1
ATOM 5911 C C . TYR A 1 722 ? 22.191 14.201 -2.906 1.00 91.88 722 TYR A C 1
ATOM 5913 O O . TYR A 1 722 ? 23.413 14.075 -3.020 1.00 91.88 722 TYR A O 1
ATOM 5921 N N . TYR A 1 723 ? 21.608 15.384 -2.709 1.00 90.38 723 TYR A N 1
ATOM 5922 C CA . TYR A 1 723 ? 22.326 16.644 -2.563 1.00 90.38 723 TYR A CA 1
ATOM 5923 C C . TYR A 1 723 ? 21.703 17.496 -1.451 1.00 90.38 723 TYR A C 1
ATOM 5925 O O . TYR A 1 723 ? 20.599 18.005 -1.587 1.00 90.38 723 TYR A O 1
ATOM 5933 N N . GLU A 1 724 ? 22.423 17.680 -0.343 1.00 85.75 724 GLU A N 1
ATOM 5934 C CA . GLU A 1 724 ? 21.876 18.277 0.887 1.00 85.75 724 GLU A CA 1
ATOM 5935 C C . GLU A 1 724 ? 21.315 19.699 0.706 1.00 85.75 724 GLU A C 1
ATOM 5937 O O . GLU A 1 724 ? 20.281 20.025 1.280 1.00 85.75 724 GLU A O 1
ATOM 5942 N N . ASN A 1 725 ? 21.969 20.533 -0.111 1.00 86.12 725 ASN A N 1
ATOM 5943 C CA . ASN A 1 725 ? 21.633 21.953 -0.290 1.00 86.12 725 ASN A CA 1
ATOM 5944 C C . ASN A 1 725 ? 20.942 22.219 -1.639 1.00 86.12 725 ASN A C 1
ATOM 5946 O O . ASN A 1 725 ? 21.384 23.082 -2.401 1.00 86.12 725 ASN A O 1
ATOM 5950 N N . LEU A 1 726 ? 19.913 21.437 -1.966 1.00 87.56 726 LEU A N 1
ATOM 5951 C CA . LEU A 1 726 ? 19.093 21.636 -3.165 1.00 87.56 726 LEU A CA 1
ATOM 5952 C C . LEU A 1 726 ? 17.994 22.683 -2.891 1.00 87.56 726 LEU A C 1
ATOM 5954 O O . LEU A 1 726 ? 17.377 22.650 -1.830 1.00 87.56 726 LEU A O 1
ATOM 5958 N N . GLU A 1 727 ? 17.764 23.625 -3.816 1.00 83.69 727 GLU A N 1
ATOM 5959 C CA . GLU A 1 727 ? 16.737 24.679 -3.645 1.00 83.69 727 GLU A CA 1
ATOM 5960 C C . GLU A 1 727 ? 15.308 24.114 -3.678 1.00 83.69 727 GLU A C 1
ATOM 5962 O O . GLU A 1 727 ? 14.441 24.545 -2.919 1.00 83.69 727 GLU A O 1
ATOM 5967 N N . GLU A 1 728 ? 15.075 23.132 -4.546 1.00 85.94 728 GLU A N 1
ATOM 5968 C CA . GLU A 1 728 ? 13.835 22.361 -4.642 1.00 85.94 728 GLU A CA 1
ATOM 5969 C C . GLU A 1 728 ? 14.093 20.938 -4.135 1.00 85.94 728 GLU A C 1
ATOM 5971 O O . GLU A 1 728 ? 15.216 20.448 -4.231 1.00 85.94 728 GLU A O 1
ATOM 5976 N N . PHE A 1 729 ? 13.077 20.240 -3.616 1.00 86.38 729 PHE A N 1
ATOM 5977 C CA . PHE A 1 729 ? 13.257 18.873 -3.113 1.00 86.38 729 PHE A CA 1
ATOM 5978 C C . PHE A 1 729 ? 13.743 17.912 -4.202 1.00 86.38 729 PHE A C 1
ATOM 5980 O O . PHE A 1 729 ? 14.456 16.958 -3.905 1.00 86.38 729 PHE A O 1
ATOM 5987 N N . VAL A 1 730 ? 13.363 18.133 -5.458 1.00 90.75 730 VAL A N 1
ATOM 5988 C CA . VAL A 1 730 ? 13.766 17.267 -6.561 1.00 90.75 730 VAL A CA 1
ATOM 5989 C C . VAL A 1 730 ? 13.986 18.076 -7.828 1.00 90.75 730 VAL A C 1
ATOM 5991 O O . VAL A 1 730 ? 13.156 18.896 -8.202 1.00 90.75 730 VAL A O 1
ATOM 5994 N N . THR A 1 731 ? 15.103 17.822 -8.503 1.00 92.94 731 THR A N 1
ATOM 5995 C CA . THR A 1 731 ? 15.432 18.403 -9.812 1.00 92.94 731 THR A CA 1
ATOM 5996 C C . THR A 1 731 ? 16.011 17.326 -10.723 1.00 92.94 731 THR A C 1
ATOM 5998 O O . THR A 1 731 ? 16.376 16.236 -10.270 1.00 92.94 731 THR A O 1
ATOM 6001 N N . TRP A 1 732 ? 16.073 17.588 -12.028 1.00 95.19 732 TRP A N 1
ATOM 6002 C CA . TRP A 1 732 ? 16.597 16.619 -12.985 1.00 95.19 732 TRP A CA 1
ATOM 6003 C C . TRP A 1 732 ? 17.239 17.277 -14.199 1.00 95.19 732 TRP A C 1
ATOM 6005 O O . TRP A 1 732 ? 16.871 18.376 -14.613 1.00 95.19 732 TRP A O 1
ATOM 6015 N N . GLU A 1 733 ? 18.167 16.550 -14.812 1.00 94.31 733 GLU A N 1
ATOM 6016 C CA . GLU A 1 733 ? 18.861 16.966 -16.020 1.00 94.31 733 GLU A CA 1
ATOM 6017 C C . GLU A 1 733 ? 18.922 15.829 -17.044 1.00 94.31 733 GLU A C 1
ATOM 6019 O O . GLU A 1 733 ? 19.115 14.649 -16.730 1.00 94.31 733 GLU A O 1
ATOM 6024 N N . LYS A 1 734 ? 18.775 16.185 -18.325 1.00 91.38 734 LYS A N 1
ATOM 6025 C CA . LYS A 1 734 ? 18.971 15.248 -19.434 1.00 91.38 734 LYS A CA 1
ATOM 6026 C C . LYS A 1 734 ? 20.412 15.303 -19.915 1.00 91.38 734 LYS A C 1
ATOM 6028 O O . LYS A 1 734 ? 20.783 16.217 -20.647 1.00 91.38 734 LYS A O 1
ATOM 6033 N N . LEU A 1 735 ? 21.185 14.271 -19.590 1.00 86.62 735 LEU A N 1
ATOM 6034 C CA . LEU A 1 735 ? 22.584 14.171 -20.006 1.00 86.62 735 LEU A CA 1
ATOM 6035 C C . LEU A 1 735 ? 22.718 13.873 -21.505 1.00 86.62 735 LEU A C 1
ATOM 6037 O O . LEU A 1 735 ? 23.559 14.450 -22.191 1.00 86.62 735 LEU A O 1
ATOM 6041 N N . ASN A 1 736 ? 21.908 12.948 -22.035 1.00 81.81 736 ASN A N 1
ATOM 6042 C CA . ASN A 1 736 ? 21.928 12.596 -23.458 1.00 81.81 736 ASN A CA 1
ATOM 6043 C C . ASN A 1 736 ? 20.603 11.957 -23.933 1.00 81.81 736 ASN A C 1
ATOM 6045 O O . ASN A 1 736 ? 19.560 12.080 -23.295 1.00 81.81 736 ASN A O 1
ATOM 6049 N N . SER A 1 737 ? 20.623 11.295 -25.095 1.00 80.81 737 SER A N 1
ATOM 6050 C CA . SER A 1 737 ? 19.459 10.666 -25.736 1.00 80.81 737 SER A CA 1
ATOM 6051 C C . SER A 1 737 ? 18.755 9.588 -24.904 1.00 80.81 737 SER A C 1
ATOM 6053 O O . SER A 1 737 ? 17.592 9.310 -25.182 1.00 80.81 737 SER A O 1
ATOM 6055 N N . ASN A 1 738 ? 19.447 8.960 -23.949 1.00 86.38 738 ASN A N 1
ATOM 6056 C CA . ASN A 1 738 ? 18.933 7.837 -23.167 1.00 86.38 738 ASN A CA 1
ATOM 6057 C C . ASN A 1 738 ? 19.456 7.786 -21.718 1.00 86.38 738 ASN A C 1
ATOM 6059 O O . ASN A 1 738 ? 19.385 6.735 -21.082 1.00 86.38 738 ASN A O 1
ATOM 6063 N N . LYS A 1 739 ? 19.992 8.901 -21.205 1.00 91.50 739 LYS A N 1
ATOM 6064 C CA . LYS A 1 739 ? 20.449 9.031 -19.819 1.00 91.50 739 LYS A CA 1
ATOM 6065 C C . LYS A 1 739 ? 19.872 10.271 -19.149 1.00 91.50 739 LYS A C 1
ATOM 6067 O O . LYS A 1 739 ? 19.889 11.352 -19.746 1.00 91.50 739 LYS A O 1
ATOM 6072 N N . LEU A 1 740 ? 19.407 10.094 -17.917 1.00 95.69 740 LEU A N 1
ATOM 6073 C CA . LEU A 1 740 ? 18.902 11.145 -17.036 1.00 95.69 740 LEU A CA 1
ATOM 6074 C C . LEU A 1 740 ? 19.683 11.142 -15.723 1.00 95.69 740 LEU A C 1
ATOM 6076 O O . LEU A 1 740 ? 20.098 10.085 -15.247 1.00 95.69 740 LEU A O 1
ATOM 6080 N N . GLU A 1 741 ? 19.834 12.317 -15.133 1.00 96.25 741 GLU A N 1
ATOM 6081 C CA . GLU A 1 741 ? 20.319 12.478 -13.768 1.00 96.25 741 GLU A CA 1
ATOM 6082 C C . GLU A 1 741 ? 19.245 13.183 -12.943 1.00 96.25 741 GLU A C 1
ATOM 6084 O O . GLU A 1 741 ? 18.611 14.124 -13.418 1.00 96.25 741 GLU A O 1
ATOM 6089 N N . ILE A 1 742 ? 18.987 12.673 -11.746 1.00 95.94 742 ILE A N 1
ATOM 6090 C CA . ILE A 1 742 ? 17.962 13.165 -10.829 1.00 95.94 742 ILE A CA 1
ATOM 6091 C C . ILE A 1 742 ? 18.651 13.472 -9.508 1.00 95.94 742 ILE A C 1
ATOM 6093 O O . ILE A 1 742 ? 19.411 12.650 -8.994 1.00 95.94 742 ILE A O 1
ATOM 6097 N N . PHE A 1 743 ? 18.365 14.640 -8.952 1.00 93.94 743 PHE A N 1
ATOM 6098 C CA . PHE A 1 743 ? 18.899 15.082 -7.673 1.00 93.94 743 PHE A CA 1
ATOM 6099 C C . PHE A 1 743 ? 17.756 15.239 -6.684 1.00 93.94 743 PHE A C 1
ATOM 6101 O O . PHE A 1 743 ? 16.756 15.876 -7.012 1.00 93.94 743 PHE A O 1
ATOM 6108 N N . ILE A 1 744 ? 17.909 14.675 -5.487 1.00 91.94 744 ILE A N 1
ATOM 6109 C CA . ILE A 1 744 ? 16.966 14.871 -4.384 1.00 91.94 744 ILE A CA 1
ATOM 6110 C C . ILE A 1 744 ? 17.621 15.629 -3.228 1.00 91.94 744 ILE A C 1
ATOM 6112 O O . ILE A 1 744 ? 18.789 15.406 -2.908 1.00 91.94 744 ILE A O 1
ATOM 6116 N N . GLY A 1 745 ? 16.860 16.529 -2.617 1.00 88.19 745 GLY A N 1
ATOM 6117 C CA . GLY A 1 745 ? 17.255 17.354 -1.486 1.00 88.19 745 GLY A CA 1
ATOM 6118 C C . GLY A 1 745 ? 16.886 16.745 -0.139 1.00 88.19 745 GLY A C 1
ATOM 6119 O O . GLY A 1 745 ? 16.148 15.759 -0.046 1.00 88.19 745 GLY A O 1
ATOM 6120 N N . ASN A 1 746 ? 17.379 17.364 0.934 1.00 83.00 746 ASN A N 1
ATOM 6121 C CA . ASN A 1 746 ? 16.858 17.076 2.265 1.00 83.00 746 ASN A CA 1
ATOM 6122 C C . ASN A 1 746 ? 15.442 17.647 2.422 1.00 83.00 746 ASN A C 1
ATOM 6124 O O . ASN A 1 746 ? 15.032 18.555 1.704 1.00 83.00 746 ASN A O 1
ATOM 6128 N N . TYR A 1 747 ? 14.710 17.134 3.401 1.00 77.25 747 TYR A N 1
ATOM 6129 C CA . TYR A 1 747 ? 13.403 17.653 3.764 1.00 77.25 747 TYR A CA 1
ATOM 6130 C C . TYR A 1 747 ? 13.067 17.402 5.226 1.00 77.25 747 TYR A C 1
ATOM 6132 O O . TYR A 1 747 ? 13.476 16.388 5.812 1.00 77.25 747 TYR A O 1
ATOM 6140 N N . SER A 1 748 ? 12.257 18.299 5.783 1.00 74.62 748 SER A N 1
ATOM 6141 C CA . SER A 1 748 ? 11.670 18.166 7.109 1.00 74.62 748 SER A CA 1
ATOM 6142 C C . SER A 1 748 ? 10.201 17.731 7.033 1.00 74.62 748 SER A C 1
ATOM 6144 O O . SER A 1 748 ? 9.590 17.725 5.964 1.00 74.62 748 SER A O 1
ATOM 6146 N N . LYS A 1 749 ? 9.622 17.356 8.182 1.00 70.88 749 LYS A N 1
ATOM 6147 C CA . LYS A 1 749 ? 8.180 17.076 8.276 1.00 70.88 749 LYS A CA 1
ATOM 6148 C C . LYS A 1 749 ? 7.328 18.315 7.992 1.00 70.88 749 LYS A C 1
ATOM 6150 O O . LYS A 1 749 ? 6.214 18.174 7.499 1.00 70.88 749 LYS A O 1
ATOM 6155 N N . ASP A 1 750 ? 7.871 19.503 8.246 1.00 71.31 750 ASP A N 1
ATOM 6156 C CA . ASP A 1 750 ? 7.161 20.766 8.047 1.00 71.31 750 ASP A CA 1
ATOM 6157 C C . ASP A 1 750 ? 6.941 21.077 6.553 1.00 71.31 750 ASP A C 1
ATOM 6159 O O . ASP A 1 750 ? 6.040 21.834 6.198 1.00 71.31 750 ASP A O 1
ATOM 6163 N N . ASP A 1 751 ? 7.702 20.426 5.666 1.00 76.06 751 ASP A N 1
ATOM 6164 C CA . ASP A 1 751 ? 7.702 20.668 4.220 1.00 76.06 751 ASP A CA 1
ATOM 6165 C C . ASP A 1 751 ? 6.836 19.669 3.421 1.00 76.06 751 ASP A C 1
ATOM 6167 O O . ASP A 1 751 ? 6.780 19.743 2.193 1.00 76.06 751 ASP A O 1
ATOM 6171 N N . PHE A 1 752 ? 6.158 18.714 4.073 1.00 77.31 752 PHE A N 1
ATOM 6172 C CA . PHE A 1 752 ? 5.487 17.584 3.404 1.00 77.31 752 PHE A CA 1
ATOM 6173 C C . PHE A 1 752 ? 4.503 17.987 2.300 1.00 77.31 752 PHE A C 1
ATOM 6175 O O . PHE A 1 752 ? 4.533 17.401 1.215 1.00 77.31 752 PHE A O 1
ATOM 6182 N N . LEU A 1 753 ? 3.673 19.009 2.530 1.00 76.19 753 LEU A N 1
ATOM 6183 C CA . LEU A 1 753 ? 2.734 19.496 1.516 1.00 76.19 753 LEU A CA 1
ATOM 6184 C C . LEU A 1 753 ? 3.467 20.080 0.297 1.00 76.19 753 LEU A C 1
ATOM 6186 O O . LEU A 1 753 ? 3.102 19.798 -0.846 1.00 76.19 753 LEU A O 1
ATOM 6190 N N . LEU A 1 754 ? 4.507 20.884 0.535 1.00 81.56 754 LEU A N 1
ATOM 6191 C CA . LEU A 1 754 ? 5.313 21.483 -0.529 1.00 81.56 754 LEU A CA 1
ATOM 6192 C C . LEU A 1 754 ? 6.012 20.396 -1.353 1.00 81.56 754 LEU A C 1
ATOM 6194 O O . LEU A 1 754 ? 5.990 20.434 -2.582 1.00 81.56 754 LEU A O 1
ATOM 6198 N N . ILE A 1 755 ? 6.568 19.387 -0.686 1.00 81.62 755 ILE A N 1
ATOM 6199 C CA . ILE A 1 755 ? 7.235 18.248 -1.325 1.00 81.62 755 ILE A CA 1
ATOM 6200 C C . ILE A 1 755 ? 6.257 17.444 -2.166 1.00 81.62 755 ILE A C 1
ATOM 6202 O O . ILE A 1 755 ? 6.574 17.097 -3.298 1.00 81.62 755 ILE A O 1
ATOM 6206 N N . GLN A 1 756 ? 5.056 17.171 -1.657 1.00 81.06 756 GLN A N 1
ATOM 6207 C CA . GLN A 1 756 ? 4.023 16.460 -2.408 1.00 81.06 756 GLN A CA 1
ATOM 6208 C C . GLN A 1 756 ? 3.685 17.190 -3.720 1.00 81.06 756 GLN A C 1
ATOM 6210 O O . GLN A 1 756 ? 3.562 16.558 -4.773 1.00 81.06 756 GLN A O 1
ATOM 6215 N N . GLN A 1 757 ? 3.585 18.523 -3.677 1.00 83.69 757 GLN A N 1
ATOM 6216 C CA . GLN A 1 757 ? 3.371 19.351 -4.867 1.00 83.69 757 GLN A CA 1
ATOM 6217 C C . GLN A 1 757 ? 4.569 19.294 -5.823 1.00 83.69 757 GLN A C 1
ATOM 6219 O O . GLN A 1 757 ? 4.378 19.054 -7.017 1.00 83.69 757 GLN A O 1
ATOM 6224 N N . GLN A 1 758 ? 5.793 19.448 -5.309 1.00 88.12 758 GLN A N 1
ATOM 6225 C CA . GLN A 1 758 ? 7.022 19.373 -6.106 1.00 88.12 758 GLN A CA 1
ATOM 6226 C C . GLN A 1 758 ? 7.188 18.000 -6.771 1.00 88.12 758 GLN A C 1
ATOM 6228 O O . GLN A 1 758 ? 7.433 17.935 -7.973 1.00 88.12 758 GLN A O 1
ATOM 6233 N N . ILE A 1 759 ? 6.959 16.902 -6.042 1.00 87.69 759 ILE A N 1
ATOM 6234 C CA . ILE A 1 759 ? 6.987 15.532 -6.575 1.00 87.69 759 ILE A CA 1
ATOM 6235 C C . ILE A 1 759 ? 5.944 15.364 -7.684 1.00 87.69 759 ILE A C 1
ATOM 6237 O O . ILE A 1 759 ? 6.255 14.794 -8.725 1.00 87.69 759 ILE A O 1
ATOM 6241 N N . SER A 1 760 ? 4.716 15.856 -7.499 1.00 87.00 760 SER A N 1
ATOM 6242 C CA . SER A 1 760 ? 3.659 15.740 -8.514 1.00 87.00 760 SER A CA 1
ATOM 6243 C C . SER A 1 760 ? 4.039 16.423 -9.838 1.00 87.00 760 SER A C 1
ATOM 6245 O O . SER A 1 760 ? 3.898 15.835 -10.920 1.00 87.00 760 SER A O 1
ATOM 6247 N N . VAL A 1 761 ? 4.593 17.639 -9.758 1.00 90.50 761 VAL A N 1
ATOM 6248 C CA . VAL A 1 761 ? 5.109 18.373 -10.925 1.00 90.50 761 VAL A CA 1
ATOM 6249 C C . VAL A 1 761 ? 6.273 17.611 -11.560 1.00 90.50 761 VAL A C 1
ATOM 6251 O O . VAL A 1 761 ? 6.224 17.288 -12.747 1.00 90.50 761 VAL A O 1
ATOM 6254 N N . PHE A 1 762 ? 7.263 17.226 -10.757 1.00 92.12 762 PHE A N 1
ATOM 6255 C CA . PHE A 1 762 ? 8.444 16.485 -11.191 1.00 92.12 762 PHE A CA 1
ATOM 6256 C C . PHE A 1 762 ? 8.112 15.169 -11.909 1.00 92.12 762 PHE A C 1
ATOM 6258 O O . PHE A 1 762 ? 8.644 14.895 -12.986 1.00 92.12 762 PHE A O 1
ATOM 6265 N N . LEU A 1 763 ? 7.202 14.355 -11.362 1.00 92.38 763 LEU A N 1
ATOM 6266 C CA . LEU A 1 763 ? 6.791 13.091 -11.981 1.00 92.38 763 LEU A CA 1
ATOM 6267 C C . LEU A 1 763 ? 6.167 13.328 -13.363 1.00 92.38 763 LEU A C 1
ATOM 6269 O O . LEU A 1 763 ? 6.408 12.555 -14.292 1.00 92.38 763 LEU A O 1
ATOM 6273 N N . THR A 1 764 ? 5.413 14.417 -13.524 1.00 91.88 764 THR A N 1
ATOM 6274 C CA . THR A 1 764 ? 4.826 14.806 -14.813 1.00 91.88 764 THR A CA 1
ATOM 6275 C C . THR A 1 764 ? 5.903 15.217 -15.822 1.00 91.88 764 THR A C 1
ATOM 6277 O O . THR A 1 764 ? 5.852 14.809 -16.986 1.00 91.88 764 THR A O 1
ATOM 6280 N N . GLU A 1 765 ? 6.906 15.981 -15.389 1.00 93.88 765 GLU A N 1
ATOM 6281 C CA . GLU A 1 765 ? 8.029 16.392 -16.237 1.00 93.88 765 GLU A CA 1
ATOM 6282 C C . GLU A 1 765 ? 8.883 15.204 -16.690 1.00 93.88 765 GLU A C 1
ATOM 6284 O O . GLU A 1 765 ? 9.161 15.058 -17.885 1.00 93.88 765 GLU A O 1
ATOM 6289 N N . ILE A 1 766 ? 9.238 14.311 -15.761 1.00 94.38 766 ILE A N 1
ATOM 6290 C CA . ILE A 1 766 ? 10.007 13.097 -16.052 1.00 94.38 766 ILE A CA 1
ATOM 6291 C C . ILE A 1 766 ? 9.246 12.168 -16.994 1.00 94.38 766 ILE A C 1
ATOM 6293 O O . ILE A 1 766 ? 9.845 11.636 -17.933 1.00 94.38 766 ILE A O 1
ATOM 6297 N N . LEU A 1 767 ? 7.929 12.004 -16.814 1.00 94.38 767 LEU A N 1
ATOM 6298 C CA . LEU A 1 767 ? 7.101 11.274 -17.775 1.00 94.38 767 LEU A CA 1
ATOM 6299 C C . LEU A 1 767 ? 7.233 11.880 -19.175 1.00 94.38 767 LEU A C 1
ATOM 6301 O O . LEU A 1 767 ? 7.487 11.148 -20.130 1.00 94.38 767 LEU A O 1
ATOM 6305 N N . GLY A 1 768 ? 7.123 13.206 -19.304 1.00 93.56 768 GLY A N 1
ATOM 6306 C CA . GLY A 1 768 ? 7.314 13.905 -20.576 1.00 93.56 768 GLY A CA 1
ATOM 6307 C C . GLY A 1 768 ? 8.693 13.649 -21.193 1.00 93.56 768 GLY A C 1
ATOM 6308 O O . GLY A 1 768 ? 8.797 13.324 -22.381 1.00 93.56 768 GLY A O 1
ATOM 6309 N N . ALA A 1 769 ? 9.752 13.720 -20.381 1.00 94.31 769 ALA A N 1
ATOM 6310 C CA . ALA A 1 769 ? 11.120 13.455 -20.811 1.00 94.31 769 ALA A CA 1
ATOM 6311 C C . ALA A 1 769 ? 11.293 12.014 -21.319 1.00 94.31 769 ALA A C 1
ATOM 6313 O O . ALA A 1 769 ? 11.788 11.815 -22.431 1.00 94.31 769 ALA A O 1
ATOM 6314 N N . ILE A 1 770 ? 10.836 11.016 -20.562 1.00 95.31 770 ILE A N 1
ATOM 6315 C CA . ILE A 1 770 ? 10.948 9.591 -20.908 1.00 95.31 770 ILE A CA 1
ATOM 6316 C C . ILE A 1 770 ? 10.108 9.254 -22.143 1.00 95.31 770 ILE A C 1
ATOM 6318 O O . ILE A 1 770 ? 10.606 8.620 -23.075 1.00 95.31 770 ILE A O 1
ATOM 6322 N N . ILE A 1 771 ? 8.870 9.749 -22.214 1.00 94.19 771 ILE A N 1
ATOM 6323 C CA . ILE A 1 771 ? 7.991 9.591 -23.380 1.00 94.19 771 ILE A CA 1
ATOM 6324 C C . ILE A 1 771 ? 8.658 10.154 -24.637 1.00 94.19 771 ILE A C 1
ATOM 6326 O O . ILE A 1 771 ? 8.630 9.500 -25.678 1.00 94.19 771 ILE A O 1
ATOM 6330 N N . SER A 1 772 ? 9.312 11.319 -24.549 1.00 91.44 772 SER A N 1
ATOM 6331 C CA . SER A 1 772 ? 10.019 11.912 -25.693 1.00 91.44 772 SER A CA 1
ATOM 6332 C C . SER A 1 772 ? 11.197 11.059 -26.188 1.00 91.44 772 SER A C 1
ATOM 6334 O O . SER A 1 772 ? 11.510 11.074 -27.378 1.00 91.44 772 SER A O 1
ATOM 6336 N N . MET A 1 773 ? 11.844 10.297 -25.295 1.00 91.62 773 MET A N 1
ATOM 6337 C CA . MET A 1 773 ? 12.920 9.367 -25.656 1.00 91.62 773 MET A CA 1
ATOM 6338 C C . MET A 1 773 ? 12.368 8.085 -26.284 1.00 91.62 773 MET A C 1
ATOM 6340 O O . MET A 1 773 ? 12.920 7.593 -27.268 1.00 91.62 773 MET A O 1
ATOM 6344 N N . MET A 1 774 ? 11.279 7.545 -25.730 1.00 93.50 774 MET A N 1
ATOM 6345 C CA . MET A 1 774 ? 10.652 6.309 -26.206 1.00 93.50 774 MET A CA 1
ATOM 6346 C C . MET A 1 774 ? 9.905 6.503 -27.534 1.00 93.50 774 MET A C 1
ATOM 6348 O O . MET A 1 774 ? 9.941 5.619 -28.390 1.00 93.50 774 MET A O 1
ATOM 6352 N N . PHE A 1 775 ? 9.254 7.654 -27.725 1.00 93.12 775 PHE A N 1
ATOM 6353 C CA . PHE A 1 775 ? 8.331 7.925 -28.831 1.00 93.12 775 PHE A CA 1
ATOM 6354 C C . PHE A 1 775 ? 8.646 9.258 -29.538 1.00 93.12 775 PHE A C 1
ATOM 6356 O O . PHE A 1 775 ? 7.890 10.222 -29.417 1.00 93.12 775 PHE A O 1
ATOM 6363 N N . PRO A 1 776 ? 9.737 9.340 -30.321 1.00 88.69 776 PRO A N 1
ATOM 6364 C CA . PRO A 1 776 ? 10.201 10.603 -30.904 1.00 88.69 776 PRO A CA 1
ATOM 6365 C C . PRO A 1 776 ? 9.350 11.130 -32.079 1.00 88.69 776 PRO A C 1
ATOM 6367 O O . PRO A 1 776 ? 9.641 12.199 -32.611 1.00 88.69 776 PRO A O 1
ATOM 6370 N N . PHE A 1 777 ? 8.316 10.400 -32.511 1.00 86.88 777 PHE A N 1
ATOM 6371 C CA . PHE A 1 777 ? 7.497 10.738 -33.681 1.00 86.88 777 PHE A CA 1
ATOM 6372 C C . PHE A 1 777 ? 6.120 11.287 -33.291 1.00 86.88 777 PHE A C 1
ATOM 6374 O O . PHE A 1 777 ? 5.465 10.759 -32.387 1.00 86.88 777 PHE A O 1
ATOM 6381 N N . SER A 1 778 ? 5.650 12.305 -34.020 1.00 84.56 778 SER A N 1
ATOM 6382 C CA . SER A 1 778 ? 4.394 13.019 -33.744 1.00 84.56 778 SER A CA 1
ATOM 6383 C C . SER A 1 778 ? 3.151 12.129 -33.736 1.00 84.56 778 SER A C 1
ATOM 6385 O O . SER A 1 778 ? 2.231 12.379 -32.966 1.00 84.56 778 SER A O 1
ATOM 6387 N N . GLU A 1 779 ? 3.124 11.059 -34.528 1.00 84.50 779 GLU A N 1
ATOM 6388 C CA . GLU A 1 779 ? 2.006 10.112 -34.609 1.00 84.50 779 GLU A CA 1
ATOM 6389 C C . GLU A 1 779 ? 1.753 9.398 -33.272 1.00 84.50 779 GLU A C 1
ATOM 6391 O O . GLU A 1 779 ? 0.631 8.978 -32.976 1.00 84.50 779 GLU A O 1
ATOM 6396 N N . SER A 1 780 ? 2.788 9.278 -32.436 1.00 89.94 780 SER A N 1
ATOM 6397 C CA . SER A 1 780 ? 2.671 8.688 -31.101 1.00 89.94 780 SER A CA 1
ATOM 6398 C C . SER A 1 780 ? 1.926 9.611 -30.136 1.00 89.94 780 SER A C 1
ATOM 6400 O O . SER A 1 780 ? 1.263 9.129 -29.219 1.00 89.94 780 SER A O 1
ATOM 6402 N N . LEU A 1 781 ? 1.975 10.930 -30.359 1.00 89.81 781 LEU A N 1
ATOM 6403 C CA . LEU A 1 781 ? 1.327 11.920 -29.499 1.00 89.81 781 LEU A CA 1
ATOM 6404 C C . LEU A 1 781 ? -0.195 11.757 -29.496 1.00 89.81 781 LEU A C 1
ATOM 6406 O O . LEU A 1 781 ? -0.815 11.829 -28.438 1.00 89.81 781 LEU A O 1
ATOM 6410 N N . ASP A 1 782 ? -0.799 11.461 -30.648 1.00 90.06 782 ASP A N 1
ATOM 6411 C CA . ASP A 1 782 ? -2.240 11.208 -30.733 1.00 90.06 782 ASP A CA 1
ATOM 6412 C C . ASP A 1 782 ? -2.646 9.953 -29.949 1.00 90.06 782 ASP A C 1
ATOM 6414 O O . ASP A 1 782 ? -3.694 9.929 -29.297 1.00 90.06 782 ASP A O 1
ATOM 6418 N N . ARG A 1 783 ? -1.799 8.916 -29.955 1.00 91.69 783 ARG A N 1
ATOM 6419 C CA . ARG A 1 783 ? -2.017 7.671 -29.200 1.00 91.69 783 ARG A CA 1
ATOM 6420 C C . ARG A 1 783 ? -1.935 7.926 -27.694 1.00 91.69 783 ARG A C 1
ATOM 6422 O O . ARG A 1 783 ? -2.840 7.530 -26.963 1.00 91.69 783 ARG A O 1
ATOM 6429 N N . LEU A 1 784 ? -0.922 8.670 -27.253 1.00 93.56 784 LEU A N 1
ATOM 6430 C CA . LEU A 1 784 ? -0.751 9.092 -25.859 1.00 93.56 784 LEU A CA 1
ATOM 6431 C C . LEU A 1 784 ? -1.908 9.988 -25.394 1.00 93.56 784 LEU A C 1
ATOM 6433 O O . LEU A 1 784 ? -2.467 9.786 -24.317 1.00 93.56 784 LEU A O 1
ATOM 6437 N N . LYS A 1 785 ? -2.357 10.923 -26.240 1.00 93.25 785 LYS A N 1
ATOM 6438 C CA . LYS A 1 785 ? -3.517 11.780 -25.964 1.00 93.25 785 LYS A CA 1
ATOM 6439 C C . LYS A 1 785 ? -4.792 10.963 -25.743 1.00 93.25 785 LYS A C 1
ATOM 6441 O O . LYS A 1 785 ? -5.595 11.315 -24.879 1.00 93.25 785 LYS A O 1
ATOM 6446 N N . ARG A 1 786 ? -4.990 9.858 -26.475 1.00 91.56 786 ARG A N 1
ATOM 6447 C CA . ARG A 1 786 ? -6.114 8.938 -26.220 1.00 91.56 786 ARG A CA 1
ATOM 6448 C C . ARG A 1 786 ? -6.016 8.285 -24.844 1.00 91.56 786 ARG A C 1
ATOM 6450 O O . ARG A 1 786 ? -7.037 8.227 -24.166 1.00 91.56 786 ARG A O 1
ATOM 6457 N N . MET A 1 787 ? -4.831 7.844 -24.424 1.00 94.69 787 MET A N 1
ATOM 6458 C CA . MET A 1 787 ? -4.629 7.253 -23.093 1.00 94.69 787 MET A CA 1
ATOM 6459 C C . MET A 1 787 ? -4.985 8.246 -21.983 1.00 94.69 787 MET A C 1
ATOM 6461 O O . MET A 1 787 ? -5.724 7.908 -21.062 1.00 94.69 787 MET A O 1
ATOM 6465 N N . VAL A 1 788 ? -4.538 9.498 -22.107 1.00 93.81 788 VAL A N 1
ATOM 6466 C CA . VAL A 1 788 ? -4.860 10.548 -21.131 1.00 93.81 788 VAL A CA 1
ATOM 6467 C C . VAL A 1 788 ? -6.364 10.829 -21.103 1.00 93.81 788 VAL A C 1
ATOM 6469 O O . VAL A 1 788 ? -6.991 10.707 -20.057 1.00 93.81 788 VAL A O 1
ATOM 6472 N N . LEU A 1 789 ? -6.969 11.144 -22.253 1.00 92.88 789 LEU A N 1
ATOM 6473 C CA . LEU A 1 789 ? -8.346 11.650 -22.302 1.00 92.88 789 LEU A CA 1
ATOM 6474 C C . LEU A 1 789 ? -9.427 10.570 -22.167 1.00 92.88 789 LEU A C 1
ATOM 6476 O O . LEU A 1 789 ? -10.527 10.866 -21.711 1.00 92.88 789 LEU A O 1
ATOM 6480 N N . LYS A 1 790 ? -9.168 9.339 -22.626 1.00 91.94 790 LYS A N 1
ATOM 6481 C CA . LYS A 1 790 ? -10.170 8.256 -22.635 1.00 91.94 790 LYS A CA 1
ATOM 6482 C C . LYS A 1 790 ? -9.938 7.204 -21.561 1.00 91.94 790 LYS A C 1
ATOM 6484 O O . LYS A 1 790 ? -10.887 6.514 -21.198 1.00 91.94 790 LYS A O 1
ATOM 6489 N N . GLU A 1 791 ? -8.704 7.056 -21.086 1.00 92.75 791 GLU A N 1
ATOM 6490 C CA . GLU A 1 791 ? -8.324 5.998 -20.147 1.00 92.75 791 GLU A CA 1
ATOM 6491 C C . GLU A 1 791 ? -7.851 6.532 -18.792 1.00 92.75 791 GLU A C 1
ATOM 6493 O O . GLU A 1 791 ? -7.436 5.722 -17.966 1.00 92.75 791 GLU A O 1
ATOM 6498 N N . ALA A 1 792 ? -7.918 7.851 -18.561 1.00 93.19 792 ALA A N 1
ATOM 6499 C CA . ALA A 1 792 ? -7.526 8.487 -17.301 1.00 93.19 792 ALA A CA 1
ATOM 6500 C C . ALA A 1 792 ? -6.086 8.124 -16.880 1.00 93.19 792 ALA A C 1
ATOM 6502 O O . ALA A 1 792 ? -5.808 7.814 -15.723 1.00 93.19 792 ALA A O 1
ATOM 6503 N N . ALA A 1 793 ? -5.158 8.094 -17.850 1.00 93.50 793 ALA A N 1
ATOM 6504 C CA . ALA A 1 793 ? -3.795 7.613 -17.614 1.00 93.50 793 ALA A CA 1
ATOM 6505 C C . ALA A 1 793 ? -2.982 8.469 -16.630 1.00 93.50 793 ALA A C 1
ATOM 6507 O O . ALA A 1 793 ? -2.161 7.912 -15.910 1.00 93.50 793 ALA A O 1
ATOM 6508 N N . LEU A 1 794 ? -3.225 9.785 -16.578 1.00 90.44 794 LEU A N 1
ATOM 6509 C CA . LEU A 1 794 ? -2.596 10.675 -15.591 1.00 90.44 794 LEU A CA 1
ATOM 6510 C C . LEU A 1 794 ? -3.238 10.537 -14.202 1.00 90.44 794 LEU A C 1
ATOM 6512 O O . LEU A 1 794 ? -2.540 10.548 -13.191 1.00 90.44 794 LEU A O 1
ATOM 6516 N N . ASP A 1 795 ? -4.553 10.334 -14.136 1.00 87.56 795 ASP A N 1
ATOM 6517 C CA . ASP A 1 795 ? -5.279 10.226 -12.865 1.00 87.56 795 ASP A CA 1
ATOM 6518 C C . ASP A 1 795 ? -4.772 9.033 -12.039 1.00 87.56 795 ASP A C 1
ATOM 6520 O O . ASP A 1 795 ? -4.576 9.131 -10.829 1.00 87.56 795 ASP A O 1
ATOM 6524 N N . ARG A 1 796 ? -4.466 7.907 -12.699 1.00 89.50 796 ARG A N 1
ATOM 6525 C CA . ARG A 1 796 ? -3.895 6.725 -12.030 1.00 89.50 796 ARG A CA 1
ATOM 6526 C C . ARG A 1 796 ? -2.419 6.855 -11.644 1.00 89.50 796 ARG A C 1
ATOM 6528 O O . ARG A 1 796 ? -1.942 6.029 -10.872 1.00 89.50 796 ARG A O 1
ATOM 6535 N N . THR A 1 797 ? -1.687 7.839 -12.170 1.00 89.12 797 THR A N 1
ATOM 6536 C CA . THR A 1 797 ? -0.322 8.148 -11.703 1.00 89.12 797 THR A CA 1
ATOM 6537 C C . THR A 1 797 ? -0.326 9.123 -10.537 1.00 89.12 797 THR A C 1
ATOM 6539 O O . THR A 1 797 ? 0.567 9.060 -9.700 1.00 89.12 797 THR A O 1
ATOM 6542 N N . PHE A 1 798 ? -1.349 9.980 -10.441 1.00 80.94 798 PHE A N 1
ATOM 6543 C CA . PHE A 1 798 ? -1.478 10.971 -9.371 1.00 80.94 798 PHE A CA 1
ATOM 6544 C C . PHE A 1 798 ? -1.509 10.337 -7.973 1.00 80.94 798 PHE A C 1
ATOM 6546 O O . PHE A 1 798 ? -0.982 10.904 -7.027 1.00 80.94 798 PHE A O 1
ATOM 6553 N N . ILE A 1 799 ? -2.028 9.112 -7.837 1.00 80.50 799 ILE A N 1
ATOM 6554 C CA . ILE A 1 799 ? -2.012 8.371 -6.563 1.00 80.50 799 ILE A CA 1
ATOM 6555 C C . ILE A 1 799 ? -0.587 8.219 -5.988 1.00 80.50 799 ILE A C 1
ATOM 6557 O O . ILE A 1 799 ? -0.422 8.156 -4.769 1.00 80.50 799 ILE A O 1
ATOM 6561 N N . PHE A 1 800 ? 0.448 8.204 -6.836 1.00 83.44 800 PHE A N 1
ATOM 6562 C CA . PHE A 1 800 ? 1.828 7.973 -6.410 1.00 83.44 800 PHE A CA 1
ATOM 6563 C C . PHE A 1 800 ? 2.579 9.213 -5.936 1.00 83.44 800 PHE A C 1
ATOM 6565 O O . PHE A 1 800 ? 3.581 9.051 -5.239 1.00 83.44 800 PHE A O 1
ATOM 6572 N N . SER A 1 801 ? 2.105 10.434 -6.223 1.00 72.50 801 SER A N 1
ATOM 6573 C CA . SER A 1 801 ? 2.729 11.643 -5.654 1.00 72.50 801 SER A CA 1
ATOM 6574 C C . SER A 1 801 ? 2.716 11.620 -4.127 1.00 72.50 801 SER A C 1
ATOM 6576 O O . SER A 1 801 ? 3.551 12.243 -3.479 1.00 72.50 801 SER A O 1
ATOM 6578 N N . ASN A 1 802 ? 1.789 10.851 -3.555 1.00 68.88 802 ASN A N 1
ATOM 6579 C CA . ASN A 1 802 ? 1.614 10.739 -2.121 1.00 68.88 802 ASN A CA 1
ATOM 6580 C C . ASN A 1 802 ? 2.369 9.540 -1.533 1.00 68.88 802 ASN A C 1
ATOM 6582 O O . ASN A 1 802 ? 2.502 9.460 -0.320 1.00 68.88 802 ASN A O 1
ATOM 6586 N N . SER A 1 803 ? 2.871 8.606 -2.352 1.00 68.81 803 SER A N 1
ATOM 6587 C CA . SER A 1 803 ? 3.522 7.383 -1.862 1.00 68.81 803 SER A CA 1
ATOM 6588 C C . SER A 1 803 ? 4.807 7.684 -1.088 1.00 68.81 803 SER A C 1
ATOM 6590 O O . SER A 1 803 ? 5.005 7.122 -0.017 1.00 68.81 803 SER A O 1
ATOM 6592 N N . VAL A 1 804 ? 5.638 8.611 -1.576 1.00 71.56 804 VAL A N 1
ATOM 6593 C CA . VAL A 1 804 ? 6.884 9.007 -0.893 1.00 71.56 804 VAL A CA 1
ATOM 6594 C C . VAL A 1 804 ? 6.570 9.673 0.449 1.00 71.56 804 VAL A C 1
ATOM 6596 O O . VAL A 1 804 ? 7.088 9.255 1.481 1.00 71.56 804 VAL A O 1
ATOM 6599 N N . VAL A 1 805 ? 5.663 10.654 0.441 1.00 71.31 805 VAL A N 1
ATOM 6600 C CA . VAL A 1 805 ? 5.326 11.457 1.624 1.00 71.31 805 VAL A CA 1
ATOM 6601 C C . VAL A 1 805 ? 4.565 10.635 2.665 1.00 71.31 805 VAL A C 1
ATOM 6603 O O . VAL A 1 805 ? 4.979 10.608 3.816 1.00 71.31 805 VAL A O 1
ATOM 6606 N N . PHE A 1 806 ? 3.514 9.901 2.281 1.00 67.75 806 PHE A N 1
ATOM 6607 C CA . PHE A 1 806 ? 2.740 9.086 3.226 1.00 67.75 806 PHE A CA 1
ATOM 6608 C C . PHE A 1 806 ? 3.567 7.952 3.821 1.00 67.75 806 PHE A C 1
ATOM 6610 O O . PHE A 1 806 ? 3.501 7.711 5.021 1.00 67.75 806 PHE A O 1
ATOM 6617 N N . GLY A 1 807 ? 4.383 7.278 3.009 1.00 69.56 807 GLY A N 1
ATOM 6618 C CA . GLY A 1 807 ? 5.274 6.233 3.498 1.00 69.56 807 GLY A CA 1
ATOM 6619 C C . GLY A 1 807 ? 6.216 6.727 4.595 1.00 69.56 807 GLY A C 1
ATOM 6620 O O . GLY A 1 807 ? 6.350 6.107 5.653 1.00 69.56 807 GLY A O 1
ATOM 6621 N N . GLN A 1 808 ? 6.823 7.888 4.357 1.00 72.38 808 GLN A N 1
ATOM 6622 C CA . GLN A 1 808 ? 7.774 8.519 5.271 1.00 72.38 808 GLN A CA 1
ATOM 6623 C C . GLN A 1 808 ? 7.097 9.188 6.469 1.00 72.38 808 GLN A C 1
ATOM 6625 O O . GLN A 1 808 ? 7.669 9.192 7.558 1.00 72.38 808 GLN A O 1
ATOM 6630 N N . GLU A 1 809 ? 5.893 9.733 6.304 1.00 71.44 809 GLU A N 1
ATOM 6631 C CA . GLU A 1 809 ? 5.084 10.262 7.401 1.00 71.44 809 GLU A CA 1
ATOM 6632 C C . GLU A 1 809 ? 4.710 9.148 8.381 1.00 71.44 809 GLU A C 1
ATOM 6634 O O . GLU A 1 809 ? 4.915 9.294 9.589 1.00 71.44 809 GLU A O 1
ATOM 6639 N N . THR A 1 810 ? 4.203 8.029 7.856 1.00 69.06 810 THR A N 1
ATOM 6640 C CA . THR A 1 810 ? 3.692 6.920 8.659 1.00 69.06 810 THR A CA 1
ATOM 6641 C C . THR A 1 810 ? 4.814 6.110 9.310 1.00 69.06 810 THR A C 1
ATOM 6643 O O . THR A 1 810 ? 4.744 5.831 10.506 1.00 69.06 810 THR A O 1
ATOM 6646 N N . MET A 1 811 ? 5.833 5.695 8.549 1.00 76.12 811 MET A N 1
ATOM 6647 C CA . MET A 1 811 ? 6.860 4.760 9.039 1.00 76.12 811 MET A CA 1
ATOM 6648 C C . MET A 1 811 ? 8.199 5.432 9.365 1.00 76.12 811 MET A C 1
ATOM 6650 O O . MET A 1 811 ? 9.004 4.874 10.108 1.00 76.12 811 MET A O 1
ATOM 6654 N N . GLY A 1 812 ? 8.441 6.641 8.853 1.00 76.81 812 GLY A N 1
ATOM 6655 C CA . GLY A 1 812 ? 9.732 7.320 8.949 1.00 76.81 812 GLY A CA 1
ATOM 6656 C C . GLY A 1 812 ? 10.714 6.917 7.844 1.00 76.81 812 GLY A C 1
ATOM 6657 O O . GLY A 1 812 ? 10.573 5.879 7.200 1.00 76.81 812 GLY A O 1
ATOM 6658 N N . LYS A 1 813 ? 11.753 7.742 7.642 1.00 76.81 813 LYS A N 1
ATOM 6659 C CA . LYS A 1 813 ? 12.819 7.501 6.643 1.00 76.81 813 LYS A CA 1
ATOM 6660 C C . LYS A 1 813 ? 13.665 6.261 6.959 1.00 76.81 813 LYS A C 1
ATOM 6662 O O . LYS A 1 813 ? 14.332 5.725 6.084 1.00 76.81 813 LYS A O 1
ATOM 6667 N N . GLU A 1 814 ? 13.634 5.821 8.215 1.00 81.81 814 GLU A N 1
ATOM 6668 C CA . GLU A 1 814 ? 14.528 4.793 8.742 1.00 81.81 814 GLU A CA 1
ATOM 6669 C C . GLU A 1 814 ? 13.920 3.385 8.766 1.00 81.81 814 GLU A C 1
ATOM 6671 O O . GLU A 1 814 ? 14.624 2.424 9.065 1.00 81.81 814 GLU A O 1
ATOM 6676 N N . ALA A 1 815 ? 12.630 3.249 8.437 1.00 83.88 815 ALA A N 1
ATOM 6677 C CA . ALA A 1 815 ? 11.854 2.021 8.640 1.00 83.88 815 ALA A CA 1
ATOM 6678 C C . ALA A 1 815 ? 12.449 0.774 7.971 1.00 83.88 815 ALA A C 1
ATOM 6680 O O . ALA A 1 815 ? 12.286 -0.328 8.478 1.00 83.88 815 ALA A O 1
ATOM 6681 N N . PHE A 1 816 ? 13.147 0.957 6.849 1.00 88.56 816 PHE A N 1
ATOM 6682 C CA . PHE A 1 816 ? 13.753 -0.126 6.071 1.00 88.56 816 PHE A CA 1
ATOM 6683 C C . PHE A 1 816 ? 15.282 -0.039 6.010 1.00 88.56 816 PHE A C 1
ATOM 6685 O O . PHE A 1 816 ? 15.909 -0.752 5.225 1.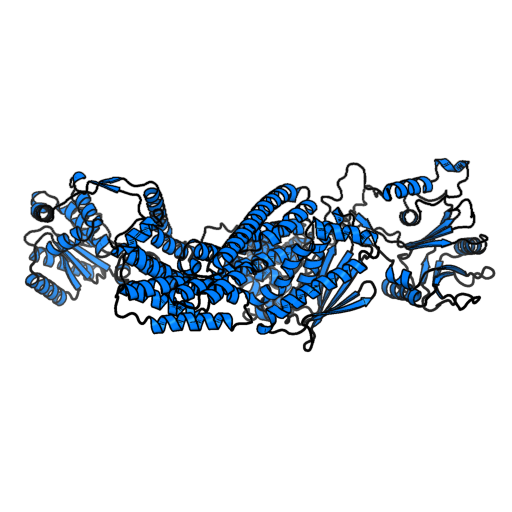00 88.56 816 PHE A O 1
ATOM 6692 N N . LEU A 1 817 ? 15.903 0.848 6.796 1.00 90.00 817 LEU A N 1
ATOM 6693 C CA . LEU A 1 817 ? 17.357 0.975 6.807 1.00 90.00 817 LEU A CA 1
ATOM 6694 C C . LEU A 1 817 ? 17.987 -0.231 7.485 1.00 90.00 817 LEU A C 1
ATOM 6696 O O . LEU A 1 817 ? 17.581 -0.630 8.575 1.00 90.00 817 LEU A O 1
ATOM 6700 N N . PHE A 1 818 ? 19.038 -0.756 6.860 1.00 92.25 818 PHE A N 1
ATOM 6701 C CA . PHE A 1 818 ? 19.746 -1.931 7.349 1.00 92.25 818 PHE A CA 1
ATOM 6702 C C . PHE A 1 818 ? 20.216 -1.770 8.797 1.00 92.25 818 PHE A C 1
ATOM 6704 O O . PHE A 1 818 ? 19.988 -2.645 9.627 1.00 92.25 818 PHE A O 1
ATOM 6711 N N . ASP A 1 819 ? 20.814 -0.629 9.138 1.00 91.12 819 ASP A N 1
ATOM 6712 C CA . ASP A 1 819 ? 21.290 -0.404 10.501 1.00 91.12 819 ASP A CA 1
ATOM 6713 C C . ASP A 1 819 ? 20.150 -0.295 11.516 1.00 91.12 819 ASP A C 1
ATOM 6715 O O . ASP A 1 819 ? 20.245 -0.907 12.576 1.00 91.12 819 ASP A O 1
ATOM 6719 N N . THR A 1 820 ? 19.063 0.400 11.173 1.00 90.75 820 THR A N 1
ATOM 6720 C CA . THR A 1 820 ? 17.909 0.613 12.058 1.00 90.75 820 THR A CA 1
ATOM 6721 C C . THR A 1 820 ? 17.128 -0.675 12.308 1.00 90.75 820 THR A C 1
ATOM 6723 O O . THR A 1 820 ? 16.833 -1.005 13.458 1.00 90.75 820 THR A O 1
ATOM 6726 N N . VAL A 1 821 ? 16.826 -1.437 11.252 1.00 91.19 821 VAL A N 1
ATOM 6727 C CA . VAL A 1 821 ? 16.084 -2.707 11.347 1.00 91.19 821 VAL A CA 1
ATOM 6728 C C . VAL A 1 821 ? 16.845 -3.721 12.215 1.00 91.19 821 VAL A C 1
ATOM 6730 O O . VAL A 1 821 ? 16.242 -4.482 12.976 1.00 91.19 821 VAL A O 1
ATOM 6733 N N . LEU A 1 822 ? 18.182 -3.690 12.165 1.00 92.56 822 LEU A N 1
ATOM 6734 C CA . LEU A 1 822 ? 19.060 -4.619 12.877 1.00 92.56 822 LEU A CA 1
ATOM 6735 C C . LEU A 1 822 ? 19.693 -4.036 14.162 1.00 92.56 822 LEU A C 1
ATOM 6737 O O . LEU A 1 822 ? 20.552 -4.687 14.757 1.00 92.56 822 LEU A O 1
ATOM 6741 N N . ASP A 1 823 ? 19.292 -2.845 14.626 1.00 85.44 823 ASP A N 1
ATOM 6742 C CA . ASP A 1 823 ? 19.910 -2.130 15.768 1.00 85.44 823 ASP A CA 1
ATOM 6743 C C . ASP A 1 823 ? 19.811 -2.906 17.103 1.00 85.44 823 ASP A C 1
ATOM 6745 O O . ASP A 1 823 ? 20.613 -2.739 18.018 1.00 85.44 823 ASP A O 1
ATOM 6749 N N . LYS A 1 824 ? 18.837 -3.822 17.216 1.00 84.19 824 LYS A N 1
ATOM 6750 C CA . LYS A 1 824 ? 18.556 -4.610 18.437 1.00 84.19 824 LYS A CA 1
ATOM 6751 C C . LYS A 1 824 ? 18.711 -6.115 18.254 1.00 84.19 824 LYS A C 1
ATOM 6753 O O . LYS A 1 824 ? 18.113 -6.892 19.003 1.00 84.19 824 LYS A O 1
ATOM 6758 N N . THR A 1 825 ? 19.440 -6.532 17.231 1.00 88.94 825 THR A N 1
ATOM 6759 C CA . THR A 1 825 ? 19.712 -7.944 16.962 1.00 88.94 825 THR A CA 1
ATOM 6760 C C . THR A 1 825 ? 21.193 -8.203 17.126 1.00 88.94 825 THR A C 1
ATOM 6762 O O . THR A 1 825 ? 22.017 -7.452 16.609 1.00 88.94 825 THR A O 1
ATOM 6765 N N . GLU A 1 826 ? 21.529 -9.254 17.868 1.00 91.44 826 GLU A N 1
ATOM 6766 C CA . GLU A 1 826 ? 22.919 -9.657 18.046 1.00 91.44 826 GLU A CA 1
ATOM 6767 C C . GLU A 1 826 ? 23.551 -10.022 16.697 1.00 91.44 826 GLU A C 1
ATOM 6769 O O . GLU A 1 826 ? 22.882 -10.514 15.785 1.00 91.44 826 GLU A O 1
ATOM 6774 N N . THR A 1 827 ? 24.857 -9.798 16.577 1.00 93.12 827 THR A N 1
ATOM 6775 C CA . THR A 1 827 ? 25.632 -10.258 15.424 1.00 93.12 827 THR A CA 1
ATOM 6776 C C . THR A 1 827 ? 26.041 -11.710 15.645 1.00 93.12 827 THR A C 1
ATOM 6778 O O . THR A 1 827 ? 26.547 -12.083 16.704 1.00 93.12 827 THR A O 1
ATOM 6781 N N . PHE A 1 828 ? 25.850 -12.548 14.633 1.00 94.69 828 PHE A N 1
ATOM 6782 C CA . PHE A 1 828 ? 26.337 -13.917 14.628 1.00 94.69 828 PHE A CA 1
ATOM 6783 C C . PHE A 1 828 ? 27.841 -13.940 14.326 1.00 94.69 828 PHE A C 1
ATOM 6785 O O . PHE A 1 828 ? 28.272 -13.844 13.176 1.00 94.69 828 PHE A O 1
ATOM 6792 N N . GLU A 1 829 ? 28.650 -14.061 15.376 1.00 92.44 829 GLU A N 1
ATOM 6793 C CA . GLU A 1 829 ? 30.110 -14.048 15.276 1.00 92.44 829 GLU A CA 1
ATOM 6794 C C . GLU A 1 829 ? 30.675 -15.353 14.701 1.00 92.44 829 GLU A C 1
ATOM 6796 O O . GLU A 1 829 ? 30.405 -16.448 15.201 1.00 92.44 829 GLU A O 1
ATOM 6801 N N . THR A 1 830 ? 31.524 -15.258 13.670 1.00 91.44 830 THR A N 1
ATOM 6802 C CA . THR A 1 830 ? 32.201 -16.441 13.131 1.00 91.44 830 THR A CA 1
ATOM 6803 C C . THR A 1 830 ? 33.550 -16.193 12.452 1.00 91.44 830 THR A C 1
ATOM 6805 O O . THR A 1 830 ? 33.723 -15.316 11.603 1.00 91.44 830 THR A O 1
ATOM 6808 N N . GLY A 1 831 ? 34.507 -17.077 12.751 1.00 87.44 831 GLY A N 1
ATOM 6809 C CA . GLY A 1 831 ? 35.785 -17.186 12.044 1.00 87.44 831 GLY A CA 1
ATOM 6810 C C . GLY A 1 831 ? 35.774 -18.084 10.799 1.00 87.44 831 GLY A C 1
ATOM 6811 O O . GLY A 1 831 ? 36.805 -18.184 10.144 1.00 87.44 831 GLY A O 1
ATOM 6812 N N . ALA A 1 832 ? 34.660 -18.745 10.463 1.00 90.50 832 ALA A N 1
ATOM 6813 C CA . ALA A 1 832 ? 34.589 -19.657 9.319 1.00 90.50 832 ALA A CA 1
ATOM 6814 C C . ALA A 1 832 ? 34.576 -18.911 7.969 1.00 90.50 832 ALA A C 1
ATOM 6816 O O . ALA A 1 832 ? 34.239 -17.723 7.897 1.00 90.50 832 ALA A O 1
ATOM 6817 N N . GLU A 1 833 ? 34.967 -19.603 6.898 1.00 90.81 833 GLU A N 1
ATOM 6818 C CA . GLU A 1 833 ? 34.846 -19.096 5.527 1.00 90.81 833 GLU A CA 1
ATOM 6819 C C . GLU A 1 833 ? 33.401 -19.209 5.024 1.00 90.81 833 GLU A C 1
ATOM 6821 O O . GLU A 1 833 ? 32.646 -20.076 5.468 1.00 90.81 833 GLU A O 1
ATOM 6826 N N . LEU A 1 834 ? 33.024 -18.330 4.090 1.00 92.62 834 LEU A N 1
ATOM 6827 C CA . LEU A 1 834 ? 31.700 -18.368 3.474 1.00 92.62 834 LEU A CA 1
ATOM 6828 C C . LEU A 1 834 ? 31.527 -19.636 2.629 1.00 92.62 834 LEU A C 1
ATOM 6830 O O . LEU A 1 834 ? 32.367 -19.960 1.789 1.00 92.62 834 LEU A O 1
ATOM 6834 N N . ILE A 1 835 ? 30.391 -20.305 2.805 1.00 92.19 835 ILE A N 1
ATOM 6835 C CA . ILE A 1 835 ? 29.955 -21.424 1.975 1.00 92.19 835 ILE A CA 1
ATOM 6836 C C . ILE A 1 835 ? 28.961 -20.902 0.939 1.00 92.19 835 ILE A C 1
ATOM 6838 O O . ILE A 1 835 ? 27.893 -20.392 1.271 1.00 92.19 835 ILE A O 1
ATOM 6842 N N . VAL A 1 836 ? 29.291 -21.081 -0.339 1.00 87.62 836 VAL A N 1
ATOM 6843 C CA . VAL A 1 836 ? 28.400 -20.775 -1.463 1.00 87.62 836 VAL A CA 1
ATOM 6844 C C . VAL A 1 836 ? 28.174 -22.073 -2.242 1.00 87.62 836 VAL A C 1
ATOM 6846 O O . VAL A 1 836 ? 29.076 -22.506 -2.959 1.00 87.62 836 VAL A O 1
ATOM 6849 N N . PRO A 1 837 ? 27.005 -22.735 -2.108 1.00 85.25 837 PRO A N 1
ATOM 6850 C CA . PRO A 1 837 ? 26.738 -24.001 -2.794 1.00 85.25 837 PRO A CA 1
ATOM 6851 C C . PRO A 1 837 ? 26.875 -23.869 -4.308 1.00 85.25 837 PRO A C 1
ATOM 6853 O O . PRO A 1 837 ? 26.466 -22.860 -4.871 1.00 85.25 837 PRO A O 1
ATOM 6856 N N . ASN A 1 838 ? 27.373 -24.880 -5.011 1.00 84.06 838 ASN A N 1
ATOM 6857 C CA . ASN A 1 838 ? 27.492 -24.774 -6.467 1.00 84.06 838 ASN A CA 1
ATOM 6858 C C . ASN A 1 838 ? 26.107 -24.655 -7.134 1.00 84.06 838 ASN A C 1
ATOM 6860 O O . ASN A 1 838 ? 25.219 -25.485 -6.909 1.00 84.06 838 ASN A O 1
ATOM 6864 N N . LYS A 1 839 ? 25.936 -23.644 -7.997 1.00 82.62 839 LYS A N 1
ATOM 6865 C CA . LYS A 1 839 ? 24.786 -23.560 -8.905 1.00 82.62 839 LYS A CA 1
ATOM 6866 C C . LYS A 1 839 ? 25.061 -24.452 -10.112 1.00 82.62 839 LYS A C 1
ATOM 6868 O O . LYS A 1 839 ? 26.058 -24.279 -10.808 1.00 82.62 839 LYS A O 1
ATOM 6873 N N . ILE A 1 840 ? 24.194 -25.429 -10.341 1.00 82.75 840 ILE A N 1
ATOM 6874 C CA . ILE A 1 840 ? 24.253 -26.304 -11.506 1.00 82.75 840 ILE A CA 1
ATOM 6875 C C . ILE A 1 840 ? 23.684 -25.507 -12.673 1.00 82.75 840 ILE A C 1
ATOM 6877 O O . ILE A 1 840 ? 22.481 -25.251 -12.734 1.00 82.75 840 ILE A O 1
ATOM 6881 N N . GLU A 1 841 ? 24.545 -25.110 -13.607 1.00 68.62 841 GLU A N 1
ATOM 6882 C CA . GLU A 1 841 ? 24.102 -24.520 -14.866 1.00 68.62 841 GLU A CA 1
ATOM 6883 C C . GLU A 1 841 ? 23.303 -25.561 -15.654 1.00 68.62 841 GLU A C 1
ATOM 6885 O O . GLU A 1 841 ? 23.847 -26.415 -16.359 1.00 68.62 841 GLU A O 1
ATOM 6890 N N . LYS A 1 842 ? 21.976 -25.508 -15.534 1.00 65.88 842 LYS A N 1
ATOM 6891 C CA . LYS A 1 842 ? 21.097 -26.219 -16.454 1.00 65.88 842 LYS A CA 1
ATOM 6892 C C . LYS A 1 842 ? 21.259 -25.532 -17.805 1.00 65.88 842 LYS A C 1
ATOM 6894 O O . LYS A 1 842 ? 20.870 -24.374 -17.959 1.00 65.88 842 LYS A O 1
ATOM 6899 N N . GLN A 1 843 ? 21.825 -26.230 -18.790 1.00 49.81 843 GLN A N 1
ATOM 6900 C CA . GLN A 1 843 ? 21.683 -25.814 -20.182 1.00 49.81 843 GLN A CA 1
ATOM 6901 C C . GLN A 1 843 ? 20.192 -25.872 -20.506 1.00 49.81 843 GLN A C 1
ATOM 6903 O O . GLN A 1 843 ? 19.667 -26.924 -20.864 1.00 49.81 843 GLN A O 1
ATOM 6908 N N . LYS A 1 844 ? 19.487 -24.752 -20.331 1.00 52.44 844 LYS A N 1
ATOM 6909 C CA . LYS A 1 844 ? 18.162 -24.601 -20.912 1.00 52.44 844 LYS A CA 1
ATOM 6910 C C . LYS A 1 844 ? 18.357 -24.764 -22.415 1.00 52.44 844 LYS A C 1
ATOM 6912 O O . LYS A 1 844 ? 19.093 -23.989 -23.034 1.00 52.44 844 LYS A O 1
ATOM 6917 N N . GLU A 1 845 ? 17.797 -25.828 -22.989 1.00 47.12 845 GLU A N 1
ATOM 6918 C CA . GLU A 1 845 ? 17.740 -25.968 -24.439 1.00 47.12 845 GLU A CA 1
ATOM 6919 C C . GLU A 1 845 ? 17.062 -24.709 -24.964 1.00 47.12 845 GLU A C 1
ATOM 6921 O O . GLU A 1 845 ? 15.861 -24.547 -24.767 1.00 47.12 845 GLU A O 1
ATOM 6926 N N . LYS A 1 846 ? 17.825 -23.806 -25.599 1.00 51.59 846 LYS A N 1
ATOM 6927 C CA . LYS A 1 846 ? 17.267 -22.614 -26.239 1.00 51.59 846 LYS A CA 1
ATOM 6928 C C . LYS A 1 846 ? 16.216 -23.089 -27.232 1.00 51.59 846 LYS A C 1
ATOM 6930 O O . LYS A 1 846 ? 16.559 -23.492 -28.348 1.00 51.59 846 LYS A O 1
ATOM 6935 N N . LYS A 1 847 ? 14.945 -23.075 -26.826 1.00 54.53 847 LYS A N 1
ATOM 6936 C CA . LYS A 1 847 ? 13.831 -23.410 -27.703 1.00 54.53 847 LYS A CA 1
ATOM 6937 C C . LYS A 1 847 ? 13.832 -22.361 -28.795 1.00 54.53 847 LYS A C 1
ATOM 6939 O O . LYS A 1 847 ? 13.418 -21.226 -28.585 1.00 54.53 847 LYS A O 1
ATOM 6944 N N . LYS A 1 848 ? 14.350 -22.726 -29.969 1.00 56.53 848 LYS A N 1
ATOM 6945 C CA . LYS A 1 848 ? 14.223 -21.868 -31.142 1.00 56.53 848 LYS A CA 1
ATOM 6946 C C . LYS A 1 848 ? 12.726 -21.655 -31.372 1.00 56.53 848 LYS A C 1
ATOM 6948 O O . LYS A 1 848 ? 11.986 -22.644 -31.359 1.00 56.53 848 LYS A O 1
ATOM 6953 N N . PRO A 1 849 ? 12.270 -20.407 -31.559 1.00 63.59 849 PRO A N 1
ATOM 6954 C CA . PRO A 1 849 ? 10.872 -20.161 -31.860 1.00 63.59 849 PRO A CA 1
ATOM 6955 C C . PRO A 1 849 ? 10.494 -20.977 -33.095 1.00 63.59 849 PRO A C 1
ATOM 6957 O O . PRO A 1 849 ? 11.237 -21.024 -34.077 1.00 63.59 849 PRO A O 1
ATOM 6960 N N . SER A 1 850 ? 9.344 -21.645 -33.037 1.00 61.28 850 SER A N 1
ATOM 6961 C CA . SER A 1 850 ? 8.864 -22.494 -34.128 1.00 61.28 850 SER A CA 1
ATOM 6962 C C . SER A 1 850 ? 8.537 -21.694 -35.392 1.00 61.28 850 SER A C 1
ATOM 6964 O O . SER A 1 850 ? 8.466 -22.267 -36.477 1.00 61.28 850 SER A O 1
ATOM 6966 N N . THR A 1 851 ? 8.312 -20.380 -35.275 1.00 72.12 851 THR A N 1
ATOM 6967 C CA . THR A 1 851 ? 8.068 -19.475 -36.407 1.00 72.12 851 THR A CA 1
ATOM 6968 C C . THR A 1 851 ? 8.291 -18.016 -35.994 1.00 72.12 851 THR A C 1
ATOM 6970 O O . THR A 1 851 ? 7.798 -17.592 -34.951 1.00 72.12 851 THR A O 1
ATOM 6973 N N . ILE A 1 852 ? 8.999 -17.238 -36.819 1.00 76.75 852 ILE A N 1
ATOM 6974 C CA . ILE A 1 852 ? 9.135 -15.776 -36.682 1.00 76.75 852 ILE A CA 1
ATOM 6975 C C . ILE A 1 852 ? 8.277 -15.138 -37.774 1.00 76.75 852 ILE A C 1
ATOM 6977 O O . ILE A 1 852 ? 8.386 -15.511 -38.939 1.00 76.75 852 ILE A O 1
ATOM 6981 N N . THR A 1 853 ? 7.402 -14.205 -37.397 1.00 80.38 853 THR A N 1
ATOM 6982 C CA . THR A 1 853 ? 6.568 -13.444 -38.341 1.00 80.38 853 THR A CA 1
ATOM 6983 C C . THR A 1 853 ? 7.037 -11.995 -38.349 1.00 80.38 853 THR A C 1
ATOM 6985 O O . THR A 1 853 ? 7.215 -11.408 -37.285 1.00 80.38 853 THR A O 1
ATOM 6988 N N . ILE A 1 854 ? 7.253 -11.435 -39.539 1.00 80.38 854 ILE A N 1
ATOM 6989 C CA . ILE A 1 854 ? 7.678 -10.046 -39.742 1.00 80.38 854 ILE A CA 1
ATOM 6990 C C . ILE A 1 854 ? 6.480 -9.264 -40.293 1.00 80.38 854 ILE A C 1
ATOM 6992 O O . ILE A 1 854 ? 5.795 -9.745 -41.195 1.00 80.38 854 ILE A O 1
ATOM 6996 N N . GLY A 1 855 ? 6.234 -8.061 -39.776 1.00 76.88 855 GLY A N 1
ATOM 6997 C CA . GLY A 1 855 ? 5.140 -7.199 -40.225 1.00 76.88 855 GLY A CA 1
ATOM 6998 C C . GLY A 1 855 ? 3.836 -7.441 -39.463 1.00 76.88 855 GLY A C 1
ATOM 6999 O O . GLY A 1 855 ? 3.802 -7.293 -38.245 1.00 76.88 855 GLY A O 1
ATOM 7000 N N . LEU A 1 856 ? 2.752 -7.746 -40.183 1.00 70.50 856 LEU A N 1
ATOM 7001 C CA . LEU A 1 856 ? 1.414 -7.887 -39.596 1.00 70.50 856 LEU A CA 1
ATOM 7002 C C . LEU A 1 856 ? 1.342 -9.070 -38.610 1.00 70.50 856 LEU A C 1
ATOM 7004 O O . LEU A 1 856 ? 1.945 -10.118 -38.871 1.00 70.50 856 LEU A O 1
ATOM 7008 N N . PRO A 1 857 ? 0.586 -8.936 -37.503 1.00 67.62 857 PRO A N 1
ATOM 7009 C CA . PRO A 1 857 ? 0.377 -10.039 -36.578 1.00 67.62 857 PRO A CA 1
ATOM 7010 C C . PRO A 1 857 ? -0.325 -11.213 -37.289 1.00 67.62 857 PRO A C 1
ATOM 7012 O O . PRO A 1 857 ? -1.119 -10.990 -38.207 1.00 67.62 857 PRO A O 1
ATOM 7015 N N . PRO A 1 858 ? -0.071 -12.468 -36.878 1.00 66.38 858 PRO A N 1
ATOM 7016 C CA . PRO A 1 858 ? -0.744 -13.628 -37.457 1.00 66.38 858 PRO A CA 1
ATOM 7017 C C . PRO A 1 858 ? -2.271 -13.544 -37.290 1.00 66.38 858 PRO A C 1
ATOM 7019 O O . PRO A 1 858 ? -2.755 -13.250 -36.195 1.00 66.38 858 PRO A O 1
ATOM 7022 N N . GLU A 1 859 ? -3.031 -13.855 -38.346 1.00 57.47 859 GLU A N 1
ATOM 7023 C CA . GLU A 1 859 ? -4.502 -13.866 -38.308 1.00 57.47 859 GLU A CA 1
ATOM 7024 C C . GLU A 1 859 ? -5.045 -14.760 -37.175 1.00 57.47 859 GLU A C 1
ATOM 7026 O O . GLU A 1 859 ? -4.569 -15.876 -36.949 1.00 57.47 859 GLU A O 1
ATOM 7031 N N . GLY A 1 860 ? -6.055 -14.266 -36.449 1.00 53.66 860 GLY A N 1
ATOM 7032 C CA . GLY A 1 860 ? -6.750 -15.009 -35.390 1.00 53.66 860 GLY A CA 1
ATOM 7033 C C . GLY A 1 860 ? -6.037 -15.081 -34.032 1.00 53.66 860 GLY A C 1
ATOM 7034 O O . GLY A 1 860 ? -6.578 -15.693 -33.111 1.00 53.66 860 GLY A O 1
ATOM 7035 N N . LYS A 1 861 ? -4.858 -14.463 -33.864 1.00 55.84 861 LYS A N 1
ATOM 7036 C CA . LYS A 1 861 ? -4.177 -14.365 -32.562 1.00 55.84 861 LYS A CA 1
ATOM 7037 C C . LYS A 1 861 ? -4.321 -12.970 -31.970 1.00 55.84 861 LYS A C 1
ATOM 7039 O O . LYS A 1 861 ? -3.716 -12.016 -32.446 1.00 55.84 861 LYS A O 1
ATOM 7044 N N . ASP A 1 862 ? -5.060 -12.882 -30.872 1.00 64.31 862 ASP A N 1
ATOM 7045 C CA . ASP A 1 862 ? -5.187 -11.671 -30.065 1.00 64.31 862 ASP A CA 1
ATOM 7046 C C . ASP A 1 862 ? -3.947 -11.481 -29.169 1.00 64.31 862 ASP A C 1
ATOM 7048 O O . ASP A 1 862 ? -3.978 -11.654 -27.951 1.00 64.31 862 ASP A O 1
ATOM 7052 N N . LEU A 1 863 ? -2.796 -11.242 -29.810 1.00 67.62 863 LEU A N 1
ATOM 7053 C CA . LEU A 1 863 ? -1.491 -11.196 -29.144 1.00 67.62 863 LEU A CA 1
ATOM 7054 C C . LEU A 1 863 ? -1.381 -10.004 -28.178 1.00 67.62 863 LEU A C 1
ATOM 7056 O O . LEU A 1 863 ? -0.643 -10.072 -27.204 1.00 67.62 863 LEU A O 1
ATOM 7060 N N . ILE A 1 864 ? -2.115 -8.925 -28.456 1.00 71.62 864 ILE A N 1
ATOM 7061 C CA . ILE A 1 864 ? -2.012 -7.629 -27.773 1.00 71.62 864 ILE A CA 1
ATOM 7062 C C . ILE A 1 864 ? -2.760 -7.635 -26.435 1.00 71.62 864 ILE A C 1
ATOM 7064 O O . ILE A 1 864 ? -2.330 -6.972 -25.493 1.00 71.62 864 ILE A O 1
ATOM 7068 N N . ASN A 1 865 ? -3.841 -8.410 -26.310 1.00 74.06 865 ASN A N 1
ATOM 7069 C CA . ASN A 1 865 ? -4.708 -8.320 -25.136 1.00 74.06 865 ASN A CA 1
ATOM 7070 C C . ASN A 1 865 ? -4.113 -8.921 -23.855 1.00 74.06 865 ASN A C 1
ATOM 7072 O O . ASN A 1 865 ? -4.485 -8.467 -22.777 1.00 74.06 865 ASN A O 1
ATOM 7076 N N . ASN A 1 866 ? -3.182 -9.880 -23.959 1.00 76.75 866 ASN A N 1
ATOM 7077 C CA . ASN A 1 866 ? -2.632 -10.632 -22.817 1.00 76.75 866 ASN A CA 1
ATOM 7078 C C . ASN A 1 866 ? -1.101 -10.817 -22.854 1.00 76.75 866 ASN A C 1
ATOM 7080 O O . ASN A 1 866 ? -0.569 -11.698 -22.175 1.00 76.75 866 ASN A O 1
ATOM 7084 N N . VAL A 1 867 ? -0.368 -10.060 -23.679 1.00 87.19 867 VAL A N 1
ATOM 7085 C CA . VAL A 1 867 ? 1.103 -10.140 -23.684 1.00 87.19 867 VAL A CA 1
ATOM 7086 C C . VAL A 1 867 ? 1.657 -9.587 -22.372 1.00 87.19 867 VAL A C 1
ATOM 7088 O O . VAL A 1 867 ? 1.233 -8.532 -21.930 1.00 87.19 867 VAL A O 1
ATOM 7091 N N . ASN A 1 868 ? 2.598 -10.285 -21.739 1.00 90.12 868 ASN A N 1
ATOM 7092 C CA . ASN A 1 868 ? 3.304 -9.750 -20.576 1.00 90.12 868 ASN A CA 1
ATOM 7093 C C . ASN A 1 868 ? 4.343 -8.711 -21.037 1.00 90.12 868 ASN A C 1
ATOM 7095 O O . ASN A 1 868 ? 5.000 -8.914 -22.060 1.00 90.12 868 ASN A O 1
ATOM 7099 N N . GLN A 1 869 ? 4.522 -7.615 -20.297 1.00 92.19 869 GLN A N 1
ATOM 7100 C CA . GLN A 1 869 ? 5.436 -6.536 -20.695 1.00 92.19 869 GLN A CA 1
ATOM 7101 C C . GLN A 1 869 ? 6.900 -6.995 -20.768 1.00 92.19 869 GLN A C 1
ATOM 7103 O O . GLN A 1 869 ? 7.636 -6.550 -21.650 1.00 92.19 869 GLN A O 1
ATOM 7108 N N . HIS A 1 870 ? 7.307 -7.974 -19.950 1.00 87.75 870 HIS A N 1
ATOM 7109 C CA . HIS A 1 870 ? 8.650 -8.556 -20.024 1.00 87.75 870 HIS A CA 1
ATOM 7110 C C . HIS A 1 870 ? 8.924 -9.308 -21.336 1.00 87.75 870 HIS A C 1
ATOM 7112 O O . HIS A 1 870 ? 10.084 -9.441 -21.739 1.00 87.75 870 HIS A O 1
ATOM 7118 N N . SER A 1 871 ? 7.867 -9.751 -22.028 1.00 89.06 871 SER A N 1
ATOM 7119 C CA . SER A 1 871 ? 7.933 -10.430 -23.325 1.00 89.06 871 SER A CA 1
ATOM 7120 C C . SER A 1 871 ? 8.076 -9.476 -24.518 1.00 89.06 871 SER A C 1
ATOM 7122 O O . SER A 1 871 ? 8.126 -9.941 -25.660 1.00 89.06 871 SER A O 1
ATOM 7124 N N . ILE A 1 872 ? 8.112 -8.160 -24.297 1.00 90.81 872 ILE A N 1
ATOM 7125 C CA . ILE A 1 872 ? 8.293 -7.148 -25.343 1.00 90.81 872 ILE A CA 1
ATOM 7126 C C . ILE A 1 872 ? 9.711 -6.597 -25.229 1.00 90.81 872 ILE A C 1
ATOM 7128 O O . ILE A 1 872 ? 10.103 -6.151 -24.156 1.00 90.81 872 ILE A O 1
ATOM 7132 N N . LYS A 1 873 ? 10.485 -6.592 -26.319 1.00 91.62 873 LYS A N 1
ATOM 7133 C CA . LYS A 1 873 ? 11.876 -6.116 -26.304 1.00 91.62 873 LYS A CA 1
ATOM 7134 C C . LYS A 1 873 ? 12.197 -5.225 -27.498 1.00 91.62 873 LYS A C 1
ATOM 7136 O O . LYS A 1 873 ? 12.008 -5.624 -28.644 1.00 91.62 873 LYS A O 1
ATOM 7141 N N . THR A 1 874 ? 12.758 -4.051 -27.238 1.00 91.38 874 THR A N 1
ATOM 7142 C CA . THR A 1 874 ? 13.317 -3.176 -28.267 1.00 91.38 874 THR A CA 1
ATOM 7143 C C . THR A 1 874 ? 14.828 -3.367 -28.306 1.00 91.38 874 THR A C 1
ATOM 7145 O O . THR A 1 874 ? 15.547 -2.993 -27.384 1.00 91.38 874 THR A O 1
ATOM 7148 N N . HIS A 1 875 ? 15.328 -3.947 -29.393 1.00 88.12 875 HIS A N 1
ATOM 7149 C CA . HIS A 1 875 ? 16.756 -4.073 -29.660 1.00 88.12 875 HIS A CA 1
ATOM 7150 C C . HIS A 1 875 ? 17.174 -3.013 -30.683 1.00 88.12 875 HIS A C 1
ATOM 7152 O O . HIS A 1 875 ? 16.941 -3.170 -31.883 1.00 88.12 875 HIS A O 1
ATOM 7158 N N . SER A 1 876 ? 17.770 -1.921 -30.202 1.00 84.81 876 SER A N 1
ATOM 7159 C CA . SER A 1 876 ? 18.171 -0.787 -31.036 1.00 84.81 876 SER A CA 1
ATOM 7160 C C . SER A 1 876 ? 19.656 -0.485 -30.887 1.00 84.81 876 SER A C 1
ATOM 7162 O O . SER A 1 876 ? 20.145 -0.352 -29.771 1.00 84.81 876 SER A O 1
ATOM 7164 N N . ILE A 1 877 ? 20.331 -0.300 -32.023 1.00 88.88 877 ILE A N 1
ATOM 7165 C CA . ILE A 1 877 ? 21.657 0.336 -32.121 1.00 88.88 877 ILE A CA 1
ATOM 7166 C C . ILE A 1 877 ? 21.554 1.774 -32.666 1.00 88.88 877 ILE A C 1
ATOM 7168 O O . ILE A 1 877 ? 22.561 2.415 -32.971 1.00 88.88 877 ILE A O 1
ATOM 7172 N N . ILE A 1 878 ? 20.324 2.258 -32.882 1.00 90.31 878 ILE A N 1
ATOM 7173 C CA . ILE A 1 878 ? 20.023 3.528 -33.539 1.00 90.31 878 ILE A CA 1
ATOM 7174 C C . ILE A 1 878 ? 19.530 4.528 -32.497 1.00 90.31 878 ILE A C 1
ATOM 7176 O O . ILE A 1 878 ? 18.411 4.425 -31.994 1.00 90.31 878 ILE A O 1
ATOM 7180 N N . SER A 1 879 ? 20.348 5.547 -32.234 1.00 88.81 879 SER A N 1
ATOM 7181 C CA . SER A 1 879 ? 19.938 6.725 -31.468 1.00 88.81 879 SER A CA 1
ATOM 7182 C C . SER A 1 879 ? 19.282 7.756 -32.388 1.00 88.81 879 SER A C 1
ATOM 7184 O O . SER A 1 879 ? 19.961 8.563 -33.023 1.00 88.81 879 SER A O 1
ATOM 7186 N N . ILE A 1 880 ? 17.951 7.718 -32.495 1.00 89.25 880 ILE A N 1
ATOM 7187 C CA . ILE A 1 880 ? 17.190 8.605 -33.394 1.00 89.25 880 ILE A CA 1
ATOM 7188 C C . ILE A 1 880 ? 17.591 10.088 -33.232 1.00 89.25 880 ILE A C 1
ATOM 7190 O O . ILE A 1 880 ? 17.927 10.696 -34.253 1.00 89.25 880 ILE A O 1
ATOM 7194 N N . PRO A 1 881 ? 17.673 10.655 -32.006 1.00 87.94 881 PRO A N 1
ATOM 7195 C CA . PRO A 1 881 ? 18.063 12.053 -31.828 1.00 87.94 881 PRO A CA 1
ATOM 7196 C C . PRO A 1 881 ? 19.458 12.378 -32.372 1.00 87.94 881 PRO A C 1
ATOM 7198 O O . PRO A 1 881 ? 19.632 13.410 -33.014 1.00 87.94 881 PRO A O 1
ATOM 7201 N N . ASP A 1 882 ? 20.448 11.503 -32.175 1.00 89.75 882 ASP A N 1
ATOM 7202 C CA . ASP A 1 882 ? 21.820 11.762 -32.637 1.00 89.75 882 ASP A CA 1
ATOM 7203 C C . ASP A 1 882 ? 21.910 11.719 -34.169 1.00 89.75 882 ASP A C 1
ATOM 7205 O O . ASP A 1 882 ? 22.560 12.561 -34.793 1.00 89.75 882 ASP A O 1
ATOM 7209 N N . TRP A 1 883 ? 21.195 10.781 -34.799 1.00 92.50 883 TRP A N 1
ATOM 7210 C CA . TRP A 1 883 ? 21.104 10.686 -36.259 1.00 92.50 883 TRP A CA 1
ATOM 7211 C C . TRP A 1 883 ? 20.403 11.895 -36.889 1.00 92.50 883 TRP A C 1
ATOM 7213 O O . TRP A 1 883 ? 20.813 12.353 -37.965 1.00 92.50 883 TRP A O 1
ATOM 7223 N N . ASP A 1 884 ? 19.358 12.412 -36.242 1.00 91.12 884 ASP A N 1
ATOM 7224 C CA . ASP A 1 884 ? 18.640 13.607 -36.687 1.00 91.12 884 ASP A CA 1
ATOM 7225 C C . ASP A 1 884 ? 19.477 14.877 -36.481 1.00 91.12 884 ASP A C 1
ATOM 7227 O O . ASP A 1 884 ? 19.595 15.690 -37.405 1.00 91.12 884 ASP A O 1
ATOM 7231 N N . ASN A 1 885 ? 20.148 15.007 -35.332 1.00 91.19 885 ASN A N 1
ATOM 7232 C CA . ASN A 1 885 ? 21.046 16.122 -35.028 1.00 91.19 885 ASN A CA 1
ATOM 7233 C C . ASN A 1 885 ? 22.243 16.173 -35.983 1.00 91.19 885 ASN A C 1
ATOM 7235 O O . ASN A 1 885 ? 22.545 17.238 -36.528 1.00 91.19 885 ASN A O 1
ATOM 7239 N N . GLY A 1 886 ? 22.865 15.023 -36.264 1.00 92.81 886 GLY A N 1
ATOM 7240 C CA . GLY A 1 886 ? 23.963 14.905 -37.226 1.00 92.81 886 GLY A CA 1
ATOM 7241 C C . GLY A 1 886 ? 23.547 15.159 -38.681 1.00 92.81 886 GLY A C 1
ATOM 7242 O O . GLY A 1 886 ? 24.391 15.446 -39.534 1.00 92.81 886 GLY A O 1
ATOM 7243 N N . GLN A 1 887 ? 22.245 15.096 -38.983 1.00 94.31 887 GLN A N 1
ATOM 7244 C CA . GLN A 1 887 ? 21.676 15.286 -40.319 1.00 94.31 887 GLN A CA 1
ATOM 7245 C C . GLN A 1 887 ? 22.377 14.427 -41.381 1.00 94.31 887 GLN A C 1
ATOM 7247 O O . GLN A 1 887 ? 23.015 14.951 -42.299 1.00 94.31 887 GLN A O 1
ATOM 7252 N N . TRP A 1 888 ? 22.258 13.104 -41.257 1.00 95.38 888 TRP A N 1
ATOM 7253 C CA . TRP A 1 888 ? 22.841 12.146 -42.203 1.00 95.38 888 TRP A CA 1
ATOM 7254 C C . TRP A 1 888 ? 22.426 12.417 -43.665 1.00 95.38 888 TRP A C 1
ATOM 7256 O O . TRP A 1 888 ? 21.243 12.601 -43.968 1.00 95.38 888 TRP A O 1
ATOM 7266 N N . LYS A 1 889 ? 23.405 12.453 -44.579 1.00 93.62 889 LYS A N 1
ATOM 7267 C CA . LYS A 1 889 ? 23.238 12.791 -46.006 1.00 93.62 889 LYS A CA 1
ATOM 7268 C C . LYS A 1 889 ? 23.606 11.682 -46.983 1.00 93.62 889 LYS A C 1
ATOM 7270 O O . LYS A 1 889 ? 23.416 11.874 -48.179 1.00 93.62 889 LYS A O 1
ATOM 7275 N N . GLY A 1 890 ? 24.135 10.563 -46.505 1.00 93.75 890 GLY A N 1
ATOM 7276 C CA . GLY A 1 890 ? 24.485 9.436 -47.359 1.00 93.75 890 GLY A CA 1
ATOM 7277 C C . GLY A 1 890 ? 25.820 8.814 -46.993 1.00 93.75 890 GLY A C 1
ATOM 7278 O O . GLY A 1 890 ? 26.291 8.932 -45.863 1.00 93.75 890 GLY A O 1
ATOM 7279 N N . VAL A 1 891 ? 26.432 8.129 -47.953 1.00 94.81 891 VAL A N 1
ATOM 7280 C CA . VAL A 1 891 ? 27.714 7.447 -47.748 1.00 94.81 891 VAL A CA 1
ATOM 7281 C C . VAL A 1 891 ? 28.721 7.803 -48.827 1.00 94.81 891 VAL A C 1
ATOM 7283 O O . VAL A 1 891 ? 28.365 8.124 -49.961 1.00 94.81 891 VAL A O 1
ATOM 7286 N N . MET A 1 892 ? 29.988 7.689 -48.462 1.00 92.38 892 MET A N 1
ATOM 7287 C CA . MET A 1 892 ? 31.141 7.783 -49.343 1.00 92.38 892 MET A CA 1
ATOM 7288 C C . MET A 1 892 ? 31.934 6.479 -49.252 1.00 92.38 892 MET A C 1
ATOM 7290 O O . MET A 1 892 ? 32.041 5.892 -48.179 1.00 92.38 892 MET A O 1
ATOM 7294 N N . PHE A 1 893 ? 32.497 6.032 -50.373 1.00 93.50 893 PHE A N 1
ATOM 7295 C CA . PHE A 1 893 ? 33.308 4.817 -50.439 1.00 93.50 893 PHE A CA 1
ATOM 7296 C C . PHE A 1 893 ? 34.753 5.166 -50.777 1.00 93.50 893 PHE A C 1
ATOM 7298 O O . PHE A 1 893 ? 34.991 5.999 -51.653 1.00 93.50 893 PHE A O 1
ATOM 7305 N N . MET A 1 894 ? 35.707 4.509 -50.123 1.00 91.44 894 MET A N 1
ATOM 7306 C CA . MET A 1 894 ? 37.137 4.652 -50.398 1.00 91.44 894 MET A CA 1
ATOM 7307 C C . MET A 1 894 ? 37.798 3.282 -50.441 1.00 91.44 894 MET A C 1
ATOM 7309 O O . MET A 1 894 ? 37.522 2.437 -49.594 1.00 91.44 894 MET A O 1
ATOM 7313 N N . ALA A 1 895 ? 38.685 3.071 -51.406 1.00 90.62 895 ALA A N 1
ATOM 7314 C CA . ALA A 1 895 ? 39.502 1.870 -51.485 1.00 90.62 895 ALA A CA 1
ATOM 7315 C C . ALA A 1 895 ? 40.765 2.135 -52.307 1.00 90.62 895 ALA A C 1
ATOM 7317 O O . ALA A 1 895 ? 40.776 3.004 -53.184 1.00 90.62 895 ALA A O 1
ATOM 7318 N N . ASP A 1 896 ? 41.811 1.355 -52.050 1.00 88.75 896 ASP A N 1
ATOM 7319 C CA . ASP A 1 896 ? 43.007 1.302 -52.886 1.00 88.75 896 ASP A CA 1
ATOM 7320 C C . ASP A 1 896 ? 42.877 0.177 -53.916 1.00 88.75 896 ASP A C 1
ATOM 7322 O O . ASP A 1 896 ? 43.392 -0.921 -53.731 1.00 88.75 896 ASP A O 1
ATOM 7326 N N . VAL A 1 897 ? 42.199 0.477 -55.024 1.00 87.12 897 VAL A N 1
ATOM 7327 C CA . VAL A 1 897 ? 41.903 -0.493 -56.096 1.00 87.12 897 VAL A CA 1
ATOM 7328 C C . VAL A 1 897 ? 43.137 -0.992 -56.861 1.00 87.12 897 VAL A C 1
ATOM 7330 O O . VAL A 1 897 ? 43.008 -1.837 -57.743 1.00 87.12 897 VAL A O 1
ATOM 7333 N N . TYR A 1 898 ? 44.326 -0.434 -56.596 1.00 85.50 898 TYR A N 1
ATOM 7334 C CA . TYR A 1 898 ? 45.558 -0.799 -57.298 1.00 85.50 898 TYR A CA 1
ATOM 7335 C C . TYR A 1 898 ? 46.492 -1.654 -56.444 1.00 85.50 898 TYR A C 1
ATOM 7337 O O . TYR A 1 898 ? 47.106 -2.579 -56.973 1.00 85.50 898 TYR A O 1
ATOM 7345 N N . LYS A 1 899 ? 46.653 -1.329 -55.152 1.00 84.69 899 LYS A N 1
ATOM 7346 C CA . LYS A 1 899 ? 47.553 -2.072 -54.250 1.00 84.69 899 LYS A CA 1
ATOM 7347 C C . LYS A 1 899 ? 46.826 -2.826 -53.140 1.00 84.69 899 LYS A C 1
ATOM 7349 O O . LYS A 1 899 ? 47.490 -3.576 -52.430 1.00 84.69 899 LYS A O 1
ATOM 7354 N N . HIS A 1 900 ? 45.519 -2.617 -52.969 1.00 86.50 900 HIS A N 1
ATOM 7355 C CA . HIS A 1 900 ? 44.695 -3.210 -51.908 1.00 86.50 900 HIS A CA 1
ATOM 7356 C C . HIS A 1 900 ? 45.348 -3.085 -50.518 1.00 86.50 900 HIS A C 1
ATOM 7358 O O . HIS A 1 900 ? 45.326 -4.012 -49.711 1.00 86.50 900 HIS A O 1
ATOM 7364 N N . SER A 1 901 ? 46.002 -1.942 -50.261 1.00 84.75 901 SER A N 1
ATOM 7365 C CA . SER A 1 901 ? 46.886 -1.751 -49.103 1.00 84.75 901 SER A CA 1
ATOM 7366 C C . SER A 1 901 ? 46.146 -1.591 -47.770 1.00 84.75 901 SER A C 1
ATOM 7368 O O . SER A 1 901 ? 46.746 -1.767 -46.710 1.00 84.75 901 SER A O 1
ATOM 7370 N N . PHE A 1 902 ? 44.845 -1.297 -47.814 1.00 87.19 902 PHE A N 1
ATOM 7371 C CA . PHE A 1 902 ? 43.957 -1.233 -46.658 1.00 87.19 902 PHE A CA 1
ATOM 7372 C C . PHE A 1 902 ? 42.551 -1.746 -47.028 1.00 87.19 902 PHE A C 1
ATOM 7374 O O . PHE A 1 902 ? 42.168 -1.670 -48.200 1.00 87.19 902 PHE A O 1
ATOM 7381 N N . PRO A 1 903 ? 41.770 -2.266 -46.058 1.00 89.81 903 PRO A N 1
ATOM 7382 C CA . PRO A 1 903 ? 40.387 -2.685 -46.288 1.00 89.81 903 PRO A CA 1
ATOM 7383 C C . PRO A 1 903 ? 39.517 -1.543 -46.835 1.00 89.81 903 PRO A C 1
ATOM 7385 O O . PRO A 1 903 ? 39.713 -0.398 -46.428 1.00 89.81 903 PRO A O 1
ATOM 7388 N N . PRO A 1 904 ? 38.522 -1.813 -47.699 1.00 94.69 904 PRO A N 1
ATOM 7389 C CA . PRO A 1 904 ? 37.644 -0.764 -48.204 1.00 94.69 904 PRO A CA 1
ATOM 7390 C C . PRO A 1 904 ? 36.899 -0.063 -47.056 1.00 94.69 904 PRO A C 1
ATOM 7392 O O . PRO A 1 904 ? 36.555 -0.677 -46.045 1.00 94.69 904 PRO A O 1
ATOM 7395 N N . ILE A 1 905 ? 36.639 1.233 -47.214 1.00 94.75 905 ILE A N 1
ATOM 7396 C CA . ILE A 1 905 ? 36.037 2.089 -46.188 1.00 94.75 905 ILE A CA 1
ATOM 7397 C C . ILE A 1 905 ? 34.686 2.610 -46.682 1.00 94.75 905 ILE A C 1
ATOM 7399 O O . ILE A 1 905 ? 34.582 3.149 -47.787 1.00 94.75 905 ILE A O 1
ATOM 7403 N N . LEU A 1 906 ? 33.664 2.490 -45.836 1.00 96.19 906 LEU A N 1
ATOM 7404 C CA . LEU A 1 906 ? 32.342 3.085 -46.003 1.00 96.19 906 LEU A CA 1
ATOM 7405 C C . LEU A 1 906 ? 32.178 4.201 -44.966 1.00 96.19 906 LEU A C 1
ATOM 7407 O O . LEU A 1 906 ? 31.980 3.954 -43.780 1.00 96.19 906 LEU A O 1
ATOM 7411 N N . ALA A 1 907 ? 32.252 5.449 -45.416 1.00 96.19 907 ALA A N 1
ATOM 7412 C CA . ALA A 1 907 ? 32.106 6.609 -44.551 1.00 96.19 907 ALA A CA 1
ATOM 7413 C C . ALA A 1 907 ? 30.664 7.134 -44.559 1.00 96.19 907 ALA A C 1
ATOM 7415 O O . ALA A 1 907 ? 30.108 7.407 -45.625 1.00 96.19 907 ALA A O 1
ATOM 7416 N N . PHE A 1 908 ? 30.068 7.322 -43.383 1.00 96.81 908 PHE A N 1
ATOM 7417 C CA . PHE A 1 908 ? 28.755 7.944 -43.215 1.00 96.81 908 PHE A CA 1
ATOM 7418 C C . PHE A 1 908 ? 28.894 9.463 -43.248 1.00 96.81 908 PHE A C 1
ATOM 7420 O O . PHE A 1 908 ? 29.564 10.045 -42.401 1.00 96.81 908 PHE A O 1
ATOM 7427 N N . VAL A 1 909 ? 28.275 10.112 -44.233 1.00 95.31 909 VAL A N 1
ATOM 7428 C CA . VAL A 1 909 ? 28.410 11.553 -44.459 1.00 95.31 909 VAL A CA 1
ATOM 7429 C C . VAL A 1 909 ? 27.318 12.307 -43.705 1.00 95.31 909 VAL A C 1
ATOM 7431 O O . VAL A 1 909 ? 26.136 12.194 -44.030 1.00 95.31 909 VAL A O 1
ATOM 7434 N N . PHE A 1 910 ? 27.713 13.107 -42.723 1.00 95.56 910 PHE A N 1
ATOM 7435 C CA . PHE A 1 910 ? 26.851 13.955 -41.907 1.00 95.56 910 PHE A CA 1
ATOM 7436 C C . PHE A 1 910 ? 27.021 15.423 -42.280 1.00 95.56 910 PHE A C 1
ATOM 7438 O O . PHE A 1 910 ? 28.103 15.861 -42.681 1.00 95.56 910 PHE A O 1
ATOM 7445 N N . LYS A 1 911 ? 25.948 16.207 -42.143 1.00 93.56 911 LYS A N 1
ATOM 7446 C CA . LYS A 1 911 ? 26.031 17.657 -42.356 1.00 93.56 911 LYS A CA 1
ATOM 7447 C C . LYS A 1 911 ? 26.655 18.369 -41.155 1.00 93.56 911 LYS A C 1
ATOM 7449 O O . LYS A 1 911 ? 27.280 19.409 -41.347 1.00 93.56 911 LYS A O 1
ATOM 7454 N N . LYS A 1 912 ? 26.458 17.843 -39.943 1.00 92.56 912 LYS A N 1
ATOM 7455 C CA . LYS A 1 912 ? 26.964 18.444 -38.707 1.00 92.56 912 LYS A CA 1
ATOM 7456 C C . LYS A 1 912 ? 27.863 17.492 -37.917 1.00 92.56 912 LYS A C 1
ATOM 7458 O O . LYS A 1 912 ? 27.745 16.276 -38.054 1.00 92.56 912 LYS A O 1
ATOM 7463 N N . GLU A 1 913 ? 28.742 18.068 -37.100 1.00 91.12 913 GLU A N 1
ATOM 7464 C CA . GLU A 1 913 ? 29.734 17.352 -36.281 1.00 91.12 913 GLU A CA 1
ATOM 7465 C C . GLU A 1 913 ? 29.083 16.417 -35.252 1.00 91.12 913 GLU A C 1
ATOM 7467 O O . GLU A 1 913 ? 29.633 15.364 -34.954 1.00 91.12 913 GLU A O 1
ATOM 7472 N N . GLU A 1 914 ? 27.869 16.727 -34.796 1.00 90.88 914 GLU A N 1
ATOM 7473 C CA . GLU A 1 914 ? 27.076 15.929 -33.856 1.00 90.88 914 GLU A CA 1
ATOM 7474 C C . GLU A 1 914 ? 26.828 14.492 -34.352 1.00 90.88 914 GLU A C 1
ATOM 7476 O O . GLU A 1 914 ? 26.603 13.594 -33.549 1.00 90.88 914 GLU A O 1
ATOM 7481 N N . GLY A 1 915 ? 26.928 14.234 -35.663 1.00 90.38 915 GLY A N 1
ATOM 7482 C CA . GLY A 1 915 ? 26.857 12.874 -36.208 1.00 90.38 915 GLY A CA 1
ATOM 7483 C C . GLY A 1 915 ? 28.029 11.971 -35.799 1.00 90.38 915 GLY A C 1
ATOM 7484 O O . GLY A 1 915 ? 27.899 10.749 -35.837 1.00 90.38 915 GLY A O 1
ATOM 7485 N N . ALA A 1 916 ? 29.164 12.544 -35.382 1.00 92.81 916 ALA A N 1
ATOM 7486 C CA . ALA A 1 916 ? 30.314 11.789 -34.886 1.00 92.81 916 ALA A CA 1
ATOM 7487 C C . ALA A 1 916 ? 30.021 11.075 -33.553 1.00 92.81 916 ALA A C 1
ATOM 7489 O O . ALA A 1 916 ? 30.521 9.971 -33.344 1.00 92.81 916 ALA A O 1
ATOM 7490 N N . VAL A 1 917 ? 29.128 11.635 -32.725 1.00 91.62 917 VAL A N 1
ATOM 7491 C CA . VAL A 1 917 ? 28.713 11.075 -31.422 1.00 91.62 917 VAL A CA 1
ATOM 7492 C C . VAL A 1 917 ? 28.141 9.659 -31.559 1.00 91.62 917 VAL A C 1
ATOM 7494 O O . VAL A 1 917 ? 28.279 8.837 -30.658 1.00 91.62 917 VAL A O 1
ATOM 7497 N N . ILE A 1 918 ? 27.536 9.330 -32.706 1.00 93.31 918 ILE A N 1
ATOM 7498 C CA . ILE A 1 918 ? 27.029 7.976 -32.988 1.00 93.31 918 ILE A CA 1
ATOM 7499 C C . ILE A 1 918 ? 28.169 6.952 -32.952 1.00 93.31 918 ILE A C 1
ATOM 7501 O O . ILE A 1 918 ? 28.009 5.866 -32.402 1.00 93.31 918 ILE A O 1
ATOM 7505 N N . PHE A 1 919 ? 29.322 7.302 -33.525 1.00 95.06 919 PHE A N 1
ATOM 7506 C CA . PHE A 1 919 ? 30.483 6.419 -33.577 1.00 95.06 919 PHE A CA 1
ATOM 7507 C C . PHE A 1 919 ? 31.206 6.356 -32.241 1.00 95.06 919 PHE A C 1
ATOM 7509 O O . PHE A 1 919 ? 31.655 5.280 -31.876 1.00 95.06 919 PHE A O 1
ATOM 7516 N N . GLU A 1 920 ? 31.273 7.465 -31.501 1.00 93.12 920 GLU A N 1
ATOM 7517 C CA . GLU A 1 920 ? 31.778 7.470 -30.122 1.00 93.12 920 GLU A CA 1
ATOM 7518 C C . GLU A 1 920 ? 30.981 6.480 -29.264 1.00 93.12 920 GLU A C 1
ATOM 7520 O O . GLU A 1 920 ? 31.562 5.564 -28.694 1.00 93.12 920 GLU A O 1
ATOM 7525 N N . LYS A 1 921 ? 29.643 6.557 -29.298 1.00 89.06 921 LYS A N 1
ATOM 7526 C CA . LYS A 1 921 ? 28.765 5.621 -28.575 1.00 89.06 921 LYS A CA 1
ATOM 7527 C C . LYS A 1 921 ? 28.944 4.171 -29.016 1.00 89.06 921 LYS A C 1
ATOM 7529 O O . LYS A 1 921 ? 29.000 3.281 -28.176 1.00 89.06 921 LYS A O 1
ATOM 7534 N N . TRP A 1 922 ? 29.035 3.912 -30.320 1.00 92.50 922 TRP A N 1
ATOM 7535 C CA . TRP A 1 922 ? 29.280 2.557 -30.816 1.00 92.50 922 TRP A CA 1
ATOM 7536 C C . TRP A 1 922 ? 30.657 2.020 -30.423 1.00 92.50 922 TRP A C 1
ATOM 7538 O O . TRP A 1 922 ? 30.775 0.826 -30.168 1.00 92.50 922 TRP A O 1
ATOM 7548 N N . ILE A 1 923 ? 31.684 2.868 -30.358 1.00 93.62 923 ILE A N 1
ATOM 7549 C CA . ILE A 1 923 ? 33.014 2.481 -29.876 1.00 93.62 923 ILE A CA 1
ATOM 7550 C C . ILE A 1 923 ? 32.972 2.204 -28.372 1.00 93.62 923 ILE A C 1
ATOM 7552 O O . ILE A 1 923 ? 33.541 1.207 -27.936 1.00 93.62 923 ILE A O 1
ATOM 7556 N N . ASP A 1 924 ? 32.270 3.028 -27.596 1.00 89.81 924 ASP A N 1
ATOM 7557 C CA . ASP A 1 924 ? 32.090 2.812 -26.160 1.00 89.81 924 ASP A CA 1
ATOM 7558 C C . ASP A 1 924 ? 31.342 1.497 -25.873 1.00 89.81 924 ASP A C 1
ATOM 7560 O O . ASP A 1 924 ? 31.670 0.790 -24.921 1.00 89.81 924 ASP A O 1
ATOM 7564 N N . GLU A 1 925 ? 30.349 1.147 -26.699 1.00 87.75 925 GLU A N 1
ATOM 7565 C CA . GLU A 1 925 ? 29.495 -0.029 -26.493 1.00 87.75 925 GLU A CA 1
ATOM 7566 C C . GLU A 1 925 ? 30.069 -1.325 -27.095 1.00 87.75 925 GLU A C 1
ATOM 7568 O O . GLU A 1 925 ? 29.992 -2.388 -26.476 1.00 87.75 925 GLU A O 1
ATOM 7573 N N . PHE A 1 926 ? 30.644 -1.262 -28.299 1.00 90.06 926 PHE A N 1
ATOM 7574 C CA . PHE A 1 926 ? 31.077 -2.436 -29.072 1.00 90.06 926 PHE A CA 1
ATOM 7575 C C . PHE A 1 926 ? 32.591 -2.500 -29.307 1.00 90.06 926 PHE A C 1
ATOM 7577 O O . PHE A 1 926 ? 33.090 -3.527 -29.772 1.00 90.06 926 PHE A O 1
ATOM 7584 N N . GLY A 1 927 ? 33.327 -1.438 -28.976 1.00 92.38 927 GLY A N 1
ATOM 7585 C CA . GLY A 1 927 ? 34.752 -1.297 -29.256 1.00 92.38 927 GLY A CA 1
ATOM 7586 C C . GLY A 1 927 ? 35.060 -0.813 -30.677 1.00 92.38 927 GLY A C 1
ATOM 7587 O O . GLY A 1 927 ? 34.198 -0.708 -31.548 1.00 92.38 927 GLY A O 1
ATOM 7588 N N . VAL A 1 928 ? 36.344 -0.541 -30.929 1.00 93.50 928 VAL A N 1
ATOM 7589 C CA . VAL A 1 928 ? 36.860 -0.165 -32.264 1.00 93.50 928 VAL A CA 1
ATOM 7590 C C . VAL A 1 928 ? 36.845 -1.329 -33.269 1.00 93.50 928 VAL A C 1
ATOM 7592 O O . VAL A 1 928 ? 36.885 -1.111 -34.479 1.00 93.50 928 VAL A O 1
ATOM 7595 N N . ASP A 1 929 ? 36.749 -2.563 -32.773 1.00 93.12 929 ASP A N 1
ATOM 7596 C CA . ASP A 1 929 ? 36.551 -3.780 -33.556 1.00 93.12 929 ASP A CA 1
ATOM 7597 C C . ASP A 1 929 ? 35.186 -4.386 -33.191 1.00 93.12 929 ASP A C 1
ATOM 7599 O O . ASP A 1 929 ? 35.052 -5.038 -32.153 1.00 93.12 929 ASP A O 1
ATOM 7603 N N . ASP A 1 930 ? 34.176 -4.236 -34.056 1.00 91.69 930 ASP A N 1
ATOM 7604 C CA . ASP A 1 930 ? 32.851 -4.837 -33.832 1.00 91.69 930 ASP A CA 1
ATOM 7605 C C . ASP A 1 930 ? 32.867 -6.327 -34.209 1.00 91.69 930 ASP A C 1
ATOM 7607 O O . ASP A 1 930 ? 32.328 -6.765 -35.229 1.00 91.69 930 ASP A O 1
ATOM 7611 N N . THR A 1 931 ? 33.554 -7.102 -33.371 1.00 86.50 931 THR A N 1
ATOM 7612 C CA . THR A 1 931 ? 33.850 -8.534 -33.550 1.00 86.50 931 THR A CA 1
ATOM 7613 C C . THR A 1 931 ? 32.612 -9.416 -33.653 1.00 86.50 931 THR A C 1
ATOM 7615 O O . THR A 1 931 ? 32.672 -10.485 -34.259 1.00 86.50 931 THR A O 1
ATOM 7618 N N . TYR A 1 932 ? 31.493 -8.977 -33.080 1.00 86.81 932 TYR A N 1
ATOM 7619 C CA . TYR A 1 932 ? 30.252 -9.737 -33.080 1.00 86.81 932 TYR A CA 1
ATOM 7620 C C . TYR A 1 932 ? 29.296 -9.318 -34.195 1.00 86.81 932 TYR A C 1
ATOM 7622 O O . TYR A 1 932 ? 28.222 -9.902 -34.272 1.00 86.81 932 TYR A O 1
ATOM 7630 N N . ASP A 1 933 ? 29.630 -8.334 -35.031 1.00 88.75 933 ASP A N 1
ATOM 7631 C CA . ASP A 1 933 ? 28.724 -7.768 -36.033 1.00 88.75 933 ASP A CA 1
ATOM 7632 C C . ASP A 1 933 ? 27.417 -7.218 -35.423 1.00 88.75 933 ASP A C 1
ATOM 7634 O O . ASP A 1 933 ? 26.318 -7.547 -35.859 1.00 88.75 933 ASP A O 1
ATOM 7638 N N . ASN A 1 934 ? 27.517 -6.399 -34.371 1.00 90.00 934 ASN A N 1
ATOM 7639 C CA . ASN A 1 934 ? 26.356 -5.712 -33.787 1.00 90.00 934 ASN A CA 1
ATOM 7640 C C . ASN A 1 934 ? 25.765 -4.664 -34.739 1.00 90.00 934 ASN A C 1
ATOM 7642 O O . ASN A 1 934 ? 24.547 -4.499 -34.801 1.00 90.00 934 ASN A O 1
ATOM 7646 N N . ILE A 1 935 ? 26.628 -3.983 -35.496 1.00 93.31 935 ILE A N 1
ATOM 7647 C CA . ILE A 1 935 ? 26.240 -3.021 -36.524 1.00 93.31 935 ILE A CA 1
ATOM 7648 C C . ILE A 1 935 ? 26.204 -3.734 -37.869 1.00 93.31 935 ILE A C 1
ATOM 7650 O O . ILE A 1 935 ? 27.220 -4.254 -38.337 1.00 93.31 935 ILE A O 1
ATOM 7654 N N . GLU A 1 936 ? 25.054 -3.708 -38.529 1.00 94.19 936 GLU A N 1
ATOM 7655 C CA . GLU A 1 936 ? 24.868 -4.298 -39.845 1.00 94.19 936 GLU A CA 1
ATOM 7656 C C . GLU A 1 936 ? 24.358 -3.291 -40.867 1.00 94.19 936 GLU A C 1
ATOM 7658 O O . GLU A 1 936 ? 23.611 -2.357 -40.565 1.00 94.19 936 GLU A O 1
ATOM 7663 N N . ILE A 1 937 ? 24.776 -3.506 -42.113 1.00 95.81 937 ILE A N 1
ATOM 7664 C CA . ILE A 1 937 ? 24.446 -2.656 -43.248 1.00 95.81 937 ILE A CA 1
ATOM 7665 C C . ILE A 1 937 ? 23.806 -3.512 -44.340 1.00 95.81 937 ILE A C 1
ATOM 7667 O O . ILE A 1 937 ? 24.319 -4.564 -44.731 1.00 95.81 937 ILE A O 1
ATOM 7671 N N . ARG A 1 938 ? 22.678 -3.050 -44.873 1.00 95.38 938 ARG A N 1
ATOM 7672 C CA . ARG A 1 938 ? 22.067 -3.602 -46.087 1.00 95.38 938 ARG A CA 1
ATOM 7673 C C . ARG A 1 938 ? 22.014 -2.533 -47.158 1.00 95.38 938 ARG A C 1
ATOM 7675 O O . ARG A 1 938 ? 21.714 -1.374 -46.879 1.00 95.38 938 ARG A O 1
ATOM 7682 N N . MET A 1 939 ? 22.304 -2.926 -48.392 1.00 95.62 939 MET A N 1
ATOM 7683 C CA . MET A 1 939 ? 22.139 -2.071 -49.559 1.00 95.62 939 MET A CA 1
ATOM 7684 C C . MET A 1 939 ? 21.231 -2.738 -50.584 1.00 95.62 939 MET A C 1
ATOM 7686 O O . MET A 1 939 ? 21.454 -3.892 -50.937 1.00 95.62 939 MET A O 1
ATOM 7690 N N . ILE A 1 940 ? 20.230 -2.012 -51.080 1.00 95.75 940 ILE A N 1
ATOM 7691 C CA . ILE A 1 940 ? 19.282 -2.513 -52.086 1.00 95.75 940 ILE A CA 1
ATOM 7692 C C . ILE A 1 940 ? 19.411 -1.656 -53.343 1.00 95.75 940 ILE A C 1
ATOM 7694 O O . ILE A 1 940 ? 19.058 -0.478 -53.330 1.00 95.75 940 ILE A O 1
ATOM 7698 N N . LYS A 1 941 ? 19.932 -2.238 -54.425 1.00 94.88 941 LYS A N 1
ATOM 7699 C CA . LYS A 1 941 ? 20.082 -1.617 -55.750 1.00 94.88 941 LYS A CA 1
ATOM 7700 C C . LYS A 1 941 ? 18.773 -1.700 -56.539 1.00 94.88 941 LYS A C 1
ATOM 7702 O O . LYS A 1 941 ? 18.052 -2.690 -56.432 1.00 94.88 941 LYS A O 1
ATOM 7707 N N . GLY A 1 942 ? 18.498 -0.704 -57.383 1.00 91.81 942 GLY A N 1
ATOM 7708 C CA . GLY A 1 942 ? 17.366 -0.745 -58.317 1.00 91.81 942 GLY A CA 1
ATOM 7709 C C . GLY A 1 942 ? 16.002 -0.586 -57.640 1.00 91.81 942 GLY A C 1
ATOM 7710 O O . GLY A 1 942 ? 15.026 -1.185 -58.072 1.00 91.81 942 GLY A O 1
ATOM 7711 N N . ILE A 1 943 ? 15.931 0.202 -56.568 1.00 92.00 943 ILE A N 1
ATOM 7712 C CA . ILE A 1 943 ? 14.691 0.500 -55.819 1.00 92.00 943 ILE A CA 1
ATOM 7713 C C . ILE A 1 943 ? 13.724 1.444 -56.553 1.00 92.00 943 ILE A C 1
ATOM 7715 O O . ILE A 1 943 ? 12.568 1.567 -56.159 1.00 92.00 943 ILE A O 1
ATOM 7719 N N . ASP A 1 944 ? 14.193 2.099 -57.616 1.00 92.50 944 ASP A N 1
ATOM 7720 C CA . ASP A 1 944 ? 13.415 3.011 -58.449 1.00 92.50 944 ASP A CA 1
ATOM 7721 C C . ASP A 1 944 ? 13.689 2.718 -59.930 1.00 92.50 944 ASP A C 1
ATOM 7723 O O . ASP A 1 944 ? 14.828 2.784 -60.396 1.00 92.50 944 ASP A O 1
ATOM 7727 N N . SER A 1 945 ? 12.641 2.384 -60.677 1.00 90.06 945 SER A N 1
ATOM 7728 C CA . SER A 1 945 ? 12.712 2.130 -62.116 1.00 90.06 945 SER A CA 1
ATOM 7729 C C . SER A 1 945 ? 12.969 3.393 -62.947 1.00 90.06 945 SER A C 1
ATOM 7731 O O . SER A 1 945 ? 13.511 3.279 -64.046 1.00 90.06 945 SER A O 1
ATOM 7733 N N . ILE A 1 946 ? 12.641 4.587 -62.429 1.00 91.44 946 ILE A N 1
ATOM 7734 C CA . ILE A 1 946 ? 12.926 5.879 -63.079 1.00 91.44 946 ILE A CA 1
ATOM 7735 C C . ILE A 1 946 ? 14.402 6.248 -62.905 1.00 91.44 946 ILE A C 1
ATOM 7737 O O . ILE A 1 946 ? 15.022 6.765 -63.835 1.00 91.44 946 ILE A O 1
ATOM 7741 N N . ASN A 1 947 ? 14.978 5.940 -61.739 1.00 91.19 947 ASN A N 1
ATOM 7742 C CA . ASN A 1 947 ? 16.383 6.177 -61.411 1.00 91.19 947 ASN A CA 1
ATOM 7743 C C . ASN A 1 947 ? 17.111 4.844 -61.129 1.00 91.19 947 ASN A C 1
ATOM 7745 O O . ASN A 1 947 ? 17.345 4.509 -59.966 1.00 91.19 947 ASN A O 1
ATOM 7749 N N . PRO A 1 948 ? 17.537 4.088 -62.165 1.00 89.38 948 PRO A N 1
ATOM 7750 C CA . PRO A 1 948 ? 18.057 2.722 -62.010 1.00 89.38 948 PRO A CA 1
ATOM 7751 C C . PRO A 1 948 ? 19.296 2.579 -61.119 1.00 89.38 948 PRO A C 1
ATOM 7753 O O . PRO A 1 948 ? 19.558 1.501 -60.588 1.00 89.38 948 PRO A O 1
ATOM 7756 N N . PHE A 1 949 ? 20.087 3.648 -60.974 1.00 93.25 949 PHE A N 1
ATOM 7757 C CA . PHE A 1 949 ? 21.289 3.657 -60.135 1.00 93.25 949 PHE A CA 1
ATOM 7758 C C . PHE A 1 949 ? 21.005 3.992 -58.670 1.00 93.25 949 PHE A C 1
ATOM 7760 O O . PHE A 1 949 ? 21.923 3.920 -57.851 1.00 93.25 949 PHE A O 1
ATOM 7767 N N . SER A 1 950 ? 19.764 4.347 -58.332 1.00 94.44 950 SER A N 1
ATOM 7768 C CA . SER A 1 950 ? 19.370 4.599 -56.954 1.00 94.44 950 SER A CA 1
ATOM 7769 C C . SER A 1 950 ? 19.481 3.331 -56.119 1.00 94.44 950 SER A C 1
ATOM 7771 O O . SER A 1 950 ? 19.096 2.235 -56.544 1.00 94.44 950 SER A O 1
ATOM 7773 N N . TYR A 1 951 ? 19.999 3.492 -54.907 1.00 94.88 951 TYR A N 1
ATOM 7774 C CA . TYR A 1 951 ? 20.109 2.404 -53.949 1.00 94.88 951 TYR A CA 1
ATOM 7775 C C . TYR A 1 951 ? 19.733 2.859 -52.541 1.00 94.88 951 TYR A C 1
ATOM 7777 O O . TYR A 1 951 ? 20.009 3.987 -52.129 1.00 94.88 951 TYR A O 1
ATOM 7785 N N . ARG A 1 952 ? 19.073 1.968 -51.803 1.00 95.81 952 ARG A N 1
ATOM 7786 C CA . ARG A 1 952 ? 18.721 2.144 -50.391 1.00 95.81 952 ARG A CA 1
ATOM 7787 C C . ARG A 1 952 ? 19.887 1.673 -49.542 1.00 95.81 952 ARG A C 1
ATOM 7789 O O . ARG A 1 952 ? 20.439 0.617 -49.828 1.00 95.81 952 ARG A O 1
ATOM 7796 N N . ILE A 1 953 ? 20.230 2.417 -48.504 1.00 96.12 953 ILE A N 1
ATOM 7797 C CA . ILE A 1 953 ? 21.157 2.006 -47.452 1.00 96.12 953 ILE A CA 1
ATOM 7798 C C . ILE A 1 953 ? 20.355 1.889 -46.172 1.00 96.12 953 ILE A C 1
ATOM 7800 O O . ILE A 1 953 ? 19.585 2.792 -45.844 1.00 96.12 953 ILE A O 1
ATOM 7804 N N . ILE A 1 954 ? 20.549 0.787 -45.467 1.00 96.12 954 ILE A N 1
ATOM 7805 C CA . ILE A 1 954 ? 19.862 0.474 -44.225 1.00 96.12 954 ILE A CA 1
ATOM 7806 C C . ILE A 1 954 ? 20.928 0.120 -43.200 1.00 96.12 954 ILE A C 1
ATOM 7808 O O . ILE A 1 954 ? 21.808 -0.689 -43.487 1.00 96.12 954 ILE A O 1
ATOM 7812 N N . VAL A 1 955 ? 20.850 0.740 -42.030 1.00 95.56 955 VAL A N 1
ATOM 7813 C CA . VAL A 1 955 ? 21.746 0.515 -40.898 1.00 95.56 955 VAL A CA 1
ATOM 7814 C C . VAL A 1 955 ? 20.908 0.067 -39.716 1.00 95.56 955 VAL A C 1
ATOM 7816 O O . VAL A 1 955 ? 19.928 0.727 -39.366 1.00 95.56 955 VAL A O 1
ATOM 7819 N N . GLY A 1 956 ? 21.284 -1.038 -39.093 1.00 93.44 956 GLY A N 1
ATOM 7820 C CA . GLY A 1 956 ? 20.584 -1.571 -37.930 1.00 93.44 956 GLY A CA 1
ATOM 782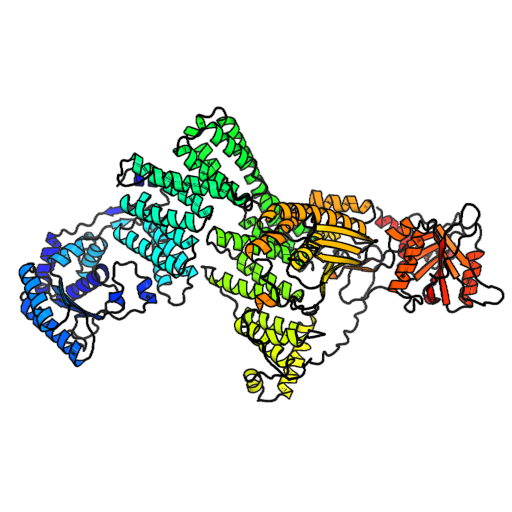1 C C . GLY A 1 956 ? 21.248 -2.844 -37.434 1.00 93.44 956 GLY A C 1
ATOM 7822 O O . GLY A 1 956 ? 22.393 -3.122 -37.780 1.00 93.44 956 GLY A O 1
ATOM 7823 N N . SER A 1 957 ? 20.525 -3.616 -36.635 1.00 88.06 957 SER A N 1
ATOM 7824 C CA . SER A 1 957 ? 20.961 -4.934 -36.173 1.00 88.06 957 SER A CA 1
ATOM 7825 C C . SER A 1 957 ? 20.107 -5.996 -36.856 1.00 88.06 957 SER A C 1
ATOM 7827 O O . SER A 1 957 ? 18.888 -5.842 -36.911 1.00 88.06 957 SER A O 1
ATOM 7829 N N . SER A 1 958 ? 20.721 -7.068 -37.374 1.00 77.81 958 SER A N 1
ATOM 7830 C CA . SER A 1 958 ? 19.974 -8.261 -37.805 1.00 77.81 958 SER A CA 1
ATOM 7831 C C . SER A 1 958 ? 19.948 -9.354 -36.724 1.00 77.81 958 SER A C 1
ATOM 7833 O O . SER A 1 958 ? 19.454 -10.464 -36.931 1.00 77.81 958 SER A O 1
ATOM 7835 N N . LYS A 1 959 ? 20.440 -9.044 -35.518 1.00 77.12 959 LYS A N 1
ATOM 7836 C CA . LYS A 1 959 ? 20.394 -9.967 -34.388 1.00 77.12 959 LYS A CA 1
ATOM 7837 C C . LYS A 1 959 ? 19.054 -9.873 -33.684 1.00 77.12 959 LYS A C 1
ATOM 7839 O O . LYS A 1 959 ? 18.668 -8.833 -33.160 1.00 77.12 959 LYS A O 1
ATOM 7844 N N . ILE A 1 960 ? 18.379 -11.010 -33.618 1.00 71.88 960 ILE A N 1
ATOM 7845 C CA . ILE A 1 960 ? 17.169 -11.175 -32.823 1.00 71.88 960 ILE A CA 1
ATOM 7846 C C . ILE A 1 960 ? 17.594 -11.730 -31.459 1.00 71.88 960 ILE A C 1
ATOM 7848 O O . ILE A 1 960 ? 18.193 -12.811 -31.419 1.00 71.88 960 ILE A O 1
ATOM 7852 N N . PRO A 1 961 ? 17.314 -11.042 -30.338 1.00 69.00 961 PRO A N 1
ATOM 7853 C CA . PRO A 1 961 ? 17.492 -11.631 -29.018 1.00 69.00 961 PRO A CA 1
ATOM 7854 C C . PRO A 1 961 ? 16.488 -12.781 -28.849 1.00 69.00 961 PRO A C 1
ATOM 7856 O O . PRO A 1 961 ? 15.321 -12.567 -28.536 1.00 69.00 961 PRO A O 1
ATOM 7859 N N . LEU A 1 962 ? 16.941 -14.011 -29.104 1.00 65.94 962 LEU A N 1
ATOM 7860 C CA . LEU A 1 962 ? 16.159 -15.245 -28.953 1.00 65.94 962 LEU A CA 1
ATOM 7861 C C . LEU A 1 962 ? 16.160 -15.711 -27.487 1.00 65.94 962 LEU A C 1
ATOM 7863 O O . LEU A 1 962 ? 16.662 -16.789 -27.163 1.00 65.94 962 LEU A O 1
ATOM 7867 N N . GLU A 1 963 ? 15.663 -14.855 -26.600 1.00 66.62 963 GLU A N 1
ATOM 7868 C CA . GLU A 1 963 ? 15.350 -15.203 -25.208 1.00 66.62 963 GLU A CA 1
ATOM 7869 C C . GLU A 1 963 ? 14.049 -16.027 -25.165 1.00 66.62 963 GLU A C 1
ATOM 7871 O O . GLU A 1 963 ? 13.166 -15.814 -25.995 1.00 66.62 963 GLU A O 1
ATOM 7876 N N . GLU A 1 964 ? 13.927 -16.977 -24.227 1.00 59.81 964 GLU A N 1
ATOM 7877 C CA . GLU A 1 964 ? 12.823 -17.963 -24.197 1.00 59.81 964 GLU A CA 1
ATOM 7878 C C . GLU A 1 964 ? 11.422 -17.331 -24.097 1.00 59.81 964 GLU A C 1
ATOM 7880 O O . GLU A 1 964 ? 10.464 -17.889 -24.633 1.00 59.81 964 GLU A O 1
ATOM 7885 N N . ASP A 1 965 ? 11.316 -16.150 -23.481 1.00 72.81 965 ASP A N 1
ATOM 7886 C CA . ASP A 1 965 ? 10.034 -15.526 -23.129 1.00 72.81 965 ASP A CA 1
ATOM 7887 C C . ASP A 1 965 ? 9.657 -14.316 -23.995 1.00 72.81 965 ASP A C 1
ATOM 7889 O O . ASP A 1 965 ? 8.588 -13.725 -23.810 1.00 72.81 965 ASP A O 1
ATOM 7893 N N . VAL A 1 966 ? 10.502 -13.931 -24.957 1.00 82.44 966 VAL A N 1
ATOM 7894 C CA . VAL A 1 966 ? 10.252 -12.763 -25.812 1.00 82.44 966 VAL A CA 1
ATOM 7895 C C . VAL A 1 966 ? 9.275 -13.125 -26.934 1.00 82.44 966 VAL A C 1
ATOM 7897 O O . VAL A 1 966 ? 9.492 -14.055 -27.708 1.00 82.44 966 VAL A O 1
ATOM 7900 N N . ARG A 1 967 ? 8.182 -12.362 -27.036 1.00 84.44 967 ARG A N 1
ATOM 7901 C CA . ARG A 1 967 ? 7.093 -12.556 -28.010 1.00 84.44 967 ARG A CA 1
ATOM 7902 C C . ARG A 1 967 ? 6.991 -11.437 -29.040 1.00 84.44 967 ARG A C 1
ATOM 7904 O O . ARG A 1 967 ? 6.530 -11.691 -30.148 1.00 84.44 967 ARG A O 1
ATOM 7911 N N . ILE A 1 968 ? 7.393 -10.218 -28.679 1.00 87.31 968 ILE A N 1
ATOM 7912 C CA . ILE A 1 968 ? 7.377 -9.045 -29.561 1.00 87.31 968 ILE A CA 1
ATOM 7913 C C . ILE A 1 968 ? 8.767 -8.420 -29.543 1.00 87.31 968 ILE A C 1
ATOM 7915 O O . ILE A 1 968 ? 9.302 -8.128 -28.474 1.00 87.31 968 ILE A O 1
ATOM 7919 N N . ILE A 1 969 ? 9.341 -8.204 -30.727 1.00 87.75 969 ILE A N 1
ATOM 7920 C CA . ILE A 1 969 ? 10.651 -7.573 -30.885 1.00 87.75 969 ILE A CA 1
ATOM 7921 C C . ILE A 1 969 ? 10.516 -6.378 -31.813 1.00 87.75 969 ILE A C 1
ATOM 7923 O O . ILE A 1 969 ? 10.031 -6.512 -32.935 1.00 87.75 969 ILE A O 1
ATOM 7927 N N . ALA A 1 970 ? 10.980 -5.224 -31.351 1.00 88.19 970 ALA A N 1
ATOM 7928 C CA . ALA A 1 970 ? 11.157 -4.044 -32.180 1.00 88.19 970 ALA A CA 1
ATOM 7929 C C . ALA A 1 970 ? 12.644 -3.813 -32.428 1.00 88.19 970 ALA A C 1
ATOM 7931 O O . ALA A 1 970 ? 13.452 -3.852 -31.502 1.00 88.19 970 ALA A O 1
ATOM 7932 N N . SER A 1 971 ? 13.011 -3.562 -33.683 1.00 88.19 971 SER A N 1
ATOM 7933 C CA . SER A 1 971 ? 14.382 -3.209 -34.043 1.00 88.19 971 SER A CA 1
ATOM 7934 C C . SER A 1 971 ? 14.385 -1.989 -34.960 1.00 88.19 971 SER A C 1
ATOM 7936 O O . SER A 1 971 ? 14.185 -2.114 -36.170 1.00 88.19 971 SER A O 1
ATOM 7938 N N . PRO A 1 972 ? 14.542 -0.784 -34.387 1.00 89.62 972 PRO A N 1
ATOM 7939 C CA . PRO A 1 972 ? 14.703 0.438 -35.157 1.00 89.62 972 PRO A CA 1
ATOM 7940 C C . PRO A 1 972 ? 15.907 0.351 -36.098 1.00 89.62 972 PRO A C 1
ATOM 7942 O O . PRO A 1 972 ? 17.000 -0.052 -35.702 1.00 89.62 972 PRO A O 1
ATOM 7945 N N . SER A 1 973 ? 15.720 0.798 -37.337 1.00 91.69 973 SER A N 1
ATOM 7946 C CA . SER A 1 973 ? 16.787 0.899 -38.337 1.00 91.69 973 SER A CA 1
ATOM 7947 C C . SER A 1 973 ? 16.814 2.297 -38.944 1.00 91.69 973 SER A C 1
ATOM 7949 O O . SER A 1 973 ? 15.764 2.927 -39.094 1.00 91.69 973 SER A O 1
ATOM 7951 N N . ARG A 1 974 ? 17.996 2.779 -39.328 1.00 93.12 974 ARG A N 1
ATOM 7952 C CA . ARG A 1 974 ? 18.152 4.039 -40.055 1.00 93.12 974 ARG A CA 1
ATOM 7953 C C . ARG A 1 974 ? 18.272 3.765 -41.548 1.00 93.12 974 ARG A C 1
ATOM 7955 O O . ARG A 1 974 ? 19.044 2.909 -41.969 1.00 93.12 974 ARG A O 1
ATOM 7962 N N . VAL A 1 975 ? 17.530 4.519 -42.351 1.00 94.56 975 VAL A N 1
ATOM 7963 C CA . VAL A 1 975 ? 17.395 4.279 -43.791 1.00 94.56 975 VAL A CA 1
ATOM 7964 C C . VAL A 1 975 ? 17.719 5.550 -44.575 1.00 94.56 975 VAL A C 1
ATOM 7966 O O . VAL A 1 975 ? 17.337 6.647 -44.169 1.00 94.56 975 VAL A O 1
ATOM 7969 N N . HIS A 1 976 ? 18.416 5.418 -45.705 1.00 95.12 976 HIS A N 1
ATOM 7970 C CA . HIS A 1 976 ? 18.691 6.525 -46.624 1.00 95.12 976 HIS A CA 1
ATOM 7971 C C . HIS A 1 976 ? 18.676 6.066 -48.083 1.00 95.12 976 HIS A C 1
ATOM 7973 O O . HIS A 1 976 ? 19.172 4.990 -48.408 1.00 95.12 976 HIS A O 1
ATOM 7979 N N . THR A 1 977 ? 18.133 6.890 -48.980 1.00 95.38 977 THR A N 1
ATOM 7980 C CA . THR A 1 977 ? 18.127 6.619 -50.425 1.00 95.38 977 THR A CA 1
ATOM 7981 C C . THR A 1 977 ? 19.191 7.454 -51.117 1.00 95.38 977 THR A C 1
ATOM 7983 O O . THR A 1 977 ? 19.099 8.678 -51.146 1.00 95.38 977 THR A O 1
ATOM 7986 N N . MET A 1 978 ? 20.173 6.790 -51.717 1.00 94.94 978 MET A N 1
ATOM 7987 C CA . MET A 1 978 ? 21.168 7.423 -52.575 1.00 94.94 978 MET A CA 1
ATOM 7988 C C . MET A 1 978 ? 20.638 7.500 -54.005 1.00 94.94 978 MET A C 1
ATOM 7990 O O . MET A 1 978 ? 20.154 6.500 -54.530 1.00 94.94 978 MET A O 1
ATOM 7994 N N . MET A 1 979 ? 20.783 8.661 -54.647 1.00 93.94 979 MET A N 1
ATOM 7995 C CA . MET A 1 979 ? 20.362 8.907 -56.036 1.00 93.94 979 MET A CA 1
ATOM 7996 C C . MET A 1 979 ? 21.557 9.346 -56.905 1.00 93.94 979 MET A C 1
ATOM 7998 O O . MET A 1 979 ? 21.624 10.499 -57.335 1.00 93.94 979 MET A O 1
ATOM 8002 N N . PRO A 1 980 ? 22.570 8.484 -57.112 1.00 93.12 980 PRO A N 1
ATOM 8003 C CA . PRO A 1 980 ? 23.734 8.839 -57.914 1.00 93.12 980 PRO A CA 1
ATOM 8004 C C . PRO A 1 980 ? 23.408 8.835 -59.415 1.00 93.12 980 PRO A C 1
ATOM 8006 O O . PRO A 1 980 ? 22.538 8.109 -59.888 1.00 93.12 980 PRO A O 1
ATOM 8009 N N . GLN A 1 981 ? 24.189 9.579 -60.201 1.00 92.25 981 GLN A N 1
ATOM 8010 C CA . GLN A 1 981 ? 24.064 9.587 -61.666 1.00 92.25 981 GLN A CA 1
ATOM 8011 C C . GLN A 1 981 ? 24.594 8.306 -62.341 1.00 92.25 981 GLN A C 1
ATOM 8013 O O . GLN A 1 981 ? 24.330 8.078 -63.517 1.00 92.25 981 GLN A O 1
ATOM 8018 N N . ASN A 1 982 ? 25.394 7.499 -61.637 1.00 93.44 982 ASN A N 1
ATOM 8019 C CA . ASN A 1 982 ? 25.952 6.231 -62.115 1.00 93.44 982 ASN A CA 1
ATOM 8020 C C . ASN A 1 982 ? 26.297 5.306 -60.932 1.00 93.44 982 ASN A C 1
ATOM 8022 O O . ASN A 1 982 ? 26.297 5.730 -59.779 1.00 93.44 982 ASN A O 1
ATOM 8026 N N . ASN A 1 983 ? 26.641 4.049 -61.213 1.00 92.38 983 ASN A N 1
ATOM 8027 C CA . ASN A 1 983 ? 26.952 3.031 -60.203 1.00 92.38 983 ASN A CA 1
ATOM 8028 C C . ASN A 1 983 ? 28.457 2.862 -59.900 1.00 92.38 983 ASN A C 1
ATOM 8030 O O . ASN A 1 983 ? 28.829 1.868 -59.273 1.00 92.38 983 ASN A O 1
ATOM 8034 N N . ARG A 1 984 ? 29.342 3.776 -60.336 1.00 92.62 984 ARG A N 1
ATOM 8035 C CA . ARG A 1 984 ? 30.806 3.574 -60.254 1.00 92.62 984 ARG A CA 1
ATOM 8036 C C . ARG A 1 984 ? 31.291 3.323 -58.825 1.00 92.62 984 ARG A C 1
ATOM 8038 O O . ARG A 1 984 ? 32.036 2.375 -58.607 1.00 92.62 984 ARG A O 1
ATOM 8045 N N . ASN A 1 985 ? 30.841 4.132 -57.864 1.00 92.12 985 ASN A N 1
ATOM 8046 C CA . ASN A 1 985 ? 31.335 4.069 -56.485 1.00 92.12 985 ASN A CA 1
ATOM 8047 C C . ASN A 1 985 ? 30.897 2.783 -55.770 1.00 92.12 985 ASN A C 1
ATOM 8049 O O . ASN A 1 985 ? 31.728 2.111 -55.167 1.00 92.12 985 ASN A O 1
ATOM 8053 N N . ILE A 1 986 ? 29.615 2.413 -55.882 1.00 92.69 986 ILE A N 1
ATOM 8054 C CA . ILE A 1 986 ? 29.099 1.182 -55.269 1.00 92.69 986 ILE A CA 1
ATOM 8055 C C . ILE A 1 986 ? 29.679 -0.067 -55.944 1.00 92.69 986 ILE A C 1
ATOM 8057 O O . ILE A 1 986 ? 30.041 -1.006 -55.252 1.00 92.69 986 ILE A O 1
ATOM 8061 N N . SER A 1 987 ? 29.855 -0.053 -57.272 1.00 92.88 987 SER A N 1
ATOM 8062 C CA . SER A 1 987 ? 30.449 -1.185 -58.002 1.00 92.88 987 SER A CA 1
ATOM 8063 C C . SER A 1 987 ? 31.933 -1.362 -57.681 1.00 92.88 987 SER A C 1
ATOM 8065 O O . SER A 1 987 ? 32.428 -2.483 -57.674 1.00 92.88 987 SER A O 1
ATOM 8067 N N . MET A 1 988 ? 32.659 -0.263 -57.445 1.00 93.62 988 MET A N 1
ATOM 8068 C CA . MET A 1 988 ? 34.039 -0.311 -56.960 1.00 93.62 988 MET A CA 1
ATOM 8069 C C . MET A 1 988 ? 34.088 -0.936 -55.564 1.00 93.62 988 MET A C 1
ATOM 8071 O O . MET A 1 988 ? 34.820 -1.896 -55.358 1.00 93.62 988 MET A O 1
ATOM 8075 N N . PHE A 1 989 ? 33.255 -0.455 -54.641 1.00 94.25 989 PHE A N 1
ATOM 8076 C CA . PHE A 1 989 ? 33.216 -0.965 -53.273 1.00 94.25 989 PHE A CA 1
ATOM 8077 C C . PHE A 1 989 ? 32.802 -2.445 -53.201 1.00 94.25 989 PHE A C 1
ATOM 8079 O O . PHE A 1 989 ? 33.416 -3.211 -52.467 1.00 94.25 989 PHE A O 1
ATOM 8086 N N . GLU A 1 990 ? 31.818 -2.867 -54.002 1.00 93.00 990 GLU A N 1
ATOM 8087 C CA . GLU A 1 990 ? 31.376 -4.266 -54.112 1.00 93.00 990 GLU A CA 1
ATOM 8088 C C . GLU A 1 990 ? 32.524 -5.185 -54.568 1.00 93.00 990 GLU A C 1
ATOM 8090 O O . GLU A 1 990 ? 32.751 -6.221 -53.951 1.00 93.00 990 GLU A O 1
ATOM 8095 N N . LYS A 1 991 ? 33.319 -4.765 -55.564 1.00 91.69 991 LYS A N 1
ATOM 8096 C CA . LYS A 1 991 ? 34.508 -5.511 -56.015 1.00 91.69 991 LYS A CA 1
ATOM 8097 C C . LYS A 1 991 ? 35.602 -5.580 -54.951 1.00 91.69 991 LYS A C 1
ATOM 8099 O O . LYS A 1 991 ? 36.192 -6.632 -54.748 1.00 91.69 991 LYS A O 1
ATOM 8104 N N . GLU A 1 992 ? 35.870 -4.486 -54.247 1.00 92.44 992 GLU A N 1
ATOM 8105 C CA . GLU A 1 992 ? 36.897 -4.470 -53.194 1.00 92.44 992 GLU A CA 1
ATOM 8106 C C . GLU A 1 992 ? 36.488 -5.306 -51.971 1.00 92.44 992 GLU A C 1
ATOM 8108 O O . GLU A 1 992 ? 37.327 -5.960 -51.350 1.00 92.44 992 GLU A O 1
ATOM 8113 N N . LEU A 1 993 ? 35.189 -5.378 -51.663 1.00 91.25 993 LEU A N 1
ATOM 8114 C CA . LEU A 1 993 ? 34.650 -6.316 -50.676 1.00 91.25 993 LEU A CA 1
ATOM 8115 C C . LEU A 1 993 ? 34.802 -7.785 -51.103 1.00 91.25 993 LEU A C 1
ATOM 8117 O O . LEU A 1 993 ? 34.814 -8.667 -50.248 1.00 91.25 993 LEU A O 1
ATOM 8121 N N . GLU A 1 994 ? 34.896 -8.103 -52.397 1.00 89.56 994 GLU A N 1
ATOM 8122 C CA . GLU A 1 994 ? 35.202 -9.470 -52.847 1.00 89.56 994 GLU A CA 1
ATOM 8123 C C . GLU A 1 994 ? 36.649 -9.867 -52.538 1.00 89.56 994 GLU A C 1
ATOM 8125 O O . GLU A 1 994 ? 36.892 -11.027 -52.209 1.00 89.56 994 GLU A O 1
ATOM 8130 N N . VAL A 1 995 ? 37.572 -8.901 -52.573 1.00 88.38 995 VAL A N 1
ATOM 8131 C CA . VAL A 1 995 ? 39.012 -9.103 -52.342 1.00 88.38 995 VAL A CA 1
ATOM 8132 C C . VAL A 1 995 ? 39.373 -9.103 -50.848 1.00 88.38 995 VAL A C 1
ATOM 8134 O O . VAL A 1 995 ? 40.283 -9.822 -50.437 1.00 88.38 995 VAL A O 1
ATOM 8137 N N . SER A 1 996 ? 38.660 -8.336 -50.017 1.00 87.75 996 SER A N 1
ATOM 8138 C CA . SER A 1 996 ? 38.919 -8.209 -48.573 1.00 87.75 996 SER A CA 1
ATOM 8139 C C . SER A 1 996 ? 37.894 -8.958 -47.708 1.00 87.75 996 SER A C 1
ATOM 8141 O O . SER A 1 996 ? 36.694 -8.913 -47.960 1.00 87.75 996 SER A O 1
ATOM 8143 N N . ASN A 1 997 ? 38.343 -9.592 -46.615 1.00 85.69 997 ASN A N 1
ATOM 8144 C CA . ASN A 1 997 ? 37.457 -10.247 -45.631 1.00 85.69 997 ASN A CA 1
ATOM 8145 C C . ASN A 1 997 ? 36.874 -9.287 -44.577 1.00 85.69 997 ASN A C 1
ATOM 8147 O O . ASN A 1 997 ? 36.024 -9.678 -43.776 1.00 85.69 997 ASN A O 1
ATOM 8151 N N . SER A 1 998 ? 37.318 -8.033 -44.570 1.00 92.62 998 SER A N 1
ATOM 8152 C CA . SER A 1 998 ? 36.842 -6.987 -43.663 1.00 92.62 998 SER A CA 1
ATOM 8153 C C . SER A 1 998 ? 36.682 -5.661 -44.397 1.00 92.62 998 SER A C 1
ATOM 8155 O O . SER A 1 998 ? 37.253 -5.462 -45.470 1.00 92.62 998 SER A O 1
ATOM 8157 N N . PHE A 1 999 ? 35.957 -4.731 -43.796 1.00 95.44 999 PHE A N 1
ATOM 8158 C CA . PHE A 1 999 ? 35.872 -3.340 -44.230 1.00 95.44 999 PHE A CA 1
ATOM 8159 C C . PHE A 1 999 ? 35.837 -2.440 -42.994 1.00 95.44 999 PHE A C 1
ATOM 8161 O O . PHE A 1 999 ? 35.716 -2.941 -41.877 1.00 95.44 999 PHE A O 1
ATOM 8168 N N . SER A 1 1000 ? 35.943 -1.130 -43.175 1.00 95.62 1000 SER A N 1
ATOM 8169 C CA . SER A 1 1000 ? 35.818 -0.184 -42.064 1.00 95.62 1000 SER A CA 1
ATOM 8170 C C . SER A 1 1000 ? 34.667 0.783 -42.284 1.00 95.62 1000 SER A C 1
ATOM 8172 O O . SER A 1 1000 ? 34.378 1.172 -43.417 1.00 95.62 1000 SER A O 1
ATOM 8174 N N . ILE A 1 1001 ? 34.035 1.205 -41.192 1.00 96.88 1001 ILE A N 1
ATOM 8175 C CA . ILE A 1 1001 ? 33.075 2.308 -41.180 1.00 96.88 1001 ILE A CA 1
ATOM 8176 C C . ILE A 1 1001 ? 33.620 3.479 -40.372 1.00 96.88 1001 ILE A C 1
ATOM 8178 O O . ILE A 1 1001 ? 34.356 3.282 -39.412 1.00 96.88 1001 ILE A O 1
ATOM 8182 N N . CYS A 1 1002 ? 33.269 4.703 -40.750 1.00 96.06 1002 CYS A N 1
ATOM 8183 C CA . CYS A 1 1002 ? 33.655 5.906 -40.009 1.00 96.06 1002 CYS A CA 1
ATOM 8184 C C . CYS A 1 1002 ? 32.695 7.070 -40.308 1.00 96.06 1002 CYS A C 1
ATOM 8186 O O . CYS A 1 1002 ? 32.056 7.068 -41.367 1.00 96.06 1002 CYS A O 1
ATOM 8188 N N . PRO A 1 1003 ? 32.612 8.102 -39.454 1.00 97.00 1003 PRO A N 1
ATOM 8189 C CA . PRO A 1 1003 ? 31.879 9.312 -39.786 1.00 97.00 1003 PRO A CA 1
ATOM 8190 C C . PRO A 1 1003 ? 32.723 10.238 -40.675 1.00 97.00 1003 PRO A C 1
ATOM 8192 O O . PRO A 1 1003 ? 33.947 10.340 -40.549 1.00 97.00 1003 PRO A O 1
ATOM 8195 N N . ALA A 1 1004 ? 32.052 10.950 -41.575 1.00 95.50 1004 ALA A N 1
ATOM 8196 C CA . ALA A 1 1004 ? 32.610 12.032 -42.370 1.00 95.50 1004 ALA A CA 1
ATOM 8197 C C . ALA A 1 1004 ? 31.695 13.256 -42.301 1.00 95.50 1004 ALA A C 1
ATOM 8199 O O . ALA A 1 1004 ? 30.478 13.131 -42.393 1.00 95.50 1004 ALA A O 1
ATOM 8200 N N . ILE A 1 1005 ? 32.271 14.448 -42.169 1.00 94.75 1005 ILE A N 1
ATOM 8201 C CA . ILE A 1 1005 ? 31.519 15.699 -42.029 1.00 94.75 1005 ILE A CA 1
ATOM 8202 C C . ILE A 1 1005 ? 31.621 16.499 -43.323 1.00 94.75 1005 ILE A C 1
ATOM 8204 O O . ILE A 1 1005 ? 32.718 16.701 -43.850 1.00 94.75 1005 ILE A O 1
ATOM 8208 N N . MET A 1 1006 ? 30.485 16.951 -43.854 1.00 90.25 1006 MET A N 1
ATOM 8209 C CA . MET A 1 1006 ? 30.461 17.798 -45.046 1.00 90.25 1006 MET A CA 1
ATOM 8210 C C . MET A 1 1006 ? 31.247 19.093 -44.805 1.00 90.25 1006 MET A C 1
ATOM 8212 O O . MET A 1 1006 ? 31.027 19.801 -43.824 1.00 90.25 1006 MET A O 1
ATOM 8216 N N . GLY A 1 1007 ? 32.166 19.414 -45.719 1.00 77.94 1007 GLY A N 1
ATOM 8217 C CA . GLY A 1 1007 ? 32.834 20.713 -45.732 1.00 77.94 1007 GLY A CA 1
ATOM 8218 C C . GLY A 1 1007 ? 31.915 21.831 -46.240 1.00 77.94 1007 GLY A C 1
ATOM 8219 O O . GLY A 1 1007 ? 30.782 21.589 -46.656 1.00 77.94 1007 GLY A O 1
ATOM 8220 N N . LYS A 1 1008 ? 32.416 23.074 -46.238 1.00 75.38 1008 LYS A N 1
ATOM 8221 C CA . LYS A 1 1008 ? 31.734 24.208 -46.894 1.00 75.38 1008 LYS A CA 1
ATOM 8222 C C . LYS A 1 1008 ? 31.585 23.933 -48.398 1.00 75.38 1008 LYS A C 1
ATOM 8224 O O . LYS A 1 1008 ? 32.400 23.192 -48.950 1.00 75.38 1008 LYS A O 1
ATOM 8229 N N . ASP A 1 1009 ? 30.572 24.527 -49.034 1.00 67.75 1009 ASP A N 1
ATOM 8230 C CA . ASP A 1 1009 ? 30.155 24.249 -50.419 1.00 67.75 1009 ASP A CA 1
ATOM 8231 C C . ASP A 1 1009 ? 31.326 23.943 -51.374 1.00 67.75 1009 ASP A C 1
ATOM 8233 O O . ASP A 1 1009 ? 32.220 24.762 -51.585 1.00 67.75 1009 ASP A O 1
ATOM 8237 N N . GLY A 1 1010 ? 31.318 22.728 -51.936 1.00 62.72 1010 GLY A N 1
ATOM 8238 C CA . GLY A 1 1010 ? 32.315 22.237 -52.895 1.00 62.72 1010 GLY A CA 1
ATOM 8239 C C . GLY A 1 1010 ? 33.517 21.485 -52.304 1.00 62.72 1010 GLY A C 1
ATOM 8240 O O . GLY A 1 1010 ? 34.275 20.887 -53.068 1.00 62.72 1010 GLY A O 1
ATOM 8241 N N . GLN A 1 1011 ? 33.706 21.461 -50.979 1.00 73.88 1011 GLN A N 1
ATOM 8242 C CA . GLN A 1 1011 ? 34.765 20.665 -50.342 1.00 73.88 1011 GLN A CA 1
ATOM 8243 C C . GLN A 1 1011 ? 34.357 19.196 -50.158 1.00 73.88 1011 GLN A C 1
ATOM 8245 O O . GLN A 1 1011 ? 33.213 18.890 -49.822 1.00 73.88 1011 GLN A O 1
ATOM 8250 N N . GLN A 1 1012 ? 35.321 18.286 -50.334 1.00 79.44 1012 GLN A N 1
ATOM 8251 C CA . GLN A 1 1012 ? 35.143 16.867 -50.011 1.00 79.44 1012 GLN A CA 1
ATOM 8252 C C . GLN A 1 1012 ? 34.833 16.695 -48.511 1.00 79.44 1012 GLN A C 1
ATOM 8254 O O . GLN A 1 1012 ? 35.408 17.427 -47.694 1.00 79.44 1012 GLN A O 1
ATOM 8259 N N . PRO A 1 1013 ? 33.953 15.750 -48.126 1.00 87.62 1013 PRO A N 1
ATOM 8260 C CA . PRO A 1 1013 ? 33.704 15.442 -46.722 1.00 87.62 1013 PRO A CA 1
ATOM 8261 C C . PRO A 1 1013 ? 34.997 15.079 -45.984 1.00 87.62 1013 PRO A C 1
ATOM 8263 O O . PRO A 1 1013 ? 35.817 14.312 -46.489 1.00 87.62 1013 PRO A O 1
ATOM 8266 N N . LYS A 1 1014 ? 35.180 15.619 -44.777 1.00 90.88 1014 LYS A N 1
ATOM 8267 C CA . LYS A 1 1014 ? 36.335 15.317 -43.923 1.00 90.88 1014 LYS A CA 1
ATOM 8268 C C . LYS A 1 1014 ? 36.044 14.089 -43.077 1.00 90.88 1014 LYS A C 1
ATOM 8270 O O . LYS A 1 1014 ? 35.108 14.104 -42.282 1.00 90.88 1014 LYS A O 1
ATOM 8275 N N . ILE A 1 1015 ? 36.855 13.051 -43.231 1.00 92.00 1015 ILE A N 1
ATOM 8276 C CA . ILE A 1 1015 ? 36.738 11.808 -42.465 1.00 92.00 1015 ILE A CA 1
ATOM 8277 C C . ILE A 1 1015 ? 37.314 12.000 -41.060 1.00 92.00 1015 ILE A C 1
ATOM 8279 O O . ILE A 1 1015 ? 38.332 12.669 -40.881 1.00 92.00 1015 ILE A O 1
ATOM 8283 N N . LYS A 1 1016 ? 36.670 11.393 -40.063 1.00 93.56 1016 LYS A N 1
ATOM 8284 C CA . LYS A 1 1016 ? 37.162 11.320 -38.683 1.00 93.56 1016 LYS A CA 1
ATOM 8285 C C . LYS A 1 1016 ? 37.816 9.955 -38.467 1.00 93.56 1016 LYS A C 1
ATOM 8287 O O . LYS A 1 1016 ? 37.195 9.030 -37.960 1.00 93.56 1016 LYS A O 1
ATOM 8292 N N . GLU A 1 1017 ? 39.072 9.825 -38.887 1.00 88.88 1017 GLU A N 1
ATOM 8293 C CA . GLU A 1 1017 ? 39.791 8.537 -38.885 1.00 88.88 1017 GLU A CA 1
ATOM 8294 C C . GLU A 1 1017 ? 39.932 7.910 -37.488 1.00 88.88 1017 GLU A C 1
ATOM 8296 O O . GLU A 1 1017 ? 39.914 6.691 -37.364 1.00 88.88 1017 GLU A O 1
ATOM 8301 N N . HIS A 1 1018 ? 40.000 8.725 -36.430 1.00 93.12 1018 HIS A N 1
ATOM 8302 C CA . HIS A 1 1018 ? 40.072 8.249 -35.041 1.00 93.12 1018 HIS A CA 1
ATOM 8303 C C . HIS A 1 1018 ? 38.778 7.581 -34.536 1.00 93.12 1018 HIS A C 1
ATOM 8305 O O . HIS A 1 1018 ? 38.815 6.933 -33.498 1.00 93.12 1018 HIS A O 1
ATOM 8311 N N . LEU A 1 1019 ? 37.659 7.716 -35.262 1.00 96.06 1019 LEU A N 1
ATOM 8312 C CA . LEU A 1 1019 ? 36.366 7.077 -34.968 1.00 96.06 1019 LEU A CA 1
ATOM 8313 C C . LEU A 1 1019 ? 36.058 5.927 -35.940 1.00 96.06 1019 LEU A C 1
ATOM 8315 O O . LEU A 1 1019 ? 34.900 5.623 -36.230 1.00 96.06 1019 LEU A O 1
ATOM 8319 N N . MET A 1 1020 ? 37.095 5.334 -36.530 1.00 95.62 1020 MET A N 1
ATOM 8320 C CA . MET A 1 1020 ? 36.944 4.213 -37.445 1.00 95.62 1020 MET A CA 1
ATOM 8321 C C . MET A 1 1020 ? 36.637 2.924 -36.678 1.00 95.62 1020 MET A C 1
ATOM 8323 O O . MET A 1 1020 ? 37.339 2.581 -35.733 1.00 95.62 1020 MET A O 1
ATOM 8327 N N . ILE A 1 1021 ? 35.620 2.191 -37.133 1.00 96.81 1021 ILE A N 1
ATOM 8328 C CA . ILE A 1 1021 ? 35.230 0.885 -36.597 1.00 96.81 1021 ILE A CA 1
ATOM 8329 C C . ILE A 1 1021 ? 35.481 -0.169 -37.669 1.00 96.81 1021 ILE A C 1
ATOM 8331 O O . ILE A 1 1021 ? 34.995 -0.054 -38.801 1.00 96.81 1021 ILE A O 1
ATOM 8335 N N . LYS A 1 1022 ? 36.232 -1.212 -37.323 1.00 95.62 1022 LYS A N 1
ATOM 8336 C CA . LYS A 1 1022 ? 36.482 -2.348 -38.211 1.00 95.62 1022 LYS A CA 1
ATOM 8337 C C . LYS A 1 1022 ? 35.300 -3.315 -38.191 1.00 95.62 1022 LYS A C 1
ATOM 8339 O O . LYS A 1 1022 ? 34.739 -3.616 -37.138 1.00 95.62 1022 LYS A O 1
ATOM 8344 N N . LYS A 1 1023 ? 34.946 -3.837 -39.365 1.00 95.31 1023 LYS A N 1
ATOM 8345 C CA . LYS A 1 1023 ? 33.776 -4.687 -39.603 1.00 95.31 1023 LYS A CA 1
ATOM 8346 C C . LYS A 1 1023 ? 34.133 -5.942 -40.391 1.00 95.31 1023 LYS A C 1
ATOM 8348 O O . LYS A 1 1023 ? 34.947 -5.900 -41.316 1.00 95.31 1023 LYS A O 1
ATOM 8353 N N . SER A 1 1024 ? 33.486 -7.062 -40.068 1.00 92.88 1024 SER A N 1
ATOM 8354 C CA . SER A 1 1024 ? 33.532 -8.261 -40.909 1.00 92.88 1024 SER A CA 1
ATOM 8355 C C . SER A 1 1024 ? 32.733 -8.039 -42.191 1.00 92.88 1024 SER A C 1
ATOM 8357 O O . SER A 1 1024 ? 31.674 -7.408 -42.163 1.00 92.88 1024 SER A O 1
ATOM 8359 N N . LYS A 1 1025 ? 33.178 -8.621 -43.311 1.00 91.50 1025 LYS A N 1
ATOM 8360 C CA . LYS A 1 1025 ? 32.419 -8.634 -44.573 1.00 91.50 1025 LYS A CA 1
ATOM 8361 C C . LYS A 1 1025 ? 30.989 -9.171 -44.403 1.00 91.50 1025 LYS A C 1
ATOM 8363 O O . LYS A 1 1025 ? 30.097 -8.740 -45.121 1.00 91.50 1025 LYS A O 1
ATOM 8368 N N . THR A 1 1026 ? 30.749 -10.074 -43.450 1.00 90.56 1026 THR A N 1
ATOM 8369 C CA . THR A 1 1026 ? 29.419 -10.655 -43.177 1.00 90.56 1026 THR A CA 1
ATOM 8370 C C . THR A 1 1026 ? 28.382 -9.645 -42.690 1.00 90.56 1026 THR A C 1
ATOM 8372 O O . THR A 1 1026 ? 27.192 -9.854 -42.923 1.00 90.56 1026 THR A O 1
ATOM 8375 N N . SER A 1 1027 ? 28.816 -8.542 -42.073 1.00 92.69 1027 SER A N 1
ATOM 8376 C CA . SER A 1 1027 ? 27.920 -7.486 -41.580 1.00 92.69 1027 SER A CA 1
ATOM 8377 C C . SER A 1 1027 ? 27.350 -6.579 -42.670 1.00 92.69 1027 SER A C 1
ATOM 8379 O O . SER A 1 1027 ? 26.451 -5.786 -42.387 1.00 92.69 1027 SER A O 1
ATOM 8381 N N . ILE A 1 1028 ? 27.833 -6.682 -43.915 1.00 94.56 1028 ILE A N 1
ATOM 8382 C CA . ILE A 1 1028 ? 27.309 -5.926 -45.053 1.00 94.56 1028 ILE A CA 1
ATOM 8383 C C . ILE A 1 1028 ? 26.801 -6.856 -46.152 1.00 94.56 1028 ILE A C 1
ATOM 8385 O O . ILE A 1 1028 ? 27.501 -7.761 -46.598 1.00 94.56 1028 ILE A O 1
ATOM 8389 N N . LYS A 1 1029 ? 25.575 -6.616 -46.628 1.00 94.38 1029 LYS A N 1
ATOM 8390 C CA . LYS A 1 1029 ? 25.015 -7.337 -47.781 1.00 94.38 1029 LYS A CA 1
ATOM 8391 C C . LYS A 1 1029 ? 24.431 -6.369 -48.801 1.00 94.38 1029 LYS A C 1
ATOM 8393 O O . LYS A 1 1029 ? 23.707 -5.440 -48.441 1.00 94.38 1029 LYS A O 1
ATOM 8398 N N . ILE A 1 1030 ? 24.744 -6.603 -50.073 1.00 94.69 1030 ILE A N 1
ATOM 8399 C CA . ILE A 1 1030 ? 24.301 -5.786 -51.205 1.00 94.69 1030 ILE A CA 1
ATOM 8400 C C . ILE A 1 1030 ? 23.418 -6.659 -52.101 1.00 94.69 1030 ILE A C 1
ATOM 8402 O O . ILE A 1 1030 ? 23.869 -7.682 -52.608 1.00 94.69 1030 ILE A O 1
ATOM 8406 N N . TYR A 1 1031 ? 22.167 -6.251 -52.301 1.00 94.19 1031 TYR A N 1
ATOM 8407 C CA . TYR A 1 1031 ? 21.158 -6.981 -53.069 1.00 94.19 1031 TYR A CA 1
ATOM 8408 C C . TYR A 1 1031 ? 20.662 -6.158 -54.255 1.00 94.19 1031 TYR A C 1
ATOM 8410 O O . TYR A 1 1031 ? 20.641 -4.928 -54.207 1.00 94.19 1031 TYR A O 1
ATOM 8418 N N . ASN A 1 1032 ? 20.196 -6.829 -55.308 1.00 92.81 1032 ASN A N 1
ATOM 8419 C CA . ASN A 1 1032 ? 19.257 -6.210 -56.242 1.00 92.81 1032 ASN A CA 1
ATOM 8420 C C . ASN A 1 1032 ? 17.847 -6.275 -55.644 1.00 92.81 1032 ASN A C 1
ATOM 8422 O O . ASN A 1 1032 ? 17.520 -7.239 -54.955 1.00 92.81 1032 ASN A O 1
ATOM 8426 N N . ALA A 1 1033 ? 16.991 -5.299 -55.945 1.00 91.00 1033 ALA A N 1
ATOM 8427 C CA . ALA A 1 1033 ? 15.618 -5.243 -55.437 1.00 91.00 1033 ALA A CA 1
ATOM 8428 C C . ALA A 1 1033 ? 14.803 -6.530 -55.690 1.00 91.00 1033 ALA A C 1
ATOM 8430 O O . ALA A 1 1033 ? 13.964 -6.900 -54.874 1.00 91.00 1033 ALA A O 1
ATOM 8431 N N . PHE A 1 1034 ? 15.068 -7.235 -56.793 1.00 89.56 1034 PHE A N 1
ATOM 8432 C CA . PHE A 1 1034 ? 14.396 -8.488 -57.155 1.00 89.56 1034 PHE A CA 1
ATOM 8433 C C . PHE A 1 1034 ? 15.029 -9.758 -56.550 1.00 89.56 1034 PHE A C 1
ATOM 8435 O O . PHE A 1 1034 ? 14.453 -10.829 -56.704 1.00 89.56 1034 PHE A O 1
ATOM 8442 N N . ASP A 1 1035 ? 16.180 -9.655 -55.875 1.00 90.50 1035 ASP A N 1
ATOM 8443 C CA . ASP A 1 1035 ? 16.924 -10.785 -55.286 1.00 90.50 1035 ASP A CA 1
ATOM 8444 C C . ASP A 1 1035 ? 16.934 -10.744 -53.740 1.00 90.50 1035 ASP A C 1
ATOM 8446 O O . ASP A 1 1035 ? 17.776 -11.381 -53.103 1.00 90.50 1035 ASP A O 1
ATOM 8450 N N . ILE A 1 1036 ? 16.044 -9.966 -53.110 1.00 90.19 1036 ILE A N 1
ATOM 8451 C CA . ILE A 1 1036 ? 16.025 -9.855 -51.647 1.00 90.19 1036 ILE A CA 1
ATOM 8452 C C . ILE A 1 1036 ? 15.480 -11.137 -50.977 1.00 90.19 1036 ILE A C 1
ATOM 8454 O O . ILE A 1 1036 ? 14.489 -11.702 -51.451 1.00 90.19 1036 ILE A O 1
ATOM 8458 N N . PRO A 1 1037 ? 16.090 -11.596 -49.871 1.00 87.12 1037 PRO A N 1
ATOM 8459 C CA . PRO A 1 1037 ? 15.608 -12.741 -49.099 1.00 87.12 1037 PRO A CA 1
ATOM 8460 C C . PRO A 1 1037 ? 14.333 -12.422 -48.298 1.00 87.12 1037 PRO A C 1
ATOM 8462 O O . PRO A 1 1037 ? 14.048 -11.266 -47.989 1.00 87.12 1037 PRO A O 1
ATOM 8465 N N . GLN A 1 1038 ? 13.575 -13.464 -47.944 1.00 81.19 1038 GLN A N 1
ATOM 8466 C CA . GLN A 1 1038 ? 12.322 -13.351 -47.181 1.00 81.19 1038 GLN A CA 1
ATOM 8467 C C . GLN A 1 1038 ? 12.535 -13.232 -45.661 1.00 81.19 1038 GLN A C 1
ATOM 8469 O O . GLN A 1 1038 ? 11.673 -12.718 -44.954 1.00 81.19 1038 GLN A O 1
ATOM 8474 N N . ASP A 1 1039 ? 13.658 -13.726 -45.148 1.00 80.12 1039 ASP A N 1
ATOM 8475 C CA . ASP A 1 1039 ? 13.968 -13.838 -43.719 1.00 80.12 1039 ASP A CA 1
ATOM 8476 C C . ASP A 1 1039 ? 14.853 -12.699 -43.180 1.00 80.12 1039 ASP A C 1
ATOM 8478 O O . ASP A 1 1039 ? 15.096 -12.621 -41.975 1.00 80.12 1039 ASP A O 1
ATOM 8482 N N . ASP A 1 1040 ? 15.307 -11.779 -44.037 1.00 85.94 1040 ASP A N 1
ATOM 8483 C CA . ASP A 1 1040 ? 16.108 -10.624 -43.622 1.00 85.94 1040 ASP A CA 1
ATOM 8484 C C . ASP A 1 1040 ? 15.201 -9.458 -43.194 1.00 85.94 1040 ASP A C 1
ATOM 8486 O O . ASP A 1 1040 ? 14.777 -8.620 -43.995 1.00 85.94 1040 ASP A O 1
ATOM 8490 N N . PHE A 1 1041 ? 14.892 -9.397 -41.900 1.00 84.94 1041 PHE A N 1
ATOM 8491 C CA . PHE A 1 1041 ? 14.029 -8.349 -41.348 1.00 84.94 1041 PHE A CA 1
ATOM 8492 C C . PHE A 1 1041 ? 14.645 -6.942 -41.410 1.00 84.94 1041 PHE A C 1
ATOM 8494 O O . PHE A 1 1041 ? 13.904 -5.959 -41.381 1.00 84.94 1041 PHE A O 1
ATOM 8501 N N . LEU A 1 1042 ? 15.972 -6.815 -41.527 1.00 89.38 1042 LEU A N 1
ATOM 8502 C CA . LEU A 1 1042 ? 16.613 -5.511 -41.704 1.00 89.38 1042 LEU A CA 1
ATOM 8503 C C . LEU A 1 1042 ? 16.343 -4.962 -43.113 1.00 89.38 1042 LEU A C 1
ATOM 8505 O O . LEU A 1 1042 ? 16.242 -3.756 -43.301 1.00 89.38 1042 LEU A O 1
ATOM 8509 N N . ILE A 1 1043 ? 16.167 -5.826 -44.117 1.00 90.75 1043 ILE A N 1
ATOM 8510 C CA . ILE A 1 1043 ? 15.683 -5.402 -45.439 1.00 90.75 1043 ILE A CA 1
ATOM 8511 C C . ILE A 1 1043 ? 14.225 -4.955 -45.372 1.00 90.75 1043 ILE A C 1
ATOM 8513 O O . ILE A 1 1043 ? 13.882 -3.936 -45.976 1.00 90.75 1043 ILE A O 1
ATOM 8517 N N . PHE A 1 1044 ? 13.386 -5.688 -44.632 1.00 89.38 1044 PHE A N 1
ATOM 8518 C CA . PHE A 1 1044 ? 11.973 -5.352 -44.459 1.00 89.38 1044 PHE A CA 1
ATOM 8519 C C . PHE A 1 1044 ? 11.797 -3.901 -43.991 1.00 89.38 1044 PHE A C 1
ATOM 8521 O O . PHE A 1 1044 ? 11.043 -3.156 -44.611 1.00 89.38 1044 PHE A O 1
ATOM 8528 N N . SER A 1 1045 ? 12.566 -3.455 -42.992 1.00 87.94 1045 SER A N 1
ATOM 8529 C CA . SER A 1 1045 ? 12.474 -2.090 -42.452 1.00 87.94 1045 SER A CA 1
ATOM 8530 C C . SER A 1 1045 ? 12.931 -0.980 -43.411 1.00 87.94 1045 SER A C 1
ATOM 8532 O O . SER A 1 1045 ? 12.600 0.187 -43.204 1.00 87.94 1045 SER A O 1
ATOM 8534 N N . GLY A 1 1046 ? 13.689 -1.310 -44.462 1.00 90.12 1046 GLY A N 1
ATOM 8535 C CA . GLY A 1 1046 ? 14.205 -0.339 -45.428 1.00 90.12 1046 GLY A CA 1
ATOM 8536 C C . GLY A 1 1046 ? 13.362 -0.133 -46.683 1.00 90.12 1046 GLY A C 1
ATOM 8537 O O . GLY A 1 1046 ? 13.653 0.784 -47.460 1.00 90.12 1046 GLY A O 1
ATOM 8538 N N . ILE A 1 1047 ? 12.351 -0.971 -46.906 1.00 92.19 1047 ILE A N 1
ATOM 8539 C CA . ILE A 1 1047 ? 11.450 -0.892 -48.061 1.00 92.19 1047 ILE A CA 1
ATOM 8540 C C . ILE A 1 1047 ? 10.295 0.051 -47.727 1.00 92.19 1047 ILE A C 1
ATOM 8542 O O . ILE A 1 1047 ? 9.697 -0.033 -46.661 1.00 92.19 1047 ILE A O 1
ATOM 8546 N N . LEU A 1 1048 ? 9.959 0.961 -48.634 1.00 91.31 1048 LEU A N 1
ATOM 8547 C CA . LEU A 1 1048 ? 8.894 1.943 -48.445 1.00 91.31 1048 LEU A CA 1
ATOM 8548 C C . LEU A 1 1048 ? 7.652 1.558 -49.260 1.00 91.31 1048 LEU A C 1
ATOM 8550 O O . LEU A 1 1048 ? 7.782 1.017 -50.358 1.00 91.31 1048 LEU A O 1
ATOM 8554 N N . PRO A 1 1049 ? 6.433 1.893 -48.791 1.00 90.38 1049 PRO A N 1
ATOM 8555 C CA . PRO A 1 1049 ? 5.196 1.641 -49.542 1.00 90.38 1049 PRO A CA 1
ATOM 8556 C C . PRO A 1 1049 ? 5.144 2.385 -50.891 1.00 90.38 1049 PRO A C 1
ATOM 8558 O O . PRO A 1 1049 ? 4.339 2.044 -51.759 1.00 90.38 1049 PRO A O 1
ATOM 8561 N N . THR A 1 1050 ? 5.989 3.404 -51.064 1.00 91.44 1050 THR A N 1
ATOM 8562 C CA . THR A 1 1050 ? 6.123 4.230 -52.269 1.00 91.44 1050 THR A CA 1
ATOM 8563 C C . THR A 1 1050 ? 7.204 3.745 -53.238 1.00 91.44 1050 THR A C 1
ATOM 8565 O O . THR A 1 1050 ? 7.347 4.336 -54.307 1.00 91.44 1050 THR A O 1
ATOM 8568 N N . ASP A 1 1051 ? 7.961 2.696 -52.898 1.00 92.00 1051 ASP A N 1
ATOM 8569 C CA . ASP A 1 1051 ? 9.029 2.191 -53.763 1.00 92.00 1051 ASP A CA 1
ATOM 8570 C C . ASP A 1 1051 ? 8.478 1.626 -55.082 1.00 92.00 1051 ASP A C 1
ATOM 8572 O O . ASP A 1 1051 ? 7.416 1.000 -55.130 1.00 92.00 1051 ASP A O 1
ATOM 8576 N N . ASN A 1 1052 ? 9.235 1.829 -56.165 1.00 92.44 1052 ASN A N 1
ATOM 8577 C CA . ASN A 1 1052 ? 8.896 1.377 -57.515 1.00 92.44 1052 ASN A CA 1
ATOM 8578 C C . ASN A 1 1052 ? 10.084 0.614 -58.127 1.00 92.44 1052 ASN A C 1
ATOM 8580 O O . ASN A 1 1052 ? 10.769 1.144 -59.009 1.00 92.44 1052 ASN A O 1
ATOM 8584 N N . PRO A 1 1053 ? 10.379 -0.599 -57.630 1.00 92.31 1053 PRO A N 1
ATOM 8585 C CA . PRO A 1 1053 ? 11.621 -1.298 -57.930 1.00 92.31 1053 PRO A CA 1
ATOM 8586 C C . PRO A 1 1053 ? 11.745 -1.710 -59.401 1.00 92.31 1053 PRO A C 1
ATOM 8588 O O . PRO A 1 1053 ? 10.784 -2.119 -60.052 1.00 92.31 1053 PRO A O 1
ATOM 8591 N N . LEU A 1 1054 ? 12.974 -1.666 -59.913 1.00 90.50 1054 LEU A N 1
ATOM 8592 C CA . LEU A 1 1054 ? 13.340 -2.176 -61.226 1.00 90.50 1054 LEU A CA 1
ATOM 8593 C C . LEU A 1 1054 ? 13.388 -3.709 -61.189 1.00 90.50 1054 LEU A C 1
ATOM 8595 O O . LEU A 1 1054 ? 14.364 -4.298 -60.725 1.00 90.50 1054 LEU A O 1
ATOM 8599 N N . ILE A 1 1055 ? 12.339 -4.356 -61.699 1.00 87.88 1055 ILE A N 1
ATOM 8600 C CA . ILE A 1 1055 ? 12.219 -5.819 -61.721 1.00 87.88 1055 ILE A CA 1
ATOM 8601 C C . ILE A 1 1055 ? 12.231 -6.328 -63.173 1.00 87.88 1055 ILE A C 1
ATOM 8603 O O . ILE A 1 1055 ? 11.377 -5.928 -63.971 1.00 87.88 1055 ILE A O 1
ATOM 8607 N N . PRO A 1 1056 ? 13.165 -7.223 -63.549 1.00 86.94 1056 PRO A N 1
ATOM 8608 C CA . PRO A 1 1056 ? 13.129 -7.907 -64.839 1.00 86.94 1056 PRO A CA 1
ATOM 8609 C C . PRO A 1 1056 ? 11.832 -8.710 -65.003 1.00 86.94 1056 PRO A C 1
ATOM 8611 O O . PRO A 1 1056 ? 11.411 -9.395 -64.073 1.00 86.94 1056 PRO A O 1
ATOM 8614 N N . LYS A 1 1057 ? 11.216 -8.681 -66.195 1.00 81.06 1057 LYS A N 1
ATOM 8615 C CA . LYS A 1 1057 ? 9.918 -9.344 -66.459 1.00 81.06 1057 LYS A CA 1
ATOM 8616 C C . LYS A 1 1057 ? 9.892 -10.824 -66.054 1.00 81.06 1057 LYS A C 1
ATOM 8618 O O . LYS A 1 1057 ? 8.879 -11.296 -65.555 1.00 81.06 1057 LYS A O 1
ATOM 8623 N N . GLU A 1 1058 ? 11.008 -11.524 -66.230 1.00 81.50 1058 GLU A N 1
ATOM 8624 C CA . GLU A 1 1058 ? 11.170 -12.949 -65.909 1.00 81.50 1058 GLU A CA 1
ATOM 8625 C C . GLU A 1 1058 ? 11.162 -13.247 -64.399 1.00 81.50 1058 GLU A C 1
ATOM 8627 O O . GLU A 1 1058 ? 10.890 -14.374 -64.007 1.00 81.50 1058 GLU A O 1
ATOM 8632 N N . LYS A 1 1059 ? 11.423 -12.245 -63.548 1.00 80.38 1059 LYS A N 1
ATOM 8633 C CA . LYS A 1 1059 ? 11.497 -12.377 -62.082 1.00 80.38 1059 LYS A CA 1
ATOM 8634 C C . LYS A 1 1059 ? 10.306 -11.749 -61.344 1.00 80.38 1059 LYS A C 1
ATOM 8636 O O . LYS A 1 1059 ? 10.274 -11.748 -60.117 1.00 80.38 1059 LYS A O 1
ATOM 8641 N N . ALA A 1 1060 ? 9.324 -11.202 -62.065 1.00 71.06 1060 ALA A N 1
ATOM 8642 C CA . ALA A 1 1060 ? 8.239 -10.411 -61.477 1.00 71.06 1060 ALA A CA 1
ATOM 8643 C C . ALA A 1 1060 ? 7.334 -11.197 -60.508 1.00 71.06 1060 ALA A C 1
ATOM 8645 O O . ALA A 1 1060 ? 6.885 -10.632 -59.514 1.00 71.06 1060 ALA A O 1
ATOM 8646 N N . CYS A 1 1061 ? 7.089 -12.487 -60.762 1.00 68.69 1061 CYS A N 1
ATOM 8647 C CA . CYS A 1 1061 ? 6.253 -13.332 -59.899 1.00 68.69 1061 CYS A CA 1
ATOM 8648 C C . CYS A 1 1061 ? 6.939 -13.732 -58.578 1.00 68.69 1061 CYS A C 1
ATOM 8650 O O . CYS A 1 1061 ? 6.247 -13.989 -57.594 1.00 68.69 1061 CYS A O 1
ATOM 8652 N N . ASP A 1 1062 ? 8.276 -13.723 -58.543 1.00 75.44 1062 ASP A N 1
ATOM 8653 C CA . ASP A 1 1062 ? 9.081 -14.202 -57.409 1.00 75.44 1062 ASP A CA 1
ATOM 8654 C C . ASP A 1 1062 ? 9.711 -13.063 -56.587 1.00 75.44 1062 ASP A C 1
ATOM 8656 O O . ASP A 1 1062 ? 10.294 -13.300 -55.529 1.00 75.44 1062 ASP A O 1
ATOM 8660 N N . ALA A 1 1063 ? 9.583 -11.811 -57.039 1.00 85.38 1063 ALA A N 1
ATOM 8661 C CA . ALA A 1 1063 ? 10.190 -10.650 -56.396 1.00 85.38 1063 ALA A CA 1
ATOM 8662 C C . ALA A 1 1063 ? 9.540 -10.342 -55.033 1.00 85.38 1063 ALA A C 1
ATOM 8664 O O . ALA A 1 1063 ? 8.500 -9.682 -54.942 1.00 85.38 1063 ALA A O 1
ATOM 8665 N N . HIS A 1 1064 ? 10.186 -10.784 -53.950 1.00 87.50 1064 HIS A N 1
ATOM 8666 C CA . HIS A 1 1064 ? 9.677 -10.651 -52.582 1.00 87.50 1064 HIS A CA 1
ATOM 8667 C C . HIS A 1 1064 ? 9.426 -9.192 -52.153 1.00 87.50 1064 HIS A C 1
ATOM 8669 O O . HIS A 1 1064 ? 8.495 -8.925 -51.393 1.00 87.50 1064 HIS A O 1
ATOM 8675 N N . ILE A 1 1065 ? 10.169 -8.230 -52.713 1.00 90.44 1065 ILE A N 1
ATOM 8676 C CA . ILE A 1 1065 ? 9.993 -6.793 -52.445 1.00 90.44 1065 ILE A CA 1
ATOM 8677 C C . ILE A 1 1065 ? 8.562 -6.302 -52.693 1.00 90.44 1065 ILE A C 1
ATOM 8679 O O . ILE A 1 1065 ? 8.060 -5.488 -51.924 1.00 90.44 1065 ILE A O 1
ATOM 8683 N N . LEU A 1 1066 ? 7.866 -6.837 -53.705 1.00 90.12 1066 LEU A N 1
ATOM 8684 C CA . LEU A 1 1066 ? 6.483 -6.449 -54.002 1.00 90.12 1066 LEU A CA 1
ATOM 8685 C C . LEU A 1 1066 ? 5.519 -6.862 -52.882 1.00 90.12 1066 LEU A C 1
ATOM 8687 O O . LEU A 1 1066 ? 4.570 -6.136 -52.593 1.00 90.12 1066 LEU A O 1
ATOM 8691 N N . LYS A 1 1067 ? 5.786 -7.997 -52.218 1.00 88.38 1067 LYS A N 1
ATOM 8692 C CA . LYS A 1 1067 ? 5.003 -8.459 -51.062 1.00 88.38 1067 LYS A CA 1
ATOM 8693 C C . LYS A 1 1067 ? 5.217 -7.540 -49.860 1.00 88.38 1067 LYS A C 1
ATOM 8695 O O . LYS A 1 1067 ? 4.245 -7.164 -49.216 1.00 88.38 1067 LYS A O 1
ATOM 8700 N N . ILE A 1 1068 ? 6.461 -7.129 -49.603 1.00 89.62 1068 ILE A N 1
ATOM 8701 C CA . ILE A 1 1068 ? 6.789 -6.195 -48.513 1.00 89.62 1068 ILE A CA 1
ATOM 8702 C C . ILE A 1 1068 ? 6.118 -4.832 -48.743 1.00 89.62 1068 ILE A C 1
ATOM 8704 O O . ILE A 1 1068 ? 5.506 -4.289 -47.826 1.00 89.62 1068 ILE A O 1
ATOM 8708 N N . ILE A 1 1069 ? 6.146 -4.311 -49.976 1.00 90.88 1069 ILE A N 1
ATOM 8709 C CA . ILE A 1 1069 ? 5.464 -3.056 -50.338 1.00 90.88 1069 ILE A CA 1
ATOM 8710 C C . ILE A 1 1069 ? 3.952 -3.146 -50.068 1.00 90.88 1069 ILE A C 1
ATOM 8712 O O . ILE A 1 1069 ? 3.379 -2.219 -49.495 1.00 90.88 1069 ILE A O 1
ATOM 8716 N N . ASP A 1 1070 ? 3.296 -4.247 -50.454 1.00 88.69 1070 ASP A N 1
ATOM 8717 C CA . ASP A 1 1070 ? 1.866 -4.467 -50.176 1.00 88.69 1070 ASP A CA 1
ATOM 8718 C C . ASP A 1 1070 ? 1.572 -4.541 -48.667 1.00 88.69 1070 ASP A C 1
ATOM 8720 O O . ASP A 1 1070 ? 0.620 -3.924 -48.187 1.00 88.69 1070 ASP A O 1
ATOM 8724 N N . MET A 1 1071 ? 2.425 -5.225 -47.897 1.00 87.19 1071 MET A N 1
ATOM 8725 C CA . MET A 1 1071 ? 2.311 -5.290 -46.435 1.00 87.19 1071 MET A CA 1
ATOM 8726 C C . MET A 1 1071 ? 2.438 -3.909 -45.785 1.00 87.19 1071 MET A C 1
ATOM 8728 O O . MET A 1 1071 ? 1.619 -3.561 -44.939 1.00 87.19 1071 MET A O 1
ATOM 8732 N N . HIS A 1 1072 ? 3.411 -3.092 -46.198 1.00 87.31 1072 HIS A N 1
ATOM 8733 C CA . HIS A 1 1072 ? 3.558 -1.726 -45.690 1.00 87.31 1072 HIS A CA 1
ATOM 8734 C C . HIS A 1 1072 ? 2.358 -0.847 -46.048 1.00 87.31 1072 HIS A C 1
ATOM 8736 O O . HIS A 1 1072 ? 1.876 -0.104 -45.200 1.00 87.31 1072 HIS A O 1
ATOM 8742 N N . LYS A 1 1073 ? 1.802 -0.968 -47.261 1.00 86.81 1073 LYS A N 1
ATOM 8743 C CA . LYS A 1 1073 ? 0.568 -0.251 -47.630 1.00 86.81 1073 LYS A CA 1
ATOM 8744 C C . LYS A 1 1073 ? -0.608 -0.620 -46.726 1.00 86.81 1073 LYS A C 1
ATOM 8746 O O . LYS A 1 1073 ? -1.371 0.260 -46.354 1.00 86.81 1073 LYS A O 1
ATOM 8751 N N . LYS A 1 1074 ? -0.735 -1.895 -46.349 1.00 83.31 1074 LYS A N 1
ATOM 8752 C CA . LYS A 1 1074 ? -1.760 -2.361 -45.401 1.00 83.31 1074 LYS A CA 1
ATOM 8753 C C . LYS A 1 1074 ? -1.531 -1.873 -43.971 1.00 83.31 1074 LYS A C 1
ATOM 8755 O O . LYS A 1 1074 ? -2.505 -1.680 -43.268 1.00 83.31 1074 LYS A O 1
ATOM 8760 N N . LEU A 1 1075 ? -0.280 -1.681 -43.548 1.00 75.31 1075 LEU A N 1
ATOM 8761 C CA . LEU A 1 1075 ? 0.059 -1.134 -42.225 1.00 75.31 1075 LEU A CA 1
ATOM 8762 C C . LEU A 1 1075 ? -0.202 0.379 -42.109 1.00 75.31 1075 LEU A C 1
ATOM 8764 O O . LEU A 1 1075 ? -0.333 0.887 -40.999 1.00 75.31 1075 LEU A O 1
ATOM 8768 N N . HIS A 1 1076 ? -0.235 1.097 -43.236 1.00 65.44 1076 HIS A N 1
ATOM 8769 C CA . HIS A 1 1076 ? -0.463 2.546 -43.292 1.00 65.44 1076 HIS A CA 1
ATOM 8770 C C . HIS A 1 1076 ? -1.922 2.953 -43.569 1.00 65.44 1076 HIS A C 1
ATOM 8772 O O . HIS A 1 1076 ? -2.237 4.136 -43.434 1.00 65.44 1076 HIS A O 1
ATOM 8778 N N . ASN A 1 1077 ? -2.779 2.006 -43.962 1.00 52.97 1077 ASN A N 1
ATOM 8779 C CA . ASN A 1 1077 ? -4.227 2.186 -44.121 1.00 52.97 1077 ASN A CA 1
ATOM 8780 C C . ASN A 1 1077 ? -4.953 1.738 -42.856 1.00 52.97 1077 ASN A C 1
ATOM 8782 O O . ASN A 1 1077 ? -5.979 2.373 -42.527 1.00 52.97 1077 ASN A O 1
#

Organism: NCBI:txid1912855

pLDDT: mean 87.99, std 9.68, range [42.31, 98.25]

Sequence (1077 aa):
MTRQKEYYKKMHPEQFSDSKTVKKGKIQREMLDFYLDTLTSRNMDKQFEELCRAIAEVEICPNLLPQTGPTGGGDSKVDSETYPVAEDLSEMWYCRVTPSAALERWAFAISAKKDWKPKLKSDVKKIVTVNNDLGRKYEKIFFMSNQYISDKKRAECEDELRSQYDIDVRILDRTWMLDKIFASQKNIEIAIKHLGLSDSLSDEIEVGEHDYKRKNKLEKIEETLKNPDIKDSEKVKLVFKAVVIARELEFSADKILGLIDRCIRISKKYGTKIEIAEAYSVAAWTIYWWYHDPELYYEYYQEYEKRTIKEHNVHLFKDLVALWINLFSLTNEGVQGIDLQKHKRIVTDEFEAFIKDQTKPNTALEARAAYIPFRIITEEDIESIVNEMFELLDETTGHLDLDLSDIYKLIMEFPVILESDRYDSLFEKAVATAGKCKQDTEMACMLAERGAKLKNEKPYEAISYFSRTLIPFYNEQNKENLCKSVFALADIYEKCGLNWAARNFYYYIFCVCINQYFKYGEVLPLLFISLNKLKYLELRLGHVLYSTEFSFFEKIAIELYPDTYHANEEALFHYDFALALMLLQCKNPQKEVLMRLPYYFEKNGLDISSIVTRYMLGHYDEGLLSQLGNDKKQFDKTISEWRNSPVADEIVADPWFGAEKVCKLQSRILGCDIAISLDAPYVNGEFEVAATILATIESFLGTGIKNDLISMCGRIDISLNYYENLEEFVTWEKLNSNKLEIFIGNYSKDDFLLIQQQISVFLTEILGAIISMMFPFSESLDRLKRMVLKEAALDRTFIFSNSVVFGQETMGKEAFLFDTVLDKTETFETGAELIVPNKIEKQKEKKKPSTITIGLPPEGKDLINNVNQHSIKTHSIISIPDWDNGQWKGVMFMADVYKHSFPPILAFVFKKEEGAVIFEKWIDEFGVDDTYDNIEIRMIKGIDSINPFSYRIIVGSSKIPLEEDVRIIASPSRVHTMMPQNNRNISMFEKELEVSNSFSICPAIMGKDGQQPKIKEHLMIKKSKTSIKIYNAFDIPQDDFLIFSGILPTDNPLIPKEKACDAHILKIIDMHKKLHN

Radius of gyration: 41.97 Å; chains: 1; bounding box: 97×75×135 Å

Foldseek 3Di:
DDPQLVVVCVVCVVLAFPKDFPDAFDDDLVNVLVVLLCCVVVVNQVLQLQLVVVLCCQQENVQKDADDDPPPDDLQLARIKGDADPLLQVLLDLGPYDSVSNVAMEGEHEDADPPVLVVVVVSLVVNLCSCVVVVPRHQEYEYEYSADDDPVRQVVSQVVSCVVRVHRYHYQYNVNLSCSCVVDLVSVVSCCVSSVHDPSNHTDMDGDPSLVVLVVLLVVLSVVSNDPPAFLLQVLVSLLSNLSSCLNHLHDPSSSNSSLVSNLSSCVVRNDLLSNLVSLLSQLVSCLNRPVDLVSNVVSLVVNLVSCLVLLFLLSLLSNLVSLVSVVVVVVVPDPDDPNVVSLVSSVVSLVVQCPQLLCVLSNLSSLVSCLSVCVVVVHDLVVSLVNLVVNLVPQFPRQEDDCPVVLCCLVPPVVNVVDPCSVVSNVSSCVSVVVLVVLQVQLVVLQVVLVVCCPPFVLVSLLSLLSNQRSQSYHVNVVVNLVSLQSNLVSCVLLQLLLLNLLSLLLSLLVQVVVCSRNVDHDPSNLVSLLVNLVSCLLQQELLSNLLSLVSSVVSCSSHNDDDDDPPVVLVVSLLSSLLLVLLAPDDDLQLLLLPLQLCVVSVSNSNNQSSVVLQVDHDPVVCVVVVVDPVSVLVVSLCSNQDPSSVSRPHRHDHQPDQKDKGWDFFLAEIEIEIEGDDQQQLQVLLVSLLSSLLCLLRVSVLVLVAHFLHQYAYEYEEEDAPDPAQKDKDDPDLRYIYIYGYHDDSSCLVVQLVSLLVVSVVVSVVVCCSRPVDPVVVVSSVCCVPSRVSSSSSNSSSCSSSSVCVSQNSCNSHNCSSSVPTDGNDDPDHGDNRDHDPDPPPLPQPPDDDAFDDDPPDPCRSNARSVQAHEDELDSPVLCVVQAWDAWAWDADLPPRPDQIEIATEGADPSNQVSLVVCCVVCNLENPVLQKAKEKEAQQAPVQRRKIKIKIWGQDDPSDPRHDHYHTDIDMDIDRDPDNVRVVSNVVSLVVDQKYKYFYWHDDPPPDDTHTPVVSIHIGGSVRYDYYYQQGDDPSRSSVLNHQELPTDGDDDPVSVVPRCSVVSSVSNVVVVD

Secondary structure (DSSP, 8-state):
--HHHHHHHHH-GGGS---EEEE-----HHHHHHHHHTTGGGT-HHHHHHHHHHHHHHHT-S-EEE--S-TT--TT-SSEEE----HHHHHT--S---THHHHSEEEEEEE--SSHHHHHHHHHHHHHHHHHHS---EEEEEEEESS---HHHHHHHHHHHHHHHSSEEEEE-HHHHHHHHHT-HHHHHHHHHHTT--GGGS-EEE--HHHHHHHHHHHHHHHHTT-TT--HHHHHHHHHHHHHHHHHTT--HHHHHHHHHHHHHHHHHHS-HHHHHHHHHHHHHHIIIII--HHHHHHHHHHHHHHHHHHT-HHHHHHHHHHHHHHHHHHHTT--S--HHHHHHHHHHHHHHHHH-TT-HHHHHHHHHHHHHHHHHTT--HHHHHHHHHHHHHTTSS-TT---HHHHHHHHH-GGGGGSTTHHHHHHHHHHHHHHHHHHHHHHHHHHHHHHHHTTT-HHHHHHHHHTTHHHH-SGGGHHHHHHHHHHHHHHHHHTT-HHHHHHHHHHHHHHHHHHHHHHS---HHHHHHHHHHHHHHHHHTBHHHHHHHHHHHHHHHHH--S-----HHHHHHHHHHHHHHHHH-SS--HHHHTTHHHHHHHTT-HHHHHHHHHHTT---HHHHHHTTT-HHHHHHHHHHHHTSTTGGG--SPPB-S-SSEEEEEEEETTEEEEEEEESP-TTSHHHHHHHHHHHHHHHHTTTGGGT---S-SEEEEEEEE-TT-SSSEEEEE-SSSEEEEEE----GGGHHHHHHHHHHHHHHHHHHHHHHH--SHHHHHHHHHHHHHH-TTHHHHGGGGHHHHHHHHH-TTTT-HHHHTTTS------SPPP-PPP----------S----SSPPTT--TTTS--GGGEEE-----HHHHHHHTEEEEEEE--TTT--S--EEEEEESSGGGGHHHHHHHHHH-SB-TT--SEEEEEE--BSSSTT-EEEEEE-------TT--EEE---EEEEE--SSSHHHHHHHHHHHH-SEEEEEEEE--STTPPPEE-GGG-EEEEGGGEEEEEGGG--SS-HHHHTT--TT-B----GGGTTT-HHHHHHHHHHHHH-